Protein AF-A0A812XRV2-F1 (afdb_monomer)

pLDDT: mean 82.49, std 14.64, range [33.22, 96.5]

Nearest PDB structures (foldseek):
  8iad-assembly1_B  TM=8.769E-01  e=7.878E-21  Arabidopsis thaliana
  7jm7-assembly1_A  TM=8.411E-01  e=2.235E-21  Homo sapiens
  7cq7-assembly1_C  TM=8.517E-01  e=6.618E-20  Homo sapiens
  7cq7-assembly1_D  TM=8.425E-01  e=7.219E-20  Homo sapiens
  7jm6-assembly1_B  TM=8.181E-01  e=1.577E-18  Gallus gallus

Sequence (932 aa):
MVSIGSNLSFLLCRHFVQPYVREWVDVSGPGSAQALLVDEQRLAHATRISCTVGGACAIASIFNAPFGGLLYMFEEVTSLAWPLELTFRVFVATMFCSLLSYGLCNLLGSDITEFVIYAETPQDKKWAWGDVPIFVVLAATLGVATSLHTRAMLAVSEWRRGLRAQWRHLQPWAVIVETALYASLTAFLSMLVSFLAACTEEGQSGLEYVALNCPEGQYNPIASLLVATSHSSVKLLFSGNNAGEIHCASSLLAFLTYSSLNIGLAGLPVPGGAFTATMLMGGLFGRFVGALCGDLGLSTTVSGVFAIVGSAAMLCGFKQMTLASVLIVVECVNDLSLAPILMLGVAVSMAVNWAMNERGHDEEVIHRRQLPFLEGEPPRALDSQVALDLCPALPDDAVMPPEATLLQVQRALEHHDVHYFPVRDGLGPCLGIITRSQLETLVSPSRPFASFAAQGEHLFLDTDLPTDEGALLPIHRIMDPTPFAIVEDMPVPRLYALFAKAGERAACVTSIRGDFRGILSRDHLIAAVRKRSNEHPAISIALSLALTRRHTGALLVAGLLLLPLMSELTMFTTMKANATNFAPLTSGELASMVKSHLNLCKDAGVYQDALGDLLAKTAHTTHKNWPETEDASLQLADIIAGPDDPIFKQVFQRVLEGGGWDQAVTAAASRGADSKPWAVLVTGLNGIRKTSSLYEPWFQEVLAEAMGIKSDDPKVVDLPCGANSFFRQLDFMVATLANEDFRKLYTISEVDDYAAAKEAIFARYRKISEMLGLLLVREARKRKVNVMAETSGRDLAMYEYIDFAFPEGYNKLVMHFEINDVEFAEQSVARRMQGEMAAGTGALAQLKSGETPETSAALVAANAGGPYGPEVLRGVQTASDKVFQEVWGPDGKGEGRPGWQMARIQVTASKDGDWTVKAHGSATEHAFSRRP

Structure (mmCIF, N/CA/C/O backbone):
data_AF-A0A812XRV2-F1
#
_entry.id   AF-A0A812XRV2-F1
#
loop_
_atom_site.group_PDB
_atom_site.id
_atom_site.type_symbol
_atom_site.label_atom_id
_atom_site.label_alt_id
_atom_site.label_comp_id
_atom_site.label_asym_id
_atom_site.label_entity_id
_atom_site.label_seq_id
_atom_site.pdbx_PDB_ins_code
_atom_site.Cartn_x
_atom_site.Cartn_y
_atom_site.Cartn_z
_atom_site.occupancy
_atom_site.B_iso_or_equiv
_atom_site.auth_seq_id
_atom_site.auth_comp_id
_atom_site.auth_asym_id
_atom_site.auth_atom_id
_atom_site.pdbx_PDB_model_num
ATOM 1 N N . MET A 1 1 ? 0.939 6.515 24.914 1.00 76.81 1 MET A N 1
ATOM 2 C CA . MET A 1 1 ? 0.636 7.893 24.476 1.00 76.81 1 MET A CA 1
ATOM 3 C C . MET A 1 1 ? -0.854 8.157 24.309 1.00 76.81 1 MET A C 1
ATOM 5 O O . MET A 1 1 ? -1.321 9.045 24.997 1.00 76.81 1 MET A O 1
ATOM 9 N N . VAL A 1 2 ? -1.621 7.393 23.513 1.00 85.81 2 VAL A N 1
ATOM 10 C CA . VAL A 1 2 ? -3.093 7.584 23.404 1.00 85.81 2 VAL A CA 1
ATOM 11 C C . VAL A 1 2 ? -3.767 7.658 24.776 1.00 85.81 2 VAL A C 1
ATOM 13 O O . VAL A 1 2 ? -4.403 8.653 25.098 1.00 85.81 2 VAL A O 1
ATOM 16 N N . SER A 1 3 ? -3.511 6.676 25.648 1.00 85.12 3 SER A N 1
ATOM 17 C CA . SER A 1 3 ? -4.031 6.687 27.022 1.00 85.12 3 SER A CA 1
ATOM 18 C C . SER A 1 3 ? -3.560 7.894 27.841 1.00 85.12 3 SER A C 1
ATOM 20 O O . SER A 1 3 ? -4.300 8.374 28.687 1.00 85.12 3 SER A O 1
ATOM 22 N N . ILE A 1 4 ? -2.346 8.398 27.594 1.00 87.44 4 ILE A N 1
ATOM 23 C CA . ILE A 1 4 ? -1.815 9.592 28.271 1.00 87.44 4 ILE A CA 1
ATOM 24 C C . ILE A 1 4 ? -2.598 10.827 27.810 1.00 87.44 4 ILE A C 1
ATOM 26 O O . ILE A 1 4 ? -3.078 11.575 28.654 1.00 87.44 4 ILE A O 1
ATOM 30 N N . GLY A 1 5 ? -2.791 10.998 26.498 1.00 88.25 5 GLY A N 1
ATOM 31 C CA . GLY A 1 5 ? -3.570 12.098 25.925 1.00 88.25 5 GLY A CA 1
ATOM 32 C C . GLY A 1 5 ? -5.028 12.088 26.385 1.00 88.25 5 GLY A C 1
ATOM 33 O O . GLY A 1 5 ? -5.538 13.110 26.845 1.00 88.25 5 GLY A O 1
ATOM 34 N N . SER A 1 6 ? -5.686 10.926 26.358 1.00 90.19 6 SER A N 1
ATOM 35 C CA . SER A 1 6 ? -7.057 10.778 26.860 1.00 90.19 6 SER A CA 1
ATOM 36 C C . SER A 1 6 ? -7.162 11.054 28.363 1.00 90.19 6 SER A C 1
ATOM 38 O O . SER A 1 6 ? -8.051 11.796 28.774 1.00 90.19 6 SER A O 1
ATOM 40 N N . ASN A 1 7 ? -6.246 10.529 29.188 1.00 90.25 7 ASN A N 1
ATOM 41 C CA . ASN A 1 7 ? -6.256 10.765 30.637 1.00 90.25 7 ASN A CA 1
ATOM 42 C C . ASN A 1 7 ? -5.955 12.223 30.996 1.00 90.25 7 ASN A C 1
ATOM 44 O O . ASN A 1 7 ? -6.573 12.769 31.907 1.00 90.25 7 ASN A O 1
ATOM 48 N N . LEU A 1 8 ? -5.032 12.875 30.288 1.00 89.69 8 LEU A N 1
ATOM 49 C CA . LEU A 1 8 ? -4.745 14.290 30.499 1.00 89.69 8 LEU A CA 1
ATOM 50 C C . LEU A 1 8 ? -5.974 15.138 30.164 1.00 89.69 8 LEU A C 1
ATOM 52 O O . LEU A 1 8 ? -6.386 15.970 30.967 1.00 89.69 8 LEU A O 1
ATOM 56 N N . SER A 1 9 ? -6.610 14.873 29.023 1.00 88.88 9 SER A N 1
ATOM 57 C CA . SER A 1 9 ? -7.841 15.555 28.624 1.00 88.88 9 SER A CA 1
ATOM 58 C C . SER A 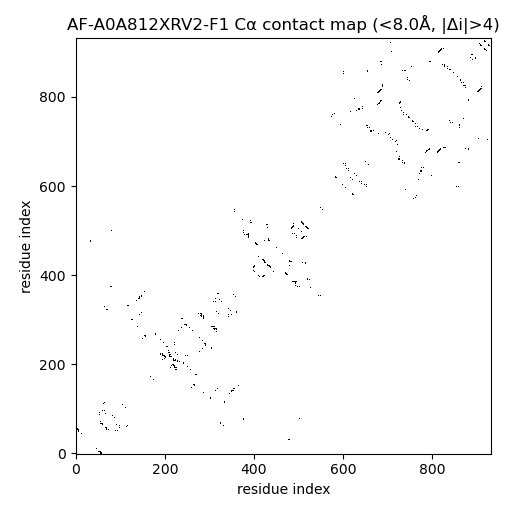1 9 ? -8.996 15.302 29.602 1.00 88.88 9 SER A C 1
ATOM 60 O O . SER A 1 9 ? -9.728 16.229 29.945 1.00 88.88 9 SER A O 1
ATOM 62 N N . PHE A 1 10 ? -9.117 14.081 30.137 1.00 89.00 10 PHE A N 1
ATOM 63 C CA . PHE A 1 10 ? -10.050 13.756 31.219 1.00 89.00 10 PHE A CA 1
ATOM 64 C C . PHE A 1 10 ? -9.804 14.620 32.460 1.00 89.00 10 PHE A C 1
ATOM 66 O O . PHE A 1 10 ? -10.740 15.210 32.999 1.00 89.00 10 PHE A O 1
ATOM 73 N N . LEU A 1 11 ? -8.549 14.711 32.913 1.00 88.69 11 LEU A N 1
ATOM 74 C CA . LEU A 1 11 ? -8.179 15.509 34.082 1.00 88.69 11 LEU A CA 1
ATOM 75 C C . LEU A 1 11 ? -8.460 16.995 33.853 1.00 88.69 11 LEU A C 1
ATOM 77 O O . LEU A 1 11 ? -9.009 17.642 34.739 1.00 88.69 11 LEU A O 1
ATOM 81 N N . LEU A 1 12 ? -8.153 17.518 32.665 1.00 86.50 12 LEU A N 1
ATOM 82 C CA . LEU A 1 12 ? -8.448 18.900 32.291 1.00 86.50 12 LEU A CA 1
ATOM 83 C C . LEU A 1 12 ? -9.956 19.166 32.271 1.00 86.50 12 LEU A C 1
ATOM 85 O O . LEU A 1 12 ? -10.411 20.121 32.893 1.00 86.50 12 LEU A O 1
ATOM 89 N N . CYS A 1 13 ? -10.746 18.299 31.633 1.00 84.50 13 CYS A N 1
ATOM 90 C CA . CYS A 1 13 ? -12.203 18.413 31.626 1.00 84.50 13 CYS A CA 1
ATOM 91 C C . CYS A 1 13 ? -12.749 18.406 33.060 1.00 84.50 13 CYS A C 1
ATOM 93 O O . CYS A 1 13 ? -13.513 19.282 33.457 1.00 84.50 13 CYS A O 1
ATOM 95 N N . ARG A 1 14 ? -12.272 17.483 33.895 1.00 81.62 14 ARG A N 1
ATOM 96 C CA . ARG A 1 14 ? -12.688 17.396 35.292 1.00 81.62 14 ARG A CA 1
ATOM 97 C C . ARG A 1 14 ? -12.272 18.616 36.116 1.00 81.62 14 ARG A C 1
ATOM 99 O O . ARG A 1 14 ? -13.027 19.032 36.981 1.00 81.62 14 ARG A O 1
ATOM 106 N N . HIS A 1 15 ? -11.098 19.190 35.886 1.00 82.44 15 HIS A N 1
ATOM 107 C CA . HIS A 1 15 ? -10.624 20.313 36.694 1.00 82.44 15 HIS A CA 1
ATOM 108 C C . HIS A 1 15 ? -11.231 21.649 36.259 1.00 82.44 15 HIS A C 1
ATOM 110 O O . HIS A 1 15 ? -11.570 22.464 37.110 1.00 82.44 15 HIS A O 1
ATOM 116 N N . PHE A 1 16 ? -11.408 21.848 34.951 1.00 79.94 16 PHE A N 1
ATOM 117 C CA . PHE A 1 16 ? -11.880 23.109 34.390 1.00 79.94 16 PHE A CA 1
ATOM 118 C C . PHE A 1 16 ? -13.383 23.141 34.129 1.00 79.94 16 PHE A C 1
ATOM 120 O O . PHE A 1 16 ? -13.973 24.185 34.335 1.00 79.94 16 PHE A O 1
ATOM 127 N N . VAL A 1 17 ? -14.028 22.045 33.714 1.00 72.06 17 VAL A N 1
ATOM 128 C CA . VAL A 1 17 ? -15.463 22.038 33.347 1.00 72.06 17 VAL A CA 1
ATOM 129 C C . VAL A 1 17 ? -16.357 21.727 34.547 1.00 72.06 17 VAL A C 1
ATOM 131 O O . VAL A 1 17 ? -17.414 22.334 34.705 1.00 72.06 17 VAL A O 1
ATOM 134 N N . GLN A 1 18 ? -15.929 20.816 35.429 1.00 69.50 18 GLN A N 1
ATOM 135 C CA . GLN A 1 18 ? -16.710 20.416 36.607 1.00 69.50 18 GLN A CA 1
ATOM 136 C C . GLN A 1 18 ? -17.110 21.583 37.537 1.00 69.50 18 GLN A C 1
ATOM 138 O O . GLN A 1 18 ? -18.222 21.526 38.065 1.00 69.50 18 GLN A O 1
ATOM 143 N N . PRO A 1 19 ? -16.275 22.620 37.770 1.00 66.94 19 PRO A N 1
ATOM 144 C CA . PRO A 1 19 ? -16.670 23.780 38.569 1.00 66.94 19 PRO A CA 1
ATOM 145 C C . PRO A 1 19 ? -17.825 24.567 37.940 1.00 66.94 19 PRO A C 1
ATOM 147 O O . PRO A 1 19 ? -18.800 24.843 38.628 1.00 66.94 19 PRO A O 1
ATOM 150 N N . TYR A 1 20 ? -17.770 24.841 36.631 1.00 61.19 20 TYR A N 1
ATOM 151 C CA . TYR A 1 20 ? -18.805 25.623 35.945 1.00 61.19 20 TYR A CA 1
ATOM 152 C C . TYR A 1 20 ? -20.143 24.888 35.872 1.00 61.19 20 TYR A C 1
ATOM 154 O O . TYR A 1 20 ? -21.178 25.49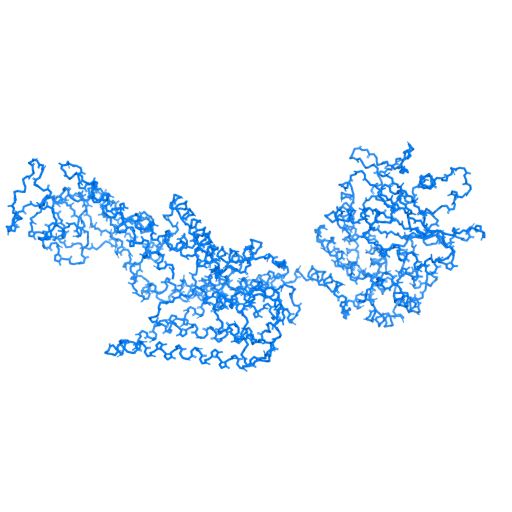7 36.098 1.00 61.19 20 TYR A O 1
ATOM 162 N N . VAL A 1 21 ? -20.145 23.569 35.646 1.00 56.91 21 VAL A N 1
ATOM 163 C CA . VAL A 1 21 ? -21.388 22.769 35.633 1.00 56.91 21 VAL A CA 1
ATOM 164 C C . VAL A 1 21 ? -22.097 22.792 36.997 1.00 56.91 21 VAL A C 1
ATOM 166 O O . VAL A 1 21 ? -23.312 22.662 37.067 1.00 56.91 21 VAL A O 1
ATOM 169 N N . ARG A 1 22 ? -21.359 23.000 38.095 1.00 51.59 22 ARG A N 1
ATOM 170 C CA . ARG A 1 22 ? -21.928 23.079 39.450 1.00 51.59 22 ARG A CA 1
ATOM 171 C C . ARG A 1 22 ? -22.504 24.449 39.810 1.00 51.59 22 ARG A C 1
ATOM 173 O O . ARG A 1 22 ? -23.291 24.517 40.745 1.00 51.59 22 ARG A O 1
ATOM 180 N N . GLU A 1 23 ? -22.131 25.513 39.102 1.00 47.38 23 GLU A N 1
ATOM 181 C CA . GLU A 1 23 ? -22.637 26.874 39.349 1.00 47.38 23 GLU A CA 1
ATOM 182 C C . GLU A 1 23 ? -23.985 27.152 38.661 1.00 47.38 23 GLU A C 1
ATOM 184 O O . GLU A 1 23 ? -24.653 28.124 38.995 1.00 47.38 23 GLU A O 1
ATOM 189 N N . TRP A 1 24 ? -24.402 26.314 37.707 1.00 43.50 24 TRP A N 1
ATOM 190 C CA . TRP A 1 24 ? -25.544 26.587 36.820 1.00 43.50 24 TRP A CA 1
ATOM 191 C C . TRP A 1 24 ? -26.907 26.162 37.379 1.00 43.50 24 TRP A C 1
ATOM 193 O O . TRP A 1 24 ? -27.933 26.389 36.737 1.00 43.50 24 TRP A O 1
ATOM 203 N N . VAL A 1 25 ? -26.943 25.567 38.571 1.00 44.78 25 VAL A N 1
ATOM 204 C CA . VAL A 1 25 ? -28.172 25.021 39.150 1.00 44.78 25 VAL A CA 1
ATOM 205 C C . VAL A 1 25 ? -28.687 25.944 40.254 1.00 44.78 25 VAL A C 1
ATOM 207 O O . VAL A 1 25 ? -28.228 25.885 41.393 1.00 44.78 25 VAL A O 1
ATOM 210 N N . ASP A 1 26 ? -29.677 26.775 39.927 1.00 42.06 26 ASP A N 1
ATOM 211 C CA . ASP A 1 26 ? -30.539 27.414 40.925 1.00 42.06 26 ASP A CA 1
ATOM 212 C C . ASP A 1 26 ? -31.594 26.389 41.378 1.00 42.06 26 ASP A C 1
ATOM 214 O O . ASP A 1 26 ? -32.546 26.067 40.661 1.00 42.06 26 ASP A O 1
ATOM 218 N N . VAL A 1 27 ? -31.366 25.784 42.547 1.00 46.78 27 VAL A N 1
ATOM 219 C CA . VAL A 1 27 ? -32.129 24.620 43.039 1.00 46.78 27 VAL A CA 1
ATOM 220 C C . VAL A 1 27 ? -33.510 25.011 43.600 1.00 46.78 27 VAL A C 1
ATOM 222 O O . VAL A 1 27 ? -34.309 24.143 43.949 1.00 46.78 27 VAL A O 1
ATOM 225 N N . SER A 1 28 ? -33.835 26.305 43.655 1.00 42.50 28 SER A N 1
ATOM 226 C CA . SER A 1 28 ? -35.028 26.834 44.333 1.00 42.50 28 SER A CA 1
ATOM 227 C C . SER A 1 28 ? -36.364 26.621 43.591 1.00 42.50 28 SER A C 1
ATOM 229 O O . SER A 1 28 ? -37.427 26.776 44.191 1.00 42.50 28 SER A O 1
ATOM 231 N N . GLY A 1 29 ? -36.348 26.229 42.308 1.00 43.16 29 GLY A N 1
ATOM 232 C CA . GLY A 1 29 ? -37.555 26.052 41.484 1.00 43.16 29 GLY A CA 1
ATOM 233 C C . GLY A 1 29 ? -38.015 24.592 41.279 1.00 43.16 29 GLY A C 1
ATOM 234 O O . GLY A 1 29 ? -37.200 23.671 41.326 1.00 43.16 29 GLY A O 1
ATOM 235 N N . PRO A 1 30 ? -39.302 24.347 40.944 1.00 41.09 30 PRO A N 1
ATOM 236 C CA . PRO A 1 30 ? -39.888 23.009 40.735 1.00 41.09 30 PRO A CA 1
ATOM 237 C C . PRO A 1 30 ? -39.323 22.193 39.546 1.00 41.09 30 PRO A C 1
ATOM 239 O O . PRO A 1 30 ? -39.798 21.090 39.294 1.00 41.09 30 PRO A O 1
ATOM 242 N N . GLY A 1 31 ? -38.312 22.698 38.828 1.00 46.72 31 GLY A N 1
ATOM 243 C CA . GLY A 1 31 ? -37.590 22.001 37.750 1.00 46.72 31 GLY A CA 1
ATOM 244 C C . GLY A 1 31 ? -36.131 21.631 38.078 1.00 46.72 31 GLY A C 1
ATOM 245 O O . GLY A 1 31 ? -35.399 21.197 37.189 1.00 46.72 31 GLY A O 1
ATOM 246 N N . SER A 1 32 ? -35.678 21.815 39.323 1.00 54.56 32 SER A N 1
ATOM 247 C CA . SER A 1 32 ? -34.252 21.769 39.690 1.00 54.56 32 SER A CA 1
ATOM 248 C C . SER A 1 32 ? -33.589 20.387 39.625 1.00 54.56 32 SER A C 1
ATOM 250 O O . SER A 1 32 ? -32.409 20.285 39.290 1.00 54.56 32 SER A O 1
ATOM 252 N N . ALA A 1 33 ? -34.322 19.305 39.883 1.00 53.16 33 ALA A N 1
ATOM 253 C CA . ALA A 1 33 ? -33.752 17.956 39.844 1.00 53.16 33 ALA A CA 1
ATOM 254 C C . ALA A 1 33 ? -33.541 17.418 38.422 1.00 53.16 33 ALA A C 1
ATOM 256 O O . ALA A 1 33 ? -32.549 16.739 38.156 1.00 53.16 33 ALA A O 1
ATOM 257 N N . GLN A 1 34 ? -34.432 17.771 37.489 1.00 56.88 34 GLN A N 1
ATOM 258 C CA . GLN A 1 34 ? -34.240 17.469 36.069 1.00 56.88 34 GLN A CA 1
ATOM 259 C C . GLN A 1 34 ? -33.010 18.201 35.520 1.00 56.88 34 GLN A C 1
ATOM 261 O O . GLN A 1 34 ? -32.246 17.614 34.759 1.00 56.88 34 GLN A O 1
ATOM 266 N N . ALA A 1 35 ? -32.770 19.445 35.951 1.00 60.84 35 ALA A N 1
ATOM 267 C CA . ALA A 1 35 ? -31.563 20.185 35.584 1.00 60.84 35 ALA A CA 1
ATOM 268 C C . ALA A 1 35 ? -30.283 19.476 36.067 1.00 60.84 35 ALA A C 1
ATOM 270 O O . ALA A 1 35 ? -29.355 19.293 35.282 1.00 60.84 35 ALA A O 1
ATOM 271 N N . LEU A 1 36 ? -30.269 18.977 37.310 1.00 61.69 36 LEU A N 1
ATOM 272 C CA . LEU A 1 36 ? -29.136 18.231 37.870 1.00 61.69 36 LEU A CA 1
ATOM 273 C C . LEU A 1 36 ? -28.828 16.940 37.083 1.00 61.69 36 LEU A C 1
ATOM 275 O O . LEU A 1 36 ? -27.668 16.666 36.772 1.00 61.69 36 LEU A O 1
ATOM 279 N N . LEU A 1 37 ? -29.863 16.165 36.741 1.00 64.12 37 LEU A N 1
ATOM 280 C CA . LEU A 1 37 ? -29.750 14.942 35.933 1.00 64.12 37 LEU A CA 1
ATOM 281 C C . LEU A 1 37 ? -29.177 15.231 34.540 1.00 64.12 37 LEU A C 1
ATOM 283 O O . LEU A 1 37 ? -28.245 14.562 34.086 1.00 64.12 37 LEU A O 1
ATOM 287 N N . VAL A 1 38 ? -29.714 16.255 33.873 1.00 65.94 38 VAL A N 1
ATOM 288 C CA . VAL A 1 38 ? -29.264 16.685 32.544 1.00 65.94 38 VAL A CA 1
ATOM 289 C C . VAL A 1 38 ? -27.805 17.146 32.586 1.00 65.94 38 VAL A C 1
ATOM 291 O O . VAL A 1 38 ? -27.034 16.827 31.680 1.00 65.94 38 VAL A O 1
ATOM 294 N N . ASP A 1 39 ? -27.387 17.844 33.638 1.00 66.50 39 ASP A N 1
ATOM 295 C CA . ASP A 1 39 ? -26.019 18.341 33.770 1.00 66.50 39 ASP A CA 1
ATOM 296 C C . ASP A 1 39 ? -24.999 17.239 34.097 1.00 66.50 39 ASP A C 1
ATOM 298 O O . ASP A 1 39 ? -23.889 17.255 33.556 1.00 66.50 39 ASP A O 1
ATOM 302 N N . GLU A 1 40 ? -25.363 16.218 34.881 1.00 69.44 40 GLU A N 1
ATOM 303 C CA . GLU A 1 40 ? -24.514 15.032 35.073 1.00 69.44 40 GLU A CA 1
ATOM 304 C C . GLU A 1 40 ? -24.306 14.276 33.750 1.00 69.44 40 GLU A C 1
ATOM 306 O O . GLU A 1 40 ? -23.179 13.896 33.404 1.00 69.44 40 GLU A O 1
ATOM 311 N N . GLN A 1 41 ? -25.375 14.111 32.964 1.00 71.75 41 GLN A N 1
ATOM 312 C CA . GLN A 1 41 ? -25.298 13.514 31.632 1.00 71.75 41 GLN A CA 1
ATOM 313 C C . GLN A 1 41 ? -24.444 14.359 30.677 1.00 71.75 41 GLN A C 1
ATOM 315 O O . GLN A 1 41 ? -23.593 13.808 29.970 1.00 71.75 41 GLN A O 1
ATOM 320 N N . ARG A 1 42 ? -24.595 15.691 30.689 1.00 74.62 42 ARG A N 1
ATOM 321 C CA . ARG A 1 42 ? -23.765 16.620 29.902 1.00 74.62 42 ARG A CA 1
ATOM 322 C C . ARG A 1 42 ? -22.297 16.547 30.290 1.00 74.62 42 ARG A C 1
ATOM 324 O O . ARG A 1 42 ? -21.452 16.504 29.400 1.00 74.62 42 ARG A O 1
ATOM 331 N N . LEU A 1 43 ? -21.974 16.485 31.582 1.00 77.50 43 LEU A N 1
ATOM 332 C CA . LEU A 1 43 ? -20.594 16.355 32.048 1.00 77.50 43 LEU A CA 1
ATOM 333 C C . LEU A 1 43 ? -19.992 15.012 31.624 1.00 77.50 43 LEU A C 1
ATOM 335 O O . LEU A 1 43 ? -18.863 14.973 31.133 1.00 77.50 43 LEU A O 1
ATOM 339 N N . ALA A 1 44 ? -20.739 13.912 31.757 1.00 77.19 44 ALA A N 1
ATOM 340 C CA . ALA A 1 44 ? -20.300 12.600 31.286 1.00 77.19 44 ALA A CA 1
ATOM 341 C C . ALA A 1 44 ? -20.078 12.589 29.763 1.00 77.19 44 ALA A C 1
ATOM 343 O O . ALA A 1 44 ? -19.086 12.033 29.286 1.00 77.19 44 ALA A O 1
ATOM 344 N N . HIS A 1 45 ? -20.961 13.236 29.002 1.00 78.38 45 HIS A N 1
ATOM 345 C CA . HIS A 1 45 ? -20.833 13.397 27.556 1.00 78.38 45 HIS A CA 1
ATOM 346 C C . HIS A 1 45 ? -19.610 14.248 27.175 1.00 78.38 45 HIS A C 1
ATOM 348 O O . HIS A 1 45 ? -18.791 13.814 26.365 1.00 78.38 45 HIS A O 1
ATOM 354 N N . ALA A 1 46 ? -19.424 15.408 27.811 1.00 81.62 46 ALA A N 1
ATOM 355 C CA . ALA A 1 46 ? -18.267 16.279 27.610 1.00 81.62 46 ALA A CA 1
ATOM 356 C C . ALA A 1 46 ? -16.954 15.554 27.931 1.00 81.62 46 ALA A C 1
ATOM 358 O O . ALA A 1 46 ? -16.009 15.609 27.150 1.00 81.62 46 ALA A O 1
ATOM 359 N N . THR A 1 47 ? -16.930 14.792 29.025 1.00 84.31 47 THR A N 1
ATOM 360 C CA . THR A 1 47 ? -15.775 13.987 29.431 1.00 84.31 47 THR A CA 1
ATOM 361 C C . THR A 1 47 ? -15.411 12.947 28.369 1.00 84.31 47 THR A C 1
ATOM 363 O O . THR A 1 47 ? -14.237 12.809 28.028 1.00 84.31 47 THR A O 1
ATOM 366 N N . ARG A 1 48 ? -16.401 12.242 27.799 1.00 83.06 48 ARG A N 1
ATOM 367 C CA . ARG A 1 48 ? -16.175 11.285 26.699 1.00 83.06 48 ARG A CA 1
ATOM 368 C C . ARG A 1 48 ? -15.575 11.979 25.479 1.00 83.06 48 ARG A C 1
ATOM 370 O O . ARG A 1 48 ? -14.551 11.526 24.981 1.00 83.06 48 ARG A O 1
ATOM 377 N N . ILE A 1 49 ? -16.159 13.101 25.054 1.00 85.94 49 ILE A N 1
ATOM 378 C CA . ILE A 1 49 ? -15.649 13.904 23.932 1.00 85.94 49 ILE A CA 1
ATOM 379 C C . ILE A 1 49 ? -14.205 14.344 24.183 1.00 85.94 49 ILE A C 1
ATOM 381 O O . ILE A 1 49 ? -13.353 14.172 23.314 1.00 85.94 49 ILE A O 1
ATOM 385 N N . SER A 1 50 ? -13.907 14.867 25.373 1.00 87.06 50 SER A N 1
ATOM 386 C CA . SER A 1 50 ? -12.559 15.288 25.753 1.00 87.06 50 SER A CA 1
ATOM 387 C C . SER A 1 50 ? -11.565 14.126 25.691 1.00 87.06 50 SER A C 1
ATOM 389 O O . SER A 1 50 ? -10.492 14.290 25.106 1.00 87.06 50 SER A O 1
ATOM 391 N N . CYS A 1 51 ? -11.904 12.946 26.219 1.00 89.25 51 CYS A N 1
ATOM 392 C CA . CYS A 1 51 ? -11.054 11.754 26.118 1.00 89.25 51 CYS A CA 1
ATOM 393 C C . CYS A 1 51 ? -10.780 11.357 24.662 1.00 89.25 51 CYS A C 1
ATOM 395 O O . CYS A 1 51 ? -9.638 11.020 24.331 1.00 89.25 51 CYS A O 1
ATOM 397 N N . THR A 1 52 ? -11.802 11.421 23.803 1.00 89.94 52 THR A N 1
ATOM 398 C CA . THR A 1 52 ? -11.692 11.123 22.371 1.00 89.94 52 THR A CA 1
ATOM 399 C C . THR A 1 52 ? -10.751 12.102 21.672 1.00 89.94 52 THR A C 1
ATOM 401 O O . THR A 1 52 ? -9.804 11.685 21.010 1.00 89.94 52 THR A O 1
ATOM 404 N N . VAL A 1 53 ? -10.952 13.406 21.885 1.00 91.44 53 VAL A N 1
ATOM 405 C CA . VAL A 1 53 ? -10.100 14.468 21.329 1.00 91.44 53 VAL A CA 1
ATOM 406 C C . VAL A 1 53 ? -8.653 14.322 21.807 1.00 91.44 53 VAL A C 1
ATOM 408 O O . VAL A 1 53 ? -7.732 14.364 20.998 1.00 91.44 53 VAL A O 1
ATOM 411 N N . GLY A 1 54 ? -8.439 14.081 23.103 1.00 92.50 54 GLY A N 1
ATOM 412 C CA . GLY A 1 54 ? -7.100 13.891 23.668 1.00 92.50 54 GLY A CA 1
ATOM 413 C C . GLY A 1 54 ? -6.372 12.670 23.099 1.00 92.50 54 GLY A C 1
ATOM 414 O O . GLY A 1 54 ? -5.166 12.728 22.864 1.00 92.50 54 GLY A O 1
ATOM 415 N N . GLY A 1 55 ? -7.101 11.580 22.838 1.00 92.00 55 GLY A N 1
ATOM 416 C CA . GLY A 1 55 ? -6.554 10.387 22.189 1.00 92.00 55 GLY A CA 1
ATOM 417 C C . GLY A 1 55 ? -6.154 10.641 20.732 1.00 92.00 55 GLY A C 1
ATOM 418 O O . GLY A 1 55 ? -5.051 10.266 20.334 1.00 92.00 55 GLY A O 1
ATOM 419 N N . ALA A 1 56 ? -6.996 11.346 19.968 1.00 93.25 56 ALA A N 1
ATOM 420 C CA . ALA A 1 56 ? -6.708 11.720 18.582 1.00 93.25 56 ALA A CA 1
ATOM 421 C C . ALA A 1 56 ? -5.494 12.655 18.482 1.00 93.25 56 ALA A C 1
ATOM 423 O O . ALA A 1 56 ? -4.598 12.408 17.676 1.00 93.25 56 ALA A O 1
ATOM 424 N N . CYS A 1 57 ? -5.417 13.679 19.341 1.00 92.62 57 CYS A N 1
ATOM 425 C CA . CYS A 1 57 ? -4.261 14.575 19.413 1.00 92.62 57 CYS A CA 1
ATOM 426 C C . CYS A 1 57 ? -2.970 13.811 19.717 1.00 92.62 57 CYS A C 1
ATOM 428 O O . CYS A 1 57 ? -1.945 14.110 19.122 1.00 92.62 57 CYS A O 1
ATOM 430 N N . ALA A 1 58 ? -3.010 12.785 20.574 1.00 89.81 58 ALA A N 1
ATOM 431 C CA . ALA A 1 58 ? -1.829 11.972 20.851 1.00 89.81 58 ALA A CA 1
ATOM 432 C C . ALA A 1 58 ? -1.332 11.206 19.611 1.00 89.81 58 ALA A C 1
ATOM 434 O O . ALA A 1 58 ? -0.127 11.160 19.383 1.00 89.81 58 ALA A O 1
ATOM 435 N N . ILE A 1 59 ? -2.228 10.623 18.803 1.00 89.00 59 ILE A N 1
ATOM 436 C CA . ILE A 1 59 ? -1.840 9.995 17.525 1.00 89.00 59 ILE A CA 1
ATOM 437 C C . ILE A 1 59 ? -1.285 11.046 16.559 1.00 89.00 59 ILE A C 1
ATOM 439 O O . ILE A 1 59 ? -0.224 10.826 15.976 1.00 89.00 59 ILE A O 1
ATOM 443 N N . ALA A 1 60 ? -1.953 12.198 16.455 1.00 89.62 60 ALA A N 1
ATOM 444 C CA . ALA A 1 60 ? -1.522 13.304 15.608 1.00 89.62 60 ALA A CA 1
ATOM 445 C C . ALA A 1 60 ? -0.128 13.824 15.991 1.00 89.62 60 ALA A C 1
ATOM 447 O O . ALA A 1 60 ? 0.668 14.093 15.102 1.00 89.62 60 ALA A O 1
ATOM 448 N N . SER A 1 61 ? 0.204 13.924 17.283 1.00 84.69 61 SER A N 1
ATOM 449 C CA . SER A 1 61 ? 1.536 14.349 17.733 1.00 84.69 61 SER A CA 1
ATOM 450 C C . SER A 1 61 ? 2.619 13.308 17.464 1.00 84.69 61 SER A C 1
ATOM 452 O O . SER A 1 61 ? 3.712 13.678 17.059 1.00 84.69 61 SER A O 1
ATOM 454 N N . ILE A 1 62 ? 2.344 12.019 17.705 1.00 81.38 62 ILE A N 1
ATOM 455 C CA . ILE A 1 62 ? 3.357 10.961 17.542 1.00 81.38 62 ILE A CA 1
ATOM 456 C C . ILE A 1 62 ? 3.661 10.746 16.068 1.00 81.38 62 ILE A C 1
ATOM 458 O O . ILE A 1 62 ? 4.814 10.793 15.676 1.00 81.38 62 ILE A O 1
ATOM 462 N N . PHE A 1 63 ? 2.630 10.485 15.265 1.00 82.44 63 PHE A N 1
ATOM 463 C CA . PHE A 1 63 ? 2.783 10.074 13.870 1.00 82.44 63 PHE A CA 1
ATOM 464 C C . PHE A 1 63 ? 2.777 11.250 12.898 1.00 82.44 63 PHE A C 1
ATOM 466 O O . PHE A 1 63 ? 2.926 11.040 11.701 1.00 82.44 63 PHE A O 1
ATOM 473 N N . ASN A 1 64 ? 2.568 12.476 13.395 1.00 82.12 64 ASN A N 1
ATOM 474 C CA . ASN A 1 64 ? 2.277 13.633 12.552 1.00 82.12 64 ASN A CA 1
ATOM 475 C C . ASN A 1 64 ? 1.113 13.348 11.575 1.00 82.12 64 ASN A C 1
ATOM 477 O O . ASN A 1 64 ? 1.109 13.768 10.423 1.00 82.12 64 ASN A O 1
ATOM 481 N N . ALA A 1 65 ? 0.129 12.592 12.065 1.00 88.06 65 ALA A N 1
ATOM 482 C CA . ALA A 1 65 ? -0.968 12.032 11.287 1.00 88.06 65 ALA A CA 1
ATOM 483 C C . ALA A 1 65 ? -2.314 12.525 11.853 1.00 88.06 65 ALA A C 1
ATOM 485 O O . ALA A 1 65 ? -2.966 11.804 12.621 1.00 88.06 65 ALA A O 1
ATOM 486 N N . PRO A 1 66 ? -2.712 13.790 11.601 1.00 90.88 66 PRO A N 1
ATOM 487 C CA . PRO A 1 66 ? -3.938 14.355 12.159 1.00 90.88 66 PRO A CA 1
ATOM 488 C C . PRO A 1 66 ? -5.197 13.642 11.649 1.00 90.88 66 PRO A C 1
ATOM 490 O O . PRO A 1 66 ? -6.099 13.370 12.448 1.00 90.88 66 PRO A O 1
ATOM 493 N N . PHE A 1 67 ? -5.265 13.283 10.360 1.00 91.69 67 PHE A N 1
ATOM 494 C CA . PHE A 1 67 ? -6.408 12.538 9.823 1.00 91.69 67 PHE A CA 1
ATOM 495 C C . PHE A 1 67 ? -6.389 11.077 10.286 1.00 91.69 67 PHE A C 1
ATOM 497 O O . PHE A 1 67 ? -7.436 10.531 10.645 1.00 91.69 67 PHE A O 1
ATOM 504 N N . GLY A 1 68 ? -5.205 10.468 10.371 1.00 90.56 68 GLY A N 1
ATOM 505 C CA . GLY A 1 68 ? -5.000 9.147 10.954 1.00 90.56 68 GLY A CA 1
ATOM 506 C C . GLY A 1 68 ? -5.455 9.076 12.412 1.00 90.56 68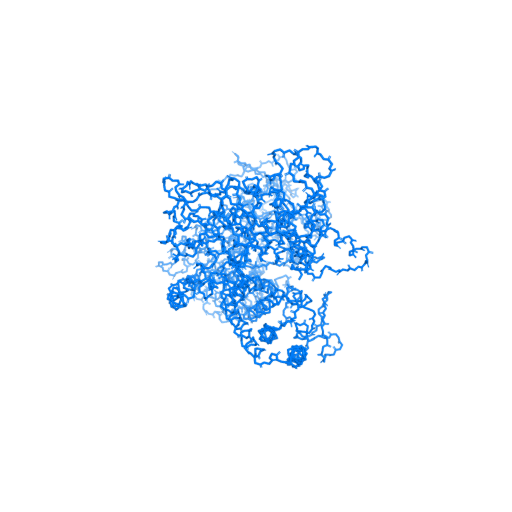 GLY A C 1
ATOM 507 O O . GLY A 1 68 ? -6.130 8.124 12.794 1.00 90.56 68 GLY A O 1
ATOM 508 N N . GLY A 1 69 ? -5.176 10.106 13.218 1.00 91.00 69 GLY A N 1
ATOM 509 C CA . GLY A 1 69 ? -5.625 10.204 14.612 1.00 91.00 69 GLY A CA 1
ATOM 510 C C . GLY A 1 69 ? -7.136 10.339 14.770 1.00 91.00 69 GLY A C 1
ATOM 511 O O . GLY A 1 69 ? -7.719 9.719 15.663 1.00 91.00 69 GLY A O 1
ATOM 512 N N . LEU A 1 70 ? -7.785 11.093 13.880 1.00 92.81 70 LEU A N 1
ATOM 513 C CA . LEU A 1 70 ? -9.243 11.182 13.830 1.00 92.81 70 LEU A CA 1
ATOM 514 C C . LEU A 1 70 ? -9.866 9.820 13.512 1.00 92.81 70 LEU A C 1
ATOM 516 O O . LEU A 1 70 ? -10.739 9.366 14.252 1.00 92.81 70 LEU A O 1
ATOM 520 N N . LEU A 1 71 ? -9.405 9.158 12.446 1.00 91.94 71 LEU A N 1
ATOM 521 C CA . LEU A 1 71 ? -9.931 7.853 12.040 1.00 91.94 71 LEU A CA 1
ATOM 522 C C . LEU A 1 71 ? -9.624 6.760 13.063 1.00 91.94 71 LEU A C 1
ATOM 524 O O . LEU A 1 71 ? -10.464 5.897 13.289 1.00 91.94 71 LEU A O 1
ATOM 528 N N . TYR A 1 72 ? -8.468 6.825 13.727 1.00 90.75 72 TYR A N 1
ATOM 529 C CA . TYR A 1 72 ? -8.122 5.920 14.819 1.00 90.75 72 TYR A CA 1
ATOM 530 C C . TYR A 1 72 ? -9.167 5.986 15.932 1.00 90.75 72 TYR A C 1
ATOM 532 O O . TYR A 1 72 ? -9.701 4.960 16.341 1.00 90.75 72 TYR A O 1
ATOM 540 N N . MET A 1 73 ? -9.519 7.191 16.389 1.00 89.88 73 MET A N 1
ATOM 541 C CA . MET A 1 73 ? -10.532 7.344 17.435 1.00 89.88 73 MET A CA 1
ATOM 542 C C . MET A 1 73 ? -11.945 7.022 16.944 1.00 89.88 73 MET A C 1
ATOM 544 O O . MET A 1 73 ? -12.758 6.552 17.737 1.00 89.88 73 MET A O 1
ATOM 548 N N . PHE A 1 74 ? -12.234 7.247 15.661 1.00 87.50 74 PHE A N 1
ATOM 549 C CA . PHE A 1 74 ? -13.495 6.848 15.040 1.00 87.50 74 PHE A CA 1
ATOM 550 C C . PHE A 1 74 ? -13.673 5.321 15.011 1.00 87.50 74 PHE A C 1
ATOM 552 O O . PHE A 1 74 ? -14.752 4.829 15.338 1.00 87.50 74 PHE A O 1
ATOM 559 N N . GLU A 1 75 ? -12.626 4.572 14.651 1.00 86.19 75 GLU A N 1
ATOM 560 C CA . GLU A 1 75 ? -12.653 3.105 14.641 1.00 86.19 75 GLU A CA 1
ATOM 561 C C . GLU A 1 75 ? -12.657 2.527 16.071 1.00 86.19 75 GLU A C 1
ATOM 563 O O . GLU A 1 75 ? -13.453 1.637 16.360 1.00 86.19 75 GLU A O 1
ATOM 568 N N . GLU A 1 76 ? -11.850 3.070 16.991 1.00 80.44 76 GLU A N 1
ATOM 569 C CA . GLU A 1 76 ? -11.654 2.505 18.341 1.00 80.44 76 GLU A CA 1
ATOM 570 C C . GLU A 1 76 ? -12.733 2.892 19.366 1.00 80.44 76 GLU A C 1
ATOM 572 O O . GLU A 1 76 ? -13.096 2.088 20.224 1.00 80.44 76 GLU A O 1
ATOM 577 N N . VAL A 1 77 ? -13.276 4.116 19.326 1.00 73.81 77 VAL A N 1
ATOM 578 C CA . VAL A 1 77 ? -14.222 4.621 20.350 1.00 73.81 77 VAL A CA 1
ATOM 579 C C . VAL A 1 77 ? -15.683 4.381 19.945 1.00 73.81 77 VAL A C 1
ATOM 581 O O . VAL A 1 77 ? -16.582 5.133 20.305 1.00 73.81 77 VAL A O 1
ATOM 584 N N . THR A 1 78 ? -15.952 3.270 19.252 1.00 63.38 78 THR A N 1
ATOM 585 C CA . THR A 1 78 ? -17.268 2.844 18.732 1.00 63.38 78 THR A CA 1
ATOM 586 C C . THR A 1 78 ? -17.876 3.802 17.698 1.00 63.38 78 THR A C 1
ATOM 588 O O . THR A 1 78 ? -18.617 4.732 18.015 1.00 63.38 78 THR A O 1
ATOM 591 N N . SER A 1 79 ? -17.636 3.480 16.424 1.00 60.56 79 SER A N 1
ATOM 592 C CA . SER A 1 79 ? -18.140 4.146 15.207 1.00 60.56 79 SER A CA 1
ATOM 593 C C . SER A 1 79 ? -19.663 4.362 15.147 1.00 60.56 79 SER A C 1
ATOM 595 O O . SER A 1 79 ? -20.150 5.211 14.401 1.00 60.56 79 SER A O 1
ATOM 597 N N . LEU A 1 80 ? -20.437 3.615 15.939 1.00 58.38 80 LEU A N 1
ATOM 598 C CA . LEU A 1 80 ? -21.897 3.532 15.836 1.00 58.38 80 LEU A CA 1
ATOM 599 C C . LEU A 1 80 ? -22.657 4.740 16.411 1.00 58.38 80 LEU A C 1
ATOM 601 O O . LEU A 1 80 ? -23.847 4.881 16.131 1.00 58.38 80 LEU A O 1
ATOM 605 N N . ALA A 1 81 ? -21.996 5.591 17.200 1.00 65.25 81 ALA A N 1
ATOM 606 C CA . ALA A 1 81 ? -22.589 6.769 17.838 1.00 65.25 81 ALA A CA 1
ATOM 607 C C . ALA A 1 81 ? -21.720 8.025 17.656 1.00 65.25 81 ALA A C 1
ATOM 609 O O . ALA A 1 81 ? -21.605 8.842 18.567 1.00 65.25 81 ALA A O 1
ATOM 610 N N . TRP A 1 82 ? -21.069 8.164 16.498 1.00 80.25 82 TRP A N 1
ATOM 611 C CA . TRP A 1 82 ? -20.155 9.270 16.220 1.00 80.25 82 TRP A CA 1
ATOM 612 C C . TRP A 1 82 ? -20.887 10.482 15.608 1.00 80.25 82 TRP A C 1
ATOM 614 O O . TRP A 1 82 ? -21.264 10.436 14.433 1.00 80.25 82 TRP A O 1
ATOM 624 N N . PRO A 1 83 ? -21.110 11.584 16.352 1.00 81.81 83 PRO A N 1
ATOM 625 C CA . PRO A 1 83 ? -21.785 12.754 15.804 1.00 81.81 83 PRO A CA 1
ATOM 626 C C . PRO A 1 83 ? -20.849 13.551 14.885 1.00 81.81 83 PRO A C 1
ATOM 628 O O . PRO A 1 83 ? -19.659 13.695 15.162 1.00 81.81 83 PRO A O 1
ATOM 631 N N . LEU A 1 84 ? -21.397 14.147 13.820 1.00 84.44 84 LEU A N 1
ATOM 632 C CA . LEU A 1 84 ? -20.621 14.947 12.858 1.00 84.44 84 LEU A CA 1
ATOM 633 C C . LEU A 1 84 ? -19.878 16.120 13.524 1.00 84.44 84 LEU A C 1
ATOM 635 O O . LEU A 1 84 ? -18.756 16.450 13.146 1.00 84.44 84 LEU A O 1
ATOM 639 N N . GLU A 1 85 ? -20.476 16.721 14.555 1.00 85.81 85 GLU A N 1
ATOM 640 C CA . GLU A 1 85 ? -19.845 17.796 15.324 1.00 85.81 85 GLU A CA 1
ATOM 641 C C . GLU A 1 85 ? -18.563 17.328 16.035 1.00 85.81 85 GLU A C 1
ATOM 643 O O . GLU A 1 85 ? -17.589 18.078 16.120 1.00 85.81 85 GLU A O 1
ATOM 648 N N . LEU A 1 86 ? -18.516 16.071 16.493 1.00 87.94 86 LEU A N 1
ATOM 649 C CA . LEU A 1 86 ? -17.313 15.503 17.101 1.00 87.94 86 LEU A CA 1
ATOM 650 C C . LEU A 1 86 ? -16.191 15.351 16.073 1.00 87.94 86 LEU A C 1
ATOM 652 O O . LEU A 1 86 ? -15.052 15.663 16.405 1.00 87.94 86 LEU A O 1
ATOM 656 N N . THR A 1 87 ? -16.499 14.967 14.828 1.00 90.44 87 THR A N 1
ATOM 657 C CA . THR A 1 87 ? -15.515 14.941 13.731 1.00 90.44 87 THR A CA 1
ATOM 658 C C . THR A 1 87 ? -14.831 16.294 13.583 1.00 90.44 87 THR A C 1
ATOM 660 O O . THR A 1 87 ? -13.605 16.361 13.562 1.00 90.44 87 THR A O 1
ATOM 663 N N . PHE A 1 88 ? -15.611 17.379 13.536 1.00 90.31 88 PHE A N 1
ATOM 664 C CA . PHE A 1 88 ? -15.063 18.727 13.400 1.00 90.31 88 PHE A CA 1
ATOM 665 C C . PHE A 1 88 ? -14.239 19.142 14.625 1.00 90.31 88 PHE A C 1
ATOM 667 O O . PHE A 1 88 ? -13.136 19.662 14.473 1.00 90.31 88 PHE A O 1
ATOM 674 N N . ARG A 1 89 ? -14.719 18.858 15.844 1.00 90.31 89 ARG A N 1
ATOM 675 C CA . ARG A 1 89 ? -13.978 19.145 17.086 1.00 90.31 89 ARG A CA 1
ATOM 676 C C . ARG A 1 89 ? -12.639 18.407 17.139 1.00 90.31 89 ARG A C 1
ATOM 678 O O . ARG A 1 89 ? -11.634 19.013 17.498 1.00 90.31 89 ARG A O 1
ATOM 685 N N . VAL A 1 90 ? -12.621 17.126 16.765 1.00 92.69 90 VAL A N 1
ATOM 686 C CA . VAL A 1 90 ? -11.395 16.322 16.690 1.00 92.69 90 VAL A CA 1
ATOM 687 C C . VAL A 1 90 ? -10.461 16.885 15.625 1.00 92.69 90 VAL A C 1
ATOM 689 O O . VAL A 1 90 ? -9.313 17.158 15.948 1.00 92.69 90 VAL A O 1
ATOM 692 N N . PHE A 1 91 ? -10.960 17.142 14.412 1.00 92.00 91 PHE A N 1
ATOM 693 C CA . PHE A 1 91 ? -10.183 17.717 13.310 1.00 92.00 91 PHE A CA 1
ATOM 694 C C . PHE A 1 91 ? -9.499 19.035 13.699 1.00 92.00 91 PHE A C 1
ATOM 696 O O . PHE A 1 91 ? -8.291 19.192 13.518 1.00 92.00 91 PHE A O 1
ATOM 703 N N . VAL A 1 92 ? -10.256 19.970 14.283 1.00 93.00 92 VAL A N 1
ATOM 704 C CA . VAL A 1 92 ? -9.729 21.264 14.735 1.00 93.00 92 VAL A CA 1
ATOM 705 C C . VAL A 1 92 ? -8.667 21.062 15.815 1.00 93.00 92 VAL A C 1
ATOM 707 O O . VAL A 1 92 ? -7.591 21.651 15.735 1.00 93.00 92 VAL A O 1
ATOM 710 N N . ALA A 1 93 ? -8.929 20.206 16.803 1.00 93.00 93 ALA A N 1
ATOM 711 C CA . ALA A 1 93 ? -7.989 19.952 17.887 1.00 93.00 93 ALA A CA 1
ATOM 712 C C . ALA A 1 93 ? -6.689 19.292 17.402 1.00 93.00 93 ALA A C 1
ATOM 714 O O . ALA A 1 93 ? -5.609 19.729 17.800 1.00 93.00 93 ALA A O 1
ATOM 715 N N . THR A 1 94 ? -6.765 18.294 16.517 1.00 92.88 94 THR A N 1
ATOM 716 C CA . THR A 1 94 ? -5.582 17.647 15.931 1.00 92.88 94 THR A CA 1
ATOM 717 C C . THR A 1 94 ? -4.797 18.616 15.057 1.00 92.88 94 THR A C 1
ATOM 719 O O . THR A 1 94 ? -3.576 18.639 15.146 1.00 92.88 94 THR A O 1
ATOM 722 N N . MET A 1 95 ? -5.473 19.476 14.284 1.00 90.81 95 MET A N 1
ATOM 723 C CA . MET A 1 95 ? -4.824 20.521 13.486 1.00 90.81 95 MET A CA 1
ATOM 724 C C . MET A 1 95 ? -4.053 21.504 14.377 1.00 90.81 95 MET A C 1
ATOM 726 O O . MET A 1 95 ? -2.872 21.751 14.139 1.00 90.81 95 MET A O 1
ATOM 730 N N . PHE A 1 96 ? -4.687 22.037 15.429 1.00 91.44 96 PHE A N 1
ATOM 731 C CA . PHE A 1 96 ? -4.014 22.918 16.389 1.00 91.44 96 PHE A CA 1
ATOM 732 C C . PHE A 1 96 ? -2.852 22.218 17.092 1.00 91.44 96 PHE A C 1
ATOM 734 O O . PHE A 1 96 ? -1.798 22.821 17.274 1.00 91.44 96 PHE A O 1
ATOM 741 N N . CYS A 1 97 ? -3.028 20.951 17.464 1.00 89.81 97 CYS A N 1
ATOM 742 C CA . CYS A 1 97 ? -1.991 20.154 18.101 1.00 89.81 97 CYS A CA 1
ATOM 743 C C . CYS A 1 97 ? -0.770 19.981 17.187 1.00 89.81 97 CYS A C 1
ATOM 745 O O . CYS A 1 97 ? 0.347 20.259 17.621 1.00 89.81 97 CYS A O 1
ATOM 747 N N . SER A 1 98 ? -0.974 19.613 15.920 1.00 87.19 98 SER A N 1
ATOM 748 C CA . SER A 1 98 ? 0.103 19.503 14.934 1.00 87.19 98 SER A CA 1
ATOM 749 C C . SER A 1 98 ? 0.788 20.852 14.703 1.00 87.19 98 SER A C 1
ATOM 751 O O . SER A 1 98 ? 2.006 20.928 14.823 1.00 87.19 98 SER A O 1
ATOM 753 N N . LEU A 1 99 ? 0.039 21.937 14.460 1.00 86.69 99 LEU A N 1
ATOM 754 C CA . LEU A 1 99 ? 0.606 23.280 14.251 1.00 86.69 99 LEU A CA 1
ATOM 755 C C . LEU A 1 99 ? 1.415 23.778 15.453 1.00 86.69 99 LEU A C 1
ATOM 757 O O . LEU A 1 99 ? 2.483 24.360 15.276 1.00 86.69 99 LEU A O 1
ATOM 761 N N . LEU A 1 100 ? 0.925 23.540 16.672 1.00 88.44 100 LEU A N 1
ATOM 762 C CA . LEU A 1 100 ? 1.642 23.894 17.893 1.00 88.44 100 LEU A CA 1
ATOM 763 C C . LEU A 1 100 ? 2.919 23.065 18.034 1.00 88.44 100 LEU A C 1
ATOM 765 O O . LEU A 1 100 ? 3.964 23.618 18.366 1.00 88.44 100 LEU A O 1
ATOM 769 N N . SER A 1 101 ? 2.843 21.764 17.743 1.00 83.88 101 SER A N 1
ATOM 770 C CA . SER A 1 101 ? 4.004 20.874 17.739 1.00 83.88 101 SER A CA 1
ATOM 771 C C . SER A 1 101 ? 5.069 21.375 16.761 1.00 83.88 101 SER A C 1
ATOM 773 O O . SER A 1 101 ? 6.213 21.567 17.164 1.00 83.88 101 SER A O 1
ATOM 775 N N . TYR A 1 102 ? 4.689 21.693 15.517 1.00 78.88 102 TYR A N 1
ATOM 776 C CA . TYR A 1 102 ? 5.588 22.284 14.520 1.00 78.88 102 TYR A CA 1
ATOM 777 C C . TYR A 1 102 ? 6.177 23.621 14.969 1.00 78.88 102 TYR A C 1
ATOM 779 O O . TYR A 1 102 ? 7.382 23.829 14.857 1.00 78.88 102 TYR A O 1
ATOM 787 N N . GLY A 1 103 ? 5.345 24.526 15.491 1.00 83.62 103 GLY A N 1
ATOM 788 C CA . GLY A 1 103 ? 5.787 25.843 15.941 1.00 83.62 103 GLY A CA 1
ATOM 789 C C . GLY A 1 103 ? 6.795 25.764 17.088 1.00 83.62 103 GLY A C 1
ATOM 790 O O . GLY A 1 103 ? 7.808 26.457 17.059 1.00 83.62 103 GLY A O 1
ATOM 791 N N . LEU A 1 104 ? 6.550 24.890 18.069 1.00 84.69 104 LEU A N 1
ATOM 792 C CA . LEU A 1 104 ? 7.464 24.660 19.191 1.00 84.69 104 LEU A CA 1
ATOM 793 C C . LEU A 1 104 ? 8.768 23.999 18.740 1.00 84.69 104 LEU A C 1
ATOM 795 O O . LEU A 1 104 ? 9.833 24.435 19.164 1.00 84.69 104 LEU A O 1
ATOM 799 N N . CYS A 1 105 ? 8.690 22.996 17.862 1.00 79.88 105 CYS A N 1
ATOM 800 C CA . CYS A 1 105 ? 9.863 22.325 17.302 1.00 79.88 105 CYS A CA 1
ATOM 801 C C . CYS A 1 105 ? 10.767 23.311 16.548 1.00 79.88 105 CYS A C 1
ATOM 803 O O . CYS A 1 105 ? 11.964 23.386 16.821 1.00 79.88 105 CYS A O 1
ATOM 805 N N . ASN A 1 106 ? 10.179 24.147 15.686 1.00 81.25 106 ASN A N 1
ATOM 806 C CA . ASN A 1 106 ? 10.911 25.166 14.934 1.00 81.25 106 ASN A CA 1
ATOM 807 C C . ASN A 1 106 ? 11.520 26.239 15.860 1.00 81.25 106 ASN A C 1
ATOM 809 O O . ASN A 1 106 ? 12.669 26.634 15.690 1.00 81.25 106 ASN A O 1
ATOM 813 N N . LEU A 1 107 ? 10.788 26.673 16.895 1.00 85.44 107 LEU A N 1
ATOM 814 C CA . LEU A 1 107 ? 11.287 27.654 17.867 1.00 85.44 107 LEU A CA 1
ATOM 815 C C . LEU A 1 107 ? 12.474 27.124 18.688 1.00 85.44 107 LEU A C 1
ATOM 817 O O . LEU A 1 107 ? 13.398 27.875 18.993 1.00 85.44 107 LEU A O 1
ATOM 821 N N . LEU A 1 108 ? 12.434 25.846 19.066 1.00 84.81 108 LEU A N 1
ATOM 822 C CA . LEU A 1 108 ? 13.481 25.186 19.846 1.00 84.81 108 LEU A CA 1
ATOM 823 C C . LEU A 1 108 ? 14.666 24.719 18.985 1.00 84.81 108 LEU A C 1
ATOM 825 O O . LEU A 1 108 ? 15.645 24.223 19.539 1.00 84.81 108 LEU A O 1
ATOM 829 N N . GLY A 1 109 ? 14.591 24.875 17.656 1.00 71.88 109 GLY A N 1
ATOM 830 C CA . GLY A 1 109 ? 15.587 24.346 16.722 1.00 71.88 109 GLY A CA 1
ATOM 831 C C . GLY A 1 109 ? 15.704 22.821 16.792 1.00 71.88 109 GLY A C 1
ATOM 832 O O . GLY A 1 109 ? 16.789 22.278 16.602 1.00 71.88 109 GLY A O 1
ATOM 833 N N . SER A 1 110 ? 14.612 22.140 17.142 1.00 66.38 110 SER A N 1
ATOM 834 C CA . SER A 1 110 ? 14.566 20.695 17.340 1.00 66.38 110 SER A CA 1
ATOM 835 C C . SER A 1 110 ? 13.605 20.048 16.348 1.00 66.38 110 SER A C 1
ATOM 837 O O . SER A 1 110 ? 12.401 20.291 16.416 1.00 66.38 110 SER A O 1
ATOM 839 N N . ASP A 1 111 ? 14.102 19.151 15.505 1.00 58.25 111 ASP A N 1
ATOM 840 C CA . ASP A 1 111 ? 13.277 18.350 14.599 1.00 58.25 111 ASP A CA 1
ATOM 841 C C . ASP A 1 111 ? 12.733 17.102 15.316 1.00 58.25 111 ASP A C 1
ATOM 843 O O . ASP A 1 111 ? 13.123 15.970 15.043 1.00 58.25 111 ASP A O 1
ATOM 847 N N . ILE A 1 112 ? 11.808 17.300 16.263 1.00 53.53 112 ILE A N 1
ATOM 848 C CA . ILE A 1 112 ? 11.111 16.207 16.984 1.00 53.53 112 ILE A CA 1
ATOM 849 C C . ILE A 1 112 ? 9.949 15.649 16.140 1.00 53.53 112 ILE A C 1
ATOM 851 O O . ILE A 1 112 ? 9.008 15.050 16.656 1.00 53.53 112 ILE A O 1
ATOM 855 N N . THR A 1 113 ? 9.967 15.829 14.817 1.00 53.06 113 THR A N 1
ATOM 856 C CA . THR A 1 113 ? 9.041 15.156 13.892 1.00 53.06 113 THR A CA 1
ATOM 857 C C . THR A 1 113 ? 9.457 13.686 13.742 1.00 53.06 113 THR A C 1
ATOM 859 O O . THR A 1 113 ? 9.789 13.173 12.672 1.00 53.06 113 THR A O 1
ATOM 862 N N . GLU A 1 114 ? 9.425 12.993 14.882 1.00 52.44 114 GLU A N 1
ATOM 863 C CA . GLU A 1 114 ? 9.929 11.654 15.169 1.00 52.44 114 GLU A CA 1
ATOM 864 C C . GLU A 1 114 ? 9.153 10.527 14.474 1.00 52.44 114 GLU A C 1
ATOM 866 O O . GLU A 1 114 ? 9.359 9.378 14.806 1.00 52.44 114 GLU A O 1
ATOM 871 N N . PHE A 1 115 ? 8.249 10.789 13.534 1.00 52.59 115 PHE A N 1
ATOM 872 C CA . PHE A 1 115 ? 7.695 9.751 12.648 1.00 52.59 115 PHE A CA 1
ATOM 873 C C . PHE A 1 115 ? 7.374 10.289 11.248 1.00 52.59 115 PHE A C 1
ATOM 875 O O . PHE A 1 115 ? 6.780 9.578 10.443 1.00 52.59 115 PHE A O 1
ATOM 882 N N . VAL A 1 116 ? 7.802 11.514 10.917 1.00 53.28 116 VAL A N 1
ATOM 883 C CA . VAL A 1 116 ? 7.714 12.036 9.547 1.00 53.28 116 VAL A CA 1
ATOM 884 C C . VAL A 1 116 ? 8.859 11.434 8.755 1.00 53.28 116 VAL A C 1
ATOM 886 O O . VAL A 1 116 ? 10.025 11.761 8.983 1.00 53.28 116 VAL A O 1
ATOM 889 N N . ILE A 1 117 ? 8.536 10.490 7.876 1.00 54.59 117 ILE A N 1
ATOM 890 C CA . ILE A 1 117 ? 9.529 9.633 7.222 1.00 54.59 117 ILE A CA 1
ATOM 891 C C . ILE A 1 117 ? 10.172 10.353 6.027 1.00 54.59 117 ILE A C 1
ATOM 893 O O . ILE A 1 117 ? 11.359 10.157 5.785 1.00 54.59 117 ILE A O 1
ATOM 897 N N . TYR A 1 118 ? 9.445 11.250 5.350 1.00 53.62 118 TYR A N 1
ATOM 898 C CA . TYR A 1 118 ? 9.951 12.067 4.235 1.00 53.62 118 TYR A CA 1
ATOM 899 C C . TYR A 1 118 ? 9.672 13.546 4.506 1.00 53.62 118 TYR A C 1
ATOM 901 O O . TYR A 1 118 ? 8.646 14.079 4.092 1.00 53.62 118 TYR A O 1
ATOM 909 N N . ALA A 1 119 ? 10.571 14.202 5.242 1.00 42.88 119 ALA A N 1
ATOM 910 C CA . ALA A 1 119 ? 10.439 15.625 5.547 1.00 42.88 119 ALA A CA 1
ATOM 911 C C . ALA A 1 119 ? 10.836 16.535 4.367 1.00 42.88 119 ALA A C 1
ATOM 913 O O . ALA A 1 119 ? 10.296 17.631 4.262 1.00 42.88 119 ALA A O 1
ATOM 914 N N . GLU A 1 120 ? 11.730 16.099 3.463 1.00 39.59 120 GLU A N 1
ATOM 915 C CA . GLU A 1 120 ? 12.372 17.046 2.529 1.00 39.59 120 GLU A CA 1
ATOM 916 C C . GLU A 1 120 ? 12.346 16.690 1.035 1.00 39.59 120 GLU A C 1
ATOM 918 O O . GLU A 1 120 ? 12.501 17.592 0.220 1.00 39.59 120 GLU A O 1
ATOM 923 N N . THR A 1 121 ? 12.076 15.450 0.613 1.00 39.53 121 THR A N 1
ATOM 924 C CA . THR A 1 121 ? 11.849 15.144 -0.816 1.00 39.53 121 THR A CA 1
ATOM 925 C C . THR A 1 121 ? 10.951 13.913 -0.985 1.00 39.53 121 THR A C 1
ATOM 927 O O . THR A 1 121 ? 11.263 12.857 -0.425 1.00 39.53 121 THR A O 1
ATOM 930 N N . PRO A 1 122 ? 9.845 13.992 -1.755 1.00 48.25 122 PRO A N 1
ATOM 931 C CA . PRO A 1 122 ? 9.153 12.800 -2.226 1.00 48.25 122 PRO A CA 1
ATOM 932 C C . PRO A 1 122 ? 10.149 11.999 -3.062 1.00 48.25 122 PRO A C 1
ATOM 934 O O . PRO A 1 122 ? 10.611 12.462 -4.104 1.00 48.25 122 PRO A O 1
ATOM 937 N N . GLN A 1 123 ? 10.538 10.819 -2.589 1.00 53.28 123 GLN A N 1
ATOM 938 C CA . GLN A 1 123 ? 11.228 9.879 -3.463 1.00 53.28 123 GLN A CA 1
ATOM 939 C C . GLN A 1 123 ? 10.213 9.410 -4.506 1.00 53.28 123 GLN A C 1
ATOM 941 O O . GLN A 1 123 ? 9.086 9.078 -4.141 1.00 53.28 123 GLN A O 1
ATOM 946 N N . ASP A 1 124 ? 10.601 9.373 -5.782 1.00 49.84 124 ASP A N 1
ATOM 947 C CA . ASP A 1 124 ? 9.787 8.823 -6.873 1.00 49.84 124 ASP A CA 1
ATOM 948 C C . ASP A 1 124 ? 9.608 7.305 -6.662 1.00 49.84 124 ASP A C 1
ATOM 950 O O . ASP A 1 124 ? 10.301 6.465 -7.238 1.00 49.84 124 ASP A O 1
ATOM 954 N N . LYS A 1 125 ? 8.694 6.929 -5.767 1.00 59.03 125 LYS A N 1
ATOM 955 C CA . LYS A 1 125 ? 8.447 5.545 -5.360 1.00 59.03 125 LYS A CA 1
ATOM 956 C C . LYS A 1 125 ? 7.353 4.938 -6.208 1.00 59.03 125 LYS A C 1
ATOM 958 O O . LYS A 1 125 ? 6.220 4.743 -5.779 1.00 59.03 125 LYS A O 1
ATOM 963 N N . LYS A 1 126 ? 7.711 4.620 -7.443 1.00 63.69 126 LYS A N 1
ATOM 964 C CA . LYS A 1 126 ? 6.800 3.922 -8.345 1.00 63.69 126 LYS A CA 1
ATOM 965 C C . LYS A 1 126 ? 6.743 2.452 -7.937 1.00 63.69 126 LYS A C 1
ATOM 967 O O . LYS A 1 126 ? 7.758 1.760 -7.957 1.00 63.69 126 LYS A O 1
ATOM 972 N N . TRP A 1 127 ? 5.559 1.999 -7.542 1.00 78.94 127 TRP A N 1
ATOM 973 C CA . TRP A 1 127 ? 5.222 0.581 -7.519 1.00 78.94 127 TRP A CA 1
ATOM 974 C C . TRP A 1 127 ? 4.667 0.196 -8.890 1.00 78.94 127 TRP A C 1
ATOM 976 O O . TRP A 1 127 ? 3.992 1.000 -9.537 1.00 78.94 127 TRP A O 1
ATOM 986 N N . ALA A 1 128 ? 4.970 -1.009 -9.364 1.00 80.94 128 ALA A N 1
ATOM 987 C CA . ALA A 1 128 ? 4.450 -1.492 -10.636 1.00 80.94 128 ALA A CA 1
ATOM 988 C C . ALA A 1 128 ? 3.151 -2.282 -10.429 1.00 80.94 128 ALA A C 1
ATOM 990 O O . ALA A 1 128 ? 3.025 -3.059 -9.483 1.00 80.94 128 ALA A O 1
ATOM 991 N N . TRP A 1 129 ? 2.201 -2.158 -11.360 1.00 82.50 129 TRP A N 1
ATOM 992 C CA . TRP A 1 129 ? 0.978 -2.975 -11.361 1.00 82.50 129 TRP A CA 1
ATOM 993 C C . TRP A 1 129 ? 1.270 -4.484 -11.376 1.00 82.50 129 TRP A C 1
ATOM 995 O O . TRP A 1 129 ? 0.517 -5.261 -10.792 1.00 82.50 129 TRP A O 1
ATOM 1005 N N . GLY A 1 130 ? 2.399 -4.890 -11.969 1.00 81.75 130 GLY A N 1
ATOM 1006 C CA . GLY A 1 130 ? 2.875 -6.275 -11.952 1.00 81.75 130 GLY A CA 1
ATOM 1007 C C . GLY A 1 130 ? 3.187 -6.826 -10.554 1.00 81.75 130 GLY A C 1
ATOM 1008 O O . GLY A 1 130 ? 3.145 -8.038 -10.366 1.00 81.75 130 GLY A O 1
ATOM 1009 N N . ASP A 1 131 ? 3.423 -5.966 -9.558 1.00 87.25 131 ASP A N 1
ATOM 1010 C CA . ASP A 1 131 ? 3.746 -6.376 -8.185 1.00 87.25 131 ASP A CA 1
ATOM 1011 C C . ASP A 1 131 ? 2.509 -6.560 -7.298 1.00 87.25 131 ASP A C 1
ATOM 1013 O O . ASP A 1 131 ? 2.613 -7.074 -6.183 1.00 87.25 131 ASP A O 1
ATOM 1017 N N . VAL A 1 132 ? 1.314 -6.196 -7.780 1.00 89.88 132 VAL A N 1
ATOM 1018 C CA . VAL A 1 132 ? 0.054 -6.343 -7.031 1.00 89.88 132 VAL A CA 1
ATOM 1019 C C . VAL A 1 132 ? -0.174 -7.777 -6.530 1.00 89.88 132 VAL A C 1
ATOM 1021 O O . VAL A 1 132 ? -0.490 -7.933 -5.347 1.00 89.88 132 VAL A O 1
ATOM 1024 N N . PRO A 1 133 ? 0.041 -8.843 -7.328 1.00 89.94 133 PRO A N 1
ATOM 1025 C CA . PRO A 1 133 ? -0.059 -10.214 -6.828 1.00 89.94 133 PRO A CA 1
ATOM 1026 C C . PRO A 1 133 ? 0.927 -10.508 -5.690 1.00 89.94 133 PRO A C 1
ATOM 1028 O O . PRO A 1 133 ? 0.576 -11.197 -4.731 1.00 89.94 133 PRO A O 1
ATOM 1031 N N . ILE A 1 134 ? 2.139 -9.949 -5.754 1.00 92.06 134 ILE A N 1
ATOM 1032 C CA . ILE A 1 134 ? 3.156 -10.106 -4.708 1.00 92.06 134 ILE A CA 1
ATOM 1033 C C . ILE A 1 134 ? 2.691 -9.404 -3.429 1.00 92.06 134 ILE A C 1
ATOM 1035 O O . ILE A 1 134 ? 2.778 -9.991 -2.352 1.00 92.06 134 ILE A O 1
ATOM 1039 N N . PHE A 1 135 ? 2.117 -8.200 -3.531 1.00 93.69 135 PHE A N 1
ATOM 1040 C CA . PHE A 1 135 ? 1.530 -7.502 -2.384 1.00 93.69 135 PHE A CA 1
ATOM 1041 C C . PHE A 1 135 ? 0.370 -8.279 -1.753 1.00 93.69 135 PHE A C 1
ATOM 1043 O O . PHE A 1 135 ? 0.274 -8.330 -0.527 1.00 93.69 135 PHE A O 1
ATOM 1050 N N . VAL A 1 136 ? -0.475 -8.937 -2.553 1.00 93.69 136 VAL A N 1
ATOM 1051 C CA . VAL A 1 136 ? -1.561 -9.794 -2.047 1.00 93.69 136 VAL A CA 1
ATOM 1052 C C . VAL A 1 136 ? -1.002 -10.994 -1.279 1.00 93.69 136 VAL A C 1
ATOM 1054 O O . VAL A 1 136 ? -1.464 -11.285 -0.175 1.00 93.69 136 VAL A O 1
ATOM 1057 N N . VAL A 1 137 ? 0.019 -11.674 -1.808 1.00 93.62 137 VAL A N 1
ATOM 1058 C CA . VAL A 1 137 ? 0.667 -12.810 -1.125 1.00 93.62 137 VAL A CA 1
ATOM 1059 C C . VAL A 1 137 ? 1.389 -12.357 0.148 1.00 93.62 137 VAL A C 1
ATOM 1061 O O . VAL A 1 137 ? 1.254 -12.993 1.198 1.00 93.62 137 VAL A O 1
ATOM 1064 N N . LEU A 1 138 ? 2.110 -11.235 0.093 1.00 95.31 138 LEU A N 1
ATOM 1065 C CA . LEU A 1 138 ? 2.746 -10.608 1.253 1.00 95.31 138 LEU A CA 1
ATOM 1066 C C . LEU A 1 138 ? 1.713 -10.310 2.348 1.00 95.31 138 LEU A C 1
ATOM 1068 O O . LEU A 1 138 ? 1.896 -10.699 3.499 1.00 95.31 138 LEU A O 1
ATOM 1072 N N . ALA A 1 139 ? 0.602 -9.669 1.994 1.00 96.50 139 ALA A N 1
ATOM 1073 C CA . ALA A 1 139 ? -0.457 -9.342 2.938 1.00 96.50 139 ALA A CA 1
ATOM 1074 C C . ALA A 1 139 ? -1.129 -10.590 3.525 1.00 96.50 139 ALA A C 1
ATOM 1076 O O . ALA A 1 139 ? -1.382 -10.644 4.726 1.00 96.50 139 ALA A O 1
ATOM 1077 N N . ALA A 1 140 ? -1.380 -11.618 2.710 1.00 94.25 140 ALA A N 1
ATOM 1078 C CA . ALA A 1 140 ? -1.984 -12.863 3.173 1.00 94.25 140 ALA A CA 1
ATOM 1079 C C . ALA A 1 140 ? -1.073 -13.610 4.161 1.00 94.25 140 ALA A C 1
ATOM 1081 O O . ALA A 1 140 ? -1.531 -14.067 5.210 1.00 94.25 140 ALA A O 1
ATOM 1082 N N . THR A 1 141 ? 0.226 -13.702 3.858 1.00 94.06 141 THR A N 1
ATOM 1083 C CA . THR A 1 141 ? 1.214 -14.333 4.751 1.00 94.06 141 THR A CA 1
ATOM 1084 C C . THR A 1 141 ? 1.371 -13.556 6.056 1.00 94.06 141 THR A C 1
ATOM 1086 O O . THR A 1 141 ? 1.393 -14.166 7.128 1.00 94.06 141 THR A O 1
ATOM 1089 N N . LEU A 1 142 ? 1.376 -12.222 5.997 1.00 95.75 142 LEU A N 1
ATOM 1090 C CA . LEU A 1 142 ? 1.364 -11.374 7.186 1.00 95.75 142 LEU A CA 1
ATOM 1091 C C . LEU A 1 142 ? 0.070 -11.490 7.990 1.00 95.75 142 LEU A C 1
ATOM 1093 O O . LEU A 1 142 ? 0.144 -11.482 9.216 1.00 95.75 142 LEU A O 1
ATOM 1097 N N . GLY A 1 143 ? -1.090 -11.670 7.358 1.00 93.62 143 GLY A N 1
ATOM 1098 C CA . GLY A 1 143 ? -2.351 -11.936 8.055 1.00 93.62 143 GLY A CA 1
ATOM 1099 C C . GLY A 1 143 ? -2.267 -13.192 8.931 1.00 93.62 143 GLY A C 1
ATOM 1100 O O . GLY A 1 143 ? -2.611 -13.154 10.116 1.00 93.62 143 GLY A O 1
ATOM 1101 N N . VAL A 1 144 ? -1.701 -14.282 8.391 1.00 91.88 144 VAL A N 1
ATOM 1102 C CA . VAL A 1 144 ? -1.432 -15.518 9.152 1.00 91.88 144 VAL A CA 1
ATOM 1103 C C . VAL A 1 144 ? -0.399 -15.280 10.254 1.00 91.88 144 VAL A C 1
ATOM 1105 O O . VAL A 1 144 ? -0.636 -15.640 11.410 1.00 91.88 144 VAL A O 1
ATOM 1108 N N . ALA A 1 145 ? 0.740 -14.663 9.922 1.00 92.12 145 ALA A N 1
ATOM 1109 C CA . ALA A 1 145 ? 1.817 -14.404 10.877 1.00 92.12 145 ALA A CA 1
ATOM 1110 C C . ALA A 1 145 ? 1.328 -13.556 12.058 1.00 92.12 145 ALA A C 1
ATOM 1112 O O . ALA A 1 145 ? 1.634 -13.855 13.211 1.00 92.12 145 ALA A O 1
ATOM 1113 N N . THR A 1 146 ? 0.499 -12.553 11.780 1.00 94.62 146 THR A N 1
ATOM 1114 C CA . THR A 1 146 ? -0.099 -11.683 12.790 1.00 94.62 146 THR A CA 1
ATOM 1115 C C . THR A 1 146 ? -1.079 -12.441 13.671 1.00 94.62 146 THR A C 1
ATOM 1117 O O . THR A 1 146 ? -1.038 -12.295 14.890 1.00 94.62 146 THR A O 1
ATOM 1120 N N . SER A 1 147 ? -1.914 -13.309 13.092 1.00 91.12 147 SER A N 1
ATOM 1121 C CA . SER A 1 147 ? -2.831 -14.137 13.877 1.00 91.12 147 SER A CA 1
ATOM 1122 C C . SER A 1 147 ? -2.086 -15.029 14.877 1.00 91.12 147 SER A C 1
ATOM 1124 O O . SER A 1 147 ? -2.445 -15.077 16.061 1.00 91.12 147 SER A O 1
ATOM 1126 N N . LEU A 1 148 ? -1.015 -15.688 14.421 1.00 91.94 148 LEU A N 1
ATOM 1127 C CA . LEU A 1 148 ? -0.146 -16.514 15.261 1.00 91.94 148 LEU A CA 1
ATOM 1128 C C . LEU A 1 148 ? 0.572 -15.678 16.325 1.00 91.94 148 LEU A C 1
ATOM 1130 O O . LEU A 1 148 ? 0.623 -16.082 17.488 1.00 91.94 148 LEU A O 1
ATOM 1134 N N . HIS A 1 149 ? 1.076 -14.503 15.948 1.00 93.56 149 HIS A N 1
ATOM 1135 C CA . HIS A 1 149 ? 1.750 -13.579 16.854 1.00 93.56 149 HIS A CA 1
ATOM 1136 C C . HIS A 1 149 ? 0.825 -13.117 17.986 1.00 93.56 149 HIS A C 1
ATOM 1138 O O . HIS A 1 149 ? 1.196 -13.211 19.156 1.00 93.56 149 HIS A O 1
ATOM 1144 N N . THR A 1 150 ? -0.407 -12.708 17.669 1.00 92.62 150 THR A N 1
ATOM 1145 C CA . THR A 1 150 ? -1.415 -12.317 18.664 1.00 92.62 150 THR A CA 1
ATOM 1146 C C . THR A 1 150 ? -1.691 -13.454 19.646 1.00 92.62 150 THR A C 1
ATOM 1148 O O . THR A 1 150 ? -1.642 -13.249 20.858 1.00 92.62 150 THR A O 1
ATOM 1151 N N . ARG A 1 151 ? -1.901 -14.684 19.155 1.00 91.50 151 ARG A N 1
ATOM 1152 C CA . ARG A 1 151 ? -2.115 -15.859 20.020 1.00 91.50 151 ARG A CA 1
ATOM 1153 C C . ARG A 1 151 ? -0.917 -16.135 20.928 1.00 91.50 151 ARG A C 1
ATOM 1155 O O . ARG A 1 151 ? -1.108 -16.418 22.109 1.00 91.50 151 ARG A O 1
ATOM 1162 N N . ALA A 1 152 ? 0.301 -16.024 20.400 1.00 92.94 152 ALA A N 1
ATOM 1163 C CA . ALA A 1 152 ? 1.525 -16.216 21.170 1.00 92.94 152 ALA A CA 1
ATOM 1164 C C . ALA A 1 152 ? 1.682 -15.155 22.273 1.00 92.94 152 ALA A C 1
ATOM 1166 O O . ALA A 1 152 ? 1.930 -15.511 23.425 1.00 92.94 152 ALA A O 1
ATOM 1167 N N . MET A 1 153 ? 1.461 -13.872 21.961 1.00 93.12 153 MET A N 1
ATOM 1168 C CA . MET A 1 153 ? 1.486 -12.790 22.956 1.00 93.12 153 MET A CA 1
ATOM 1169 C C . MET A 1 153 ? 0.476 -13.029 24.081 1.00 93.12 153 MET A C 1
ATOM 1171 O O . MET A 1 153 ? 0.800 -12.886 25.263 1.00 93.12 153 MET A O 1
ATOM 1175 N N . LEU A 1 154 ? -0.747 -13.430 23.735 1.00 90.94 154 LEU A N 1
ATOM 1176 C CA . LEU A 1 154 ? -1.800 -13.699 24.711 1.00 90.94 154 LEU A CA 1
ATOM 1177 C C . LEU A 1 154 ? -1.468 -14.905 25.600 1.00 90.94 154 LEU A C 1
ATOM 1179 O O . LEU A 1 154 ? -1.629 -14.824 26.819 1.00 90.94 154 LEU A O 1
ATOM 1183 N N . ALA A 1 155 ? -0.940 -15.984 25.015 1.00 90.88 155 ALA A N 1
ATOM 1184 C CA . ALA A 1 155 ? -0.509 -17.171 25.750 1.00 90.88 155 ALA A CA 1
ATOM 1185 C C . ALA A 1 155 ? 0.632 -16.859 26.733 1.00 90.88 155 ALA A C 1
ATOM 1187 O O . ALA A 1 155 ? 0.571 -17.250 27.900 1.00 90.88 155 ALA A O 1
ATOM 1188 N N . VAL A 1 156 ? 1.643 -16.093 26.304 1.00 92.69 156 VAL A N 1
ATOM 1189 C CA . VAL A 1 156 ? 2.742 -15.650 27.180 1.00 92.69 156 VAL A CA 1
ATOM 1190 C C . VAL A 1 156 ? 2.226 -14.736 28.293 1.00 92.69 156 VAL A C 1
ATOM 1192 O O . VAL A 1 156 ? 2.615 -14.893 29.452 1.00 92.69 156 VAL A O 1
ATOM 1195 N N . SER A 1 157 ? 1.311 -13.818 27.977 1.00 90.56 157 SER A N 1
ATOM 1196 C CA . SER A 1 157 ? 0.676 -12.933 28.960 1.00 90.56 157 SER A CA 1
ATOM 1197 C C . SER A 1 157 ? -0.098 -13.712 30.032 1.00 90.56 157 SER A C 1
ATOM 1199 O O . SER A 1 157 ? -0.040 -13.366 31.216 1.00 90.56 157 SER A O 1
ATOM 1201 N N . GLU A 1 158 ? -0.795 -14.785 29.655 1.00 89.19 158 GLU A N 1
ATOM 1202 C CA . GLU A 1 158 ? -1.497 -15.677 30.585 1.00 89.19 158 GLU A CA 1
ATOM 1203 C C . GLU A 1 158 ? -0.561 -16.518 31.433 1.00 89.19 158 GLU A C 1
ATOM 1205 O O . GLU A 1 158 ? -0.716 -16.557 32.655 1.00 89.19 158 GLU A O 1
ATOM 1210 N N . TRP A 1 159 ? 0.437 -17.135 30.809 1.00 90.06 159 TRP A N 1
ATOM 1211 C CA . TRP A 1 159 ? 1.460 -17.897 31.512 1.00 90.06 159 TRP A CA 1
ATOM 1212 C C . TRP A 1 159 ? 2.149 -17.040 32.581 1.00 90.06 159 TRP A C 1
ATOM 1214 O O . TRP A 1 159 ? 2.210 -17.420 33.753 1.00 90.06 159 TRP A O 1
ATOM 1224 N N . ARG A 1 160 ? 2.557 -15.819 32.219 1.00 88.94 160 ARG A N 1
ATOM 1225 C CA . ARG A 1 160 ? 3.181 -14.865 33.143 1.00 88.94 160 ARG A CA 1
ATOM 1226 C C . ARG A 1 160 ? 2.229 -14.419 34.253 1.00 88.94 160 ARG A C 1
ATOM 1228 O O . ARG A 1 160 ? 2.645 -14.225 35.395 1.00 88.94 160 ARG A O 1
ATOM 1235 N N . ARG A 1 161 ? 0.933 -14.276 33.956 1.00 85.88 161 ARG A N 1
ATOM 1236 C CA . ARG A 1 161 ? -0.101 -13.988 34.966 1.00 85.88 161 ARG A CA 1
ATOM 1237 C C . ARG A 1 161 ? -0.221 -15.128 35.980 1.00 85.88 161 ARG A C 1
ATOM 1239 O O . ARG A 1 161 ? -0.296 -14.847 37.174 1.00 85.88 161 ARG A O 1
ATOM 1246 N N . GLY A 1 162 ? -0.183 -16.380 35.521 1.00 85.94 162 GLY A N 1
ATOM 1247 C CA . GLY A 1 162 ? -0.173 -17.569 36.377 1.00 85.94 162 GLY A CA 1
ATOM 1248 C C . GLY A 1 162 ? 1.060 -17.629 37.281 1.00 85.94 162 GLY A C 1
ATOM 1249 O O . GLY A 1 162 ? 0.925 -17.810 38.491 1.00 85.94 162 GLY A O 1
ATOM 1250 N N . LEU A 1 163 ? 2.248 -17.367 36.728 1.00 84.94 163 LEU A N 1
ATOM 1251 C CA . LEU A 1 163 ? 3.483 -17.264 37.513 1.00 84.94 163 LEU A CA 1
ATOM 1252 C C . LEU A 1 163 ? 3.389 -16.166 38.578 1.00 84.94 163 LEU A C 1
ATOM 1254 O O . LEU A 1 163 ? 3.650 -16.404 39.753 1.00 84.94 163 LEU A O 1
ATOM 1258 N N . ARG A 1 164 ? 2.931 -14.968 38.216 1.00 84.31 164 ARG A N 1
ATOM 1259 C CA . ARG A 1 164 ? 2.769 -13.870 39.181 1.00 84.31 164 ARG A CA 1
ATOM 1260 C C . ARG A 1 164 ? 1.773 -14.170 40.297 1.00 84.31 164 ARG A C 1
ATOM 1262 O O . ARG A 1 164 ? 1.950 -13.659 41.405 1.00 84.31 164 ARG A O 1
ATOM 1269 N N . ALA A 1 165 ? 0.750 -14.979 40.028 1.00 84.25 165 ALA A N 1
ATOM 1270 C CA . ALA A 1 165 ? -0.190 -15.424 41.052 1.00 84.25 165 ALA A CA 1
ATOM 1271 C C . ALA A 1 165 ? 0.487 -16.335 42.092 1.00 84.25 165 ALA A C 1
ATOM 1273 O O . ALA A 1 165 ? 0.196 -16.213 43.281 1.00 84.25 165 ALA A O 1
ATOM 1274 N N . GLN A 1 166 ? 1.438 -17.180 41.677 1.00 84.62 166 GLN A N 1
ATOM 1275 C CA . GLN A 1 166 ? 2.221 -18.029 42.584 1.00 84.62 166 GLN A CA 1
ATOM 1276 C C . GLN A 1 166 ? 3.185 -17.210 43.467 1.00 84.62 166 GLN A C 1
ATOM 1278 O O . GLN A 1 166 ? 3.359 -17.510 44.646 1.00 84.62 166 GLN A O 1
ATOM 1283 N N . TRP A 1 167 ? 3.761 -16.126 42.938 1.00 81.62 167 TRP A N 1
ATOM 1284 C CA . TRP A 1 167 ? 4.772 -15.301 43.621 1.00 81.62 167 TRP A CA 1
ATOM 1285 C C . TRP A 1 167 ? 4.180 -14.039 44.272 1.00 81.62 167 TRP A C 1
ATOM 1287 O O . TRP A 1 167 ? 4.855 -13.019 44.422 1.00 81.62 167 TRP A O 1
ATOM 1297 N N . ARG A 1 168 ? 2.902 -14.088 44.683 1.00 77.62 168 ARG A N 1
ATOM 1298 C CA . ARG A 1 168 ? 2.144 -12.909 45.147 1.00 77.62 168 ARG A CA 1
ATOM 1299 C C . ARG A 1 168 ? 2.793 -12.169 46.329 1.00 77.62 168 ARG A C 1
ATOM 1301 O O . ARG A 1 168 ? 2.660 -10.956 46.433 1.00 77.62 168 ARG A O 1
ATOM 1308 N N . HIS A 1 169 ? 3.524 -12.878 47.188 1.00 80.44 169 HIS A N 1
ATOM 1309 C CA . HIS A 1 169 ? 4.191 -12.320 48.372 1.00 80.44 169 HIS A CA 1
ATOM 1310 C C . HIS A 1 169 ? 5.460 -11.499 48.055 1.00 80.44 169 HIS A C 1
ATOM 1312 O O . HIS A 1 169 ? 5.853 -10.662 48.860 1.00 80.44 169 HIS A O 1
ATOM 1318 N N . LEU A 1 170 ? 6.075 -11.689 46.881 1.00 82.06 170 LEU A N 1
ATOM 1319 C CA . LEU A 1 170 ? 7.292 -10.985 46.435 1.00 82.06 170 LEU A CA 1
ATOM 1320 C C . LEU A 1 170 ? 7.011 -9.961 45.320 1.00 82.06 170 LEU A C 1
ATOM 1322 O O . LEU A 1 170 ? 7.943 -9.445 44.708 1.00 82.06 170 LEU A O 1
ATOM 1326 N N . GLN A 1 171 ? 5.737 -9.667 45.041 1.00 77.62 171 GLN A N 1
ATOM 1327 C CA . GLN A 1 171 ? 5.270 -8.969 43.834 1.00 77.62 171 GLN A CA 1
ATOM 1328 C C . GLN A 1 171 ? 6.017 -7.680 43.450 1.00 77.62 171 GLN A C 1
ATOM 1330 O O . GLN A 1 171 ? 6.342 -7.567 42.268 1.00 77.62 171 GLN A O 1
ATOM 1335 N N . PRO A 1 172 ? 6.336 -6.734 44.361 1.00 82.12 172 PRO A N 1
ATOM 1336 C CA . PRO A 1 172 ? 7.011 -5.503 43.952 1.00 82.12 172 PRO A CA 1
ATOM 1337 C C . PRO A 1 172 ? 8.405 -5.787 43.379 1.00 82.12 172 PRO A C 1
ATOM 1339 O O . PRO A 1 172 ? 8.754 -5.305 42.306 1.00 82.12 172 PRO A O 1
ATOM 1342 N N . TRP A 1 173 ? 9.177 -6.636 44.058 1.00 86.00 173 TRP A N 1
ATOM 1343 C CA . TRP A 1 173 ? 10.539 -6.983 43.657 1.00 86.00 173 TRP A CA 1
ATOM 1344 C C . TRP A 1 173 ? 10.569 -7.969 42.494 1.00 86.00 173 TRP A C 1
ATOM 1346 O O . TRP A 1 173 ? 11.366 -7.796 41.579 1.00 86.00 173 TRP A O 1
ATOM 1356 N N . ALA A 1 174 ? 9.675 -8.961 42.487 1.00 85.25 174 ALA A N 1
ATOM 1357 C CA . ALA A 1 174 ? 9.580 -9.944 41.412 1.00 85.25 174 ALA A CA 1
ATOM 1358 C C . ALA A 1 174 ? 9.302 -9.272 40.060 1.00 85.25 174 ALA A C 1
ATOM 1360 O O . ALA A 1 174 ? 9.941 -9.612 39.071 1.00 85.25 174 ALA A O 1
ATOM 1361 N N . VAL A 1 175 ? 8.413 -8.274 40.031 1.00 87.50 175 VAL A N 1
ATOM 1362 C CA . VAL A 1 175 ? 8.106 -7.491 38.827 1.00 87.50 175 VAL A CA 1
ATOM 1363 C C . VAL A 1 175 ? 9.311 -6.685 38.341 1.00 87.50 175 VAL A C 1
ATOM 1365 O O . VAL A 1 175 ? 9.613 -6.697 37.146 1.00 87.50 175 VAL A O 1
ATOM 1368 N N . ILE A 1 176 ? 9.999 -5.985 39.249 1.00 89.69 176 ILE A N 1
ATOM 1369 C CA . ILE A 1 176 ? 11.165 -5.163 38.897 1.00 89.69 176 ILE A CA 1
ATOM 1370 C C . ILE A 1 176 ? 12.291 -6.052 38.363 1.00 89.69 176 ILE A C 1
ATOM 1372 O O . ILE A 1 176 ? 12.850 -5.758 37.309 1.00 89.69 176 ILE A O 1
ATOM 1376 N N . VAL A 1 177 ? 12.588 -7.161 39.047 1.00 90.19 177 VAL A N 1
ATOM 1377 C CA . VAL A 1 177 ? 13.637 -8.111 38.653 1.00 90.19 177 VAL A CA 1
ATOM 1378 C C . VAL A 1 177 ? 13.296 -8.794 37.333 1.00 90.19 177 VAL A C 1
ATOM 1380 O O . VAL A 1 177 ? 14.148 -8.852 36.455 1.00 90.19 177 VAL A O 1
ATOM 1383 N N . GLU A 1 178 ? 12.059 -9.260 37.148 1.00 90.06 178 GLU A N 1
ATOM 1384 C CA . GLU A 1 178 ? 11.599 -9.846 35.883 1.00 90.06 178 GLU A CA 1
ATOM 1385 C C . GLU A 1 178 ? 11.776 -8.861 34.721 1.00 90.06 178 GLU A C 1
ATOM 1387 O O . GLU A 1 178 ? 12.316 -9.219 33.674 1.00 90.06 178 GLU A O 1
ATOM 1392 N N . THR A 1 179 ? 11.361 -7.608 34.921 1.00 91.38 179 THR A N 1
ATOM 1393 C CA . THR A 1 179 ? 11.471 -6.556 33.904 1.00 91.38 179 THR A CA 1
ATOM 1394 C C . THR A 1 179 ? 12.931 -6.233 33.597 1.00 91.38 179 THR A C 1
ATOM 1396 O O . THR A 1 179 ? 13.296 -6.142 32.428 1.00 91.38 179 THR A O 1
ATOM 1399 N N . ALA A 1 180 ? 13.779 -6.104 34.621 1.00 93.00 180 ALA A N 1
ATOM 1400 C CA . ALA A 1 180 ? 15.202 -5.826 34.457 1.00 93.00 180 ALA A CA 1
ATOM 1401 C C . ALA A 1 180 ? 15.927 -6.971 33.736 1.00 93.00 180 ALA A C 1
ATOM 1403 O O . ALA A 1 180 ? 16.652 -6.722 32.778 1.00 93.00 180 ALA A O 1
ATOM 1404 N N . LEU A 1 181 ? 15.677 -8.224 34.133 1.00 93.38 181 LEU A N 1
ATOM 1405 C CA . LEU A 1 181 ? 16.241 -9.404 33.474 1.00 93.38 181 LEU A CA 1
ATOM 1406 C C . LEU A 1 181 ? 15.795 -9.498 32.017 1.00 93.38 181 LEU A C 1
ATOM 1408 O O . LEU A 1 181 ? 16.612 -9.796 31.148 1.00 93.38 181 LEU A O 1
ATOM 1412 N N . TYR A 1 182 ? 14.521 -9.219 31.736 1.00 93.75 182 TYR A N 1
ATOM 1413 C CA . TYR A 1 182 ? 14.018 -9.236 30.369 1.00 93.75 182 TYR A CA 1
ATOM 1414 C C . TYR A 1 182 ? 14.608 -8.098 29.527 1.00 93.75 182 TYR A C 1
ATOM 1416 O O . TYR A 1 182 ? 15.009 -8.330 28.391 1.00 93.75 182 TYR A O 1
ATOM 1424 N N . ALA A 1 183 ? 14.752 -6.895 30.089 1.00 93.19 183 ALA A N 1
ATOM 1425 C CA . ALA A 1 183 ? 15.437 -5.788 29.427 1.00 93.19 183 ALA A CA 1
ATOM 1426 C C . ALA A 1 183 ? 16.903 -6.143 29.111 1.00 93.19 183 ALA A C 1
ATOM 1428 O O . ALA A 1 183 ? 17.347 -5.982 27.973 1.00 93.19 183 ALA A O 1
ATOM 1429 N N . SER A 1 184 ? 17.637 -6.723 30.067 1.00 94.88 184 SER A N 1
ATOM 1430 C CA . SER A 1 184 ? 19.000 -7.220 29.835 1.00 94.88 184 SER A CA 1
ATOM 1431 C C . SER A 1 184 ? 19.046 -8.313 28.764 1.00 94.88 184 SER A C 1
ATOM 1433 O O . SER A 1 184 ? 19.936 -8.288 27.918 1.00 94.88 184 SER A O 1
ATOM 1435 N N . LEU A 1 185 ? 18.076 -9.233 28.749 1.00 94.50 185 LEU A N 1
ATOM 1436 C CA . LEU A 1 185 ? 17.961 -10.275 27.728 1.00 94.50 185 LEU A CA 1
ATOM 1437 C C . LEU A 1 185 ? 17.710 -9.681 26.336 1.00 94.50 185 LEU A C 1
ATOM 1439 O O . LEU A 1 185 ? 18.348 -10.110 25.379 1.00 94.50 185 LEU A O 1
ATOM 1443 N N . THR A 1 186 ? 16.820 -8.690 26.215 1.00 93.19 186 THR A N 1
ATOM 1444 C CA . THR A 1 186 ? 16.548 -8.017 24.934 1.00 93.19 186 THR A CA 1
ATOM 1445 C C . THR A 1 186 ? 17.792 -7.315 24.397 1.00 93.19 186 THR A C 1
ATOM 1447 O O . THR A 1 186 ? 18.148 -7.528 23.243 1.00 93.19 186 THR A O 1
ATOM 1450 N N . ALA A 1 187 ? 18.511 -6.564 25.239 1.00 92.56 187 ALA A N 1
ATOM 1451 C CA . ALA A 1 187 ? 19.756 -5.904 24.849 1.00 92.56 187 ALA A CA 1
ATOM 1452 C C . ALA A 1 187 ? 20.832 -6.923 24.441 1.00 92.56 187 ALA A C 1
ATOM 1454 O O . ALA A 1 187 ? 21.461 -6.779 23.393 1.00 92.56 187 ALA A O 1
ATOM 1455 N N . PHE A 1 188 ? 20.999 -7.988 25.233 1.00 93.69 188 PHE A N 1
ATOM 1456 C CA . PHE A 1 188 ? 21.959 -9.051 24.955 1.00 93.69 188 PHE A CA 1
ATOM 1457 C C . PHE A 1 188 ? 21.669 -9.759 23.628 1.00 93.69 188 PHE A C 1
ATOM 1459 O O . PHE A 1 188 ? 22.577 -9.912 22.817 1.00 93.69 188 PHE A O 1
ATOM 1466 N N . LEU A 1 189 ? 20.419 -10.163 23.377 1.00 93.94 189 LEU A N 1
ATOM 1467 C CA . LEU A 1 189 ? 20.043 -10.858 22.144 1.00 93.94 189 LEU A CA 1
ATOM 1468 C C . LEU A 1 189 ? 20.137 -9.947 20.917 1.00 93.94 189 LEU A C 1
ATOM 1470 O O . LEU A 1 189 ? 20.681 -10.379 19.903 1.00 93.94 189 LEU A O 1
ATOM 1474 N N . SER A 1 190 ? 19.686 -8.691 21.002 1.00 91.44 190 SER A N 1
ATOM 1475 C CA . SER A 1 190 ? 19.828 -7.732 19.898 1.00 91.44 190 SER A CA 1
ATOM 1476 C C . SER A 1 190 ? 21.297 -7.495 19.537 1.00 91.44 190 SER A C 1
ATOM 1478 O O . SER A 1 190 ? 21.641 -7.491 18.355 1.00 91.44 190 SER A O 1
ATOM 1480 N N . MET A 1 191 ? 22.189 -7.376 20.529 1.00 90.00 191 MET A N 1
ATOM 1481 C CA . MET A 1 191 ? 23.633 -7.282 20.282 1.00 90.00 191 MET A CA 1
ATOM 1482 C C . MET A 1 191 ? 24.213 -8.582 19.717 1.00 90.00 191 MET A C 1
ATOM 1484 O O . MET A 1 191 ? 24.933 -8.538 18.725 1.00 90.00 191 MET A O 1
ATOM 1488 N N . LEU A 1 192 ? 23.884 -9.737 20.308 1.00 91.69 192 LEU A N 1
ATOM 1489 C CA . LEU A 1 192 ? 24.393 -11.046 19.885 1.00 91.69 192 LEU A CA 1
ATOM 1490 C C . LEU A 1 192 ? 24.068 -11.328 18.414 1.00 91.69 192 LEU A C 1
ATOM 1492 O O . LEU A 1 192 ? 24.939 -11.740 17.654 1.00 91.69 192 LEU A O 1
ATOM 1496 N N . VAL A 1 193 ? 22.822 -11.080 18.012 1.00 91.19 193 VAL A N 1
ATOM 1497 C CA . VAL A 1 193 ? 22.362 -11.288 16.634 1.00 91.19 193 VAL A CA 1
ATOM 1498 C C . VAL A 1 193 ? 23.010 -10.289 15.677 1.00 91.19 193 VAL A C 1
ATOM 1500 O O . VAL A 1 193 ? 23.324 -10.651 14.546 1.00 91.19 193 VAL A O 1
ATOM 1503 N N . SER A 1 194 ? 23.281 -9.062 16.129 1.00 89.56 194 SER A N 1
ATOM 1504 C CA . SER A 1 194 ? 23.976 -8.063 15.310 1.00 89.56 194 SER A CA 1
ATOM 1505 C C . SER A 1 194 ? 25.385 -8.514 14.899 1.00 89.56 194 SER A C 1
ATOM 1507 O O . SER A 1 194 ? 25.824 -8.175 13.805 1.00 89.56 194 SER A O 1
ATOM 1509 N N . PHE A 1 195 ? 26.071 -9.346 15.694 1.00 89.12 195 PHE A N 1
ATOM 1510 C CA . PHE A 1 195 ? 27.379 -9.911 15.317 1.00 89.12 195 PHE A CA 1
ATOM 1511 C C . PHE A 1 195 ? 27.328 -10.919 14.159 1.00 89.12 195 PHE A C 1
ATOM 1513 O O . PHE A 1 195 ? 28.373 -11.257 13.610 1.00 89.12 195 PHE A O 1
ATOM 1520 N N . LEU A 1 196 ? 26.144 -11.416 13.787 1.00 86.81 196 LEU A N 1
ATOM 1521 C CA . LEU A 1 196 ? 25.985 -12.356 12.674 1.00 86.81 196 LEU A CA 1
ATOM 1522 C C . LEU A 1 196 ? 25.916 -11.658 11.307 1.00 86.81 196 LEU A C 1
ATOM 1524 O O . LEU A 1 196 ? 26.006 -12.334 10.283 1.00 86.81 196 LEU A O 1
ATOM 1528 N N . ALA A 1 197 ? 25.745 -10.333 11.273 1.00 84.06 197 ALA A N 1
ATOM 1529 C CA . ALA A 1 197 ? 25.682 -9.560 10.036 1.00 84.06 197 ALA A CA 1
ATOM 1530 C C . ALA A 1 197 ? 27.055 -9.042 9.599 1.00 84.06 197 ALA A C 1
ATOM 1532 O O . ALA A 1 197 ? 27.865 -8.614 10.420 1.00 84.06 197 ALA A O 1
ATOM 1533 N N . ALA A 1 198 ? 27.276 -9.029 8.284 1.00 85.12 198 ALA A N 1
ATOM 1534 C CA . ALA A 1 198 ? 28.391 -8.317 7.673 1.00 85.12 198 ALA A CA 1
ATOM 1535 C C . ALA A 1 198 ? 28.125 -6.802 7.648 1.00 85.12 198 ALA A C 1
ATOM 1537 O O . ALA A 1 198 ? 26.970 -6.369 7.612 1.00 85.12 198 ALA A O 1
ATOM 1538 N N . CYS A 1 199 ? 29.201 -6.016 7.669 1.00 86.69 199 CYS A N 1
ATOM 1539 C CA . CYS A 1 199 ? 29.144 -4.563 7.549 1.00 86.69 199 CYS A CA 1
ATOM 1540 C C . CYS A 1 199 ? 28.861 -4.140 6.101 1.00 86.69 199 CYS A C 1
ATOM 1542 O O . CYS A 1 199 ? 29.368 -4.761 5.165 1.00 86.69 199 CYS A O 1
ATOM 1544 N N . THR A 1 200 ? 28.085 -3.071 5.943 1.00 84.12 200 THR A N 1
ATOM 1545 C CA . THR A 1 200 ? 27.694 -2.484 4.653 1.00 84.12 200 THR A CA 1
ATOM 1546 C C . THR A 1 200 ? 28.155 -1.026 4.598 1.00 84.12 200 THR A C 1
ATOM 1548 O O . THR A 1 200 ? 28.258 -0.378 5.638 1.00 84.12 200 THR A O 1
ATOM 1551 N N . GLU A 1 201 ? 28.468 -0.504 3.412 1.00 81.88 201 GLU A N 1
ATOM 1552 C CA . GLU A 1 201 ? 28.866 0.902 3.238 1.00 81.88 201 GLU A CA 1
ATOM 1553 C C . GLU A 1 201 ? 27.707 1.863 3.516 1.00 81.88 201 GLU A C 1
ATOM 1555 O O . GLU A 1 201 ? 26.563 1.586 3.163 1.00 81.88 201 GLU A O 1
ATOM 1560 N N . GLU A 1 202 ? 28.006 2.989 4.163 1.00 73.44 202 GLU A N 1
ATOM 1561 C CA . GLU A 1 202 ? 27.019 4.008 4.519 1.00 73.44 202 GLU A CA 1
ATOM 1562 C C . GLU A 1 202 ? 26.570 4.819 3.289 1.00 73.44 202 GLU A C 1
ATOM 1564 O O . GLU A 1 202 ? 27.376 5.470 2.620 1.00 73.44 202 GLU A O 1
ATOM 1569 N N . GLY A 1 203 ? 25.269 4.793 2.980 1.00 64.88 203 GLY A N 1
ATOM 1570 C CA . GLY A 1 203 ? 24.685 5.594 1.903 1.00 64.88 203 GLY A CA 1
ATOM 1571 C C . GLY A 1 203 ? 24.562 7.083 2.267 1.00 64.88 203 GLY A C 1
ATOM 1572 O O . GLY A 1 203 ? 24.372 7.434 3.430 1.00 64.88 203 GLY A O 1
ATOM 1573 N N . GLN A 1 204 ? 24.592 7.979 1.269 1.00 53.75 204 GLN A N 1
ATOM 1574 C CA . GLN A 1 204 ? 24.475 9.447 1.426 1.00 53.75 204 GLN A CA 1
ATOM 1575 C C . GLN A 1 204 ? 23.066 9.907 1.858 1.00 53.75 204 GLN A C 1
ATOM 1577 O O . GLN A 1 204 ? 22.357 10.602 1.132 1.00 53.75 204 GLN A O 1
ATOM 1582 N N . SER A 1 205 ? 22.617 9.498 3.035 1.00 56.59 205 SER A N 1
ATOM 1583 C CA . SER A 1 205 ? 21.276 9.789 3.540 1.00 56.59 205 SER A CA 1
ATOM 1584 C C . SER A 1 205 ? 21.359 10.191 5.004 1.00 56.59 205 SER A C 1
ATOM 1586 O O . SER A 1 205 ? 22.079 9.561 5.766 1.00 56.59 205 SER A O 1
ATOM 1588 N N . GLY A 1 206 ? 20.622 11.233 5.403 1.00 61.75 206 GLY A N 1
ATOM 1589 C CA . GLY A 1 206 ? 20.527 11.706 6.794 1.00 61.75 206 GLY A CA 1
ATOM 1590 C C . GLY A 1 206 ? 19.765 10.748 7.722 1.00 61.75 206 GLY A C 1
ATOM 1591 O O . GLY A 1 206 ? 18.907 11.181 8.486 1.00 61.75 206 GLY A O 1
ATOM 1592 N N . LEU A 1 207 ? 20.010 9.443 7.595 1.00 73.06 207 LEU A N 1
ATOM 1593 C CA . LEU A 1 207 ? 19.459 8.376 8.421 1.00 73.06 207 LEU A CA 1
ATOM 1594 C C . LEU A 1 207 ? 20.444 8.042 9.549 1.00 73.06 207 LEU A C 1
ATOM 1596 O O . LEU A 1 207 ? 21.651 8.208 9.411 1.00 73.06 207 LEU A O 1
ATOM 1600 N N . GLU A 1 208 ? 19.921 7.573 10.678 1.00 74.19 208 GLU A N 1
ATOM 1601 C CA . GLU A 1 208 ? 20.741 7.182 11.826 1.00 74.19 208 GLU A CA 1
ATOM 1602 C C . GLU A 1 208 ? 21.254 5.744 11.641 1.00 74.19 208 GLU A C 1
ATOM 1604 O O . GLU A 1 208 ? 20.505 4.776 11.808 1.00 74.19 208 GLU A O 1
ATOM 1609 N N . TYR A 1 209 ? 22.531 5.606 11.280 1.00 82.56 209 TYR A N 1
ATOM 1610 C CA . TYR A 1 209 ? 23.210 4.322 11.105 1.00 82.56 209 TYR A CA 1
ATOM 1611 C C . TYR A 1 209 ? 23.994 3.920 12.359 1.00 82.56 209 TYR A C 1
ATOM 1613 O O . TYR A 1 209 ? 24.677 4.734 12.979 1.00 82.56 209 TYR A O 1
ATOM 1621 N N . VAL A 1 210 ? 23.930 2.637 12.733 1.00 85.94 210 VAL A N 1
ATOM 1622 C CA . VAL A 1 210 ? 24.660 2.096 13.890 1.00 85.94 210 VAL A CA 1
ATOM 1623 C C . VAL A 1 210 ? 25.879 1.305 13.415 1.00 85.94 210 VAL A C 1
ATOM 1625 O O . VAL A 1 210 ? 25.764 0.192 12.891 1.00 85.94 210 VAL A O 1
ATOM 1628 N N . ALA A 1 211 ? 27.069 1.856 13.651 1.00 85.69 211 ALA A N 1
ATOM 1629 C CA . ALA A 1 211 ? 28.346 1.193 13.398 1.00 85.69 211 ALA A CA 1
ATOM 1630 C C . ALA A 1 211 ? 28.746 0.302 14.591 1.00 85.69 211 ALA A C 1
ATOM 1632 O O . ALA A 1 211 ? 29.458 0.722 15.503 1.00 85.69 211 ALA A O 1
ATOM 1633 N N . LEU A 1 212 ? 28.272 -0.949 14.604 1.00 87.19 212 LEU A N 1
ATOM 1634 C CA . LEU A 1 212 ? 28.675 -1.953 15.596 1.00 87.19 212 LEU A CA 1
ATOM 1635 C C . LEU A 1 212 ? 29.715 -2.904 14.993 1.00 87.19 212 LEU A C 1
ATOM 1637 O O . LEU A 1 212 ? 29.369 -3.736 14.156 1.00 87.19 212 LEU A O 1
ATOM 1641 N N . ASN A 1 213 ? 30.960 -2.818 15.475 1.00 86.56 213 ASN A N 1
ATOM 1642 C CA . ASN A 1 213 ? 32.086 -3.653 15.029 1.00 86.56 213 ASN A CA 1
ATOM 1643 C C . ASN A 1 213 ? 32.381 -3.537 13.517 1.00 86.56 213 ASN A C 1
ATOM 1645 O O . ASN A 1 213 ? 32.725 -4.525 12.871 1.00 86.56 213 ASN A O 1
ATOM 1649 N N . CYS A 1 214 ? 32.239 -2.329 12.967 1.00 86.75 214 CYS A N 1
ATOM 1650 C CA . CYS A 1 214 ? 32.506 -2.030 11.563 1.00 86.75 214 CYS A CA 1
ATOM 1651 C C . CYS A 1 214 ? 33.650 -1.011 11.411 1.00 86.75 214 CYS A C 1
ATOM 1653 O O . CYS A 1 214 ? 33.857 -0.201 12.320 1.00 86.75 214 CYS A O 1
ATOM 1655 N N . PRO A 1 215 ? 34.406 -1.054 10.297 1.00 87.06 215 PRO A N 1
ATOM 1656 C CA . PRO A 1 215 ? 35.372 -0.016 9.935 1.00 87.06 215 PRO A CA 1
ATOM 1657 C C . PRO A 1 215 ? 34.716 1.363 9.750 1.00 87.06 215 PRO A C 1
ATOM 1659 O O . PRO A 1 215 ? 33.507 1.457 9.543 1.00 87.06 215 PRO A O 1
ATOM 1662 N N . GLU A 1 216 ? 35.520 2.431 9.778 1.00 83.44 216 GLU A N 1
ATOM 1663 C CA . GLU A 1 216 ? 35.041 3.792 9.494 1.00 83.44 216 GLU A CA 1
ATOM 1664 C C . GLU A 1 216 ? 34.385 3.868 8.101 1.00 83.44 216 GLU A C 1
ATOM 1666 O O . GLU A 1 216 ? 34.951 3.390 7.118 1.00 83.44 216 GLU A O 1
ATOM 1671 N N . GLY A 1 217 ? 33.183 4.454 8.025 1.00 80.94 217 GLY A N 1
ATOM 1672 C CA . GLY A 1 217 ? 32.384 4.557 6.793 1.00 80.94 217 GLY A CA 1
ATOM 1673 C C . GLY A 1 217 ? 31.486 3.349 6.484 1.00 80.94 217 GLY A C 1
ATOM 1674 O O . GLY A 1 217 ? 30.847 3.318 5.432 1.00 80.94 217 GLY A O 1
ATOM 1675 N N . GLN A 1 218 ? 31.424 2.353 7.376 1.00 86.94 218 GLN A N 1
ATOM 1676 C CA . GLN A 1 218 ? 30.511 1.212 7.269 1.00 86.94 218 GLN A CA 1
ATOM 1677 C C . GLN A 1 218 ? 29.601 1.092 8.494 1.00 86.94 218 GLN A C 1
ATOM 1679 O O . GLN A 1 218 ? 29.983 1.419 9.619 1.00 86.94 218 GLN A O 1
ATOM 1684 N N . TYR A 1 219 ? 28.408 0.537 8.291 1.00 87.88 219 TYR A N 1
ATOM 1685 C CA . TYR A 1 219 ? 27.423 0.293 9.338 1.00 87.88 219 TYR A CA 1
ATOM 1686 C C . TYR A 1 219 ? 26.996 -1.172 9.404 1.00 87.88 219 TYR A C 1
ATOM 1688 O O . TYR A 1 219 ? 27.149 -1.944 8.456 1.00 87.88 219 TYR A O 1
ATOM 1696 N N . ASN A 1 220 ? 26.437 -1.566 10.549 1.00 89.69 220 ASN A N 1
ATOM 1697 C CA . ASN A 1 220 ? 25.864 -2.892 10.726 1.00 89.69 220 ASN A CA 1
ATOM 1698 C C . ASN A 1 220 ? 24.342 -2.824 10.480 1.00 89.69 220 ASN A C 1
ATOM 1700 O O . ASN A 1 220 ? 23.630 -2.149 11.240 1.00 89.69 220 ASN A O 1
ATOM 1704 N N . PRO A 1 221 ? 23.810 -3.515 9.453 1.00 88.44 221 PRO A N 1
ATOM 1705 C CA . PRO A 1 221 ? 22.405 -3.396 9.078 1.00 88.44 221 PRO A CA 1
ATOM 1706 C C . PRO A 1 221 ? 21.464 -3.957 10.148 1.00 88.44 221 PRO A C 1
ATOM 1708 O O . PRO A 1 221 ? 20.416 -3.373 10.405 1.00 88.44 221 PRO A O 1
ATOM 1711 N N . ILE A 1 222 ? 21.830 -5.048 10.829 1.00 90.56 222 ILE A N 1
ATOM 1712 C CA . ILE A 1 222 ? 20.996 -5.615 11.899 1.00 90.56 222 ILE A CA 1
ATOM 1713 C C . ILE A 1 222 ? 21.034 -4.725 13.143 1.00 90.56 222 ILE A C 1
ATOM 1715 O O . ILE A 1 222 ? 19.985 -4.484 13.740 1.00 90.56 222 ILE A O 1
ATOM 1719 N N . ALA A 1 223 ? 22.200 -4.184 13.508 1.00 90.31 223 ALA A N 1
ATOM 1720 C CA . ALA A 1 223 ? 22.302 -3.262 14.640 1.00 90.31 223 ALA A CA 1
ATOM 1721 C C . ALA A 1 223 ? 21.453 -2.002 14.407 1.00 90.31 223 ALA A C 1
ATOM 1723 O O . ALA A 1 223 ? 20.729 -1.564 15.300 1.00 90.31 223 ALA A O 1
ATOM 1724 N N . SER A 1 224 ? 21.458 -1.475 13.182 1.00 89.56 224 SER A N 1
ATOM 1725 C CA . SER A 1 224 ? 20.644 -0.312 12.801 1.00 89.56 224 SER A CA 1
ATOM 1726 C C . SER A 1 224 ? 19.133 -0.609 12.820 1.00 89.56 224 SER A C 1
ATOM 1728 O O . SER A 1 224 ? 18.316 0.285 13.033 1.00 89.56 224 SER A O 1
ATOM 1730 N N . LEU A 1 225 ? 18.734 -1.876 12.656 1.00 89.19 225 LEU A N 1
ATOM 1731 C CA . LEU A 1 225 ? 17.333 -2.310 12.721 1.00 89.19 225 LEU A CA 1
ATOM 1732 C C . LEU A 1 225 ? 16.858 -2.714 14.130 1.00 89.19 225 LEU A C 1
ATOM 1734 O O . LEU A 1 225 ? 15.661 -2.631 14.398 1.00 89.19 225 LEU A O 1
ATOM 1738 N N . LEU A 1 226 ? 17.750 -3.190 15.008 1.00 90.69 226 LEU A N 1
ATOM 1739 C CA . LEU A 1 226 ? 17.390 -3.753 16.322 1.00 90.69 226 LEU A CA 1
ATOM 1740 C C . LEU A 1 226 ? 17.839 -2.918 17.530 1.00 90.69 226 LEU A C 1
ATOM 1742 O O . LEU A 1 226 ? 17.236 -3.047 18.596 1.00 90.69 226 LEU A O 1
ATOM 1746 N N . VAL A 1 227 ? 18.916 -2.139 17.402 1.00 88.81 227 VAL A N 1
ATOM 1747 C CA . VAL A 1 227 ? 19.538 -1.381 18.506 1.00 88.81 227 VAL A CA 1
ATOM 1748 C C . VAL A 1 227 ? 19.215 0.109 18.418 1.00 88.81 227 VAL A C 1
ATOM 1750 O O . VAL A 1 227 ? 19.098 0.763 19.453 1.00 88.81 227 VAL A O 1
ATOM 1753 N N . ALA A 1 228 ? 19.044 0.640 17.203 1.00 86.19 228 ALA A N 1
ATOM 1754 C CA . ALA A 1 228 ? 18.581 2.009 17.006 1.00 86.19 228 ALA A CA 1
ATOM 1755 C C . ALA A 1 228 ? 17.165 2.217 17.573 1.00 86.19 228 ALA A C 1
ATOM 1757 O O . ALA A 1 228 ? 16.448 1.275 17.929 1.00 86.19 228 ALA A O 1
ATOM 1758 N N . THR A 1 229 ? 16.735 3.477 17.645 1.00 84.12 229 THR A N 1
ATOM 1759 C CA . THR A 1 229 ? 15.361 3.775 18.051 1.00 84.12 229 THR A CA 1
ATOM 1760 C C . THR A 1 229 ? 14.373 3.173 17.046 1.00 84.12 229 THR A C 1
ATOM 1762 O O . THR A 1 229 ? 14.614 3.164 15.839 1.00 84.12 229 THR A O 1
ATOM 1765 N N . SER A 1 230 ? 13.220 2.689 17.528 1.00 79.88 230 SER A N 1
ATOM 1766 C CA . SER A 1 230 ? 12.213 2.067 16.648 1.00 79.88 230 SER A CA 1
ATOM 1767 C C . SER A 1 230 ? 11.761 2.978 15.499 1.00 79.88 230 SER A C 1
ATOM 1769 O O . SER A 1 230 ? 11.438 2.493 14.418 1.00 79.88 230 SER A O 1
ATOM 1771 N N . HIS A 1 231 ? 11.781 4.293 15.714 1.00 76.06 231 HIS A N 1
ATOM 1772 C CA . HIS A 1 231 ? 11.518 5.285 14.684 1.00 76.06 231 HIS A CA 1
ATOM 1773 C C . HIS A 1 231 ? 12.604 5.294 13.599 1.00 76.06 231 HIS A C 1
ATOM 1775 O O . HIS A 1 231 ? 12.273 5.163 12.417 1.00 76.06 231 HIS A O 1
ATOM 1781 N N . SER A 1 232 ? 13.880 5.397 13.984 1.00 79.19 232 SER A N 1
ATOM 1782 C CA . SER A 1 232 ? 15.010 5.373 13.049 1.00 79.19 232 SER A CA 1
ATOM 1783 C C . SER A 1 232 ? 15.026 4.079 12.236 1.00 79.19 232 SER A C 1
ATOM 1785 O O . SER A 1 232 ? 15.202 4.112 11.018 1.00 79.19 232 SER A O 1
ATOM 1787 N N . SER A 1 233 ? 14.716 2.941 12.866 1.00 86.25 233 SER A N 1
ATOM 1788 C CA . SER A 1 233 ? 14.603 1.652 12.177 1.00 86.25 233 SER A CA 1
ATOM 1789 C C . SER A 1 233 ? 13.454 1.616 11.164 1.00 86.25 233 SER A C 1
ATOM 1791 O O . SER A 1 233 ? 13.634 1.104 10.061 1.00 86.25 233 SER A O 1
ATOM 1793 N N . VAL A 1 234 ? 12.283 2.190 11.475 1.00 85.19 234 VAL A N 1
ATOM 1794 C CA . VAL A 1 234 ? 11.183 2.308 10.497 1.00 85.19 234 VAL A CA 1
ATOM 1795 C C . VAL A 1 234 ? 11.569 3.230 9.336 1.00 85.19 234 VAL A C 1
ATOM 1797 O O . VAL A 1 234 ? 11.319 2.877 8.182 1.00 85.19 234 VAL A O 1
ATOM 1800 N N . LYS A 1 235 ? 12.222 4.370 9.606 1.00 81.25 235 LYS A N 1
ATOM 1801 C CA . LYS A 1 235 ? 12.728 5.270 8.555 1.00 81.25 235 LYS A CA 1
ATOM 1802 C C . LYS A 1 235 ? 13.692 4.555 7.616 1.00 81.25 235 LYS A C 1
ATOM 1804 O O . LYS A 1 235 ? 13.528 4.620 6.397 1.00 81.25 235 LYS A O 1
ATOM 1809 N N . LEU A 1 236 ? 14.637 3.812 8.184 1.00 83.62 236 LEU A N 1
ATOM 1810 C CA . LEU A 1 236 ? 15.585 3.001 7.432 1.00 83.62 236 LEU A CA 1
ATOM 1811 C C . LEU A 1 236 ? 14.872 1.940 6.577 1.00 83.62 236 LEU A C 1
ATOM 1813 O O . LEU A 1 236 ? 15.205 1.769 5.406 1.00 83.62 236 LEU A O 1
ATOM 1817 N N . LEU A 1 237 ? 13.854 1.259 7.112 1.00 86.81 237 LEU A N 1
ATOM 1818 C CA . LEU A 1 237 ? 13.106 0.236 6.370 1.00 86.81 237 LEU A CA 1
ATOM 1819 C C . LEU A 1 237 ? 12.291 0.797 5.211 1.00 86.81 237 LEU A C 1
ATOM 1821 O O . LEU A 1 237 ? 12.184 0.142 4.172 1.00 86.81 237 LEU A O 1
ATOM 1825 N N . PHE A 1 238 ? 11.695 1.974 5.382 1.00 85.62 238 PHE A N 1
ATOM 1826 C CA . PHE A 1 238 ? 10.833 2.568 4.363 1.00 85.62 238 PHE A CA 1
ATOM 1827 C C . PHE A 1 238 ? 11.627 3.308 3.292 1.00 85.62 238 PHE A C 1
ATOM 1829 O O . PHE A 1 238 ? 11.108 3.477 2.184 1.00 85.62 238 PHE A O 1
ATOM 1836 N N . SER A 1 239 ? 12.857 3.732 3.600 1.00 79.25 239 SER A N 1
ATOM 1837 C CA . SER A 1 239 ? 13.750 4.400 2.654 1.00 79.25 239 SER A CA 1
ATOM 1838 C C . SER A 1 239 ? 13.870 3.606 1.353 1.00 79.25 239 SER A C 1
ATOM 1840 O O . SER A 1 239 ? 13.935 2.372 1.357 1.00 79.25 239 SER A O 1
ATOM 1842 N N . GLY A 1 240 ? 13.840 4.316 0.225 1.00 69.56 240 GLY A N 1
ATOM 1843 C CA . GLY A 1 240 ? 14.094 3.733 -1.085 1.00 69.56 240 GLY A CA 1
ATOM 1844 C C . GLY A 1 240 ? 15.550 3.824 -1.535 1.00 69.56 240 GLY A C 1
ATOM 1845 O O . GLY A 1 240 ? 15.964 3.054 -2.395 1.00 69.56 240 GLY A O 1
ATOM 1846 N N . ASN A 1 241 ? 16.335 4.710 -0.916 1.00 65.56 241 ASN A N 1
ATOM 1847 C CA . ASN A 1 241 ? 17.717 4.992 -1.317 1.00 65.56 241 ASN A CA 1
ATOM 1848 C C . ASN A 1 241 ? 18.723 3.931 -0.853 1.00 65.56 241 ASN A C 1
ATOM 1850 O O . ASN A 1 241 ? 19.847 3.932 -1.325 1.00 65.56 241 ASN A O 1
ATOM 1854 N N . ASN A 1 242 ? 18.313 3.019 0.028 1.00 65.31 242 ASN A N 1
ATOM 1855 C CA . ASN A 1 242 ? 19.101 1.875 0.495 1.00 65.31 242 ASN A CA 1
ATOM 1856 C C . ASN A 1 242 ? 18.685 0.564 -0.209 1.00 65.31 242 ASN A C 1
ATOM 1858 O O . ASN A 1 242 ? 18.732 -0.527 0.376 1.00 65.31 242 ASN A O 1
ATOM 1862 N N . ALA A 1 243 ? 18.164 0.664 -1.438 1.00 55.41 243 ALA A N 1
ATOM 1863 C CA . ALA A 1 243 ? 17.800 -0.490 -2.252 1.00 55.41 243 ALA A CA 1
ATOM 1864 C C . ALA A 1 243 ? 19.059 -1.316 -2.569 1.00 55.41 243 ALA A C 1
ATOM 1866 O O . ALA A 1 243 ? 19.974 -0.831 -3.223 1.00 55.41 243 ALA A O 1
ATOM 1867 N N . GLY A 1 244 ? 19.103 -2.559 -2.082 1.00 59.16 244 GLY A N 1
ATOM 1868 C CA . GLY A 1 244 ? 20.247 -3.466 -2.245 1.00 59.16 244 GLY A CA 1
ATOM 1869 C C . GLY A 1 244 ? 21.259 -3.471 -1.091 1.00 59.16 244 GLY A C 1
ATOM 1870 O O . GLY A 1 244 ? 22.055 -4.400 -1.010 1.00 59.16 244 GLY A O 1
ATOM 1871 N N . GLU A 1 245 ? 21.202 -2.512 -0.159 1.00 67.81 245 GLU A N 1
ATOM 1872 C CA . GLU A 1 245 ? 22.127 -2.458 0.990 1.00 67.81 245 GLU A CA 1
ATOM 1873 C C . GLU A 1 245 ? 21.720 -3.405 2.131 1.00 67.81 245 GLU A C 1
ATOM 1875 O O . GLU A 1 245 ? 22.558 -4.026 2.787 1.00 67.81 245 GLU A O 1
ATOM 1880 N N . ILE A 1 246 ? 20.409 -3.536 2.372 1.00 78.50 246 ILE A N 1
ATOM 1881 C CA . ILE A 1 246 ? 19.870 -4.461 3.374 1.00 78.50 246 ILE A CA 1
ATOM 1882 C C . ILE A 1 246 ? 19.534 -5.781 2.687 1.00 78.50 246 ILE A C 1
ATOM 1884 O O . ILE A 1 246 ? 18.483 -5.920 2.059 1.00 78.50 246 ILE A O 1
ATOM 1888 N N . HIS A 1 247 ? 20.420 -6.761 2.845 1.00 81.81 247 HIS A N 1
ATOM 1889 C CA . HIS A 1 247 ? 20.226 -8.101 2.302 1.00 81.81 247 HIS A CA 1
ATOM 1890 C C . HIS A 1 247 ? 19.041 -8.844 2.937 1.00 81.81 247 HIS A C 1
ATOM 1892 O O . HIS A 1 247 ? 18.727 -8.687 4.123 1.00 81.81 247 HIS A O 1
ATOM 1898 N N . CYS A 1 248 ? 18.455 -9.751 2.150 1.00 86.62 248 CYS A N 1
ATOM 1899 C CA . CYS A 1 248 ? 17.348 -10.629 2.527 1.00 86.62 248 CYS A CA 1
ATOM 1900 C C . CYS A 1 248 ? 17.593 -11.376 3.859 1.00 86.62 248 CYS A C 1
ATOM 1902 O O . CYS A 1 248 ? 16.731 -11.386 4.744 1.00 86.62 248 CYS A O 1
ATOM 1904 N N . ALA A 1 249 ? 18.802 -11.917 4.059 1.00 87.88 249 ALA A N 1
ATOM 1905 C CA . ALA A 1 249 ? 19.175 -12.630 5.285 1.00 87.88 249 ALA A CA 1
ATOM 1906 C C . ALA A 1 249 ? 19.126 -11.738 6.540 1.00 87.88 249 ALA A C 1
ATOM 1908 O O . ALA A 1 249 ? 18.610 -12.159 7.577 1.00 87.88 249 ALA A O 1
ATOM 1909 N N . SER A 1 250 ? 19.608 -10.495 6.437 1.00 89.19 250 SER A N 1
ATOM 1910 C CA . SER A 1 250 ? 19.622 -9.536 7.547 1.00 89.19 250 SER A CA 1
ATOM 1911 C C . SER A 1 250 ? 18.206 -9.133 7.956 1.00 89.19 250 SER A C 1
ATOM 1913 O O . SER A 1 250 ? 17.894 -9.116 9.147 1.00 89.19 250 SER A O 1
ATOM 1915 N N . SER A 1 251 ? 17.319 -8.874 6.985 1.00 90.25 251 SER A N 1
ATOM 1916 C CA . SER A 1 251 ? 15.907 -8.569 7.260 1.00 90.25 251 SER A CA 1
ATOM 1917 C C . SER A 1 251 ? 15.170 -9.744 7.903 1.00 90.25 251 SER A C 1
ATOM 1919 O O . SER A 1 251 ? 14.437 -9.540 8.871 1.00 90.25 251 SER A O 1
ATOM 1921 N N . LEU A 1 252 ? 15.388 -10.975 7.424 1.00 92.19 252 LEU A N 1
ATOM 1922 C CA . LEU A 1 252 ? 14.758 -12.167 7.996 1.00 92.19 252 LEU A CA 1
ATOM 1923 C C . LEU A 1 252 ? 15.219 -12.417 9.437 1.00 92.19 252 LEU A C 1
ATOM 1925 O O . LEU A 1 252 ? 14.401 -12.677 10.320 1.00 92.19 252 LEU A O 1
ATOM 1929 N N . LEU A 1 253 ? 16.523 -12.313 9.693 1.00 91.88 253 LEU A N 1
ATOM 1930 C CA . LEU A 1 253 ? 17.086 -12.531 11.022 1.00 91.88 253 LEU A CA 1
ATOM 1931 C C . LEU A 1 253 ? 16.618 -11.457 12.017 1.00 91.88 253 LEU A C 1
ATOM 1933 O O . LEU A 1 253 ? 16.239 -11.783 13.147 1.00 91.88 253 LEU A O 1
ATOM 1937 N N . ALA A 1 254 ? 16.566 -10.194 11.585 1.00 93.00 254 ALA A N 1
ATOM 1938 C CA . ALA A 1 254 ? 15.998 -9.105 12.372 1.00 93.00 254 ALA A CA 1
ATOM 1939 C C . ALA A 1 254 ? 14.497 -9.320 12.644 1.00 93.00 254 ALA A C 1
ATOM 1941 O O . ALA A 1 254 ? 14.067 -9.175 13.788 1.00 93.00 254 ALA A O 1
ATOM 1942 N N . PHE A 1 255 ? 13.714 -9.750 11.645 1.00 94.25 255 PHE A N 1
ATOM 1943 C CA . PHE A 1 255 ? 12.295 -10.085 11.809 1.00 94.25 255 PHE A CA 1
ATOM 1944 C C . PHE A 1 255 ? 12.076 -11.175 12.864 1.00 94.25 255 PHE A C 1
ATOM 1946 O O . PHE A 1 255 ? 11.264 -10.991 13.774 1.00 94.25 255 PHE A O 1
ATOM 1953 N N . LEU A 1 256 ? 12.804 -12.292 12.779 1.00 94.06 256 LEU A N 1
ATOM 1954 C CA . LEU A 1 256 ? 12.669 -13.409 13.719 1.00 94.06 256 LEU A CA 1
ATOM 1955 C C . LEU A 1 256 ? 13.061 -13.002 15.143 1.00 94.06 256 LEU A C 1
ATOM 1957 O O . LEU A 1 256 ? 12.354 -13.328 16.101 1.00 94.06 256 LEU A O 1
ATOM 1961 N N . THR A 1 257 ? 14.156 -12.254 15.278 1.00 94.06 257 THR A N 1
ATOM 1962 C CA . THR A 1 257 ? 14.659 -11.787 16.576 1.00 94.06 257 THR A CA 1
ATOM 1963 C C . THR A 1 257 ? 13.678 -10.811 17.210 1.00 94.06 257 THR A C 1
ATOM 1965 O O . THR A 1 257 ? 13.199 -11.051 18.317 1.00 94.06 257 THR A O 1
ATOM 1968 N N . TYR A 1 258 ? 13.303 -9.753 16.488 1.00 94.31 258 TYR A N 1
ATOM 1969 C CA . TYR A 1 258 ? 12.387 -8.735 16.993 1.00 94.31 258 TYR A CA 1
ATOM 1970 C C . TYR A 1 258 ? 11.008 -9.322 17.317 1.00 94.31 258 TYR A C 1
ATOM 1972 O O . TYR A 1 258 ? 10.453 -9.034 18.375 1.00 94.31 258 TYR A O 1
ATOM 1980 N N . SER A 1 259 ? 10.476 -10.207 16.466 1.00 93.38 259 SER A N 1
ATOM 1981 C CA . SER A 1 259 ? 9.188 -10.870 16.713 1.00 93.38 259 SER A CA 1
ATOM 1982 C C . SER A 1 259 ? 9.207 -11.713 17.986 1.00 93.38 259 SER A C 1
ATOM 1984 O O . SER A 1 259 ? 8.265 -11.655 18.776 1.00 93.38 259 SER A O 1
ATOM 1986 N N . SER A 1 260 ? 10.292 -12.454 18.224 1.00 93.56 260 SER A N 1
ATOM 1987 C CA . SER A 1 260 ? 10.456 -13.276 19.428 1.00 93.56 260 SER A CA 1
ATOM 1988 C C . SER A 1 260 ? 10.559 -12.417 20.691 1.00 93.56 260 SER A C 1
ATOM 1990 O O . SER A 1 260 ? 9.876 -12.683 21.684 1.00 93.56 260 SER A O 1
ATOM 1992 N N . LEU A 1 261 ? 11.360 -11.347 20.641 1.00 93.56 261 LEU A N 1
ATOM 1993 C CA . LEU A 1 261 ? 11.501 -10.398 21.747 1.00 93.56 261 LEU A CA 1
ATOM 1994 C C . LEU A 1 261 ? 10.190 -9.655 22.035 1.00 93.56 261 LEU A C 1
ATOM 1996 O O . LEU A 1 261 ? 9.870 -9.409 23.197 1.00 93.56 261 LEU A O 1
ATOM 2000 N N . ASN A 1 262 ? 9.402 -9.334 21.009 1.00 93.12 262 ASN A N 1
ATOM 2001 C CA . ASN A 1 262 ? 8.112 -8.680 21.191 1.00 93.12 262 ASN A CA 1
ATOM 2002 C C . ASN A 1 262 ? 7.073 -9.617 21.827 1.00 93.12 262 ASN A C 1
ATOM 2004 O O . ASN A 1 262 ? 6.384 -9.228 22.769 1.00 93.12 262 ASN A O 1
ATOM 2008 N N . ILE A 1 263 ? 7.027 -10.891 21.418 1.00 93.25 263 ILE A N 1
ATOM 2009 C CA . ILE A 1 263 ? 6.177 -11.895 22.082 1.00 93.25 263 ILE A CA 1
ATOM 2010 C C . ILE A 1 263 ? 6.506 -11.977 23.576 1.00 93.25 263 ILE A C 1
ATOM 2012 O O . ILE A 1 263 ? 5.606 -11.979 24.417 1.00 93.25 263 ILE A O 1
ATOM 2016 N N . GLY A 1 264 ? 7.792 -11.991 23.927 1.00 90.81 264 GLY A N 1
ATOM 2017 C CA . GLY A 1 264 ? 8.217 -12.025 25.321 1.00 90.81 264 GLY A CA 1
ATOM 2018 C C . GLY A 1 264 ? 8.073 -10.692 26.070 1.00 90.81 264 GLY A C 1
ATOM 2019 O O . GLY A 1 264 ? 8.197 -10.697 27.288 1.00 90.81 264 GLY A O 1
ATOM 2020 N N . LEU A 1 265 ? 7.759 -9.560 25.428 1.00 89.94 265 LEU A N 1
ATOM 2021 C CA . LEU A 1 265 ? 7.346 -8.340 26.146 1.00 89.94 265 LEU A CA 1
ATOM 2022 C C . LEU A 1 265 ? 5.914 -8.466 26.693 1.00 89.94 265 LEU A C 1
ATOM 2024 O O . LEU A 1 265 ? 5.532 -7.757 27.631 1.00 89.94 265 LEU A O 1
ATOM 2028 N N . ALA A 1 266 ? 5.116 -9.387 26.142 1.00 88.00 266 ALA A N 1
ATOM 2029 C CA . ALA A 1 266 ? 3.715 -9.533 26.492 1.00 88.00 266 ALA A CA 1
ATOM 2030 C C . ALA A 1 266 ? 3.518 -9.819 27.989 1.00 88.00 266 ALA A C 1
ATOM 2032 O O . ALA A 1 266 ? 4.081 -10.749 28.581 1.00 88.00 266 ALA A O 1
ATOM 2033 N N . GLY A 1 267 ? 2.666 -9.000 28.606 1.00 83.94 267 GLY A N 1
ATOM 2034 C CA . GLY A 1 267 ? 2.293 -9.127 30.007 1.00 83.94 267 GLY A CA 1
ATOM 2035 C C . GLY A 1 267 ? 3.293 -8.543 31.006 1.00 83.94 267 GLY A C 1
ATOM 2036 O O . GLY A 1 267 ? 3.034 -8.685 32.203 1.00 83.94 267 GLY A O 1
ATOM 2037 N N . LEU A 1 268 ? 4.386 -7.894 30.586 1.00 88.00 268 LEU A N 1
ATOM 2038 C CA . LEU A 1 268 ? 5.217 -7.090 31.493 1.00 88.00 268 LEU A CA 1
ATOM 2039 C C . LEU A 1 268 ? 4.457 -5.833 31.956 1.00 88.00 268 LEU A C 1
ATOM 2041 O O . LEU A 1 268 ? 3.778 -5.198 31.148 1.00 88.00 268 LEU A O 1
ATOM 2045 N N . PRO A 1 269 ? 4.547 -5.446 33.239 1.00 83.88 269 PRO A N 1
ATOM 2046 C CA . PRO A 1 269 ? 3.850 -4.281 33.783 1.00 83.88 269 PRO A CA 1
ATOM 2047 C C . PRO A 1 269 ? 4.642 -2.986 33.533 1.00 83.88 269 PRO A C 1
ATOM 2049 O O . PRO A 1 269 ? 4.911 -2.217 34.452 1.00 83.88 269 PRO A O 1
ATOM 2052 N N . VAL A 1 270 ? 5.027 -2.755 32.279 1.00 84.50 270 VAL A N 1
ATOM 2053 C CA . VAL A 1 270 ? 5.717 -1.541 31.828 1.00 84.50 270 VAL A CA 1
ATOM 2054 C C . VAL A 1 270 ? 4.745 -0.725 30.976 1.00 84.50 270 VAL A C 1
ATOM 2056 O O . VAL A 1 270 ? 4.027 -1.311 30.160 1.00 84.50 270 VAL A O 1
ATOM 2059 N N . PRO A 1 271 ? 4.683 0.610 31.133 1.00 82.69 271 PRO A N 1
ATOM 2060 C CA . PRO A 1 271 ? 3.916 1.448 30.222 1.00 82.69 271 PRO A CA 1
ATOM 2061 C C . PRO A 1 271 ? 4.550 1.387 28.825 1.00 82.69 271 PRO A C 1
ATOM 2063 O O . PRO A 1 271 ? 5.581 2.002 28.574 1.00 82.69 271 PRO A O 1
ATOM 2066 N N . GLY A 1 272 ? 3.937 0.628 27.916 1.00 80.50 272 GLY A N 1
ATOM 2067 C CA . GLY A 1 272 ? 4.429 0.415 26.556 1.00 80.50 272 GLY A CA 1
ATOM 2068 C C . GLY A 1 272 ? 3.299 0.369 25.530 1.00 80.50 272 GLY A C 1
ATOM 2069 O O . GLY A 1 272 ? 2.133 0.173 25.876 1.00 80.50 272 GLY A O 1
ATOM 2070 N N . GLY A 1 273 ? 3.644 0.576 24.259 1.00 80.81 273 GLY A N 1
ATOM 2071 C CA . GLY A 1 273 ? 2.717 0.491 23.132 1.00 80.81 273 GLY A CA 1
ATOM 2072 C C . GLY A 1 273 ? 3.129 -0.604 22.152 1.00 80.81 273 GLY A C 1
ATOM 2073 O O . GLY A 1 273 ? 4.301 -0.720 21.818 1.00 80.81 273 GLY A O 1
ATOM 2074 N N . ALA A 1 274 ? 2.160 -1.377 21.657 1.00 86.12 274 ALA A N 1
ATOM 2075 C CA . ALA A 1 274 ? 2.393 -2.423 20.653 1.00 86.12 274 ALA A CA 1
ATOM 2076 C C . ALA A 1 274 ? 2.293 -1.915 19.197 1.00 86.12 274 ALA A C 1
ATOM 2078 O O . ALA A 1 274 ? 2.556 -2.663 18.258 1.00 86.12 274 ALA A O 1
ATOM 2079 N N . PHE A 1 275 ? 1.907 -0.649 18.997 1.00 86.06 275 PHE A N 1
ATOM 2080 C CA . PHE A 1 275 ? 1.645 -0.078 17.672 1.00 86.06 275 PHE A CA 1
ATOM 2081 C C . PHE A 1 275 ? 2.919 -0.012 16.816 1.00 86.06 275 PHE A C 1
ATOM 2083 O O . PHE A 1 275 ? 3.028 -0.711 15.816 1.00 86.06 275 PHE A O 1
ATOM 2090 N N . THR A 1 276 ? 3.932 0.750 17.242 1.00 86.19 276 THR A N 1
ATOM 2091 C CA . THR A 1 276 ? 5.195 0.874 16.494 1.00 86.19 276 THR A CA 1
ATOM 2092 C C . THR A 1 276 ? 5.923 -0.463 16.373 1.00 86.19 276 THR A C 1
ATOM 2094 O O . THR A 1 276 ? 6.517 -0.743 15.339 1.00 86.19 276 THR A O 1
ATOM 2097 N N . ALA A 1 277 ? 5.825 -1.327 17.388 1.00 89.62 277 ALA A N 1
ATOM 2098 C CA . ALA A 1 277 ? 6.444 -2.649 17.358 1.00 89.62 277 ALA A CA 1
ATOM 2099 C C . ALA A 1 277 ? 5.850 -3.551 16.261 1.00 89.62 277 ALA A C 1
ATOM 2101 O O . ALA A 1 277 ? 6.586 -4.216 15.537 1.00 89.62 277 ALA A O 1
ATOM 2102 N N . THR A 1 278 ? 4.525 -3.554 16.098 1.00 92.06 278 THR A N 1
ATOM 2103 C CA . THR A 1 278 ? 3.847 -4.324 15.035 1.00 92.06 278 THR A CA 1
ATOM 2104 C C . THR A 1 278 ? 4.064 -3.729 13.655 1.00 92.06 278 THR A C 1
ATOM 2106 O O . THR A 1 278 ? 4.299 -4.475 12.705 1.00 92.06 278 THR A O 1
ATOM 2109 N N . MET A 1 279 ? 4.114 -2.401 13.563 1.00 91.62 279 MET A N 1
ATOM 2110 C CA . MET A 1 279 ? 4.511 -1.699 12.348 1.00 91.62 279 MET A CA 1
ATOM 2111 C C . MET A 1 279 ? 5.941 -2.076 11.925 1.00 91.62 279 MET A C 1
ATOM 2113 O O . MET A 1 279 ? 6.159 -2.431 10.769 1.00 91.62 279 MET A O 1
ATOM 2117 N N . LEU A 1 280 ? 6.901 -2.081 12.857 1.00 92.31 280 LEU A N 1
ATOM 2118 C CA . LEU A 1 280 ? 8.295 -2.457 12.605 1.00 92.31 280 LEU A CA 1
ATOM 2119 C C . LEU A 1 280 ? 8.429 -3.929 12.189 1.00 92.31 280 LEU A C 1
ATOM 2121 O O . LEU A 1 280 ? 9.102 -4.219 11.204 1.00 92.31 280 LEU A O 1
ATOM 2125 N N . MET A 1 281 ? 7.745 -4.858 12.865 1.00 94.94 281 MET A N 1
ATOM 2126 C CA . MET A 1 281 ? 7.727 -6.274 12.464 1.00 94.94 281 MET A CA 1
ATOM 2127 C C . MET A 1 281 ? 7.202 -6.470 11.040 1.00 94.94 281 MET A C 1
ATOM 2129 O O . MET A 1 281 ? 7.824 -7.184 10.252 1.00 94.94 281 MET A O 1
ATOM 2133 N N . GLY A 1 282 ? 6.090 -5.815 10.695 1.00 95.50 282 GLY A N 1
ATOM 2134 C CA . GLY A 1 282 ? 5.524 -5.877 9.350 1.00 95.50 282 GLY A CA 1
ATOM 2135 C C . GLY A 1 282 ? 6.470 -5.286 8.307 1.00 95.50 282 GLY A C 1
ATOM 2136 O O . GLY A 1 282 ? 6.620 -5.848 7.224 1.00 95.50 282 GLY A O 1
ATOM 2137 N N . GLY A 1 283 ? 7.168 -4.207 8.664 1.00 93.75 283 GLY A N 1
ATOM 2138 C CA . GLY A 1 283 ? 8.175 -3.568 7.822 1.00 93.75 283 GLY A CA 1
ATOM 2139 C C . GLY A 1 283 ? 9.387 -4.460 7.575 1.00 93.75 283 GLY A C 1
ATOM 2140 O O . GLY A 1 283 ? 9.828 -4.575 6.437 1.00 93.75 283 GLY A O 1
ATOM 2141 N N . LEU A 1 284 ? 9.885 -5.150 8.606 1.00 94.69 284 LEU A N 1
ATOM 2142 C CA . LEU A 1 284 ? 10.991 -6.108 8.494 1.00 94.69 284 LEU A CA 1
ATOM 2143 C C . LEU A 1 284 ? 10.635 -7.274 7.564 1.00 94.69 284 LEU A C 1
ATOM 2145 O O . LEU A 1 284 ? 11.425 -7.628 6.689 1.00 94.69 284 LEU A O 1
ATOM 2149 N N . PHE A 1 285 ? 9.438 -7.846 7.715 1.00 95.75 285 PHE A N 1
ATOM 2150 C CA . PHE A 1 285 ? 8.980 -8.935 6.851 1.00 95.75 285 PHE A CA 1
ATOM 2151 C C . PHE A 1 285 ? 8.701 -8.463 5.418 1.00 95.75 285 PHE A C 1
ATOM 2153 O O . PHE A 1 285 ? 9.091 -9.124 4.459 1.00 95.75 285 PHE A O 1
ATOM 2160 N N . GLY A 1 286 ? 8.080 -7.291 5.259 1.00 94.69 286 GLY A N 1
ATOM 2161 C CA . GLY A 1 286 ? 7.877 -6.665 3.956 1.00 94.69 286 GLY A CA 1
ATOM 2162 C C . GLY A 1 286 ? 9.200 -6.380 3.249 1.00 94.69 286 GLY A C 1
ATOM 2163 O O . GLY A 1 286 ? 9.356 -6.721 2.081 1.00 94.69 286 GLY A O 1
ATOM 2164 N N . ARG A 1 287 ? 10.199 -5.854 3.967 1.00 91.25 287 ARG A N 1
ATOM 2165 C CA . ARG A 1 287 ? 11.552 -5.635 3.439 1.00 91.25 287 ARG A CA 1
ATOM 2166 C C . ARG A 1 287 ? 12.223 -6.947 3.037 1.00 91.25 287 ARG A C 1
ATOM 2168 O O . ARG A 1 287 ? 12.831 -6.988 1.975 1.00 91.25 287 ARG A O 1
ATOM 2175 N N . PHE A 1 288 ? 12.071 -8.010 3.831 1.00 93.06 288 PHE A N 1
ATOM 2176 C CA . PHE A 1 288 ? 12.542 -9.354 3.481 1.00 93.06 288 PHE A CA 1
ATOM 2177 C C . PHE A 1 288 ? 11.938 -9.841 2.157 1.00 93.06 288 PHE A C 1
ATOM 2179 O O . PHE A 1 288 ? 12.684 -10.249 1.271 1.00 93.06 288 PHE A O 1
ATOM 2186 N N . VAL A 1 289 ? 10.615 -9.746 1.984 1.00 92.81 289 VAL A N 1
ATOM 2187 C CA . VAL A 1 289 ? 9.950 -10.143 0.730 1.00 92.81 289 VAL A CA 1
ATOM 2188 C C . VAL A 1 289 ? 10.391 -9.257 -0.435 1.00 92.81 289 VAL A C 1
ATOM 2190 O O . VAL A 1 289 ? 10.703 -9.775 -1.501 1.00 92.81 289 VAL A O 1
ATOM 2193 N N . GLY A 1 290 ? 10.489 -7.942 -0.234 1.00 90.12 290 GLY A N 1
ATOM 2194 C CA . GLY A 1 290 ? 10.956 -7.014 -1.264 1.00 90.12 290 GLY A CA 1
ATOM 2195 C C . GLY A 1 290 ? 12.410 -7.256 -1.685 1.00 90.12 290 GLY A C 1
ATOM 2196 O O . GLY A 1 290 ? 12.721 -7.155 -2.867 1.00 90.12 290 GLY A O 1
ATOM 2197 N N . ALA A 1 291 ? 13.293 -7.601 -0.744 1.00 88.69 291 ALA A N 1
ATOM 2198 C CA . ALA A 1 291 ? 14.676 -7.976 -1.036 1.00 88.69 291 ALA A CA 1
ATOM 2199 C C . ALA A 1 291 ? 14.739 -9.322 -1.770 1.00 88.69 291 ALA A C 1
ATOM 2201 O O . ALA A 1 291 ? 15.410 -9.427 -2.788 1.00 88.69 291 ALA A O 1
ATOM 2202 N N . LEU A 1 292 ? 13.967 -10.318 -1.323 1.00 89.50 292 LEU A N 1
ATOM 2203 C CA . LEU A 1 292 ? 13.869 -11.621 -1.984 1.00 89.50 292 LEU A CA 1
ATOM 2204 C C . LEU A 1 292 ? 13.363 -11.496 -3.429 1.00 89.50 292 LEU A C 1
ATOM 2206 O O . LEU A 1 292 ? 13.902 -12.133 -4.328 1.00 89.50 292 LEU A O 1
ATOM 2210 N N . CYS A 1 293 ? 12.342 -10.673 -3.670 1.00 87.75 293 CYS A N 1
ATOM 2211 C CA . CYS A 1 293 ? 11.828 -10.419 -5.014 1.00 87.75 293 CYS A CA 1
ATOM 2212 C C . CYS A 1 293 ? 12.838 -9.673 -5.895 1.00 87.75 293 CYS A C 1
ATOM 2214 O O . CYS A 1 293 ? 12.905 -9.969 -7.087 1.00 87.75 293 CYS A O 1
ATOM 2216 N N . GLY A 1 294 ? 13.630 -8.761 -5.322 1.00 84.25 294 GLY A N 1
ATOM 2217 C CA . GLY A 1 294 ? 14.739 -8.105 -6.016 1.00 84.25 294 GLY A CA 1
ATOM 2218 C C . GLY A 1 294 ? 15.854 -9.087 -6.390 1.00 84.25 294 GLY A C 1
ATOM 2219 O O . GLY A 1 294 ? 16.241 -9.149 -7.555 1.00 84.25 294 GLY A O 1
ATOM 2220 N N . ASP A 1 295 ? 16.296 -9.919 -5.441 1.00 83.81 295 ASP A N 1
ATOM 2221 C CA . ASP A 1 295 ? 17.335 -10.943 -5.641 1.00 83.81 295 ASP A CA 1
ATOM 2222 C C . ASP A 1 295 ? 16.921 -11.989 -6.697 1.00 83.81 295 ASP A C 1
ATOM 2224 O O . ASP A 1 295 ? 17.753 -12.481 -7.458 1.00 83.81 295 ASP A O 1
ATOM 2228 N N . LEU A 1 296 ? 15.626 -12.321 -6.768 1.00 83.69 296 LEU A N 1
ATOM 2229 C CA . LEU A 1 296 ? 15.057 -13.248 -7.756 1.00 83.69 296 LEU A CA 1
ATOM 2230 C C . LEU A 1 296 ? 14.693 -12.583 -9.097 1.00 83.69 296 LEU A C 1
ATOM 2232 O O . LEU A 1 296 ? 14.245 -13.278 -10.008 1.00 83.69 296 LEU A O 1
ATOM 2236 N N . GLY A 1 297 ? 14.837 -11.260 -9.225 1.00 79.50 297 GLY A N 1
ATOM 2237 C CA . GLY A 1 297 ? 14.446 -10.508 -10.423 1.00 79.50 297 GLY A CA 1
ATOM 2238 C C . GLY A 1 297 ? 12.937 -10.511 -10.710 1.00 79.50 297 GLY A C 1
ATOM 2239 O O . GLY A 1 297 ? 12.531 -10.286 -11.847 1.00 79.50 297 GLY A O 1
ATOM 2240 N N . LEU A 1 298 ? 12.104 -10.786 -9.700 1.00 78.75 298 LEU A N 1
ATOM 2241 C CA . LEU A 1 298 ? 10.641 -10.858 -9.816 1.00 78.75 298 LEU A CA 1
ATOM 2242 C C . LEU A 1 298 ? 9.963 -9.486 -9.751 1.00 78.75 298 LEU A C 1
ATOM 2244 O O . LEU A 1 298 ? 8.817 -9.364 -10.170 1.00 78.75 298 LEU A O 1
ATOM 2248 N N . SER A 1 299 ? 10.639 -8.476 -9.201 1.00 76.81 299 SER A N 1
ATOM 2249 C CA . SER A 1 299 ? 10.100 -7.128 -9.031 1.00 76.81 299 SER A CA 1
ATOM 2250 C C . SER A 1 299 ? 11.190 -6.078 -9.201 1.00 76.81 299 SER A C 1
ATOM 2252 O O . SER A 1 299 ? 12.302 -6.242 -8.702 1.00 76.81 299 SER A O 1
ATOM 2254 N N . THR A 1 300 ? 10.855 -4.975 -9.870 1.00 73.69 300 THR A N 1
ATOM 2255 C CA . THR A 1 300 ? 11.688 -3.764 -9.923 1.00 73.69 300 THR A CA 1
ATOM 2256 C C . THR A 1 300 ? 11.250 -2.717 -8.899 1.00 73.69 300 THR A C 1
ATOM 2258 O O . THR A 1 300 ? 11.831 -1.634 -8.843 1.00 73.69 300 THR A O 1
ATOM 2261 N N . THR A 1 301 ? 10.208 -3.000 -8.110 1.00 79.75 301 THR A N 1
ATOM 2262 C CA . THR A 1 301 ? 9.739 -2.081 -7.076 1.00 79.75 301 THR A CA 1
ATOM 2263 C C . THR A 1 301 ? 10.726 -2.042 -5.923 1.00 79.75 301 THR A C 1
ATOM 2265 O O . THR A 1 301 ? 11.233 -3.054 -5.442 1.00 79.75 301 THR A O 1
ATOM 2268 N N . VAL A 1 302 ? 10.970 -0.831 -5.441 1.00 82.94 302 VAL A N 1
ATOM 2269 C CA . VAL A 1 302 ? 11.875 -0.573 -4.330 1.00 82.94 302 VAL A CA 1
ATOM 2270 C C . VAL A 1 302 ? 11.413 -1.322 -3.075 1.00 82.94 302 VAL A C 1
ATOM 2272 O O . VAL A 1 302 ? 10.260 -1.204 -2.656 1.00 82.94 302 VAL A O 1
ATOM 2275 N N . SER A 1 303 ? 12.324 -2.047 -2.417 1.00 86.62 303 SER A N 1
ATOM 2276 C CA . SER A 1 303 ? 12.015 -2.890 -1.248 1.00 86.62 303 SER A CA 1
ATOM 2277 C C . SER A 1 303 ? 11.367 -2.122 -0.083 1.00 86.62 303 SER A C 1
ATOM 2279 O O . SER A 1 303 ? 10.650 -2.710 0.726 1.00 86.62 303 SER A O 1
ATOM 2281 N N . GLY A 1 304 ? 11.564 -0.801 -0.013 1.00 87.31 304 GLY A N 1
ATOM 2282 C CA . GLY A 1 304 ? 10.893 0.076 0.948 1.00 87.31 304 GLY A CA 1
ATOM 2283 C C . GLY A 1 304 ? 9.371 0.127 0.784 1.00 87.31 304 GLY A C 1
ATOM 2284 O O . GLY A 1 304 ? 8.666 0.219 1.784 1.00 87.31 304 GLY A O 1
ATOM 2285 N N . VAL A 1 305 ? 8.835 -0.014 -0.434 1.00 90.06 305 VAL A N 1
ATOM 2286 C CA . VAL A 1 305 ? 7.377 -0.072 -0.659 1.00 90.06 305 VAL A CA 1
ATOM 2287 C C . VAL A 1 305 ? 6.790 -1.352 -0.067 1.00 90.06 305 VAL A C 1
ATOM 2289 O O . VAL A 1 305 ? 5.766 -1.302 0.612 1.00 90.06 305 VAL A O 1
ATOM 2292 N N . PHE A 1 306 ? 7.471 -2.489 -0.235 1.00 92.56 306 PHE A N 1
ATOM 2293 C CA . PHE A 1 306 ? 7.064 -3.745 0.400 1.00 92.56 306 PHE A CA 1
ATOM 2294 C C . PHE A 1 306 ? 7.086 -3.642 1.928 1.00 92.56 306 PHE A C 1
ATOM 2296 O O . PHE A 1 306 ? 6.181 -4.156 2.583 1.00 92.56 306 PHE A O 1
ATOM 2303 N N . ALA A 1 307 ? 8.069 -2.941 2.502 1.00 92.88 307 ALA A N 1
ATOM 2304 C CA . ALA A 1 307 ? 8.103 -2.660 3.935 1.00 92.88 307 ALA A CA 1
ATOM 2305 C C . ALA A 1 307 ? 6.888 -1.826 4.384 1.00 92.88 307 ALA A C 1
ATOM 2307 O O . ALA A 1 307 ? 6.238 -2.189 5.359 1.00 92.88 307 ALA A O 1
ATOM 2308 N N . ILE A 1 308 ? 6.524 -0.770 3.647 1.00 93.00 308 ILE A N 1
ATOM 2309 C CA . ILE A 1 308 ? 5.352 0.074 3.950 1.00 93.00 308 ILE A CA 1
ATOM 2310 C C . ILE A 1 308 ? 4.054 -0.754 3.914 1.00 93.00 308 ILE A C 1
ATOM 2312 O O . ILE A 1 308 ? 3.258 -0.702 4.856 1.00 93.00 308 ILE A O 1
ATOM 2316 N N . VAL A 1 309 ? 3.862 -1.573 2.871 1.00 95.00 309 VAL A N 1
ATOM 2317 C CA . VAL A 1 309 ? 2.700 -2.474 2.750 1.00 95.00 309 VAL A CA 1
ATOM 2318 C C . VAL A 1 309 ? 2.672 -3.494 3.885 1.00 95.00 309 VAL A C 1
ATOM 2320 O O . VAL A 1 309 ? 1.627 -3.702 4.505 1.00 95.00 309 VAL A O 1
ATOM 2323 N N . GLY A 1 310 ? 3.819 -4.097 4.205 1.00 96.12 310 GLY A N 1
ATOM 2324 C CA . GLY A 1 310 ? 3.928 -5.073 5.282 1.00 96.12 310 GLY A CA 1
ATOM 2325 C C . GLY A 1 310 ? 3.632 -4.479 6.660 1.00 96.12 310 GLY A C 1
ATOM 2326 O O . GLY A 1 310 ? 2.908 -5.080 7.456 1.00 96.12 310 GLY A O 1
ATOM 2327 N N . SER A 1 311 ? 4.121 -3.269 6.931 1.00 94.81 311 SER A N 1
ATOM 2328 C CA . SER A 1 311 ? 3.830 -2.518 8.153 1.00 94.81 311 SER A CA 1
ATOM 2329 C C . SER A 1 311 ? 2.336 -2.274 8.344 1.00 94.81 311 SER A C 1
ATOM 2331 O O . SER A 1 311 ? 1.812 -2.571 9.419 1.00 94.81 311 SER A O 1
ATOM 2333 N N . ALA A 1 312 ? 1.640 -1.790 7.310 1.00 95.44 312 ALA A N 1
ATOM 2334 C CA . ALA A 1 312 ? 0.196 -1.565 7.368 1.00 95.44 312 ALA A CA 1
ATOM 2335 C C . ALA A 1 312 ? -0.581 -2.882 7.540 1.00 95.44 312 ALA A C 1
ATOM 2337 O O . ALA A 1 312 ? -1.459 -2.973 8.398 1.00 95.44 312 ALA A O 1
ATOM 2338 N N . ALA A 1 313 ? -0.218 -3.927 6.788 1.00 96.50 313 ALA A N 1
ATOM 2339 C CA . ALA A 1 313 ? -0.872 -5.234 6.845 1.00 96.50 313 ALA A CA 1
ATOM 2340 C C . ALA A 1 313 ? -0.749 -5.903 8.226 1.00 96.50 313 ALA A C 1
ATOM 2342 O O . ALA A 1 313 ? -1.736 -6.446 8.734 1.00 96.50 313 ALA A O 1
ATOM 2343 N N . MET A 1 314 ? 0.433 -5.855 8.850 1.00 95.19 314 MET A N 1
ATOM 2344 C CA . MET A 1 314 ? 0.657 -6.442 10.176 1.00 95.19 314 MET A CA 1
ATOM 2345 C C . MET A 1 314 ? -0.004 -5.628 11.291 1.00 95.19 314 MET A C 1
ATOM 2347 O O . MET A 1 314 ? -0.615 -6.198 12.195 1.00 95.19 314 MET A O 1
ATOM 2351 N N . LEU A 1 315 ? 0.070 -4.297 11.220 1.00 93.75 315 LEU A N 1
ATOM 2352 C CA . LEU A 1 315 ? -0.604 -3.416 12.171 1.00 93.75 315 LEU A CA 1
ATOM 2353 C C . LEU A 1 315 ? -2.126 -3.627 12.143 1.00 93.75 315 LEU A C 1
ATOM 2355 O O . LEU A 1 315 ? -2.740 -3.824 13.195 1.00 93.75 315 LEU A O 1
ATOM 2359 N N . CYS A 1 316 ? -2.711 -3.642 10.940 1.00 94.25 316 CYS A N 1
ATOM 2360 C CA . CYS A 1 316 ? -4.122 -3.942 10.719 1.00 94.25 316 CYS A CA 1
ATOM 2361 C C . CYS A 1 316 ? -4.493 -5.302 11.308 1.00 94.25 316 CYS A C 1
ATOM 2363 O O . CYS A 1 316 ? -5.420 -5.376 12.101 1.00 94.25 316 CYS A O 1
ATOM 2365 N N . GLY A 1 317 ? -3.753 -6.371 11.000 1.00 92.06 317 GLY A N 1
ATOM 2366 C CA . GLY A 1 317 ? -4.071 -7.696 11.530 1.00 92.06 317 GLY A CA 1
ATOM 2367 C C . GLY A 1 317 ? -3.997 -7.770 13.063 1.00 92.06 317 GLY A C 1
ATOM 2368 O O . GLY A 1 317 ? -4.735 -8.528 13.689 1.00 92.06 317 GLY A O 1
ATOM 2369 N N . PHE A 1 318 ? -3.107 -7.003 13.694 1.00 93.25 318 PHE A N 1
ATOM 2370 C CA . PHE A 1 318 ? -2.906 -7.079 15.140 1.00 93.25 318 PHE A CA 1
ATOM 2371 C C . PHE A 1 318 ? -4.016 -6.348 15.896 1.00 93.25 318 PHE A C 1
ATOM 2373 O O . PHE A 1 318 ? -4.526 -6.854 16.899 1.00 93.25 318 PHE A O 1
ATOM 2380 N N . LYS A 1 319 ? -4.388 -5.161 15.407 1.00 90.12 319 LYS A N 1
ATOM 2381 C CA . LYS A 1 319 ? -5.422 -4.311 16.009 1.00 90.12 319 LYS A CA 1
ATOM 2382 C C . LYS A 1 319 ? -6.831 -4.579 15.482 1.00 90.12 319 LYS A C 1
ATOM 2384 O O . LYS A 1 319 ? -7.782 -4.258 16.168 1.00 90.12 319 LYS A O 1
ATOM 2389 N N . GLN A 1 320 ? -6.952 -5.188 14.309 1.00 89.94 320 GLN A N 1
ATOM 2390 C CA . GLN A 1 320 ? -8.175 -5.265 13.507 1.00 89.94 320 GLN A CA 1
ATOM 2391 C C . GLN A 1 320 ? -8.754 -3.885 13.119 1.00 89.94 320 GLN A C 1
ATOM 2393 O O . GLN A 1 320 ? -9.955 -3.722 12.944 1.00 89.94 320 GLN A O 1
ATOM 2398 N N . MET A 1 321 ? -7.869 -2.904 12.896 1.00 87.62 321 MET A N 1
ATOM 2399 C CA . MET A 1 321 ? -8.203 -1.559 12.397 1.00 87.62 321 MET A CA 1
ATOM 2400 C C . MET A 1 321 ? -8.000 -1.463 10.882 1.00 87.62 321 MET A C 1
ATOM 2402 O O . MET A 1 321 ? -7.052 -2.050 10.355 1.00 87.62 321 MET A O 1
ATOM 2406 N N . THR A 1 322 ? -8.846 -0.709 10.174 1.00 89.31 322 THR A N 1
ATOM 2407 C CA . THR A 1 322 ? -8.851 -0.661 8.700 1.00 89.31 322 THR A CA 1
ATOM 2408 C C . THR A 1 322 ? -8.342 0.671 8.157 1.00 89.31 322 THR A C 1
ATOM 2410 O O . THR A 1 322 ? -7.144 0.814 7.903 1.00 89.31 322 THR A O 1
ATOM 2413 N N . LEU A 1 323 ? -9.223 1.657 7.997 1.00 89.81 323 LEU A N 1
ATOM 2414 C CA . LEU A 1 323 ? -8.948 2.959 7.398 1.00 89.81 323 LEU A CA 1
ATOM 2415 C C . LEU A 1 323 ? -7.929 3.748 8.219 1.00 89.81 323 LEU A C 1
ATOM 2417 O O . LEU A 1 323 ? -7.065 4.406 7.643 1.00 89.81 323 LEU A O 1
ATOM 2421 N N . ALA A 1 324 ? -7.978 3.642 9.550 1.00 91.19 324 ALA A N 1
ATOM 2422 C CA . ALA A 1 324 ? -7.025 4.322 10.420 1.00 91.19 324 ALA A CA 1
ATOM 2423 C C . ALA A 1 324 ? -5.584 3.857 10.168 1.00 91.19 324 ALA A C 1
ATOM 2425 O O . ALA A 1 324 ? -4.679 4.682 10.080 1.00 91.19 324 ALA A O 1
ATOM 2426 N N . SER A 1 325 ? -5.369 2.546 9.997 1.00 92.12 325 SER A N 1
ATOM 2427 C CA . SER A 1 325 ? -4.030 1.994 9.747 1.00 92.12 325 SER A CA 1
ATOM 2428 C C . SER A 1 325 ? -3.434 2.499 8.428 1.00 92.12 325 SER A C 1
ATOM 2430 O O . SER A 1 325 ? -2.266 2.886 8.391 1.00 92.12 325 SER A O 1
ATOM 2432 N N . VAL A 1 326 ? -4.254 2.569 7.372 1.00 93.69 326 VAL A N 1
ATOM 2433 C CA . VAL A 1 326 ? -3.855 3.082 6.055 1.00 93.69 326 VAL A CA 1
ATOM 2434 C C . VAL A 1 326 ? -3.496 4.559 6.147 1.00 93.69 326 VAL A C 1
ATOM 2436 O O . VAL A 1 326 ? -2.413 4.937 5.712 1.00 93.69 326 VAL A O 1
ATOM 2439 N N . LEU A 1 327 ? -4.369 5.389 6.727 1.00 92.06 327 LEU A N 1
ATOM 2440 C CA . LEU A 1 327 ? -4.141 6.835 6.786 1.00 92.06 327 LEU A CA 1
ATOM 2441 C C . LEU A 1 327 ? -2.940 7.194 7.658 1.00 92.06 327 LEU A C 1
ATOM 2443 O O . LEU A 1 327 ? -2.158 8.045 7.254 1.00 92.06 327 LEU A O 1
ATOM 2447 N N . ILE A 1 328 ? -2.735 6.508 8.789 1.00 90.25 328 ILE A N 1
ATOM 2448 C CA . ILE A 1 328 ? -1.540 6.718 9.618 1.00 90.25 328 ILE A CA 1
ATOM 2449 C C . ILE A 1 328 ? -0.272 6.428 8.807 1.00 90.25 328 ILE A C 1
ATOM 2451 O O . ILE A 1 328 ? 0.649 7.237 8.804 1.00 90.25 328 ILE A O 1
ATOM 2455 N N . VAL A 1 329 ? -0.212 5.299 8.093 1.00 90.19 329 VAL A N 1
ATOM 2456 C CA . VAL A 1 329 ? 0.979 4.936 7.307 1.00 90.19 329 VAL A CA 1
ATOM 2457 C C . VAL A 1 329 ? 1.176 5.887 6.119 1.00 90.19 329 VAL A C 1
ATOM 2459 O O . VAL A 1 329 ? 2.303 6.310 5.873 1.00 90.19 329 VAL A O 1
ATOM 2462 N N . VAL A 1 330 ? 0.105 6.266 5.416 1.00 89.00 330 VAL A N 1
ATOM 2463 C CA . VAL A 1 330 ? 0.150 7.211 4.285 1.00 89.00 330 VAL A CA 1
ATOM 2464 C C . VAL A 1 330 ? 0.607 8.601 4.722 1.00 89.00 330 VAL A C 1
ATOM 2466 O O . VAL A 1 330 ? 1.451 9.180 4.048 1.00 89.00 330 VAL A O 1
ATOM 2469 N N . GLU A 1 331 ? 0.102 9.132 5.839 1.00 87.31 331 GLU A N 1
ATOM 2470 C CA . GLU A 1 331 ? 0.525 10.439 6.365 1.00 87.31 331 GLU A CA 1
ATOM 2471 C C . GLU A 1 331 ? 1.979 10.407 6.861 1.00 87.31 331 GLU A C 1
ATOM 2473 O O . GLU A 1 331 ? 2.738 11.326 6.562 1.00 87.31 331 GLU A O 1
ATOM 2478 N N . CYS A 1 332 ? 2.411 9.325 7.522 1.00 82.69 332 CYS A N 1
ATOM 2479 C CA . CYS A 1 332 ? 3.816 9.136 7.909 1.00 82.69 332 CYS A CA 1
ATOM 2480 C C . CYS A 1 332 ? 4.760 9.116 6.694 1.00 82.69 332 CYS A C 1
ATOM 2482 O O . CYS A 1 332 ? 5.867 9.659 6.747 1.00 82.69 332 CYS A O 1
ATOM 2484 N N . VAL A 1 333 ? 4.340 8.457 5.607 1.00 82.00 333 VAL A N 1
ATOM 2485 C CA . VAL A 1 333 ? 5.094 8.355 4.346 1.00 82.00 333 VAL A CA 1
ATOM 2486 C C . VAL A 1 333 ? 4.931 9.608 3.476 1.00 82.00 333 VAL A C 1
ATOM 2488 O O . VAL A 1 333 ? 5.762 9.854 2.610 1.00 82.00 333 VAL A O 1
ATOM 2491 N N . ASN A 1 334 ? 3.911 10.427 3.716 1.00 81.12 334 ASN A N 1
ATOM 2492 C CA . ASN A 1 334 ? 3.598 11.615 2.927 1.00 81.12 334 ASN A CA 1
ATOM 2493 C C . ASN A 1 334 ? 3.413 11.320 1.419 1.00 81.12 334 ASN A C 1
ATOM 2495 O O . ASN A 1 334 ? 3.836 12.095 0.563 1.00 81.12 334 ASN A O 1
ATOM 2499 N N . ASP A 1 335 ? 2.790 10.183 1.088 1.00 82.38 335 ASP A N 1
ATOM 2500 C CA . ASP A 1 335 ? 2.500 9.789 -0.296 1.00 82.38 335 ASP A CA 1
ATOM 2501 C C . ASP A 1 335 ? 1.136 9.096 -0.408 1.00 82.38 335 ASP A C 1
ATOM 2503 O O . ASP A 1 335 ? 0.965 7.913 -0.094 1.00 82.38 335 ASP A O 1
ATOM 2507 N N . LEU A 1 336 ? 0.146 9.851 -0.888 1.00 84.88 336 LEU A N 1
ATOM 2508 C CA . LEU A 1 336 ? -1.219 9.366 -1.077 1.00 84.88 336 LEU A CA 1
ATOM 2509 C C . LEU A 1 336 ? -1.333 8.343 -2.222 1.00 84.88 336 LEU A C 1
ATOM 2511 O O . LEU A 1 336 ? -2.293 7.572 -2.249 1.00 84.88 336 LEU A O 1
ATOM 2515 N N . SER A 1 337 ? -0.363 8.280 -3.142 1.00 84.94 337 SER A N 1
ATOM 2516 C CA . SER A 1 337 ? -0.385 7.337 -4.270 1.00 84.94 337 SER A CA 1
ATOM 2517 C C . SER A 1 337 ? -0.263 5.871 -3.832 1.00 84.94 337 SER A C 1
ATOM 2519 O O . SER A 1 337 ? -0.685 4.968 -4.557 1.00 84.94 337 SER A O 1
ATOM 2521 N N . LEU A 1 338 ? 0.243 5.624 -2.618 1.00 88.00 338 LEU A N 1
ATOM 2522 C CA . LEU A 1 338 ? 0.338 4.296 -2.008 1.00 88.00 338 LEU A CA 1
ATOM 2523 C C . LEU A 1 338 ? -0.972 3.847 -1.341 1.00 88.00 338 LEU A C 1
ATOM 2525 O O . LEU A 1 338 ? -1.111 2.674 -0.992 1.00 88.00 338 LEU A O 1
ATOM 2529 N N . ALA A 1 339 ? -1.954 4.737 -1.162 1.00 90.31 339 ALA A N 1
ATOM 2530 C CA . ALA A 1 339 ? -3.193 4.403 -0.462 1.00 90.31 339 ALA A CA 1
ATOM 2531 C C . ALA A 1 339 ? -3.939 3.193 -1.070 1.00 90.31 339 ALA A C 1
ATOM 2533 O O . ALA A 1 339 ? -4.318 2.314 -0.294 1.00 90.31 339 ALA A O 1
ATOM 2534 N N . PRO A 1 340 ? -4.103 3.054 -2.405 1.00 90.25 340 PRO A N 1
ATOM 2535 C CA . PRO A 1 340 ? -4.814 1.911 -2.983 1.00 90.25 340 PRO A CA 1
ATOM 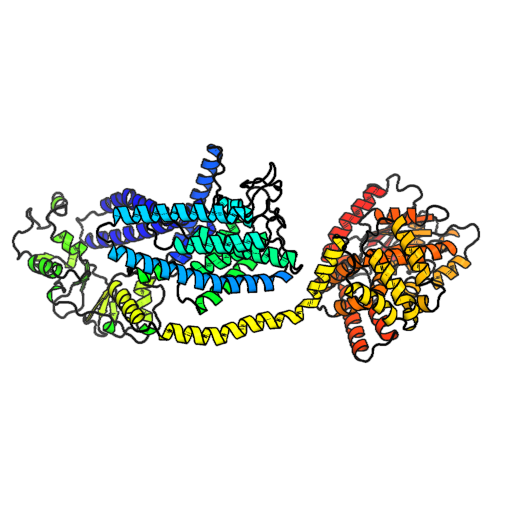2536 C C . PRO A 1 340 ? -4.159 0.557 -2.674 1.00 90.25 340 PRO A C 1
ATOM 2538 O O . PRO A 1 340 ? -4.853 -0.388 -2.293 1.00 90.25 340 PRO A O 1
ATOM 2541 N N . ILE A 1 341 ? -2.827 0.454 -2.776 1.00 91.56 341 ILE A N 1
ATOM 2542 C CA . ILE A 1 341 ? -2.113 -0.799 -2.473 1.00 91.56 341 ILE A CA 1
ATOM 2543 C C . ILE A 1 341 ? -2.126 -1.116 -0.976 1.00 91.56 341 ILE A C 1
ATOM 2545 O O . ILE A 1 341 ? -2.230 -2.282 -0.596 1.00 91.56 341 ILE A O 1
ATOM 2549 N N . LEU A 1 342 ? -2.078 -0.091 -0.117 1.00 93.88 342 LEU A N 1
ATOM 2550 C CA . LEU A 1 342 ? -2.174 -0.265 1.329 1.00 93.88 342 LEU A CA 1
ATOM 2551 C C . LEU A 1 342 ? -3.571 -0.732 1.728 1.00 93.88 342 LEU A C 1
ATOM 2553 O O . LEU A 1 342 ? -3.683 -1.676 2.502 1.00 93.88 342 LEU A O 1
ATOM 2557 N N . MET A 1 343 ? -4.625 -0.142 1.156 1.00 94.38 343 MET A N 1
ATOM 2558 C CA . MET A 1 343 ? -6.007 -0.589 1.354 1.00 94.38 343 MET A CA 1
ATOM 2559 C C . MET A 1 343 ? -6.194 -2.042 0.919 1.00 94.38 343 MET A C 1
ATOM 2561 O O . MET A 1 343 ? -6.791 -2.822 1.659 1.00 94.38 343 MET A O 1
ATOM 2565 N N . LEU A 1 344 ? -5.647 -2.428 -0.238 1.00 92.81 344 LEU A N 1
ATOM 2566 C CA . LEU A 1 344 ? -5.688 -3.811 -0.708 1.00 92.81 344 LEU A CA 1
ATOM 2567 C C . LEU A 1 344 ? -4.966 -4.760 0.262 1.00 92.81 344 LEU A C 1
ATOM 2569 O O . LEU A 1 344 ? -5.532 -5.778 0.657 1.00 92.81 344 LEU A O 1
ATOM 2573 N N . GLY A 1 345 ? -3.745 -4.423 0.686 1.00 94.50 345 GLY A N 1
ATOM 2574 C CA . GLY A 1 345 ? -2.974 -5.243 1.625 1.00 94.50 345 GLY A CA 1
ATOM 2575 C C . GLY A 1 345 ? -3.651 -5.377 2.994 1.00 94.50 345 GLY A C 1
ATOM 2576 O O . GLY A 1 345 ? -3.748 -6.474 3.541 1.00 94.50 345 GLY A O 1
ATOM 2577 N N . VAL A 1 346 ? -4.191 -4.281 3.525 1.00 95.19 346 VAL A N 1
ATOM 2578 C CA . VAL A 1 346 ? -4.980 -4.247 4.767 1.00 95.19 346 VAL A CA 1
ATOM 2579 C C . VAL A 1 346 ? -6.230 -5.119 4.641 1.00 95.19 346 VAL A C 1
ATOM 2581 O O . VAL A 1 346 ? -6.468 -5.957 5.508 1.00 95.19 346 VAL A O 1
ATOM 2584 N N . ALA A 1 347 ? -6.986 -5.011 3.544 1.00 92.88 347 ALA A N 1
ATOM 2585 C CA . ALA A 1 347 ? -8.183 -5.820 3.314 1.00 92.88 347 ALA A CA 1
ATOM 2586 C C . ALA A 1 347 ? -7.871 -7.325 3.248 1.00 92.88 347 ALA A C 1
ATOM 2588 O O . ALA A 1 347 ? -8.571 -8.131 3.863 1.00 92.88 347 ALA A O 1
ATOM 2589 N N . VAL A 1 348 ? -6.800 -7.709 2.545 1.00 93.25 348 VAL A N 1
ATOM 2590 C CA . VAL A 1 348 ? -6.364 -9.110 2.439 1.00 93.25 348 VAL A CA 1
ATOM 2591 C C . VAL A 1 348 ? -5.887 -9.644 3.792 1.00 93.25 348 VAL A C 1
ATOM 2593 O O . VAL A 1 348 ? -6.320 -10.719 4.210 1.00 93.25 348 VAL A O 1
ATOM 2596 N N . SER A 1 349 ? -5.036 -8.893 4.498 1.00 95.06 349 SER A N 1
ATOM 2597 C CA . SER A 1 349 ? -4.546 -9.266 5.831 1.00 95.06 349 SER A CA 1
ATOM 2598 C C . SER A 1 349 ? -5.702 -9.436 6.819 1.00 95.06 349 SER A C 1
ATOM 2600 O O . SER A 1 349 ? -5.769 -10.450 7.516 1.00 95.06 349 SER A O 1
ATOM 2602 N N . MET A 1 350 ? -6.661 -8.502 6.818 1.00 89.94 350 MET A N 1
ATOM 2603 C CA . MET A 1 350 ? -7.854 -8.556 7.664 1.00 89.94 350 MET A CA 1
ATOM 2604 C C . MET A 1 350 ? -8.717 -9.781 7.361 1.00 89.94 350 MET A C 1
ATOM 2606 O O . MET A 1 350 ? -9.090 -10.509 8.278 1.00 89.94 350 MET A O 1
ATOM 2610 N N . ALA A 1 351 ? -8.998 -10.052 6.084 1.00 88.62 351 ALA A N 1
ATOM 2611 C CA . ALA A 1 351 ? -9.814 -11.194 5.681 1.00 88.62 351 ALA A CA 1
ATOM 2612 C C . ALA A 1 351 ? -9.205 -12.529 6.140 1.00 88.62 351 ALA A C 1
ATOM 2614 O O . ALA A 1 351 ? -9.919 -13.411 6.621 1.00 88.62 351 ALA A O 1
ATOM 2615 N N . VAL A 1 352 ? -7.880 -12.671 6.032 1.00 89.06 352 VAL A N 1
ATOM 2616 C CA . VAL A 1 352 ? -7.158 -13.842 6.547 1.00 89.06 352 VAL A CA 1
ATOM 2617 C C . VAL A 1 352 ? -7.214 -13.891 8.074 1.00 89.06 352 VAL A C 1
ATOM 2619 O O . VAL A 1 352 ? -7.428 -14.961 8.646 1.00 89.06 352 VAL A O 1
ATOM 2622 N N . ASN A 1 353 ? -7.057 -12.745 8.737 1.00 88.12 353 ASN A N 1
ATOM 2623 C CA . ASN A 1 353 ? -7.066 -12.664 10.191 1.00 88.12 353 ASN A CA 1
ATOM 2624 C C . ASN A 1 353 ? -8.430 -13.036 10.778 1.00 88.12 353 ASN A C 1
ATOM 2626 O O . ASN A 1 353 ? -8.458 -13.905 11.638 1.00 88.12 353 ASN A O 1
ATOM 2630 N N . TRP A 1 354 ? -9.546 -12.509 10.261 1.00 83.75 354 TRP A N 1
ATOM 2631 C CA . TRP A 1 354 ? -10.906 -12.877 10.697 1.00 83.75 354 TRP A CA 1
ATOM 2632 C C . TRP A 1 354 ? -11.193 -14.371 10.589 1.00 83.75 354 TRP A C 1
ATOM 2634 O O . TRP A 1 354 ? -11.955 -14.932 11.374 1.00 83.75 354 TRP A O 1
ATOM 2644 N N . ALA A 1 355 ? -10.565 -15.039 9.624 1.00 82.50 355 ALA A N 1
ATOM 2645 C CA . ALA A 1 355 ? -10.714 -16.472 9.453 1.00 82.50 355 ALA A CA 1
ATOM 2646 C C . ALA A 1 355 ? -10.011 -17.272 10.574 1.00 82.50 355 ALA A C 1
ATOM 2648 O O . ALA A 1 355 ? -10.385 -18.413 10.847 1.00 82.50 355 ALA A O 1
ATOM 2649 N N . MET A 1 356 ? -9.003 -16.689 11.233 1.00 86.56 356 MET A N 1
ATOM 2650 C CA . MET A 1 356 ? -8.221 -17.327 12.295 1.00 86.56 356 MET A CA 1
ATOM 2651 C C . MET A 1 356 ? -8.539 -16.785 13.695 1.00 86.56 356 MET A C 1
ATOM 2653 O O . MET A 1 356 ? -8.660 -17.569 14.634 1.00 86.56 356 MET A O 1
ATOM 2657 N N . ASN A 1 357 ? -8.652 -15.472 13.867 1.00 83.69 357 ASN A N 1
ATOM 2658 C CA . ASN A 1 357 ? -8.967 -14.803 15.121 1.00 83.69 357 ASN A CA 1
ATOM 2659 C C . ASN A 1 357 ? -10.233 -13.963 14.942 1.00 83.69 357 ASN A C 1
ATOM 2661 O O . ASN A 1 357 ? -10.274 -13.044 14.130 1.00 83.69 357 ASN A O 1
ATOM 2665 N N . GLU A 1 358 ? -11.243 -14.259 15.754 1.00 79.19 358 GLU A N 1
ATOM 2666 C CA . GLU A 1 358 ? -12.508 -13.519 15.767 1.00 79.19 358 GLU A CA 1
ATOM 2667 C C . GLU A 1 358 ? -12.328 -12.068 16.239 1.00 79.19 358 GLU A C 1
ATOM 2669 O O . GLU A 1 358 ? -13.061 -11.195 15.796 1.00 79.19 358 GLU A O 1
ATOM 2674 N N . ARG A 1 359 ? -11.328 -11.818 17.097 1.00 84.81 359 ARG A N 1
ATOM 2675 C CA . ARG A 1 359 ? -11.072 -10.528 17.748 1.00 84.81 359 ARG A CA 1
ATOM 2676 C C . ARG A 1 359 ? -9.615 -10.096 17.627 1.00 84.81 359 ARG A C 1
ATOM 2678 O O . ARG A 1 359 ? -8.705 -10.936 17.590 1.00 84.81 359 ARG A O 1
ATOM 2685 N N . GLY A 1 360 ? -9.398 -8.783 17.622 1.00 88.31 360 GLY A N 1
ATOM 2686 C CA . GLY A 1 360 ? -8.071 -8.171 17.682 1.00 88.31 360 GLY A CA 1
ATOM 2687 C C . GLY A 1 360 ? -7.396 -8.368 19.043 1.00 88.31 360 GLY A C 1
ATOM 2688 O O . GLY A 1 360 ? -8.014 -8.795 20.020 1.00 88.31 360 GLY A O 1
ATOM 2689 N N . HIS A 1 361 ? -6.105 -8.036 19.138 1.00 90.50 361 HIS A N 1
ATOM 2690 C CA . HIS A 1 361 ? -5.354 -8.191 20.388 1.00 90.50 361 HIS A CA 1
ATOM 2691 C C . HIS A 1 361 ? -5.977 -7.407 21.555 1.00 90.50 361 HIS A C 1
ATOM 2693 O O . HIS A 1 361 ? -6.079 -7.930 22.664 1.00 90.50 361 HIS A O 1
ATOM 2699 N N . ASP A 1 362 ? -6.376 -6.155 21.327 1.00 88.62 362 ASP A N 1
ATOM 2700 C CA . ASP A 1 362 ? -6.857 -5.280 22.400 1.00 88.62 362 ASP A CA 1
ATOM 2701 C C . ASP A 1 362 ? -8.221 -5.733 22.934 1.00 88.62 362 ASP A C 1
ATOM 2703 O O . ASP A 1 362 ? -8.395 -5.835 24.150 1.00 88.62 362 ASP A O 1
ATOM 2707 N N . GLU A 1 363 ? -9.146 -6.102 22.045 1.00 86.25 363 GLU A N 1
ATOM 2708 C CA . GLU A 1 363 ? -10.438 -6.699 22.406 1.00 86.25 363 GLU A CA 1
ATOM 2709 C C . GLU A 1 363 ? -10.260 -7.993 23.206 1.00 86.25 363 GLU A C 1
ATOM 2711 O O . GLU A 1 363 ? -10.890 -8.198 24.246 1.00 86.25 363 GLU A O 1
ATOM 2716 N N . GLU A 1 364 ? -9.344 -8.857 22.778 1.00 87.69 364 GLU A N 1
ATOM 2717 C CA . GLU A 1 364 ? -9.064 -10.117 23.458 1.00 87.69 364 GLU A CA 1
ATOM 2718 C C . GLU A 1 364 ? -8.442 -9.888 24.849 1.00 87.69 364 GLU A C 1
ATOM 2720 O O . GLU A 1 364 ? -8.764 -10.586 25.814 1.00 87.69 364 GLU A O 1
ATOM 2725 N N . VAL A 1 365 ? -7.605 -8.855 25.006 1.00 88.31 365 VAL A N 1
ATOM 2726 C CA . VAL A 1 365 ? -7.102 -8.426 26.320 1.00 88.31 365 VAL A CA 1
ATOM 2727 C C . VAL A 1 365 ? -8.229 -7.878 27.202 1.00 88.31 365 VAL A C 1
ATOM 2729 O O . VAL A 1 365 ? -8.242 -8.186 28.397 1.00 88.31 365 VAL A O 1
ATOM 2732 N N . ILE A 1 366 ? -9.171 -7.100 26.657 1.00 86.94 366 ILE A N 1
ATOM 2733 C CA . ILE A 1 366 ? -10.351 -6.586 27.380 1.00 86.94 366 ILE A CA 1
ATOM 2734 C C . ILE A 1 366 ? -11.183 -7.750 27.928 1.00 86.94 366 ILE A C 1
ATOM 2736 O O . ILE A 1 366 ? -11.488 -7.780 29.128 1.00 86.94 366 ILE A O 1
ATOM 2740 N N . HIS A 1 367 ? -11.471 -8.744 27.083 1.00 82.94 367 HIS A N 1
ATOM 2741 C CA . HIS A 1 367 ? -12.223 -9.944 27.455 1.00 82.94 367 HIS A CA 1
ATOM 2742 C C . HIS A 1 367 ? -11.489 -10.781 28.508 1.00 82.94 367 HIS A C 1
ATOM 2744 O O . HIS A 1 367 ? -12.061 -11.097 29.554 1.00 82.94 367 HIS A O 1
ATOM 2750 N N . ARG A 1 368 ? -10.193 -11.061 28.318 1.00 84.06 368 ARG A N 1
ATOM 2751 C CA . ARG A 1 368 ? -9.380 -11.835 29.281 1.00 84.06 368 ARG A CA 1
ATOM 2752 C C . ARG A 1 368 ? -9.184 -11.130 30.621 1.00 84.06 368 ARG A C 1
ATOM 2754 O O . ARG A 1 368 ? -9.001 -11.798 31.637 1.00 84.06 368 ARG A O 1
ATOM 2761 N N . ARG A 1 369 ? -9.200 -9.793 30.644 1.00 84.12 369 ARG A N 1
ATOM 2762 C CA . ARG A 1 369 ? -9.177 -8.992 31.881 1.00 84.12 369 ARG A CA 1
ATOM 2763 C C . ARG A 1 369 ? -10.551 -8.840 32.529 1.00 84.12 369 ARG A C 1
ATOM 2765 O O . ARG A 1 369 ? -10.621 -8.278 33.616 1.00 84.12 369 ARG A O 1
ATOM 2772 N N . GLN A 1 370 ? -11.614 -9.328 31.891 1.00 82.94 370 GLN A N 1
ATOM 2773 C CA . GLN A 1 370 ? -12.992 -9.216 32.370 1.00 82.94 370 GLN A CA 1
ATOM 2774 C C . GLN A 1 370 ? -13.422 -7.759 32.615 1.00 82.94 370 GLN A C 1
ATOM 2776 O O . GLN A 1 370 ? -14.212 -7.470 33.518 1.00 82.94 370 GLN A O 1
ATOM 2781 N N . LEU A 1 371 ? -12.944 -6.827 31.784 1.00 86.62 371 LEU A N 1
ATOM 2782 C CA . LEU A 1 371 ? -13.359 -5.424 31.854 1.00 86.62 371 LEU A CA 1
ATOM 2783 C C . LEU A 1 371 ? -14.788 -5.261 31.312 1.00 86.62 371 LEU A C 1
ATOM 2785 O O . LEU A 1 371 ? -15.126 -5.904 30.313 1.00 86.62 371 LEU A O 1
ATOM 2789 N N . PRO A 1 372 ? -15.665 -4.484 31.979 1.00 84.19 372 PRO A N 1
ATOM 2790 C CA . PRO A 1 372 ? -17.049 -4.301 31.549 1.00 84.19 372 PRO A CA 1
ATOM 2791 C C . PRO A 1 372 ? -17.086 -3.546 30.216 1.00 84.19 372 PRO A C 1
ATOM 2793 O O . PRO A 1 372 ? -16.914 -2.330 30.164 1.00 84.19 372 PRO A O 1
ATOM 2796 N N . PHE A 1 373 ? -17.285 -4.293 29.132 1.00 83.81 373 PHE A N 1
ATOM 2797 C CA . PHE A 1 373 ? -17.308 -3.798 27.762 1.00 83.81 373 PHE A CA 1
ATOM 2798 C C . PHE A 1 373 ? -18.517 -4.394 27.046 1.00 83.81 373 PHE A C 1
ATOM 2800 O O . PHE A 1 373 ? -18.740 -5.603 27.107 1.00 83.81 373 PHE A O 1
ATOM 2807 N N . LEU A 1 374 ? -19.309 -3.529 26.413 1.00 85.44 374 LEU A N 1
ATOM 2808 C CA . LEU A 1 374 ? -20.416 -3.929 25.552 1.00 85.44 374 LEU A CA 1
ATOM 2809 C C . LEU A 1 374 ? -19.969 -3.658 24.120 1.00 85.44 374 LEU A C 1
ATOM 2811 O O . LEU A 1 374 ? -19.615 -2.520 23.808 1.00 85.44 374 LEU A O 1
ATOM 2815 N N . GLU A 1 375 ? -19.969 -4.704 23.303 1.00 80.12 375 GLU A N 1
ATOM 2816 C CA . GLU A 1 375 ? -19.625 -4.637 21.884 1.00 80.12 375 GLU A CA 1
ATOM 2817 C C . GLU A 1 375 ? -20.637 -3.759 21.115 1.00 80.12 375 GLU A C 1
ATOM 2819 O O . GLU A 1 375 ? -21.692 -3.375 21.626 1.00 80.12 375 GLU A O 1
ATOM 2824 N N . GLY A 1 376 ? -20.293 -3.364 19.888 1.00 76.44 376 GLY A N 1
ATOM 2825 C CA . GLY A 1 376 ? -21.171 -2.524 19.066 1.00 76.44 376 GLY A CA 1
ATOM 2826 C C . GLY A 1 376 ? -22.397 -3.270 18.529 1.00 76.44 376 GLY A C 1
ATOM 2827 O O . GLY A 1 376 ? -23.468 -2.682 18.357 1.00 76.44 376 GLY A O 1
ATOM 2828 N N . GLU A 1 377 ? -22.246 -4.574 18.307 1.00 79.50 377 GLU A N 1
ATOM 2829 C CA . GLU A 1 377 ? -23.281 -5.461 17.786 1.00 79.50 377 GLU A CA 1
ATOM 2830 C C . GLU A 1 377 ? -23.545 -6.621 18.755 1.00 79.50 377 GLU A C 1
ATOM 2832 O O . GLU A 1 377 ? -22.624 -7.095 19.424 1.00 79.50 377 GLU A O 1
ATOM 2837 N N . PRO A 1 378 ? -24.801 -7.087 18.859 1.00 82.62 378 PRO A N 1
ATOM 2838 C CA . PRO A 1 378 ? -25.131 -8.234 19.688 1.00 82.62 378 PRO A CA 1
ATOM 2839 C C . PRO A 1 378 ? -24.514 -9.514 19.097 1.00 82.62 378 PRO A C 1
ATOM 2841 O O . PRO A 1 378 ? -24.611 -9.749 17.890 1.00 82.62 378 PRO A O 1
ATOM 2844 N N . PRO A 1 379 ? -23.948 -10.404 19.929 1.00 82.62 379 PRO A N 1
ATOM 2845 C CA . PRO A 1 379 ? -23.589 -11.743 19.488 1.00 82.62 379 PRO A CA 1
ATOM 2846 C C . PRO A 1 379 ? -24.816 -12.485 18.955 1.00 82.62 379 PRO A C 1
ATOM 2848 O O . PRO A 1 379 ? -25.863 -12.486 19.604 1.00 82.62 379 PRO A O 1
ATOM 2851 N N . ARG A 1 380 ? -24.652 -13.236 17.856 1.00 81.88 380 ARG A N 1
ATOM 2852 C CA . ARG A 1 380 ? -25.732 -14.045 17.246 1.00 81.88 380 ARG A CA 1
ATOM 2853 C C . ARG A 1 380 ? -26.410 -15.013 18.222 1.00 81.88 380 ARG A C 1
ATOM 2855 O O . ARG A 1 380 ? -27.563 -15.386 18.051 1.00 81.88 380 ARG A O 1
ATOM 2862 N N . ALA A 1 381 ? -25.701 -15.423 19.274 1.00 79.69 381 ALA A N 1
ATOM 2863 C CA . ALA A 1 381 ? -26.239 -16.283 20.327 1.00 79.69 381 ALA A CA 1
ATOM 2864 C C . ALA A 1 381 ? -27.366 -15.628 21.154 1.00 79.69 381 ALA A C 1
ATOM 2866 O O . ALA A 1 381 ? -28.087 -16.336 21.858 1.00 79.69 381 ALA A O 1
ATOM 2867 N N . LEU A 1 382 ? -27.507 -14.299 21.103 1.00 85.62 382 LEU A N 1
ATOM 2868 C CA . LEU A 1 382 ? -28.563 -13.551 21.787 1.00 85.62 382 LEU A CA 1
ATOM 2869 C C . LEU A 1 382 ? -29.766 -13.243 20.880 1.00 85.62 382 LEU A C 1
ATOM 2871 O O . LEU A 1 382 ? -30.774 -12.762 21.386 1.00 85.62 382 LEU A O 1
ATOM 2875 N N . ASP A 1 383 ? -29.711 -13.557 19.580 1.00 86.62 383 ASP A N 1
ATOM 2876 C CA . ASP A 1 383 ? -30.771 -13.213 18.616 1.00 86.62 383 ASP A CA 1
ATOM 2877 C C . ASP A 1 383 ? -32.139 -13.809 18.982 1.00 86.62 383 ASP A C 1
ATOM 2879 O O . ASP A 1 383 ? -33.177 -13.233 18.660 1.00 86.62 383 ASP A O 1
ATOM 2883 N N . SER A 1 384 ? -32.147 -14.955 19.671 1.00 87.06 384 SER A N 1
ATOM 2884 C CA . SER A 1 384 ? -33.365 -15.655 20.089 1.00 87.06 384 SER A CA 1
ATOM 2885 C C . SER A 1 384 ? -33.893 -15.247 21.468 1.00 87.06 384 SER A C 1
ATOM 2887 O O . SER A 1 384 ? -34.875 -15.834 21.915 1.00 87.06 384 SER A O 1
ATOM 2889 N N . GLN A 1 385 ? -33.225 -14.337 22.181 1.00 91.12 385 GLN A N 1
ATOM 2890 C CA . GLN A 1 385 ? -33.630 -13.904 23.521 1.00 91.12 385 GLN A CA 1
ATOM 2891 C C . GLN A 1 385 ? -34.472 -12.629 23.467 1.00 91.12 385 GLN A C 1
ATOM 2893 O O . GLN A 1 385 ? -34.354 -11.818 22.540 1.00 91.12 385 GLN A O 1
ATOM 2898 N N . VAL A 1 386 ? -35.300 -12.440 24.492 1.00 93.88 386 VAL A N 1
ATOM 2899 C CA . VAL A 1 386 ? -36.114 -11.232 24.681 1.00 93.88 386 VAL A CA 1
ATOM 2900 C C . VAL A 1 386 ? -35.680 -10.439 25.916 1.00 93.88 386 VAL A C 1
ATOM 2902 O O . VAL A 1 386 ? -34.909 -10.921 26.745 1.00 93.88 386 VAL A O 1
ATOM 2905 N N . ALA A 1 387 ? -36.173 -9.207 26.048 1.00 92.56 387 ALA A N 1
ATOM 2906 C CA . ALA A 1 387 ? -35.858 -8.313 27.163 1.00 92.56 387 ALA A CA 1
ATOM 2907 C C . ALA A 1 387 ? -36.092 -8.959 28.539 1.00 92.56 387 ALA A C 1
ATOM 2909 O O . ALA A 1 387 ? -35.265 -8.800 29.439 1.00 92.56 387 ALA A O 1
ATOM 2910 N N . LEU A 1 388 ? -37.191 -9.706 28.697 1.00 92.38 388 LEU A N 1
ATOM 2911 C CA . LEU A 1 388 ? -37.537 -10.361 29.959 1.00 92.38 388 LEU A CA 1
ATOM 2912 C C . LEU A 1 388 ? -36.540 -11.458 30.358 1.00 92.38 388 LEU A C 1
ATOM 2914 O O . LEU A 1 388 ? -36.247 -11.590 31.542 1.00 92.38 388 LEU A O 1
ATOM 2918 N N . ASP A 1 389 ? -35.968 -12.187 29.393 1.00 90.81 389 ASP A N 1
ATOM 2919 C CA . ASP A 1 389 ? -34.986 -13.254 29.657 1.00 90.81 389 ASP A CA 1
ATOM 2920 C C . ASP A 1 389 ? -33.694 -12.715 30.287 1.00 90.81 389 ASP A C 1
ATOM 2922 O O . ASP A 1 389 ? -32.966 -13.440 30.968 1.00 90.81 389 ASP A O 1
ATOM 2926 N N . LEU A 1 390 ? -33.390 -11.443 30.020 1.00 90.06 390 LEU A N 1
ATOM 2927 C CA . LEU A 1 390 ? -32.197 -10.751 30.499 1.00 90.06 390 LEU A CA 1
ATOM 2928 C C . LEU A 1 390 ? -32.445 -9.923 31.762 1.00 90.06 390 LEU A C 1
ATOM 2930 O O . LEU A 1 390 ? -31.493 -9.411 32.353 1.00 90.06 390 LEU A O 1
ATOM 2934 N N . CYS A 1 391 ? -33.705 -9.756 32.160 1.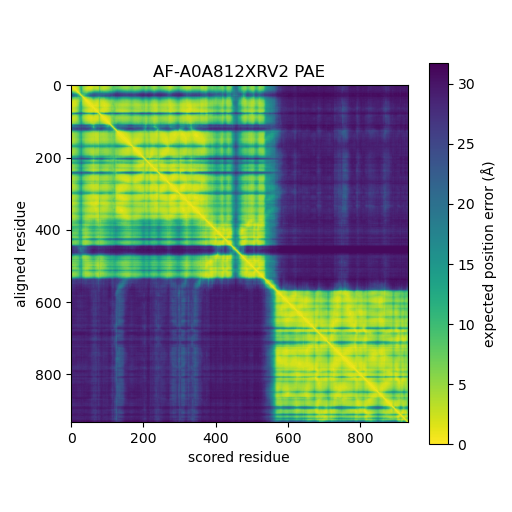00 88.31 391 CYS A N 1
ATOM 2935 C CA . CYS A 1 391 ? -34.076 -8.927 33.291 1.00 88.31 391 CYS A CA 1
ATOM 2936 C C . CYS A 1 391 ? -33.924 -9.724 34.598 1.00 88.31 391 CYS A C 1
ATOM 2938 O O . CYS A 1 391 ? -34.624 -10.722 34.785 1.00 88.31 391 CYS A O 1
ATOM 2940 N N . PRO A 1 392 ? -33.040 -9.320 35.528 1.00 84.50 392 PRO A N 1
ATOM 2941 C CA . PRO A 1 392 ? -32.941 -9.994 36.814 1.00 84.50 392 PRO A CA 1
ATOM 2942 C C . PRO A 1 392 ? -34.150 -9.680 37.697 1.00 84.50 392 PRO A C 1
ATOM 2944 O O . PRO A 1 392 ? -34.777 -8.623 37.582 1.00 84.50 392 PRO A O 1
ATOM 2947 N N . ALA A 1 393 ? -34.444 -10.596 38.619 1.00 83.25 393 ALA A N 1
ATOM 2948 C CA . ALA A 1 393 ? -35.411 -10.351 39.678 1.00 83.25 393 ALA A CA 1
ATOM 2949 C C . ALA A 1 393 ? -34.852 -9.301 40.650 1.00 83.25 393 ALA A C 1
ATOM 2951 O O . ALA A 1 393 ? -33.763 -9.475 41.199 1.00 83.25 393 ALA A O 1
ATOM 2952 N N . LEU A 1 394 ? -35.595 -8.213 40.847 1.00 85.81 394 LEU A N 1
ATOM 2953 C CA . LEU A 1 394 ? -35.269 -7.179 41.826 1.00 85.81 394 LEU A CA 1
ATOM 2954 C C . LEU A 1 394 ? -35.796 -7.592 43.210 1.00 85.81 394 LEU A C 1
ATOM 2956 O O . LEU A 1 394 ? -36.936 -8.054 43.289 1.00 85.81 394 LEU A O 1
ATOM 2960 N N . PRO A 1 395 ? -35.010 -7.420 44.290 1.00 86.75 395 PRO A N 1
ATOM 2961 C CA . PRO A 1 395 ? -35.524 -7.525 45.653 1.00 86.75 395 PRO A CA 1
ATOM 2962 C C . PRO A 1 395 ? -36.673 -6.537 45.878 1.00 86.75 395 PRO A C 1
ATOM 2964 O O . PRO A 1 395 ? -36.632 -5.423 45.353 1.00 86.75 395 PRO A O 1
ATOM 2967 N N . ASP A 1 396 ? -37.664 -6.907 46.691 1.00 83.62 396 ASP A N 1
ATOM 2968 C CA . ASP A 1 396 ? -38.797 -6.019 46.992 1.00 83.62 396 ASP A CA 1
ATOM 2969 C C . ASP A 1 396 ? -38.338 -4.712 47.662 1.00 83.62 396 ASP A C 1
ATOM 2971 O O . ASP A 1 396 ? -38.855 -3.644 47.339 1.00 83.62 396 ASP A O 1
ATOM 2975 N N . ASP A 1 397 ? -37.302 -4.780 48.507 1.00 85.81 397 ASP A N 1
ATOM 2976 C CA . ASP A 1 397 ? -36.687 -3.619 49.167 1.00 85.81 397 ASP A CA 1
ATOM 2977 C C . ASP A 1 397 ? -35.941 -2.686 48.191 1.00 85.81 397 ASP A C 1
ATOM 2979 O O . ASP A 1 397 ? -35.680 -1.531 48.515 1.00 85.81 397 ASP A O 1
ATOM 2983 N N . ALA A 1 398 ? -35.604 -3.158 46.983 1.00 86.69 398 ALA A N 1
ATOM 2984 C CA . ALA A 1 398 ? -34.958 -2.351 45.947 1.00 86.69 398 ALA A CA 1
ATOM 2985 C C . ALA A 1 398 ? -35.962 -1.557 45.092 1.00 86.69 398 ALA A C 1
ATOM 2987 O O . ALA A 1 398 ? -35.559 -0.801 44.206 1.00 86.69 398 ALA A O 1
ATOM 2988 N N . VAL A 1 399 ? -37.265 -1.726 45.319 1.00 90.12 399 VAL A N 1
ATOM 2989 C CA . VAL A 1 399 ? -38.304 -0.971 44.622 1.00 90.12 399 VAL A CA 1
ATOM 2990 C C . VAL A 1 399 ? -38.806 0.151 45.522 1.00 90.12 399 VAL A C 1
ATOM 2992 O O . VAL A 1 399 ? -39.373 -0.090 46.584 1.00 90.12 399 VAL A O 1
ATOM 2995 N N . MET A 1 400 ? -38.616 1.391 45.081 1.00 90.25 400 MET A N 1
ATOM 2996 C CA . MET A 1 400 ? -38.842 2.562 45.920 1.00 90.25 400 MET A CA 1
ATOM 2997 C C . MET A 1 400 ? -40.258 3.127 45.737 1.00 90.25 400 MET A C 1
ATOM 2999 O O . MET A 1 400 ? -40.724 3.265 44.602 1.00 90.25 400 MET A O 1
ATOM 3003 N N . PRO A 1 401 ? -40.953 3.505 46.823 1.00 90.19 401 PRO A N 1
ATOM 3004 C CA . PRO A 1 401 ? -42.155 4.322 46.719 1.00 90.19 401 PRO A CA 1
ATOM 3005 C C . PRO A 1 401 ? -41.811 5.781 46.341 1.00 90.19 401 PRO A C 1
ATOM 3007 O O . PRO A 1 401 ? -40.671 6.219 46.529 1.00 90.19 401 PRO A O 1
ATOM 3010 N N . PRO A 1 402 ? -42.782 6.570 45.836 1.00 86.38 402 PRO A N 1
ATOM 3011 C CA . PRO A 1 402 ? -42.591 7.992 45.509 1.00 86.38 402 PRO A CA 1
ATOM 3012 C C . PRO A 1 402 ? -42.145 8.837 46.710 1.00 86.38 402 PRO A C 1
ATOM 3014 O O . PRO A 1 402 ? -41.446 9.843 46.550 1.00 86.38 402 PRO A O 1
ATOM 3017 N N . GLU A 1 403 ? -42.561 8.425 47.905 1.00 85.44 403 GLU A N 1
ATOM 3018 C CA . GLU A 1 403 ? -42.147 8.956 49.197 1.00 85.44 403 GLU A CA 1
ATOM 3019 C C . GLU A 1 403 ? -41.657 7.782 50.041 1.00 85.44 403 GLU A C 1
ATOM 3021 O O . GLU A 1 403 ? -42.431 6.875 50.348 1.00 85.44 403 GLU A O 1
ATOM 3026 N N . ALA A 1 404 ? -40.364 7.766 50.363 1.00 84.19 404 ALA A N 1
ATOM 3027 C CA . ALA A 1 404 ? -39.719 6.645 51.039 1.00 84.19 404 ALA A CA 1
ATOM 3028 C C . ALA A 1 404 ? -39.156 7.073 52.388 1.00 84.19 404 ALA A C 1
ATOM 3030 O O . ALA A 1 404 ? -38.645 8.183 52.519 1.00 84.19 404 ALA A O 1
ATOM 3031 N N . THR A 1 405 ? -39.209 6.199 53.390 1.00 84.81 405 THR A N 1
ATOM 3032 C CA . THR A 1 405 ? -38.561 6.480 54.675 1.00 84.81 405 THR A CA 1
ATOM 3033 C C . THR A 1 405 ? -37.044 6.332 54.571 1.00 84.81 405 THR A C 1
ATOM 3035 O O . THR A 1 405 ? -36.530 5.580 53.737 1.00 84.81 405 THR A O 1
ATOM 3038 N N . LEU A 1 406 ? -36.306 7.013 55.448 1.00 79.94 406 LEU A N 1
ATOM 3039 C CA . LEU A 1 406 ? -34.846 6.894 55.512 1.00 79.94 406 LEU A CA 1
ATOM 3040 C C . LEU A 1 406 ? -34.397 5.435 55.729 1.00 79.94 406 LEU A C 1
ATOM 3042 O O . LEU A 1 406 ? -33.444 4.987 55.092 1.00 79.94 406 LEU A O 1
ATOM 3046 N N . LEU A 1 407 ? -35.145 4.662 56.526 1.00 82.62 407 LEU A N 1
ATOM 3047 C CA . LEU A 1 407 ? -34.920 3.225 56.711 1.00 82.62 407 LEU A CA 1
ATOM 3048 C C . LEU A 1 407 ? -35.095 2.415 55.415 1.00 82.62 407 LEU A C 1
ATOM 3050 O O . LEU A 1 407 ? -34.309 1.510 55.149 1.00 82.62 407 LEU A O 1
ATOM 3054 N N . GLN A 1 408 ? -36.106 2.727 54.596 1.00 86.75 408 GLN A N 1
ATOM 3055 C CA . GLN A 1 408 ? -36.305 2.064 53.300 1.00 86.75 408 GLN A CA 1
ATOM 3056 C C . GLN A 1 408 ? -35.148 2.357 52.344 1.00 86.75 408 GLN A C 1
ATOM 3058 O O . GLN A 1 408 ? -34.658 1.445 51.686 1.00 86.75 408 GLN A O 1
ATOM 3063 N N . VAL A 1 409 ? -34.665 3.604 52.309 1.00 85.75 409 VAL A N 1
ATOM 3064 C CA . VAL A 1 409 ? -33.495 3.973 51.498 1.00 85.75 409 VAL A CA 1
ATOM 3065 C C . VAL A 1 409 ? -32.243 3.236 51.979 1.00 85.75 409 VAL A C 1
ATOM 3067 O O . VAL A 1 409 ? -31.493 2.713 51.159 1.00 85.75 409 VAL A O 1
ATOM 3070 N N . GLN A 1 410 ? -32.019 3.148 53.292 1.00 85.44 410 GLN A N 1
ATOM 3071 C CA . GLN A 1 410 ? -30.886 2.405 53.846 1.00 85.44 410 GLN A CA 1
ATOM 3072 C C . GLN A 1 410 ? -30.952 0.913 53.500 1.00 85.44 410 GLN A C 1
ATOM 3074 O O . GLN A 1 410 ? -29.961 0.381 53.008 1.00 85.44 410 GLN A O 1
ATOM 3079 N N . ARG A 1 411 ? -32.118 0.268 53.648 1.00 88.31 411 ARG A N 1
ATOM 3080 C CA . ARG A 1 411 ? -32.330 -1.134 53.240 1.00 88.31 411 ARG A CA 1
ATOM 3081 C C . ARG A 1 411 ? -32.107 -1.348 51.745 1.00 88.31 411 ARG A C 1
ATOM 3083 O O . ARG A 1 411 ? -31.425 -2.289 51.354 1.00 88.31 411 ARG A O 1
ATOM 3090 N N . ALA A 1 412 ? -32.597 -0.443 50.900 1.00 88.25 412 ALA A N 1
ATOM 3091 C CA . ALA A 1 412 ? -32.327 -0.491 49.466 1.00 88.25 412 ALA A CA 1
ATOM 3092 C C . ALA A 1 412 ? -30.815 -0.400 49.173 1.00 88.25 412 ALA A C 1
ATOM 3094 O O . ALA A 1 412 ? -30.295 -1.114 48.313 1.00 88.25 412 ALA A O 1
ATOM 3095 N N . LEU A 1 413 ? -30.083 0.435 49.921 1.00 88.69 413 LEU A N 1
ATOM 3096 C CA . LEU A 1 413 ? -28.630 0.577 49.809 1.00 88.69 413 LEU A CA 1
ATOM 3097 C C . LEU A 1 413 ? -27.843 -0.616 50.384 1.00 88.69 413 LEU A C 1
ATOM 3099 O O . LEU A 1 413 ? -26.698 -0.806 49.974 1.00 88.69 413 LEU A O 1
ATOM 3103 N N . GLU A 1 414 ? -28.413 -1.460 51.247 1.00 89.50 414 GLU A N 1
ATOM 3104 C CA . GLU A 1 414 ? -27.768 -2.715 51.686 1.00 89.50 414 GLU A CA 1
ATOM 3105 C C . GLU A 1 414 ? -27.569 -3.694 50.516 1.00 89.50 414 GLU A C 1
ATOM 3107 O O . GLU A 1 414 ? -26.601 -4.459 50.487 1.00 89.50 414 GLU A O 1
ATOM 3112 N N . HIS A 1 415 ? -28.424 -3.627 49.491 1.00 87.94 415 HIS A N 1
ATOM 3113 C CA . HIS A 1 415 ? -28.254 -4.386 48.255 1.00 87.94 415 HIS A CA 1
ATOM 3114 C C . HIS A 1 415 ? -27.160 -3.770 47.372 1.00 87.94 415 HIS A C 1
ATOM 3116 O O . HIS A 1 415 ? -27.427 -2.974 46.472 1.00 87.94 415 HIS A O 1
ATOM 3122 N N . HIS A 1 416 ? -25.902 -4.142 47.619 1.00 84.38 416 HIS A N 1
ATOM 3123 C CA . HIS A 1 416 ? -24.733 -3.606 46.906 1.00 84.38 416 HIS A CA 1
ATOM 3124 C C . HIS A 1 416 ? -24.726 -3.860 45.389 1.00 84.38 416 HIS A C 1
ATOM 3126 O O . HIS A 1 416 ? -24.162 -3.053 44.650 1.00 84.38 416 HIS A O 1
ATOM 3132 N N . ASP A 1 417 ? -25.378 -4.929 44.927 1.00 83.38 417 ASP A N 1
ATOM 3133 C CA . ASP A 1 417 ? -25.417 -5.316 43.510 1.00 83.38 417 ASP A CA 1
ATOM 3134 C C . ASP A 1 417 ? -26.451 -4.520 42.687 1.00 83.38 417 ASP A C 1
ATOM 3136 O O . ASP A 1 417 ? -26.482 -4.617 41.459 1.00 83.38 417 ASP A O 1
ATOM 3140 N N . VAL A 1 418 ? -27.307 -3.721 43.341 1.00 87.38 418 VAL A N 1
ATOM 3141 C CA . VAL A 1 418 ? -28.331 -2.905 42.675 1.00 87.38 418 VAL A CA 1
ATOM 3142 C C . VAL A 1 418 ? -27.847 -1.460 42.534 1.00 87.38 418 VAL A C 1
ATOM 3144 O O . VAL A 1 418 ? -27.546 -0.770 43.513 1.00 87.38 418 VAL A O 1
ATOM 3147 N N . HIS A 1 419 ? -27.789 -0.992 41.284 1.00 87.69 419 HIS A N 1
ATOM 3148 C CA . HIS A 1 419 ? -27.365 0.370 40.933 1.00 87.69 419 HIS A CA 1
ATOM 3149 C C . HIS A 1 419 ? -28.513 1.297 40.514 1.00 87.69 419 HIS A C 1
ATOM 3151 O O . HIS A 1 419 ? -28.365 2.519 40.583 1.00 87.69 419 HIS A O 1
ATOM 3157 N N . TYR A 1 420 ? -29.640 0.729 40.084 1.00 90.38 420 TYR A N 1
ATOM 3158 C CA . TYR A 1 420 ? -30.806 1.452 39.580 1.00 90.38 420 TYR A CA 1
ATOM 3159 C C . TYR A 1 420 ? -32.046 0.960 40.314 1.00 90.38 420 TYR A C 1
ATOM 3161 O O . TYR A 1 420 ? -32.331 -0.237 40.304 1.00 90.38 420 TYR A O 1
ATOM 3169 N N . PHE A 1 421 ? -32.774 1.887 40.924 1.00 91.81 421 PHE A N 1
ATOM 3170 C CA . PHE A 1 421 ? -33.938 1.605 41.750 1.00 91.81 421 PHE A CA 1
ATOM 3171 C C . PHE A 1 421 ? -35.185 2.148 41.040 1.00 91.81 421 PHE A C 1
ATOM 3173 O O . PHE A 1 421 ? -35.268 3.358 40.799 1.00 91.81 421 PHE A O 1
ATOM 3180 N N . PRO A 1 422 ? -36.141 1.290 40.645 1.00 92.00 422 PRO A N 1
ATOM 3181 C CA . PRO A 1 422 ? -37.394 1.742 40.054 1.00 92.00 422 PRO A CA 1
ATOM 3182 C C . PRO A 1 422 ? -38.246 2.415 41.126 1.00 92.00 422 PRO A C 1
ATOM 3184 O O . PRO A 1 422 ? -38.346 1.920 42.250 1.00 92.00 422 PRO A O 1
ATOM 3187 N N . VAL A 1 423 ? -38.901 3.511 40.760 1.00 91.12 423 VAL A N 1
ATOM 3188 C CA . VAL A 1 423 ? -39.867 4.196 41.616 1.00 91.12 423 VAL A CA 1
ATOM 3189 C C . VAL A 1 423 ? -41.269 3.870 41.122 1.00 91.12 423 VAL A C 1
ATOM 3191 O O . VAL A 1 423 ? -41.597 4.147 39.966 1.00 91.12 423 VAL A O 1
ATOM 3194 N N . ARG A 1 424 ? -42.107 3.274 41.973 1.00 89.44 424 ARG A N 1
ATOM 3195 C CA . ARG A 1 424 ? -43.499 2.925 41.641 1.00 89.44 424 ARG A CA 1
ATOM 3196 C C . ARG A 1 424 ? -44.430 3.191 42.813 1.00 89.44 424 ARG A C 1
ATOM 3198 O O . ARG A 1 424 ? -44.043 3.022 43.965 1.00 89.44 424 ARG A O 1
ATOM 3205 N N . ASP A 1 425 ? -45.675 3.525 42.502 1.00 84.69 425 ASP A N 1
ATOM 3206 C CA . ASP A 1 425 ? -46.745 3.596 43.495 1.00 84.69 425 ASP A CA 1
ATOM 3207 C C . ASP A 1 425 ? -47.546 2.280 43.495 1.00 84.69 425 ASP A C 1
ATOM 3209 O O . ASP A 1 425 ? -48.289 1.970 42.558 1.00 84.69 425 ASP A O 1
ATOM 3213 N N . GLY A 1 426 ? -47.325 1.441 44.510 1.00 81.19 426 GLY A N 1
ATOM 3214 C CA . GLY A 1 426 ? -47.985 0.139 44.652 1.00 81.19 426 GLY A CA 1
ATOM 3215 C C . GLY A 1 426 ? -47.736 -0.831 43.484 1.00 81.19 426 GLY A C 1
ATOM 3216 O O . GLY A 1 426 ? -46.596 -1.101 43.110 1.00 81.19 426 GLY A O 1
ATOM 3217 N N . LEU A 1 427 ? -48.817 -1.395 42.928 1.00 77.12 427 LEU A N 1
ATOM 3218 C CA . LEU A 1 427 ? -48.797 -2.305 41.765 1.00 77.12 427 LEU A CA 1
ATOM 3219 C C . LEU A 1 427 ? -48.910 -1.566 40.416 1.00 77.12 427 LEU A C 1
ATOM 3221 O O . LEU A 1 427 ? -49.151 -2.199 39.391 1.00 77.12 427 LEU A O 1
ATOM 3225 N N . GLY A 1 428 ? -48.792 -0.236 40.418 1.00 77.81 428 GLY A N 1
ATOM 3226 C CA . GLY A 1 428 ? -48.904 0.595 39.224 1.00 77.81 428 GLY A CA 1
ATOM 3227 C C . GLY A 1 428 ? -47.684 0.539 38.288 1.00 77.81 428 GLY A C 1
ATOM 3228 O O . GLY A 1 428 ? -46.730 -0.212 38.522 1.00 77.81 428 GLY A O 1
ATOM 3229 N N . PRO A 1 429 ? -47.699 1.350 37.212 1.00 83.56 429 PRO A N 1
ATOM 3230 C CA . PRO A 1 429 ? -46.567 1.484 36.302 1.00 83.56 429 PRO A CA 1
ATOM 3231 C C . PRO A 1 429 ? -45.345 2.095 37.006 1.00 83.56 429 PRO A C 1
ATOM 3233 O O . PRO A 1 429 ? -45.456 2.758 38.039 1.00 83.56 429 PRO A O 1
ATOM 3236 N N . CYS A 1 430 ? -44.166 1.896 36.417 1.00 87.06 430 CYS A N 1
ATOM 3237 C CA . CYS A 1 430 ? -42.943 2.547 36.883 1.00 87.06 430 CYS A CA 1
ATOM 3238 C C . CYS A 1 430 ? -43.025 4.051 36.597 1.00 87.06 430 CYS A C 1
ATOM 3240 O O . CYS A 1 430 ? -43.161 4.450 35.441 1.00 87.06 430 CYS A O 1
ATOM 3242 N N . LEU A 1 431 ? -42.947 4.869 37.645 1.00 88.00 431 LEU A N 1
ATOM 3243 C CA . LEU A 1 431 ? -43.004 6.330 37.567 1.00 88.00 431 LEU A CA 1
ATOM 3244 C C . LEU A 1 431 ? -41.647 6.941 37.210 1.00 88.00 431 LEU A C 1
ATOM 3246 O O . LEU A 1 431 ? -41.599 8.030 36.649 1.00 88.00 431 LEU A O 1
ATOM 3250 N N . GLY A 1 432 ? -40.553 6.258 37.550 1.00 88.62 432 GLY A N 1
ATOM 3251 C CA . GLY A 1 432 ? -39.204 6.733 37.273 1.00 88.62 432 GLY A CA 1
ATOM 3252 C C . GLY A 1 432 ? -38.113 5.768 37.720 1.00 88.62 432 GLY A C 1
ATOM 3253 O O . GLY A 1 432 ? -38.404 4.697 38.254 1.00 88.62 432 GLY A O 1
ATOM 3254 N N . ILE A 1 433 ? -36.854 6.147 37.513 1.00 89.81 433 ILE A N 1
ATOM 3255 C CA . ILE A 1 433 ? -35.677 5.428 38.027 1.00 89.81 433 ILE A CA 1
ATOM 3256 C C . ILE A 1 433 ? -34.822 6.403 38.838 1.00 89.81 433 ILE A C 1
ATOM 3258 O O . ILE A 1 433 ? -34.568 7.523 38.404 1.00 89.81 433 ILE A O 1
ATOM 3262 N N . ILE A 1 434 ? -34.328 5.972 39.997 1.00 87.94 434 ILE A N 1
ATOM 3263 C CA . ILE A 1 434 ? -33.308 6.691 40.766 1.00 87.94 434 ILE A CA 1
ATOM 3264 C C . ILE A 1 434 ? -32.025 5.858 40.847 1.00 87.94 434 ILE A C 1
ATOM 3266 O O . ILE A 1 434 ? -32.060 4.631 40.951 1.00 87.94 434 ILE A O 1
ATOM 3270 N N . THR A 1 435 ? -30.870 6.508 40.746 1.00 86.69 435 THR A N 1
ATOM 3271 C CA . THR A 1 435 ? -29.568 5.828 40.785 1.00 86.69 435 THR A CA 1
ATOM 3272 C C . THR A 1 435 ? -29.056 5.688 42.217 1.00 86.69 435 THR A C 1
ATOM 3274 O O . THR A 1 435 ? -29.398 6.465 43.110 1.00 86.69 435 THR A O 1
ATOM 3277 N N . ARG A 1 436 ? -28.181 4.708 42.445 1.00 86.44 436 ARG A N 1
ATOM 3278 C CA . ARG A 1 436 ? -27.561 4.483 43.755 1.00 86.44 436 ARG A CA 1
ATOM 3279 C C . ARG A 1 436 ? -26.808 5.700 44.282 1.00 86.44 436 ARG A C 1
ATOM 3281 O O . ARG A 1 436 ? -26.973 6.042 45.445 1.00 86.44 436 ARG A O 1
ATOM 3288 N N . SER A 1 437 ? -26.018 6.365 43.440 1.00 78.69 437 SER A N 1
ATOM 3289 C CA . SER A 1 437 ? -25.254 7.554 43.837 1.00 78.69 437 SER A CA 1
ATOM 3290 C C . SER A 1 437 ? -26.166 8.674 44.333 1.00 78.69 437 SER A C 1
ATOM 3292 O O . SER A 1 437 ? -25.812 9.352 45.292 1.00 78.69 437 SER A O 1
ATOM 3294 N N . GLN A 1 438 ? -27.352 8.826 43.732 1.00 77.50 438 GLN A N 1
ATOM 3295 C CA . GLN A 1 438 ? -28.365 9.788 44.169 1.00 77.50 438 GLN A CA 1
ATOM 3296 C C . GLN A 1 438 ? -28.948 9.419 45.540 1.00 77.50 438 GLN A C 1
ATOM 3298 O O . GLN A 1 438 ? -29.074 10.288 46.403 1.00 77.50 438 GLN A O 1
ATOM 3303 N N . LEU A 1 439 ? -29.245 8.139 45.781 1.00 80.62 439 LEU A N 1
ATOM 3304 C CA . LEU A 1 439 ? -29.690 7.667 47.098 1.00 80.62 439 LEU A CA 1
ATOM 3305 C C . LEU A 1 439 ? -28.595 7.813 48.167 1.00 80.62 439 LEU A C 1
ATOM 3307 O O . LEU A 1 439 ? -28.869 8.281 49.267 1.00 80.62 439 LEU A O 1
ATOM 3311 N N . GLU A 1 440 ? -27.342 7.491 47.847 1.00 79.69 440 GLU A N 1
ATOM 3312 C CA . GLU A 1 440 ? -26.205 7.655 48.764 1.00 79.69 440 GLU A CA 1
ATOM 3313 C C . GLU A 1 440 ? -25.973 9.129 49.127 1.00 79.69 440 GLU A C 1
ATOM 3315 O O . GLU A 1 440 ? -25.692 9.438 50.287 1.00 79.69 440 GLU A O 1
ATOM 3320 N N . THR A 1 441 ? -26.157 10.062 48.184 1.00 69.62 441 THR A N 1
ATOM 3321 C CA . THR A 1 441 ? -26.116 11.502 48.490 1.00 69.62 441 THR A CA 1
ATOM 3322 C C . THR A 1 441 ? -27.240 11.968 49.409 1.00 69.62 441 THR A C 1
ATOM 3324 O O . THR A 1 441 ? -27.046 12.957 50.110 1.00 69.62 441 THR A O 1
ATOM 3327 N N . LEU A 1 442 ? -28.379 11.270 49.448 1.00 69.44 442 LEU A N 1
ATOM 3328 C CA . LEU A 1 442 ? -29.478 11.587 50.367 1.00 69.44 442 LEU A CA 1
ATOM 3329 C C . LEU A 1 442 ? -29.218 11.092 51.795 1.00 69.44 442 LEU A C 1
ATOM 3331 O O . LEU A 1 442 ? -29.764 11.655 52.738 1.00 69.44 442 LEU A O 1
ATOM 3335 N N . VAL A 1 443 ? -28.376 10.066 51.958 1.00 70.62 443 VAL A N 1
ATOM 3336 C CA . VAL A 1 443 ? -28.073 9.438 53.258 1.00 70.62 443 VAL A CA 1
ATOM 3337 C C . VAL A 1 443 ? -26.747 9.932 53.859 1.00 70.62 443 VAL A C 1
ATOM 3339 O O . VAL A 1 443 ? -26.550 9.852 55.070 1.00 70.62 443 VAL A O 1
ATOM 3342 N N . SER A 1 444 ? -25.815 10.449 53.049 1.00 59.84 444 SER A N 1
ATOM 3343 C CA . SER A 1 444 ? -24.479 10.838 53.523 1.00 59.84 444 SER A CA 1
ATOM 3344 C C . SER A 1 444 ? -24.497 12.082 54.437 1.00 59.84 444 SER A C 1
ATOM 3346 O O . SER A 1 444 ? -24.946 13.147 54.014 1.00 59.84 444 SER A O 1
ATOM 3348 N N . PRO A 1 445 ? -23.910 12.019 55.652 1.00 46.94 445 PRO A N 1
ATOM 3349 C CA . PRO A 1 445 ? -23.864 13.145 56.594 1.00 46.94 445 PRO A CA 1
ATOM 3350 C C . PRO A 1 445 ? -22.851 14.247 56.214 1.00 46.94 445 PRO A C 1
ATOM 3352 O O . PRO A 1 445 ? -22.727 15.248 56.916 1.00 46.94 445 PRO A O 1
ATOM 3355 N N . SER A 1 446 ? -22.081 14.078 55.130 1.00 43.62 446 SER A N 1
ATOM 3356 C CA . SER A 1 446 ? -20.917 14.916 54.797 1.00 43.62 446 SER A CA 1
ATOM 3357 C C . SER A 1 446 ? -21.045 15.602 53.423 1.00 43.62 446 SER A C 1
ATOM 3359 O O . SER A 1 446 ? -20.557 15.071 52.427 1.00 43.62 446 SER A O 1
ATOM 3361 N N . ARG A 1 447 ? -21.573 16.845 53.427 1.00 44.78 447 ARG A N 1
ATOM 3362 C CA . ARG A 1 447 ? -21.707 17.856 52.331 1.00 44.78 447 ARG A CA 1
ATOM 3363 C C . ARG A 1 447 ? -22.931 17.723 51.397 1.00 44.78 447 ARG A C 1
ATOM 3365 O O . ARG A 1 447 ? -23.328 16.617 51.072 1.00 44.78 447 ARG A O 1
ATOM 3372 N N . PRO A 1 448 ? -23.385 18.818 50.747 1.00 40.94 448 PRO A N 1
ATOM 3373 C CA . PRO A 1 448 ? -23.800 20.114 51.266 1.00 40.94 448 PRO A CA 1
ATOM 3374 C C . PRO A 1 448 ? -25.251 20.415 50.831 1.00 40.94 448 PRO A C 1
ATOM 3376 O O . PRO A 1 448 ? -25.558 21.551 50.507 1.00 40.94 448 PRO A O 1
ATOM 3379 N N . PHE A 1 449 ? -26.167 19.442 50.785 1.00 39.62 449 PHE A N 1
ATOM 3380 C CA . PHE A 1 449 ? -27.581 19.791 50.548 1.00 39.62 449 PHE A CA 1
ATOM 3381 C C . PHE A 1 449 ? -28.153 20.645 51.698 1.00 39.62 449 PHE A C 1
ATOM 3383 O O . PHE A 1 449 ? -29.021 21.483 51.482 1.00 39.62 449 PHE A O 1
ATOM 3390 N N . ALA A 1 450 ? -27.562 20.529 52.894 1.00 34.78 450 ALA A N 1
ATOM 3391 C CA . ALA A 1 450 ? -27.891 21.339 54.064 1.00 34.78 450 ALA A CA 1
ATOM 3392 C C . ALA A 1 450 ? -27.456 22.821 53.972 1.00 34.78 450 ALA A C 1
ATOM 3394 O O . ALA A 1 450 ? -28.011 23.644 54.690 1.00 34.78 450 ALA A O 1
ATOM 3395 N N . SER A 1 451 ? -26.503 23.205 53.104 1.00 33.91 451 SER A N 1
ATOM 3396 C CA . SER A 1 451 ? -26.103 24.623 52.964 1.00 33.91 451 SER A CA 1
ATOM 3397 C C . SER A 1 451 ? -26.848 25.375 51.858 1.00 33.91 451 SER A C 1
ATOM 3399 O O . SER A 1 451 ? -26.760 26.597 51.806 1.00 33.91 451 SER A O 1
ATOM 3401 N N . PHE A 1 452 ? -27.588 24.677 50.990 1.00 37.72 452 PHE A N 1
ATOM 3402 C CA . PHE A 1 452 ? -28.439 25.300 49.965 1.00 37.72 452 PHE A CA 1
ATOM 3403 C C . PHE A 1 452 ? -29.843 25.657 50.484 1.00 37.72 452 PHE A C 1
ATOM 3405 O O . PHE A 1 452 ? -30.528 26.471 49.874 1.00 37.72 452 PHE A O 1
ATOM 3412 N N . ALA A 1 453 ? -30.246 25.123 51.642 1.00 39.69 453 ALA A N 1
ATOM 3413 C CA . ALA A 1 453 ? -31.521 25.432 52.297 1.00 39.69 453 ALA A CA 1
ATOM 3414 C C . ALA A 1 453 ? -31.527 26.773 53.068 1.00 39.69 453 ALA A C 1
ATOM 3416 O O . ALA A 1 453 ? -32.565 27.195 53.564 1.00 39.69 453 ALA A O 1
ATOM 3417 N N . ALA A 1 454 ? -30.384 27.461 53.177 1.00 36.47 454 ALA A N 1
ATOM 3418 C CA . ALA A 1 454 ? -30.243 28.626 54.054 1.00 36.47 454 ALA A CA 1
ATOM 3419 C C . ALA A 1 454 ? -30.583 29.990 53.409 1.00 36.47 454 ALA A C 1
ATOM 3421 O O . ALA A 1 454 ? -30.547 30.997 54.115 1.00 36.47 454 ALA A O 1
ATOM 3422 N N . GLN A 1 455 ? -30.875 30.075 52.100 1.00 34.09 455 GLN A N 1
ATOM 3423 C CA . GLN A 1 455 ? -31.033 31.375 51.408 1.00 34.09 455 GLN A CA 1
ATOM 3424 C C . GLN A 1 455 ? -32.218 31.505 50.429 1.00 34.09 455 GLN A C 1
ATOM 3426 O O . GLN A 1 455 ? -32.252 32.449 49.645 1.00 34.09 455 GLN A O 1
ATOM 3431 N N . GLY A 1 456 ? -33.235 30.644 50.503 1.00 33.22 456 GLY A N 1
ATOM 3432 C CA . GLY A 1 456 ? -34.474 30.817 49.733 1.00 33.22 456 GLY A CA 1
ATOM 3433 C C . GLY A 1 456 ? -35.680 30.294 50.503 1.00 33.22 456 GLY A C 1
ATOM 3434 O O . GLY A 1 456 ? -35.691 29.140 50.915 1.00 33.22 456 GLY A O 1
ATOM 3435 N N . GLU A 1 457 ? -36.658 31.164 50.746 1.00 39.34 457 GLU A N 1
ATOM 3436 C CA . GLU A 1 457 ? -37.811 30.937 51.619 1.00 39.34 457 GLU A CA 1
ATOM 3437 C C . GLU A 1 457 ? -38.646 29.687 51.259 1.00 39.34 457 GLU A C 1
ATOM 3439 O O . GLU A 1 457 ? -39.034 29.472 50.113 1.00 39.34 457 GLU A O 1
ATOM 3444 N N . HIS A 1 458 ? -38.981 28.925 52.309 1.00 36.09 458 HIS A N 1
ATOM 3445 C CA . HIS A 1 458 ? -40.000 27.870 52.396 1.00 36.09 458 HIS A CA 1
ATOM 3446 C C . HIS A 1 458 ? -39.823 26.606 51.530 1.00 36.09 458 HIS A C 1
ATOM 3448 O O . HIS A 1 458 ? -40.689 26.250 50.731 1.00 36.09 458 HIS A O 1
ATOM 3454 N N . LEU A 1 459 ? -38.798 25.803 51.833 1.00 38.06 459 LEU A N 1
ATOM 3455 C CA . LEU A 1 459 ? -38.903 24.345 51.714 1.00 38.06 459 LEU A CA 1
ATOM 3456 C C . LEU A 1 459 ? -38.645 23.727 53.094 1.00 38.06 459 LEU A C 1
ATOM 3458 O O . LEU A 1 459 ? -37.560 23.879 53.642 1.00 38.06 459 LEU A O 1
ATOM 3462 N N . PHE A 1 460 ? -39.668 23.084 53.664 1.00 35.62 460 PHE A N 1
ATOM 3463 C CA . PHE A 1 460 ? -39.661 22.411 54.969 1.00 35.62 460 PHE A CA 1
ATOM 3464 C C . PHE A 1 460 ? -38.663 21.238 55.018 1.00 35.62 460 PHE A C 1
ATOM 3466 O O . PHE A 1 460 ? -39.050 20.074 54.994 1.00 35.62 460 PHE A O 1
ATOM 3473 N N . LEU A 1 461 ? -37.377 21.547 55.095 1.00 39.09 461 LEU A N 1
ATOM 3474 C CA . LEU A 1 461 ? -36.362 20.719 55.730 1.00 39.09 461 LEU A CA 1
ATOM 3475 C C . LEU A 1 461 ? -35.635 21.665 56.679 1.00 39.09 461 LEU A C 1
ATOM 3477 O O . LEU A 1 461 ? -34.585 22.216 56.351 1.00 39.09 461 LEU A O 1
ATOM 3481 N N . ASP A 1 462 ? -36.290 21.926 57.816 1.00 33.28 462 ASP A N 1
ATOM 3482 C CA . ASP A 1 462 ? -35.651 22.568 58.958 1.00 33.28 462 ASP A CA 1
ATOM 3483 C C . ASP A 1 462 ? -34.321 21.864 59.231 1.00 33.28 462 ASP A C 1
ATOM 3485 O O . ASP A 1 462 ? -34.169 20.655 59.047 1.00 33.28 462 ASP A O 1
ATOM 3489 N N . THR A 1 463 ? -33.350 22.671 59.624 1.00 41.59 463 THR A N 1
ATOM 3490 C CA . THR A 1 463 ? -31.996 22.309 60.016 1.00 41.59 463 THR A CA 1
ATOM 3491 C C . THR A 1 463 ? -31.989 21.212 61.074 1.00 41.59 463 THR A C 1
ATOM 3493 O O . THR A 1 463 ? -32.009 21.512 62.256 1.00 41.59 463 THR A O 1
ATOM 3496 N N . ASP A 1 464 ? -32.002 19.967 60.620 1.00 41.78 464 ASP A N 1
ATOM 3497 C CA . ASP A 1 464 ? -31.494 18.742 61.229 1.00 41.78 464 ASP A CA 1
ATOM 3498 C C . ASP A 1 464 ? -31.853 17.637 60.222 1.00 41.78 464 ASP A C 1
ATOM 3500 O O . ASP A 1 464 ? -33.026 17.431 59.913 1.00 41.78 464 ASP A O 1
ATOM 3504 N N . LEU A 1 465 ? -30.863 16.936 59.647 1.00 45.75 465 LEU A N 1
ATOM 3505 C CA . LEU A 1 465 ? -31.156 15.657 58.986 1.00 45.75 465 LEU A CA 1
ATOM 3506 C C . LEU A 1 465 ? -31.926 14.833 60.022 1.00 45.75 465 LEU A C 1
ATOM 3508 O O . LEU A 1 465 ? -31.379 14.642 61.112 1.00 45.75 465 LEU A O 1
ATOM 3512 N N . PRO A 1 466 ? -33.164 14.388 59.752 1.00 46.09 466 PRO A N 1
ATOM 3513 C CA . PRO A 1 466 ? -33.897 13.625 60.737 1.00 46.09 466 PRO A CA 1
ATOM 3514 C C . PRO A 1 466 ? -33.069 12.385 61.064 1.00 46.09 466 PRO A C 1
ATOM 3516 O O . PRO A 1 466 ? -32.853 11.514 60.226 1.00 46.09 466 PRO A O 1
ATOM 3519 N N . THR A 1 467 ? -32.579 12.327 62.300 1.00 50.88 467 THR A N 1
ATOM 3520 C CA . THR A 1 467 ? -32.032 11.116 62.919 1.00 50.88 467 THR A CA 1
ATOM 3521 C C . THR A 1 467 ? -33.118 10.055 63.112 1.00 50.88 467 THR A C 1
ATOM 3523 O O . THR A 1 467 ? -32.807 8.922 63.466 1.00 50.88 467 THR A O 1
ATOM 3526 N N . ASP A 1 468 ? -34.377 10.421 62.857 1.00 56.00 468 ASP A N 1
ATOM 3527 C CA . ASP A 1 468 ? -35.544 9.556 62.891 1.00 56.00 468 ASP A CA 1
ATOM 3528 C C . ASP A 1 468 ? -35.661 8.725 61.602 1.00 56.00 468 ASP A C 1
ATOM 3530 O O . ASP A 1 468 ? -35.909 9.242 60.509 1.00 56.00 468 ASP A O 1
ATOM 3534 N N . GLU A 1 469 ? -35.559 7.404 61.748 1.00 57.66 469 GLU A N 1
ATOM 3535 C CA . GLU A 1 469 ? -35.713 6.405 60.678 1.00 57.66 469 GLU A CA 1
ATOM 3536 C C . GLU A 1 469 ? -37.054 6.505 59.915 1.00 57.66 469 GLU A C 1
ATOM 3538 O O . GLU A 1 469 ? -37.186 5.975 58.807 1.00 57.66 469 GLU A O 1
ATOM 3543 N N . GLY A 1 470 ? -38.049 7.190 60.494 1.00 59.59 470 GLY A N 1
ATOM 3544 C CA . GLY A 1 470 ? -39.393 7.383 59.947 1.00 59.59 470 GLY A CA 1
ATOM 3545 C C . GLY A 1 470 ? -39.592 8.622 59.066 1.00 59.59 470 GLY A C 1
ATOM 3546 O O . GLY A 1 470 ? -40.694 8.807 58.551 1.00 59.59 470 GLY A O 1
ATOM 3547 N N . ALA A 1 471 ? -38.582 9.475 58.877 1.00 67.56 471 ALA A N 1
ATOM 3548 C CA . ALA A 1 471 ? -38.730 10.663 58.039 1.00 67.56 471 ALA A CA 1
ATOM 3549 C C . ALA A 1 471 ? -38.914 10.311 56.554 1.00 67.56 471 ALA A C 1
ATOM 3551 O O . ALA A 1 471 ? -38.151 9.520 55.994 1.00 67.56 471 ALA A O 1
ATOM 3552 N N . LEU A 1 472 ? -39.929 10.914 55.926 1.00 71.62 472 LEU A N 1
ATOM 3553 C CA . LEU A 1 472 ? -40.285 10.695 54.524 1.00 71.62 472 LEU A CA 1
ATOM 3554 C C . LEU A 1 472 ? -39.449 11.584 53.599 1.00 71.62 472 LEU A C 1
ATOM 3556 O O . LEU A 1 472 ? -39.471 12.811 53.691 1.00 71.62 472 LEU A O 1
ATOM 3560 N N . LEU A 1 473 ? -38.739 10.948 52.674 1.00 76.12 473 LEU A N 1
ATOM 3561 C CA . LEU A 1 473 ? -37.941 11.575 51.631 1.00 76.12 473 LEU A CA 1
ATOM 3562 C C . LEU A 1 473 ? -38.735 11.580 50.312 1.00 76.12 473 LEU A C 1
ATOM 3564 O O . LEU A 1 473 ? -39.176 10.517 49.861 1.00 76.12 473 LEU A O 1
ATOM 3568 N N . PRO A 1 474 ? -38.905 12.739 49.649 1.00 75.44 474 PRO A N 1
ATOM 3569 C CA . PRO A 1 474 ? -39.656 12.842 48.399 1.00 75.44 474 PRO A CA 1
ATOM 3570 C C . PRO A 1 474 ? -38.814 12.376 47.196 1.00 75.44 474 PRO A C 1
ATOM 3572 O O . PRO A 1 474 ? -38.323 13.185 46.405 1.00 75.44 474 PRO A O 1
ATOM 3575 N N . ILE A 1 475 ? -38.659 11.058 47.039 1.00 81.00 475 ILE A N 1
ATOM 3576 C CA . ILE A 1 475 ? -37.878 10.416 45.963 1.00 81.00 475 ILE A CA 1
ATOM 3577 C C . ILE A 1 475 ? -38.378 10.823 44.570 1.00 81.00 475 ILE A C 1
ATOM 3579 O O . ILE A 1 475 ? -37.574 11.057 43.665 1.00 81.00 475 ILE A O 1
ATOM 3583 N N . HIS A 1 476 ? -39.692 10.992 44.407 1.00 78.75 476 HIS A N 1
ATOM 3584 C CA . HIS A 1 476 ? -40.323 11.392 43.144 1.00 78.75 476 HIS A CA 1
ATOM 3585 C C . HIS A 1 476 ? -39.825 12.727 42.576 1.00 78.75 476 HIS A C 1
ATOM 3587 O O . HIS A 1 476 ? -39.993 12.982 41.386 1.00 78.75 476 HIS A O 1
ATOM 3593 N N . ARG A 1 477 ? -39.225 13.589 43.406 1.00 75.38 477 ARG A N 1
ATOM 3594 C CA . ARG A 1 477 ? -38.667 14.868 42.955 1.00 75.38 477 ARG A CA 1
ATOM 3595 C C . ARG A 1 477 ? -37.262 14.743 42.398 1.00 75.38 477 ARG A C 1
ATOM 3597 O O . ARG A 1 477 ? -36.831 15.678 41.751 1.00 75.38 477 ARG A O 1
ATOM 3604 N N . ILE A 1 478 ? -36.552 13.652 42.679 1.00 74.19 478 ILE A N 1
ATOM 3605 C CA . ILE A 1 478 ? -35.117 13.487 42.387 1.00 74.19 478 ILE A CA 1
ATOM 3606 C C . ILE A 1 478 ? -34.883 12.377 41.357 1.00 74.19 478 ILE A C 1
ATOM 3608 O O . ILE A 1 478 ? -33.883 12.397 40.639 1.00 74.19 478 ILE A O 1
ATOM 3612 N N . MET A 1 479 ? -35.806 11.416 41.275 1.00 82.50 479 MET A N 1
ATOM 3613 C CA . MET A 1 479 ? -35.789 10.368 40.258 1.00 82.50 4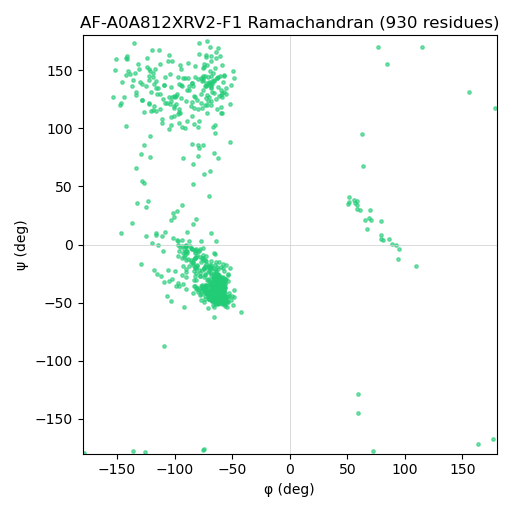79 MET A CA 1
ATOM 3614 C C . MET A 1 479 ? -35.840 10.948 38.838 1.00 82.50 479 MET A C 1
ATOM 3616 O O . MET A 1 479 ? -36.405 12.018 38.616 1.00 82.50 479 MET A O 1
ATOM 3620 N N . ASP A 1 480 ? -35.323 10.198 37.869 1.00 82.69 480 ASP A N 1
ATOM 3621 C CA . ASP A 1 480 ? -35.602 10.427 36.454 1.00 82.69 480 ASP A CA 1
ATOM 3622 C C . ASP A 1 480 ? -37.051 9.998 36.160 1.00 82.69 480 ASP A C 1
ATOM 3624 O O . ASP A 1 480 ? -37.352 8.803 36.263 1.00 82.69 480 ASP A O 1
ATOM 3628 N N . PRO A 1 481 ? -37.962 10.933 35.826 1.00 82.81 481 PRO A N 1
ATOM 3629 C CA . PRO A 1 481 ? -39.371 10.626 35.596 1.00 82.81 481 PRO A CA 1
ATOM 3630 C C . PRO A 1 481 ? -39.642 10.045 34.200 1.00 82.81 481 PRO A C 1
ATOM 3632 O O . PRO A 1 481 ? -40.777 9.685 33.895 1.00 82.81 481 PRO A O 1
ATOM 3635 N N . THR A 1 482 ? -38.636 9.987 33.323 1.00 83.50 482 THR A N 1
ATOM 3636 C CA . THR A 1 482 ? -38.789 9.569 31.922 1.00 83.50 482 THR A CA 1
ATOM 3637 C C . THR A 1 482 ? -37.797 8.472 31.525 1.00 83.50 482 THR A C 1
ATOM 3639 O O . THR A 1 482 ? -37.079 8.625 30.535 1.00 83.50 482 THR A O 1
ATOM 3642 N N . PRO A 1 483 ? -37.748 7.338 32.249 1.00 84.62 483 PRO A N 1
ATOM 3643 C CA . PRO A 1 483 ? -36.879 6.237 31.869 1.00 84.62 483 PRO A CA 1
ATOM 3644 C C . PRO A 1 483 ? -37.336 5.614 30.545 1.00 84.62 483 PRO A C 1
ATOM 3646 O O . PRO A 1 483 ? -38.533 5.525 30.253 1.00 84.62 483 PRO A O 1
ATOM 3649 N N . PHE A 1 484 ? -36.388 5.110 29.755 1.00 89.06 484 PHE A N 1
ATOM 3650 C CA . PHE A 1 484 ? -36.722 4.335 28.563 1.00 89.06 484 PHE A CA 1
ATOM 3651 C C . PHE A 1 484 ? -37.508 3.081 28.948 1.00 89.06 484 PHE A C 1
ATOM 3653 O O . PHE A 1 484 ? -37.062 2.299 29.786 1.00 89.06 484 PHE A O 1
ATOM 3660 N N . ALA A 1 485 ? -38.661 2.873 28.313 1.00 89.69 485 ALA A N 1
ATOM 3661 C CA . ALA A 1 485 ? -39.478 1.680 28.494 1.00 89.69 485 ALA A CA 1
ATOM 3662 C C . ALA A 1 485 ? -39.268 0.699 27.329 1.00 89.69 485 ALA A C 1
ATOM 3664 O O . ALA A 1 485 ? -39.396 1.061 26.158 1.00 89.69 485 ALA A O 1
ATOM 3665 N N . ILE A 1 486 ? -38.957 -0.551 27.657 1.00 94.12 486 ILE A N 1
ATOM 3666 C CA . ILE A 1 486 ? -38.768 -1.666 26.729 1.00 94.12 486 ILE A CA 1
ATOM 3667 C C . ILE A 1 486 ? -39.852 -2.702 27.015 1.00 94.12 486 ILE A C 1
ATOM 3669 O O . ILE A 1 486 ? -40.093 -3.048 28.167 1.00 94.12 486 ILE A O 1
ATOM 3673 N N . VAL A 1 487 ? -40.491 -3.228 25.972 1.00 93.94 487 VAL A N 1
ATOM 3674 C CA . VAL A 1 487 ? -41.513 -4.270 26.138 1.00 93.94 487 VAL A CA 1
ATOM 3675 C C . VAL A 1 487 ? -40.851 -5.615 26.455 1.00 93.94 487 VAL A C 1
ATOM 3677 O O . VAL A 1 487 ? -39.799 -5.935 25.903 1.00 93.94 487 VAL A O 1
ATOM 3680 N N . GLU A 1 488 ? -41.459 -6.402 27.342 1.00 93.88 488 GLU A N 1
ATOM 3681 C CA . GLU A 1 488 ? -40.948 -7.693 27.832 1.00 93.88 488 GLU A CA 1
ATOM 3682 C C . GLU A 1 488 ? -40.580 -8.702 26.722 1.00 93.88 488 GLU A C 1
ATOM 3684 O O . GLU A 1 488 ? -39.624 -9.463 26.875 1.00 93.88 488 GLU A O 1
ATOM 3689 N N . ASP A 1 489 ? -41.276 -8.660 25.584 1.00 94.12 489 ASP A N 1
ATOM 3690 C CA . ASP A 1 489 ? -41.083 -9.509 24.403 1.00 94.12 489 ASP A CA 1
ATOM 3691 C C . ASP A 1 489 ? -40.149 -8.897 23.339 1.00 94.12 489 ASP A C 1
ATOM 3693 O O . ASP A 1 489 ? -39.947 -9.485 22.274 1.00 94.12 489 ASP A O 1
ATOM 3697 N N . MET A 1 490 ? -39.550 -7.726 23.602 1.00 94.19 490 MET A N 1
ATOM 3698 C CA . MET A 1 490 ? -38.657 -7.074 22.647 1.00 94.19 490 MET A CA 1
ATOM 3699 C C . MET A 1 490 ? -37.401 -7.933 22.407 1.00 94.19 490 MET A C 1
ATOM 3701 O O . MET A 1 490 ? -36.684 -8.229 23.366 1.00 94.19 490 MET A O 1
ATOM 3705 N N . PRO A 1 491 ? -37.070 -8.279 21.146 1.00 93.50 491 PRO A N 1
ATOM 3706 C CA . PRO A 1 491 ? -35.872 -9.054 20.832 1.00 93.50 491 PRO A CA 1
ATOM 3707 C C . PRO A 1 491 ? -34.585 -8.314 21.203 1.00 93.50 491 PRO A C 1
ATOM 3709 O O . PRO A 1 491 ? -34.475 -7.101 20.973 1.00 93.50 491 PRO A O 1
ATOM 3712 N N . VAL A 1 492 ? -33.579 -9.052 21.686 1.00 92.19 492 VAL A N 1
ATOM 3713 C CA . VAL A 1 492 ? -32.281 -8.478 22.077 1.00 92.19 492 VAL A CA 1
ATOM 3714 C C . VAL A 1 492 ? -31.645 -7.634 20.968 1.00 92.19 492 VAL A C 1
ATOM 3716 O O . VAL A 1 492 ? -31.242 -6.515 21.276 1.00 92.19 492 VAL A O 1
ATOM 3719 N N . PRO A 1 493 ? -31.613 -8.040 19.682 1.00 89.88 493 PRO A N 1
ATOM 3720 C CA . PRO A 1 493 ? -30.984 -7.219 18.645 1.00 89.88 493 PRO A CA 1
ATOM 3721 C C . PRO A 1 493 ? -31.583 -5.819 18.492 1.00 89.88 493 PRO A C 1
ATOM 3723 O O . PRO A 1 493 ? -30.879 -4.871 18.142 1.00 89.88 493 PRO A O 1
ATOM 3726 N N . ARG A 1 494 ? -32.876 -5.665 18.802 1.00 90.38 494 ARG A N 1
ATOM 3727 C CA . ARG A 1 494 ? -33.567 -4.376 18.746 1.00 90.38 494 ARG A CA 1
ATOM 3728 C C . ARG A 1 494 ? -33.229 -3.501 19.949 1.00 90.38 494 ARG A C 1
ATOM 3730 O O . ARG A 1 494 ? -32.902 -2.332 19.763 1.00 90.38 494 ARG A O 1
ATOM 3737 N N . LEU A 1 495 ? -33.293 -4.050 21.165 1.00 91.94 495 LEU A N 1
ATOM 3738 C CA . LEU A 1 495 ? -32.971 -3.286 22.377 1.00 91.94 495 LEU A CA 1
ATOM 3739 C C . LEU A 1 495 ? -31.466 -3.043 22.538 1.00 91.94 495 LEU A C 1
ATOM 3741 O O . LEU A 1 495 ? -31.078 -2.053 23.145 1.00 91.94 495 LEU A O 1
ATOM 3745 N N . TYR A 1 496 ? -30.602 -3.888 21.969 1.00 90.88 496 TYR A N 1
ATOM 3746 C CA . TYR A 1 496 ? -29.147 -3.773 22.111 1.00 90.88 496 TYR A CA 1
ATOM 3747 C C . TYR A 1 496 ? -28.635 -2.434 21.580 1.00 90.88 496 TYR A C 1
ATOM 3749 O O . TYR A 1 496 ? -27.805 -1.789 22.216 1.00 90.88 496 TYR A O 1
ATOM 3757 N N . ALA A 1 497 ? -29.192 -1.964 20.459 1.00 86.12 497 ALA A N 1
ATOM 3758 C CA . ALA A 1 497 ? -28.848 -0.672 19.874 1.00 86.12 497 ALA A CA 1
ATOM 3759 C C . ALA A 1 497 ? -29.144 0.514 20.812 1.00 86.12 497 ALA A C 1
ATOM 3761 O O . ALA A 1 497 ? -28.438 1.519 20.749 1.00 86.12 497 ALA A O 1
ATOM 3762 N N . LEU A 1 498 ? -30.130 0.401 21.709 1.00 88.88 498 LEU A N 1
ATOM 3763 C CA . LEU A 1 498 ? -30.419 1.432 22.709 1.00 88.88 498 LEU A CA 1
ATOM 3764 C C . LEU A 1 498 ? -29.238 1.594 23.682 1.00 88.88 498 LEU A C 1
ATOM 3766 O O . LEU A 1 498 ? -28.748 2.696 23.907 1.00 88.88 498 LEU A O 1
ATOM 3770 N N . PHE A 1 499 ? -28.702 0.486 24.189 1.00 88.81 499 PHE A N 1
ATOM 3771 C CA . PHE A 1 499 ? -27.576 0.517 25.126 1.00 88.81 499 PHE A CA 1
ATOM 3772 C C . PHE A 1 499 ? -26.232 0.752 24.427 1.00 88.81 499 PHE A C 1
ATOM 3774 O O . PHE A 1 499 ? -25.378 1.468 24.951 1.00 88.81 499 PHE A O 1
ATOM 3781 N N . ALA A 1 500 ? -26.019 0.156 23.251 1.00 83.88 500 ALA A N 1
ATOM 3782 C CA . ALA A 1 500 ? -24.758 0.238 22.519 1.00 83.88 500 ALA A CA 1
ATOM 3783 C C . ALA A 1 500 ? -24.597 1.553 21.739 1.00 83.88 500 ALA A C 1
ATOM 3785 O O . ALA A 1 500 ? -23.509 2.121 21.754 1.00 83.88 500 ALA A O 1
ATOM 3786 N N . LYS A 1 501 ? -25.662 2.057 21.092 1.00 79.31 501 LYS A N 1
ATOM 3787 C CA . LYS A 1 501 ? -25.606 3.247 20.219 1.00 79.31 501 LYS A CA 1
ATOM 3788 C C . LYS A 1 501 ? -26.160 4.505 20.878 1.00 79.31 501 LYS A C 1
ATOM 3790 O O . LYS A 1 501 ? -25.496 5.533 20.850 1.00 79.31 501 LYS A O 1
ATOM 3795 N N . ALA A 1 502 ? -27.346 4.442 21.489 1.00 79.50 502 ALA A N 1
ATOM 3796 C CA . ALA A 1 502 ? -27.890 5.616 22.186 1.00 79.50 502 ALA A CA 1
ATOM 3797 C C . ALA A 1 502 ? -27.148 5.898 23.507 1.00 79.50 502 ALA A C 1
ATOM 3799 O O . ALA A 1 502 ? -27.175 7.015 24.014 1.00 79.50 502 ALA A O 1
ATOM 3800 N N . GLY A 1 503 ? -26.401 4.912 24.019 1.00 78.31 503 GLY A N 1
ATOM 3801 C CA . GLY A 1 503 ? -25.566 5.067 25.207 1.00 78.31 503 GLY A CA 1
ATOM 3802 C C . GLY A 1 503 ? -26.354 4.991 26.511 1.00 78.31 503 GLY A C 1
ATOM 3803 O O . GLY A 1 503 ? -25.845 5.444 27.542 1.00 78.31 503 GLY A O 1
ATOM 3804 N N . GLU A 1 504 ? -27.552 4.404 26.463 1.00 84.81 504 GLU A N 1
ATOM 3805 C CA . GLU A 1 504 ? -28.393 4.220 27.636 1.00 84.81 504 GLU A CA 1
ATOM 3806 C C . GLU A 1 504 ? -27.740 3.313 28.674 1.00 84.81 504 GLU A C 1
ATOM 3808 O O . GLU A 1 504 ? -27.042 2.343 28.355 1.00 84.81 504 GLU A O 1
ATOM 3813 N N . ARG A 1 505 ? -27.958 3.648 29.949 1.00 85.25 505 ARG A N 1
ATOM 3814 C CA . ARG A 1 505 ? -27.388 2.899 31.078 1.00 85.25 505 ARG A CA 1
ATOM 3815 C C . ARG A 1 505 ? -28.374 1.908 31.686 1.00 85.25 505 ARG A C 1
ATOM 3817 O O . ARG A 1 505 ? -27.953 0.829 32.106 1.00 85.25 505 ARG A O 1
ATOM 3824 N N . ALA A 1 506 ? -29.655 2.262 31.721 1.00 90.00 506 ALA A N 1
ATOM 3825 C CA . ALA A 1 506 ? -30.731 1.441 32.255 1.00 90.00 506 ALA A CA 1
ATOM 3826 C C . ALA A 1 506 ? -32.056 1.765 31.555 1.00 90.00 506 ALA A C 1
ATOM 3828 O O . ALA A 1 506 ? -32.275 2.894 31.128 1.00 90.00 506 ALA A O 1
ATOM 3829 N N . ALA A 1 507 ? -32.935 0.772 31.461 1.00 92.25 507 ALA A N 1
ATOM 3830 C CA . ALA A 1 507 ? -34.278 0.907 30.917 1.00 92.25 507 ALA A CA 1
ATOM 3831 C C . ALA A 1 507 ? -35.267 0.045 31.718 1.00 92.25 507 ALA A C 1
ATOM 3833 O O . ALA A 1 507 ? -34.927 -1.047 32.184 1.00 92.25 507 ALA A O 1
ATOM 3834 N N . CYS A 1 508 ? -36.497 0.527 31.866 1.00 92.00 508 CYS A N 1
ATOM 3835 C CA . CYS A 1 508 ? -37.593 -0.208 32.486 1.00 92.00 508 CYS A CA 1
ATOM 3836 C C . CYS A 1 508 ? -38.145 -1.244 31.508 1.00 92.00 508 CYS A C 1
ATOM 3838 O O . CYS A 1 508 ? -38.512 -0.908 30.386 1.00 92.00 508 CYS A O 1
ATOM 3840 N N . VAL A 1 509 ? -38.268 -2.490 31.948 1.00 93.12 509 VAL A N 1
ATOM 3841 C CA . VAL A 1 509 ? -38.986 -3.531 31.215 1.00 93.12 509 VAL A CA 1
ATOM 3842 C C . VAL A 1 509 ? -40.445 -3.505 31.656 1.00 93.12 509 VAL A C 1
ATOM 3844 O O . VAL A 1 509 ? -40.744 -3.620 32.849 1.00 93.12 509 VAL A O 1
ATOM 3847 N N . THR A 1 510 ? -41.357 -3.342 30.705 1.00 92.38 510 THR A N 1
ATOM 3848 C CA . THR A 1 510 ? -42.800 -3.279 30.946 1.00 92.38 510 THR A CA 1
ATOM 3849 C C . THR A 1 510 ? -43.543 -4.335 30.135 1.00 92.38 510 THR A C 1
ATOM 3851 O O . THR A 1 510 ? -43.096 -4.781 29.078 1.00 92.38 510 THR A O 1
ATOM 3854 N N . SER A 1 511 ? -44.699 -4.764 30.634 1.00 91.00 511 SER A N 1
ATOM 3855 C CA . SER A 1 511 ? -45.630 -5.557 29.835 1.00 91.00 511 SER A CA 1
ATOM 3856 C C . SER A 1 511 ? -46.321 -4.675 28.792 1.00 91.00 511 SER A C 1
ATOM 3858 O O . SER A 1 511 ? -46.390 -3.455 28.938 1.00 91.00 511 SER A O 1
ATOM 3860 N N . ILE A 1 512 ? -46.932 -5.292 27.778 1.00 87.81 512 ILE A N 1
ATOM 3861 C CA . ILE A 1 512 ? -47.776 -4.615 26.774 1.00 87.81 512 ILE A CA 1
ATOM 3862 C C . ILE A 1 512 ? -48.893 -3.783 27.438 1.00 87.81 512 ILE A C 1
ATOM 3864 O O . ILE A 1 512 ? -49.359 -2.793 26.881 1.00 87.81 512 ILE A O 1
ATOM 3868 N N . ARG A 1 513 ? -49.316 -4.169 28.649 1.00 86.69 513 ARG A N 1
ATOM 3869 C CA . ARG A 1 513 ? -50.338 -3.470 29.444 1.00 86.69 513 ARG A CA 1
ATOM 3870 C C . ARG A 1 513 ? -49.815 -2.265 30.235 1.00 86.69 513 ARG A C 1
ATOM 3872 O O . ARG A 1 513 ? -50.621 -1.544 30.808 1.00 86.69 513 ARG A O 1
ATOM 3879 N N . GLY A 1 514 ? -48.500 -2.043 30.262 1.00 84.62 514 GLY A N 1
ATOM 3880 C CA . GLY A 1 514 ? -47.850 -0.980 31.038 1.00 84.62 514 GLY A CA 1
ATOM 3881 C C . GLY A 1 514 ? -47.387 -1.398 32.438 1.00 84.62 514 GLY A C 1
ATOM 3882 O O . GLY A 1 514 ? -46.795 -0.585 33.142 1.00 84.62 514 GLY A O 1
ATOM 3883 N N . ASP A 1 515 ? -47.605 -2.656 32.831 1.00 88.94 515 ASP A N 1
ATOM 3884 C CA . ASP A 1 515 ? -47.174 -3.174 34.133 1.00 88.94 515 ASP A CA 1
ATOM 3885 C C . ASP A 1 515 ? -45.643 -3.281 34.205 1.00 88.94 515 ASP A C 1
ATOM 3887 O O . ASP A 1 515 ? -45.000 -3.755 33.264 1.00 88.94 515 ASP A O 1
ATOM 3891 N N . PHE A 1 516 ? -45.045 -2.877 35.328 1.00 89.81 516 PHE A N 1
ATOM 3892 C CA . PHE A 1 516 ? -43.600 -2.977 35.541 1.00 89.81 516 PHE A CA 1
ATOM 3893 C C . PHE A 1 516 ? -43.159 -4.435 35.750 1.00 89.81 516 PHE A C 1
ATOM 3895 O O . PHE A 1 516 ? -43.705 -5.143 36.597 1.00 89.81 516 PHE A O 1
ATOM 3902 N N . ARG A 1 517 ? -42.146 -4.879 34.995 1.00 90.31 517 ARG A N 1
ATOM 3903 C CA . ARG A 1 517 ? -41.567 -6.233 35.083 1.00 90.31 517 ARG A CA 1
ATOM 3904 C C . ARG A 1 517 ? -40.169 -6.256 35.690 1.00 90.31 517 ARG A C 1
ATOM 3906 O O . ARG A 1 517 ? -39.826 -7.229 36.351 1.00 90.31 517 ARG A O 1
ATOM 3913 N N . GLY A 1 518 ? -39.379 -5.206 35.483 1.00 90.81 518 GLY A N 1
ATOM 3914 C CA . GLY A 1 518 ? -38.043 -5.084 36.060 1.00 90.81 518 GLY A CA 1
ATOM 3915 C C . GLY A 1 518 ? -37.194 -4.011 35.379 1.00 90.81 518 GLY A C 1
ATOM 3916 O O . GLY A 1 518 ? -37.695 -3.240 34.563 1.00 90.81 518 GLY A O 1
ATOM 3917 N N . ILE A 1 519 ? -35.905 -3.948 35.720 1.00 91.25 519 ILE A N 1
ATOM 3918 C CA . ILE A 1 519 ? -34.936 -3.034 35.099 1.00 91.25 519 ILE A CA 1
ATOM 3919 C C . ILE A 1 519 ? -33.869 -3.832 34.357 1.00 91.25 519 ILE A C 1
ATOM 3921 O O . ILE A 1 519 ? -33.198 -4.699 34.922 1.00 91.25 519 ILE A O 1
ATOM 3925 N N . LEU A 1 520 ? -33.642 -3.458 33.101 1.00 92.94 520 LEU A N 1
ATOM 3926 C CA . LEU A 1 520 ? -32.519 -3.931 32.308 1.00 92.94 520 LEU A CA 1
ATOM 3927 C C . LEU A 1 520 ? -31.423 -2.860 32.294 1.00 92.94 520 LEU A C 1
ATOM 3929 O O . LEU A 1 520 ? -31.649 -1.742 31.839 1.00 92.94 520 LEU A O 1
ATOM 3933 N N . SER A 1 521 ? -30.235 -3.193 32.795 1.00 91.50 521 SER A N 1
ATOM 3934 C CA . SER A 1 521 ? -29.068 -2.310 32.799 1.00 91.50 521 SER A CA 1
ATOM 3935 C C . SER A 1 521 ? -28.055 -2.732 31.733 1.00 91.50 521 SER A C 1
ATOM 3937 O O . SER A 1 521 ? -28.057 -3.871 31.251 1.00 91.50 521 SER A O 1
ATOM 3939 N N . ARG A 1 522 ? -27.133 -1.826 31.397 1.00 89.12 522 ARG A N 1
ATOM 3940 C CA . ARG A 1 522 ? -25.986 -2.130 30.532 1.00 89.12 522 ARG A CA 1
ATOM 3941 C C . ARG A 1 522 ? -25.143 -3.284 31.088 1.00 89.12 522 ARG A C 1
ATOM 3943 O O . ARG A 1 522 ? -24.668 -4.112 30.315 1.00 89.12 522 ARG A O 1
ATOM 3950 N N . ASP A 1 523 ? -25.001 -3.375 32.408 1.00 88.19 523 ASP A N 1
ATOM 3951 C CA . ASP A 1 523 ? -24.227 -4.435 33.060 1.00 88.19 523 ASP A CA 1
ATOM 3952 C C . ASP A 1 523 ? -24.892 -5.808 32.906 1.00 88.19 523 ASP A C 1
ATOM 3954 O O . ASP A 1 523 ? -24.194 -6.801 32.695 1.00 88.19 523 ASP A O 1
ATOM 3958 N N . HIS A 1 524 ? -26.230 -5.872 32.905 1.00 89.25 524 HIS A N 1
ATOM 3959 C CA . HIS A 1 524 ? -26.965 -7.112 32.623 1.00 89.25 524 HIS A CA 1
ATOM 3960 C C . HIS A 1 524 ? -26.700 -7.605 31.196 1.00 89.25 524 HIS A C 1
ATOM 3962 O O . HIS A 1 524 ? -26.450 -8.793 30.992 1.00 89.25 524 HIS A O 1
ATOM 3968 N N . LEU A 1 525 ? -26.672 -6.700 30.212 1.00 89.69 525 LEU A N 1
ATOM 3969 C CA . LEU A 1 525 ? -26.324 -7.047 28.830 1.00 89.69 525 LEU A CA 1
ATOM 3970 C C . LEU A 1 525 ? -24.875 -7.525 28.705 1.00 89.69 525 LEU A C 1
ATOM 3972 O O . LEU A 1 525 ? -24.621 -8.545 28.067 1.00 89.69 525 LEU A O 1
ATOM 3976 N N . ILE A 1 526 ? -23.928 -6.840 29.353 1.00 89.19 526 ILE A N 1
ATOM 3977 C CA . ILE A 1 526 ? -22.518 -7.257 29.384 1.00 89.19 526 ILE A CA 1
ATOM 3978 C C . ILE A 1 526 ? -22.391 -8.651 30.016 1.00 89.19 526 ILE A C 1
ATOM 3980 O O . ILE A 1 526 ? -21.688 -9.515 29.488 1.00 89.19 526 ILE A O 1
ATOM 3984 N N . ALA A 1 527 ? -23.089 -8.906 31.124 1.00 87.38 527 ALA A N 1
ATOM 3985 C CA . ALA A 1 527 ? -23.105 -10.208 31.782 1.00 87.38 527 ALA A CA 1
ATOM 3986 C C . ALA A 1 527 ? -23.719 -11.302 30.892 1.00 87.38 527 ALA A C 1
ATOM 3988 O O . ALA A 1 527 ? -23.169 -12.403 30.816 1.00 87.38 527 ALA A O 1
ATOM 3989 N N . ALA A 1 528 ? -24.804 -11.001 30.174 1.00 86.62 528 ALA A N 1
ATOM 3990 C CA . ALA A 1 528 ? -25.451 -11.924 29.245 1.00 86.62 528 ALA A CA 1
ATOM 3991 C C . ALA A 1 528 ? -24.531 -12.311 28.076 1.00 86.62 528 ALA A C 1
ATOM 3993 O O . ALA A 1 528 ? -24.357 -13.500 27.792 1.00 86.62 528 ALA A O 1
ATOM 3994 N N . VAL A 1 529 ? -23.876 -11.320 27.458 1.00 84.88 529 VAL A N 1
ATOM 3995 C CA . VAL A 1 529 ? -22.866 -11.523 26.405 1.00 84.88 529 VAL A CA 1
ATOM 3996 C C . VAL A 1 529 ? -21.734 -12.420 26.914 1.00 84.88 529 VAL A C 1
ATOM 3998 O O . VAL A 1 529 ? -21.382 -13.413 26.275 1.00 84.88 529 VAL A O 1
ATOM 4001 N N . ARG A 1 530 ? -21.204 -12.131 28.108 1.00 82.50 530 ARG A N 1
ATOM 4002 C CA . ARG A 1 530 ? -20.125 -12.918 28.727 1.00 82.50 530 ARG A CA 1
ATOM 4003 C C . ARG A 1 530 ? -20.525 -14.357 29.014 1.00 82.50 530 ARG A C 1
ATOM 4005 O O . ARG A 1 530 ? -19.758 -15.271 28.718 1.00 82.50 530 ARG A O 1
ATOM 4012 N N . LYS A 1 531 ? -21.712 -14.568 29.588 1.00 81.56 531 LYS A N 1
ATOM 4013 C CA . LYS A 1 531 ? -22.214 -15.906 29.922 1.00 81.56 531 LYS A CA 1
ATOM 4014 C C . LYS A 1 531 ? -22.262 -16.787 28.674 1.00 81.56 531 LYS A C 1
ATOM 4016 O O . LYS A 1 531 ? -21.743 -17.899 28.696 1.00 81.56 531 LYS A O 1
ATOM 4021 N N . ARG A 1 532 ? -22.779 -16.255 27.563 1.00 75.56 532 ARG A N 1
ATOM 4022 C CA . ARG A 1 532 ? -22.830 -16.973 26.282 1.00 75.56 532 ARG A CA 1
ATOM 4023 C C . ARG A 1 532 ? -21.458 -17.201 25.656 1.00 75.56 532 ARG A C 1
ATOM 4025 O O . ARG A 1 532 ? -21.216 -18.291 25.143 1.00 75.56 532 ARG A O 1
ATOM 4032 N N . SER A 1 533 ? -20.551 -16.228 25.744 1.00 67.75 533 SER A N 1
ATOM 4033 C CA . SER A 1 533 ? -19.176 -16.384 25.248 1.00 67.75 533 SER A CA 1
ATOM 4034 C C . SER A 1 533 ? -18.424 -17.522 25.955 1.00 67.75 533 SER A C 1
ATOM 4036 O O . SER A 1 533 ? -17.627 -18.207 25.320 1.00 67.75 533 SER A O 1
ATOM 4038 N N . ASN A 1 534 ? -18.689 -17.752 27.246 1.00 65.12 534 ASN A N 1
ATOM 4039 C CA . ASN A 1 534 ? -18.045 -18.812 28.032 1.00 65.12 534 ASN A CA 1
ATOM 4040 C C . ASN A 1 534 ? -18.669 -20.207 27.831 1.00 65.12 534 ASN A C 1
ATOM 4042 O O . ASN A 1 534 ? -17.993 -21.208 28.054 1.00 65.12 534 ASN A O 1
ATOM 4046 N N . GLU A 1 535 ? -19.938 -20.295 27.419 1.00 59.50 535 GLU A N 1
ATOM 4047 C CA . GLU A 1 535 ? -20.657 -21.566 27.211 1.00 59.50 535 GLU A CA 1
ATOM 4048 C C . GLU A 1 535 ? -20.302 -22.255 25.872 1.00 59.50 535 GLU A C 1
ATOM 4050 O O . GLU A 1 535 ? -20.432 -23.475 25.758 1.00 59.50 535 GLU A O 1
ATOM 4055 N N . HIS A 1 536 ? -19.796 -21.520 24.869 1.00 51.09 536 HIS A N 1
ATOM 4056 C CA . HIS A 1 536 ? -19.483 -22.054 23.529 1.00 51.09 536 HIS A CA 1
ATOM 4057 C C . HIS A 1 536 ? -18.042 -21.797 23.020 1.00 51.09 536 HIS A C 1
ATOM 4059 O O . HIS A 1 536 ? -17.869 -21.359 21.881 1.00 51.09 536 HIS A O 1
ATOM 4065 N N . PRO A 1 537 ? -16.971 -22.144 23.762 1.00 46.81 537 PRO A N 1
ATOM 4066 C CA . PRO A 1 537 ? -15.601 -21.961 23.268 1.00 46.81 537 PRO A CA 1
ATOM 4067 C C . PRO A 1 537 ? -15.249 -22.898 22.090 1.00 46.81 537 PRO A C 1
ATOM 4069 O O . PRO A 1 537 ? -14.393 -22.578 21.270 1.00 46.81 537 PRO A O 1
ATOM 4072 N N . ALA A 1 538 ? -15.910 -24.059 21.976 1.00 37.44 538 ALA A N 1
ATOM 4073 C CA . ALA A 1 538 ? -15.511 -25.135 21.060 1.00 37.44 538 ALA A CA 1
ATOM 4074 C C . ALA A 1 538 ? -16.131 -25.065 19.647 1.00 37.44 538 ALA A C 1
ATOM 4076 O O . ALA A 1 538 ? -15.558 -25.602 18.698 1.00 37.44 538 ALA A O 1
ATOM 4077 N N . ILE A 1 539 ? -17.284 -24.405 19.484 1.00 39.84 539 ILE A N 1
ATOM 4078 C CA . ILE A 1 539 ? -18.006 -24.365 18.198 1.00 39.84 539 ILE A CA 1
ATOM 4079 C C . ILE A 1 539 ? -17.417 -23.286 17.274 1.00 39.84 539 ILE A C 1
ATOM 4081 O O . ILE A 1 539 ? -17.281 -23.538 16.079 1.00 39.84 539 ILE A O 1
ATOM 4085 N N . SER A 1 540 ? -16.966 -22.144 17.817 1.00 41.69 540 SER A N 1
ATOM 4086 C CA . SER A 1 540 ? -16.323 -21.074 17.031 1.00 41.69 540 SER A CA 1
ATOM 4087 C C . SER A 1 540 ? -15.017 -21.553 16.382 1.00 41.69 540 SER A C 1
ATOM 4089 O O . SER A 1 540 ? -14.802 -21.329 15.194 1.00 41.69 540 SER A O 1
ATOM 4091 N N . ILE A 1 541 ? -14.190 -22.336 17.089 1.00 41.69 541 ILE A N 1
ATOM 4092 C CA . ILE A 1 541 ? -12.892 -22.819 16.577 1.00 41.69 541 ILE A CA 1
ATOM 4093 C C . ILE A 1 541 ? -13.070 -23.891 15.486 1.00 41.69 541 ILE A C 1
ATOM 4095 O O . ILE A 1 541 ? -12.384 -23.862 14.468 1.00 41.69 541 ILE A O 1
ATOM 4099 N N . ALA A 1 542 ? -14.011 -24.825 15.648 1.00 34.22 542 ALA A N 1
ATOM 4100 C CA . ALA A 1 542 ? -14.256 -25.875 14.655 1.00 34.22 542 ALA A CA 1
ATOM 4101 C C . ALA A 1 542 ? -14.970 -25.346 13.395 1.00 34.22 542 ALA A C 1
ATOM 4103 O O . ALA A 1 542 ? -14.660 -25.776 12.283 1.00 34.22 542 ALA A O 1
ATOM 4104 N N . LEU A 1 543 ? -15.893 -24.389 13.553 1.00 37.16 543 LEU A N 1
ATOM 4105 C CA . LEU A 1 543 ? -16.601 -23.756 12.439 1.00 37.16 543 LEU A CA 1
ATOM 4106 C C . LEU A 1 543 ? -15.697 -22.765 11.683 1.00 37.16 543 LEU A C 1
ATOM 4108 O O . LEU A 1 543 ? -15.725 -22.751 10.454 1.00 37.16 543 LEU A O 1
ATOM 4112 N N . SER A 1 544 ? -14.841 -22.010 12.384 1.00 37.66 544 SER A N 1
ATOM 4113 C CA . SER A 1 544 ? -13.822 -21.141 11.767 1.00 37.66 544 SER A CA 1
ATOM 4114 C C . SER A 1 544 ? -12.750 -21.948 11.033 1.00 37.66 544 SER A C 1
ATOM 4116 O O . SER A 1 544 ? -12.398 -21.575 9.917 1.00 37.66 544 SER A O 1
ATOM 4118 N N . LEU A 1 545 ? -12.325 -23.110 11.556 1.00 37.88 545 LEU A N 1
ATOM 4119 C CA . LEU A 1 545 ? -11.441 -24.068 10.864 1.00 37.88 545 LEU A CA 1
ATOM 4120 C C . LEU A 1 545 ? -12.096 -24.729 9.632 1.00 37.88 545 LEU A C 1
ATOM 4122 O O . LEU A 1 545 ? -11.427 -25.014 8.637 1.00 37.88 545 LEU A O 1
ATOM 4126 N N . ALA A 1 546 ? -13.410 -24.969 9.662 1.00 35.53 546 ALA A N 1
ATOM 4127 C CA . ALA A 1 546 ? -14.148 -25.523 8.523 1.00 35.53 546 ALA A CA 1
ATOM 4128 C C . ALA A 1 546 ? -14.420 -24.473 7.426 1.00 35.53 546 ALA A C 1
ATOM 4130 O O . ALA A 1 546 ? -14.360 -24.792 6.236 1.00 35.53 546 ALA A O 1
ATOM 4131 N N . LEU A 1 547 ? -14.676 -23.218 7.812 1.00 38.66 547 LEU A N 1
ATOM 4132 C CA . LEU A 1 547 ? -14.884 -22.090 6.898 1.00 38.66 547 LEU A CA 1
ATOM 4133 C C . LEU A 1 547 ? -13.566 -21.585 6.291 1.00 38.66 547 LEU A C 1
ATOM 4135 O O . LEU A 1 547 ? -13.530 -21.320 5.087 1.00 38.66 547 LEU A O 1
ATOM 4139 N N . THR A 1 548 ? -12.462 -21.559 7.054 1.00 41.44 548 THR A N 1
ATOM 4140 C CA . THR A 1 548 ? -11.108 -21.290 6.519 1.00 41.44 548 THR A CA 1
ATOM 4141 C C . THR A 1 548 ? -10.772 -22.268 5.411 1.00 41.44 548 THR A C 1
ATOM 4143 O O . THR A 1 548 ? -10.360 -21.832 4.341 1.00 41.44 548 THR A O 1
ATOM 4146 N N . ARG A 1 549 ? -11.018 -23.570 5.590 1.00 40.97 549 ARG A N 1
ATOM 4147 C CA . ARG A 1 549 ? -10.709 -24.588 4.570 1.00 40.97 549 ARG A CA 1
ATOM 4148 C C . ARG A 1 549 ? -11.490 -24.405 3.261 1.00 40.97 549 ARG A C 1
ATOM 4150 O O . ARG A 1 549 ? -11.017 -24.837 2.214 1.00 40.97 549 ARG A O 1
ATOM 4157 N N . ARG A 1 550 ? -12.664 -23.763 3.308 1.00 38.53 550 ARG A N 1
ATOM 4158 C CA . ARG A 1 550 ? -13.545 -23.554 2.146 1.00 38.53 550 ARG A CA 1
ATOM 4159 C C . ARG A 1 550 ? -13.299 -22.219 1.431 1.00 38.53 550 ARG A C 1
ATOM 4161 O O . ARG A 1 550 ? -13.393 -22.180 0.209 1.00 38.53 550 ARG A O 1
ATOM 4168 N N . HIS A 1 551 ? -12.942 -21.159 2.162 1.00 42.78 551 HIS A N 1
ATOM 4169 C CA . HIS A 1 551 ? -12.733 -19.817 1.597 1.00 42.78 551 HIS A CA 1
ATOM 4170 C C . HIS A 1 551 ? -11.264 -19.478 1.294 1.00 42.78 551 HIS A C 1
ATOM 4172 O O . HIS A 1 551 ? -11.005 -18.820 0.288 1.00 42.78 551 HIS A O 1
ATOM 4178 N N . THR A 1 552 ? -10.290 -19.981 2.069 1.00 40.59 552 THR A N 1
ATOM 4179 C CA . THR A 1 552 ? -8.858 -19.782 1.746 1.00 40.59 552 THR A CA 1
ATOM 4180 C C . THR A 1 552 ? -8.462 -20.526 0.476 1.00 40.59 552 THR A C 1
ATOM 4182 O O . THR A 1 552 ? -7.740 -19.974 -0.342 1.00 40.59 552 THR A O 1
ATOM 4185 N N . GLY A 1 553 ? -9.018 -21.719 0.238 1.00 40.94 553 GLY A N 1
ATOM 4186 C CA . GLY A 1 553 ? -8.832 -22.442 -1.019 1.00 40.94 553 GLY A CA 1
ATOM 4187 C C . GLY A 1 553 ? -9.321 -21.646 -2.231 1.00 40.94 553 GLY A C 1
ATOM 4188 O O . GLY A 1 553 ? -8.620 -21.588 -3.226 1.00 40.94 553 GLY A O 1
ATOM 4189 N N . ALA A 1 554 ? -10.467 -20.968 -2.141 1.00 39.50 554 ALA A N 1
ATOM 4190 C CA . ALA A 1 554 ? -11.024 -20.203 -3.258 1.00 39.50 554 ALA A CA 1
ATOM 4191 C C . ALA A 1 554 ? -10.258 -18.897 -3.546 1.00 39.50 554 ALA A C 1
ATOM 4193 O O . ALA A 1 554 ? -10.059 -18.564 -4.708 1.00 39.50 554 ALA A O 1
ATOM 4194 N N . LEU A 1 555 ? -9.787 -18.184 -2.516 1.00 41.00 555 LEU A N 1
ATOM 4195 C CA . LEU A 1 555 ? -9.008 -16.944 -2.672 1.00 41.00 555 LEU A CA 1
ATOM 4196 C C . LEU A 1 555 ? -7.563 -17.203 -3.121 1.00 41.00 555 LEU A C 1
ATOM 4198 O O . LEU A 1 555 ? -7.047 -16.485 -3.973 1.00 41.00 555 LEU A O 1
ATOM 4202 N N . LEU A 1 556 ? -6.931 -18.261 -2.606 1.00 39.56 556 LEU A N 1
ATOM 4203 C CA . LEU A 1 556 ? -5.574 -18.654 -2.995 1.00 39.56 556 LEU A CA 1
ATOM 4204 C C . LEU A 1 556 ? -5.567 -19.271 -4.404 1.00 39.56 556 LEU A C 1
ATOM 4206 O O . LEU A 1 556 ? -4.663 -18.994 -5.182 1.00 39.56 556 LEU A O 1
ATOM 4210 N N . VAL A 1 557 ? -6.617 -20.018 -4.776 1.00 42.19 557 VAL A N 1
ATOM 4211 C CA . VAL A 1 557 ? -6.816 -20.530 -6.144 1.00 42.19 557 VAL A CA 1
ATOM 4212 C C . VAL A 1 557 ? -7.218 -19.417 -7.117 1.00 42.19 557 VAL A C 1
ATOM 4214 O O . VAL A 1 557 ? -6.741 -19.437 -8.241 1.00 42.19 557 VAL A O 1
ATOM 4217 N N . ALA A 1 558 ? -7.993 -18.403 -6.714 1.00 40.06 558 ALA A N 1
ATOM 4218 C CA . ALA A 1 558 ? -8.269 -17.235 -7.561 1.00 40.06 558 ALA A CA 1
ATOM 4219 C C . ALA A 1 558 ? -7.011 -16.380 -7.813 1.00 40.06 558 ALA A C 1
ATOM 4221 O O . ALA A 1 558 ? -6.792 -15.938 -8.938 1.00 40.06 558 ALA A O 1
ATOM 4222 N N . GLY A 1 559 ? -6.145 -16.214 -6.804 1.00 38.81 559 GLY A N 1
ATOM 4223 C CA . GLY A 1 559 ? -4.836 -15.569 -6.960 1.00 38.81 559 GLY A CA 1
ATOM 4224 C C . GLY A 1 559 ? -3.854 -16.381 -7.817 1.00 38.81 559 GLY A C 1
ATOM 4225 O O . GLY A 1 559 ? -3.119 -15.805 -8.614 1.00 38.81 559 GLY A O 1
ATOM 4226 N N . LEU A 1 560 ? -3.881 -17.717 -7.721 1.00 39.38 560 LEU A N 1
ATOM 4227 C CA . LEU A 1 560 ? -3.056 -18.606 -8.553 1.00 39.38 560 LEU A CA 1
ATOM 4228 C C . LEU A 1 560 ? -3.588 -18.797 -9.985 1.00 39.38 560 LEU A C 1
ATOM 4230 O O . LEU A 1 560 ? -2.798 -19.046 -10.891 1.00 39.38 560 LEU A O 1
ATOM 4234 N N . LEU A 1 561 ? -4.897 -18.661 -10.215 1.00 37.97 561 LEU A N 1
ATOM 4235 C CA . LEU A 1 561 ? -5.523 -18.783 -11.540 1.00 37.97 561 LEU A CA 1
ATOM 4236 C C . LEU A 1 561 ? -5.420 -17.506 -12.390 1.00 37.97 561 LEU A C 1
ATOM 4238 O O . LEU A 1 561 ? -5.699 -17.570 -13.584 1.00 37.97 561 LEU A O 1
ATOM 4242 N N . LEU A 1 562 ? -4.998 -16.374 -11.815 1.00 36.84 562 LEU A N 1
ATOM 4243 C CA . LEU A 1 562 ? -4.727 -15.127 -12.548 1.00 36.84 562 LEU A CA 1
ATOM 4244 C C . LEU A 1 562 ? -3.272 -15.002 -13.041 1.00 36.84 562 LEU A C 1
ATOM 4246 O O . LEU A 1 562 ? -2.992 -14.182 -13.912 1.00 36.84 562 LEU A O 1
ATOM 4250 N N . LEU A 1 563 ? -2.357 -15.850 -12.559 1.00 37.66 563 LEU A N 1
ATOM 4251 C CA . LEU A 1 563 ? -0.959 -15.897 -13.013 1.00 37.66 563 LEU A CA 1
ATOM 4252 C C . LEU A 1 563 ? -0.764 -16.207 -14.515 1.00 37.66 563 LEU A C 1
ATOM 4254 O O . LEU A 1 563 ? 0.183 -15.666 -15.085 1.00 37.66 563 LEU A O 1
ATOM 4258 N N . PRO A 1 564 ? -1.607 -17.005 -15.208 1.00 40.69 564 PRO A N 1
ATOM 4259 C CA . PRO A 1 564 ? -1.349 -17.329 -16.611 1.00 40.69 564 PRO A CA 1
ATOM 4260 C C . PRO A 1 564 ? -1.805 -16.255 -17.607 1.00 40.69 564 PRO A C 1
ATOM 4262 O O . PRO A 1 564 ? -1.443 -16.354 -18.773 1.00 40.69 564 PRO A O 1
ATOM 4265 N N . LEU A 1 565 ? -2.595 -15.251 -17.195 1.00 38.28 565 LEU A N 1
ATOM 4266 C CA . LEU A 1 565 ? -3.086 -14.213 -18.118 1.00 38.28 565 LEU A CA 1
ATOM 4267 C C . LEU A 1 565 ? -2.183 -12.966 -18.179 1.00 38.28 565 LEU A C 1
ATOM 4269 O O . LEU A 1 565 ? -2.415 -12.096 -19.009 1.00 38.28 565 LEU A O 1
ATOM 4273 N N . MET A 1 566 ? -1.164 -12.865 -17.313 1.00 43.38 566 MET A N 1
ATOM 4274 C CA . MET A 1 566 ? -0.336 -11.653 -17.159 1.00 43.38 566 MET A CA 1
ATOM 4275 C C . MET A 1 566 ? 1.148 -11.834 -17.531 1.00 43.38 566 MET A C 1
ATOM 4277 O O . MET A 1 566 ? 1.948 -10.918 -17.328 1.00 43.38 566 MET A O 1
ATOM 4281 N N . SER A 1 567 ? 1.542 -12.978 -18.105 1.00 55.03 567 SER A N 1
ATOM 4282 C CA . SER A 1 567 ? 2.937 -13.231 -18.506 1.00 55.03 567 SER A CA 1
ATOM 4283 C C . SER A 1 567 ? 3.417 -12.369 -19.682 1.00 55.03 567 SER A C 1
ATOM 4285 O O . SER A 1 567 ? 4.617 -12.161 -19.829 1.00 55.03 567 SER A O 1
ATOM 4287 N N . GLU A 1 568 ? 2.514 -11.874 -20.537 1.00 52.28 568 GLU A N 1
ATOM 4288 C CA . GLU A 1 568 ? 2.912 -11.144 -21.752 1.00 52.28 568 GLU A CA 1
ATOM 4289 C C . GLU A 1 568 ? 3.189 -9.653 -21.487 1.00 52.28 568 GLU A C 1
ATOM 4291 O O . GLU A 1 568 ? 4.214 -9.146 -21.937 1.00 52.28 568 GLU A O 1
ATOM 4296 N N . LEU A 1 569 ? 2.372 -8.955 -20.683 1.00 56.47 569 LEU A N 1
ATOM 4297 C CA . LEU A 1 569 ? 2.638 -7.546 -20.336 1.00 56.47 569 LEU A CA 1
ATOM 4298 C C . LEU A 1 569 ? 3.880 -7.391 -19.443 1.00 56.47 569 LEU A C 1
ATOM 4300 O O . LEU A 1 569 ? 4.682 -6.477 -19.635 1.00 56.47 569 LEU A O 1
ATOM 4304 N N . THR A 1 570 ? 4.067 -8.320 -18.498 1.00 64.75 570 THR A N 1
ATOM 4305 C CA . THR A 1 570 ? 5.259 -8.370 -17.635 1.00 64.75 570 THR A CA 1
ATOM 4306 C C . THR A 1 570 ? 6.532 -8.555 -18.459 1.00 64.75 570 THR A C 1
ATOM 4308 O O . THR A 1 570 ? 7.494 -7.810 -18.263 1.00 64.75 570 THR A O 1
ATOM 4311 N N . MET A 1 571 ? 6.510 -9.435 -19.467 1.00 76.00 571 MET A N 1
ATOM 4312 C CA . MET A 1 571 ? 7.616 -9.610 -20.413 1.00 76.00 571 MET A CA 1
ATOM 4313 C C . MET A 1 571 ? 8.014 -8.286 -21.083 1.00 76.00 571 MET A C 1
ATOM 4315 O O . MET A 1 571 ? 9.194 -7.933 -21.079 1.00 76.00 571 MET A O 1
ATOM 4319 N N . PHE A 1 572 ? 7.056 -7.514 -21.608 1.00 80.81 572 PHE A N 1
ATOM 4320 C CA . PHE A 1 572 ? 7.362 -6.238 -22.265 1.00 80.81 572 PHE A CA 1
ATOM 4321 C C . PHE A 1 572 ? 7.906 -5.185 -21.289 1.00 80.81 572 PHE A C 1
ATOM 4323 O O . PHE A 1 572 ? 8.832 -4.447 -21.631 1.00 80.81 572 PHE A O 1
ATOM 4330 N N . THR A 1 573 ? 7.417 -5.144 -20.046 1.00 75.94 573 THR A N 1
ATOM 4331 C CA . THR A 1 573 ? 7.989 -4.246 -19.028 1.00 75.94 573 THR A CA 1
ATOM 4332 C C . THR A 1 573 ? 9.440 -4.600 -18.687 1.00 75.94 573 THR A C 1
ATOM 4334 O O . THR A 1 573 ? 10.290 -3.708 -18.629 1.00 75.94 573 THR A O 1
ATOM 4337 N N . THR A 1 574 ? 9.765 -5.893 -18.574 1.00 81.38 574 THR A N 1
ATOM 4338 C CA . THR A 1 574 ? 11.140 -6.374 -18.379 1.00 81.38 574 THR A CA 1
ATOM 4339 C C . THR A 1 574 ? 12.026 -6.053 -19.585 1.00 81.38 574 THR A C 1
ATOM 4341 O O . THR A 1 574 ? 13.156 -5.603 -19.407 1.00 81.38 574 THR A O 1
ATOM 4344 N N . MET A 1 575 ? 11.519 -6.200 -20.816 1.00 84.00 575 MET A N 1
ATOM 4345 C CA . MET A 1 575 ? 12.256 -5.835 -22.034 1.00 84.00 575 MET A CA 1
ATOM 4346 C C . MET A 1 575 ? 12.645 -4.353 -22.047 1.00 84.00 575 MET A C 1
ATOM 4348 O O . MET A 1 575 ? 13.789 -4.028 -22.370 1.00 84.00 575 MET A O 1
ATOM 4352 N N . LYS A 1 576 ? 11.732 -3.452 -21.653 1.00 83.56 576 LYS A N 1
ATOM 4353 C CA . LYS A 1 576 ? 12.015 -2.010 -21.581 1.00 83.56 576 LYS A CA 1
ATOM 4354 C C . LYS A 1 576 ? 13.091 -1.698 -20.537 1.00 83.56 576 LYS A C 1
ATOM 4356 O O . LYS A 1 576 ? 14.035 -0.976 -20.847 1.00 83.56 576 LYS A O 1
ATOM 4361 N N . ALA A 1 577 ? 12.997 -2.289 -19.345 1.00 80.38 577 ALA A N 1
ATOM 4362 C CA . ALA A 1 577 ? 13.999 -2.123 -18.290 1.00 80.38 577 ALA A CA 1
ATOM 4363 C C . ALA A 1 577 ? 15.384 -2.645 -18.718 1.00 80.38 577 ALA A C 1
ATOM 4365 O O . ALA A 1 577 ? 16.393 -1.952 -18.576 1.00 80.38 577 ALA A O 1
ATOM 4366 N N . ASN A 1 578 ? 15.431 -3.832 -19.326 1.00 86.62 578 ASN A N 1
ATOM 4367 C CA . ASN A 1 578 ? 16.669 -4.427 -19.825 1.00 86.62 578 ASN A CA 1
ATOM 4368 C C . ASN A 1 578 ? 17.300 -3.600 -20.955 1.00 86.62 578 ASN A C 1
ATOM 4370 O O . ASN A 1 578 ? 18.525 -3.530 -21.048 1.00 86.62 578 ASN A O 1
ATOM 4374 N N . ALA A 1 579 ? 16.487 -2.960 -21.802 1.00 84.75 579 ALA A N 1
ATOM 4375 C CA . ALA A 1 579 ? 16.968 -2.043 -22.833 1.00 84.75 579 ALA A CA 1
ATOM 4376 C C . ALA A 1 579 ? 17.633 -0.795 -22.230 1.00 84.75 579 ALA A C 1
ATOM 4378 O O . ALA A 1 579 ? 18.701 -0.395 -22.686 1.00 84.75 579 ALA A O 1
ATOM 4379 N N . THR A 1 580 ? 17.037 -0.200 -21.191 1.00 83.94 580 THR A N 1
ATOM 4380 C CA . THR A 1 580 ? 17.609 0.968 -20.497 1.00 83.94 580 THR A CA 1
ATOM 4381 C C . THR A 1 580 ? 18.924 0.636 -19.793 1.00 83.94 580 THR A C 1
ATOM 4383 O O . THR A 1 580 ? 19.843 1.450 -19.804 1.00 83.94 580 THR A O 1
ATOM 4386 N N . ASN A 1 581 ? 19.038 -0.572 -19.239 1.00 85.88 581 ASN A N 1
ATOM 4387 C CA . ASN A 1 581 ? 20.225 -1.023 -18.510 1.00 85.88 581 ASN A CA 1
ATOM 4388 C C . ASN A 1 581 ? 21.308 -1.651 -19.403 1.00 85.88 581 ASN A C 1
ATOM 4390 O O . ASN A 1 581 ? 22.301 -2.145 -18.876 1.00 85.88 581 ASN A O 1
ATOM 4394 N N . PHE A 1 582 ? 21.120 -1.677 -20.730 1.00 86.94 582 PHE A N 1
ATOM 4395 C CA . PHE A 1 582 ? 22.017 -2.366 -21.671 1.00 86.94 582 PHE A CA 1
ATOM 4396 C C . PHE A 1 582 ? 22.306 -3.826 -21.262 1.00 86.94 582 PHE A C 1
ATOM 4398 O O . PHE A 1 582 ? 23.411 -4.336 -21.441 1.00 86.94 582 PHE A O 1
ATOM 4405 N N . ALA A 1 583 ? 21.315 -4.510 -20.681 1.00 88.12 583 ALA A N 1
ATOM 4406 C CA . ALA A 1 583 ? 21.480 -5.875 -20.192 1.00 88.12 583 ALA A CA 1
ATOM 4407 C C . ALA A 1 583 ? 21.635 -6.857 -21.371 1.00 88.12 583 ALA A C 1
ATOM 4409 O O . ALA A 1 583 ? 20.880 -6.726 -22.344 1.00 88.12 583 ALA A O 1
ATOM 4410 N N . PRO A 1 584 ? 22.532 -7.861 -21.301 1.00 90.56 584 PRO A N 1
ATOM 4411 C CA . PRO A 1 584 ? 22.664 -8.892 -22.331 1.00 90.56 584 PRO A CA 1
ATOM 4412 C C . PRO A 1 584 ? 21.323 -9.530 -22.720 1.00 90.56 584 PRO A C 1
ATOM 4414 O O . PRO A 1 584 ? 20.398 -9.609 -21.905 1.00 90.56 584 PRO A O 1
ATOM 4417 N N . LEU A 1 585 ? 21.191 -9.962 -23.978 1.00 89.25 585 LEU A N 1
ATOM 4418 C CA . LEU A 1 585 ? 19.987 -10.667 -24.422 1.00 89.25 585 LEU A CA 1
ATOM 4419 C C . LEU A 1 585 ? 19.918 -12.039 -23.751 1.00 89.25 585 LEU A C 1
ATOM 4421 O O . LEU A 1 585 ? 20.906 -12.771 -23.684 1.00 89.25 585 LEU A O 1
ATOM 4425 N N . THR A 1 586 ? 18.734 -12.389 -23.263 1.00 89.00 586 THR A N 1
ATOM 4426 C CA . THR A 1 586 ? 18.467 -13.716 -22.705 1.00 89.00 586 THR A CA 1
ATOM 4427 C C . THR A 1 586 ? 18.493 -14.775 -23.807 1.00 89.00 586 THR A C 1
ATOM 4429 O O . THR A 1 586 ? 18.259 -14.483 -24.981 1.00 89.00 586 THR A O 1
ATOM 4432 N N . SER A 1 587 ? 18.714 -16.037 -23.435 1.00 85.50 587 SER A N 1
ATOM 4433 C CA . SER A 1 587 ? 18.657 -17.159 -24.384 1.00 85.50 587 SER A CA 1
ATOM 4434 C C . SER A 1 587 ? 17.310 -17.249 -25.113 1.00 85.50 587 SER A C 1
ATOM 4436 O O . SER A 1 587 ? 17.274 -17.595 -26.291 1.00 85.50 587 SER A O 1
ATOM 4438 N N . GLY A 1 588 ? 16.213 -16.879 -24.442 1.00 85.62 588 GLY A N 1
ATOM 4439 C CA . GLY A 1 588 ? 14.881 -16.795 -25.043 1.00 85.62 588 GLY A CA 1
ATOM 4440 C C . GLY A 1 588 ? 14.749 -15.674 -26.078 1.00 85.62 588 GLY A C 1
ATOM 4441 O O . GLY A 1 588 ? 14.209 -15.910 -27.155 1.00 85.62 588 GLY A O 1
ATOM 4442 N N . GLU A 1 589 ? 15.274 -14.478 -25.793 1.00 89.38 589 GLU A N 1
ATOM 4443 C CA . GLU A 1 589 ? 15.275 -13.353 -26.743 1.00 89.38 589 GLU A CA 1
ATOM 4444 C C . GLU A 1 589 ? 16.143 -13.657 -27.973 1.00 89.38 589 GLU A C 1
ATOM 4446 O O . GLU A 1 589 ? 15.719 -13.405 -29.099 1.00 89.38 589 GLU A O 1
ATOM 4451 N N . LEU A 1 590 ? 17.323 -14.255 -27.780 1.00 90.94 590 LEU A N 1
ATOM 4452 C CA . LEU A 1 590 ? 18.194 -14.676 -28.882 1.00 90.94 590 LEU A CA 1
ATOM 4453 C C . LEU A 1 590 ? 17.506 -15.720 -29.768 1.00 90.94 590 LEU A C 1
ATOM 4455 O O . LEU A 1 590 ? 17.478 -15.571 -30.990 1.00 90.94 590 LEU A O 1
ATOM 4459 N N . ALA A 1 591 ? 16.884 -16.734 -29.160 1.00 89.75 591 ALA A N 1
ATOM 4460 C CA . ALA A 1 591 ? 16.125 -17.743 -29.892 1.00 89.75 591 ALA A CA 1
ATOM 4461 C C . ALA A 1 591 ? 14.934 -17.132 -30.651 1.00 89.75 591 ALA A C 1
ATOM 4463 O O . ALA A 1 591 ? 14.698 -17.503 -31.797 1.00 89.75 591 ALA A O 1
ATOM 4464 N N . SER A 1 592 ? 14.220 -16.170 -30.051 1.00 90.88 592 SER A N 1
ATOM 4465 C CA . SER A 1 592 ? 13.112 -15.430 -30.680 1.00 90.88 592 SER A CA 1
ATOM 4466 C C . SER A 1 592 ? 13.564 -14.692 -31.947 1.00 90.88 592 SER A C 1
ATOM 4468 O O . SER A 1 592 ? 12.925 -14.780 -32.999 1.00 90.88 592 SER A O 1
ATOM 4470 N N . MET A 1 593 ? 14.715 -14.018 -31.888 1.00 90.31 593 MET A N 1
ATOM 4471 C CA . MET A 1 593 ? 15.263 -13.257 -33.016 1.00 90.31 593 MET A CA 1
ATOM 4472 C C . MET A 1 593 ? 15.794 -14.145 -34.143 1.00 90.31 593 MET A C 1
ATOM 4474 O O . MET A 1 593 ? 15.556 -13.872 -35.323 1.00 90.31 593 MET A O 1
ATOM 4478 N N . VAL A 1 594 ? 16.488 -15.231 -33.799 1.00 92.12 594 VAL A N 1
ATOM 4479 C CA . VAL A 1 594 ? 16.944 -16.221 -34.784 1.00 92.12 594 VAL A CA 1
ATOM 4480 C C . VAL A 1 594 ? 15.737 -16.884 -35.448 1.00 92.12 594 VAL A C 1
ATOM 4482 O O . VAL A 1 594 ? 15.656 -16.957 -36.676 1.00 92.12 594 VAL A O 1
ATOM 4485 N N . LYS A 1 595 ? 14.737 -17.277 -34.652 1.00 92.75 595 LYS A N 1
ATOM 4486 C CA . LYS A 1 595 ? 13.484 -17.841 -35.156 1.00 92.75 595 LYS A CA 1
ATOM 4487 C C . LYS A 1 595 ? 12.731 -16.865 -36.061 1.00 92.75 595 LYS A C 1
ATOM 4489 O O . LYS A 1 595 ? 12.192 -17.287 -37.076 1.00 92.75 595 LYS A O 1
ATOM 4494 N N . SER A 1 596 ? 12.771 -15.566 -35.768 1.00 94.06 596 SER A N 1
ATOM 4495 C CA . SER A 1 596 ? 12.149 -14.545 -36.617 1.00 94.06 596 SER A CA 1
ATOM 4496 C C . SER A 1 596 ? 12.688 -14.565 -38.061 1.00 94.06 596 SER A C 1
ATOM 4498 O O . SER A 1 596 ? 11.915 -14.355 -38.993 1.00 94.06 596 SER A O 1
ATOM 4500 N N . HIS A 1 597 ? 13.963 -14.907 -38.287 1.00 94.00 597 HIS A N 1
ATOM 4501 C CA . HIS A 1 597 ? 14.508 -15.076 -39.644 1.00 94.00 597 HIS A CA 1
ATOM 4502 C C . HIS A 1 597 ? 14.005 -16.371 -40.302 1.00 94.00 597 HIS A C 1
ATOM 4504 O O . HIS A 1 597 ? 13.561 -16.353 -41.451 1.00 94.00 597 HIS A O 1
ATOM 4510 N N . LEU A 1 598 ? 13.999 -17.479 -39.550 1.00 92.19 598 LEU A N 1
ATOM 4511 C CA . LEU A 1 598 ? 13.505 -18.787 -40.006 1.00 92.19 598 LEU A CA 1
ATOM 4512 C C . LEU A 1 598 ? 12.021 -18.766 -40.389 1.00 92.19 598 LEU A C 1
ATOM 4514 O O . LEU A 1 598 ? 11.609 -19.450 -41.327 1.00 92.19 598 LEU A O 1
ATOM 4518 N N . ASN A 1 599 ? 11.227 -17.957 -39.686 1.00 92.31 599 ASN A N 1
ATOM 4519 C CA . ASN A 1 599 ? 9.806 -17.767 -39.955 1.00 92.31 599 ASN A CA 1
ATOM 4520 C C . ASN A 1 599 ? 9.543 -17.169 -41.344 1.00 92.31 599 ASN A C 1
ATOM 4522 O O . ASN A 1 599 ? 8.472 -17.407 -41.897 1.00 92.31 599 ASN A O 1
ATOM 4526 N N . LEU A 1 600 ? 10.491 -16.397 -41.892 1.00 92.44 600 LEU A N 1
ATOM 4527 C CA . LEU A 1 600 ? 10.372 -15.693 -43.176 1.00 92.44 600 LEU A CA 1
ATOM 4528 C C . LEU A 1 600 ? 11.128 -16.399 -44.310 1.00 92.44 600 LEU A C 1
ATOM 4530 O O . LEU A 1 600 ? 10.715 -16.330 -45.464 1.00 92.44 600 LEU A O 1
ATOM 4534 N N . CYS A 1 601 ? 12.210 -17.114 -44.003 1.00 93.19 601 CYS A N 1
ATOM 4535 C CA . CYS A 1 601 ? 12.934 -17.940 -44.964 1.00 93.19 601 CYS A CA 1
ATOM 4536 C C . CYS A 1 601 ? 13.520 -19.167 -44.260 1.00 93.19 601 CYS A C 1
ATOM 4538 O O . CYS A 1 601 ? 14.364 -19.041 -43.377 1.00 93.19 601 CYS A O 1
ATOM 4540 N N . LYS A 1 602 ? 13.128 -20.375 -44.681 1.00 88.69 602 LYS A N 1
ATOM 4541 C CA . LYS A 1 602 ? 13.651 -21.620 -44.088 1.00 88.69 602 LYS A CA 1
ATOM 4542 C C . LYS A 1 602 ? 15.154 -21.798 -44.325 1.00 88.69 602 LYS A C 1
ATOM 4544 O O . LYS A 1 602 ? 15.846 -22.333 -43.463 1.00 88.69 602 LYS A O 1
ATOM 4549 N N . ASP A 1 603 ? 15.659 -21.298 -45.452 1.00 89.44 603 ASP A N 1
ATOM 4550 C CA . ASP A 1 603 ? 17.078 -21.372 -45.815 1.00 89.44 603 ASP A CA 1
ATOM 4551 C C . ASP A 1 603 ? 17.956 -20.425 -44.973 1.00 89.44 603 ASP A C 1
ATOM 4553 O O . ASP A 1 603 ? 19.177 -20.574 -44.948 1.00 89.44 603 ASP A O 1
ATOM 4557 N N . ALA A 1 604 ? 17.355 -19.521 -44.183 1.00 88.94 604 ALA A N 1
ATOM 4558 C CA . ALA A 1 604 ? 18.065 -18.722 -43.179 1.00 88.94 604 ALA A CA 1
ATOM 4559 C C . ALA A 1 604 ? 18.732 -19.575 -42.079 1.00 88.94 604 ALA A C 1
ATOM 4561 O O . ALA A 1 604 ? 19.610 -19.090 -41.365 1.00 88.94 604 ALA A O 1
ATOM 4562 N N . GLY A 1 605 ? 18.372 -20.860 -41.960 1.00 86.50 605 GLY A N 1
ATOM 4563 C CA . GLY A 1 605 ? 19.001 -21.791 -41.019 1.00 86.50 605 GLY A CA 1
ATOM 4564 C C . GLY A 1 605 ? 20.503 -21.984 -41.234 1.00 86.50 605 GLY A C 1
ATOM 4565 O O . GLY A 1 605 ? 21.195 -22.387 -40.305 1.00 86.50 605 GLY A O 1
ATOM 4566 N N . VAL A 1 606 ? 21.031 -21.644 -42.415 1.00 90.69 606 VAL A N 1
ATOM 4567 C CA . VAL A 1 606 ? 22.466 -21.744 -42.731 1.00 90.69 606 VAL A CA 1
ATOM 4568 C C . VAL A 1 606 ? 23.327 -20.829 -41.849 1.00 90.69 606 VAL A C 1
ATOM 4570 O O . VAL A 1 606 ? 24.476 -21.167 -41.575 1.00 90.69 606 VAL A O 1
ATOM 4573 N N . TYR A 1 607 ? 22.787 -19.702 -41.372 1.00 91.25 607 TYR A N 1
ATOM 4574 C CA . TYR A 1 607 ? 23.532 -18.712 -40.585 1.00 91.25 607 TYR A CA 1
ATOM 4575 C C . TYR A 1 607 ? 23.024 -18.530 -39.145 1.00 91.25 607 TYR A C 1
ATOM 4577 O O . TYR A 1 607 ? 23.458 -17.610 -38.453 1.00 91.25 607 TYR A O 1
ATOM 4585 N N . GLN A 1 608 ? 22.121 -19.394 -38.671 1.00 90.31 608 GLN A N 1
ATOM 4586 C CA . GLN A 1 608 ? 21.432 -19.225 -37.384 1.00 90.31 608 GLN A CA 1
ATOM 4587 C C . GLN A 1 608 ? 22.381 -19.143 -36.172 1.00 90.31 608 GLN A C 1
ATOM 4589 O O . GLN A 1 608 ? 22.188 -18.291 -35.305 1.00 90.31 608 GLN A O 1
ATOM 4594 N N . ASP A 1 609 ? 23.426 -19.979 -36.141 1.00 91.00 609 ASP A N 1
ATOM 4595 C CA . ASP A 1 609 ? 24.359 -20.061 -35.011 1.00 91.00 609 ASP A CA 1
ATOM 4596 C C . ASP A 1 609 ? 25.286 -18.837 -34.988 1.00 91.00 609 ASP A C 1
ATOM 4598 O O . ASP A 1 609 ? 25.399 -18.151 -33.974 1.00 91.00 609 ASP A O 1
ATOM 4602 N N . ALA A 1 610 ? 25.859 -18.489 -36.147 1.00 92.88 610 ALA A N 1
ATOM 4603 C CA . ALA A 1 610 ? 26.712 -17.311 -36.297 1.00 92.88 610 ALA A CA 1
ATOM 4604 C C . ALA A 1 610 ? 25.954 -16.008 -35.987 1.00 92.88 610 ALA A C 1
ATOM 4606 O O . ALA A 1 610 ? 26.500 -15.101 -35.353 1.00 92.88 610 ALA A O 1
ATOM 4607 N N . LEU A 1 611 ? 24.683 -15.921 -36.398 1.00 93.00 611 LEU A N 1
ATOM 4608 C CA . LEU A 1 611 ? 23.814 -14.799 -36.062 1.00 93.00 611 LEU A CA 1
ATOM 4609 C C . LEU A 1 611 ? 23.561 -14.739 -34.550 1.00 93.00 611 LEU A C 1
ATOM 4611 O O . LEU A 1 611 ? 23.738 -13.679 -33.956 1.00 93.00 611 LEU A O 1
ATOM 4615 N N . GLY A 1 612 ? 23.200 -15.859 -33.917 1.00 92.00 612 GLY A N 1
ATOM 4616 C CA . GLY A 1 612 ? 22.986 -15.933 -32.469 1.00 92.00 612 GLY A CA 1
ATOM 4617 C C . GLY A 1 612 ? 24.195 -15.451 -31.659 1.00 92.00 612 GLY A C 1
ATOM 4618 O O . GLY A 1 612 ? 24.036 -14.630 -30.751 1.00 92.00 612 GLY A O 1
ATOM 4619 N N . ASP A 1 613 ? 25.400 -15.880 -32.040 1.00 92.62 613 ASP A N 1
ATOM 4620 C CA . ASP A 1 613 ? 26.657 -15.496 -31.387 1.00 92.62 613 ASP A CA 1
ATOM 4621 C C . ASP A 1 613 ? 26.951 -13.994 -31.513 1.00 92.62 613 ASP A C 1
ATOM 4623 O O . ASP A 1 613 ? 27.319 -13.335 -30.531 1.00 92.62 613 ASP A O 1
ATOM 4627 N N . LEU A 1 614 ? 26.749 -13.417 -32.705 1.00 93.88 614 LEU A N 1
ATOM 4628 C CA . LEU A 1 614 ? 26.924 -11.979 -32.916 1.00 93.88 614 LEU A CA 1
ATOM 4629 C C . LEU A 1 614 ? 25.936 -11.173 -32.061 1.00 93.88 614 LEU A C 1
ATOM 4631 O O . LEU A 1 614 ? 26.333 -10.197 -31.418 1.00 93.88 614 LEU A O 1
ATOM 4635 N N . LEU A 1 615 ? 24.666 -11.588 -32.018 1.00 93.12 615 LEU A N 1
ATOM 4636 C CA . LEU A 1 615 ? 23.625 -10.892 -31.259 1.00 93.12 615 LEU A CA 1
ATOM 4637 C C . LEU A 1 615 ? 23.863 -10.950 -29.753 1.00 93.12 615 LEU A C 1
ATOM 4639 O O . LEU A 1 615 ? 23.721 -9.927 -29.080 1.00 93.12 615 LEU A O 1
ATOM 4643 N N . ALA A 1 616 ? 24.287 -12.099 -29.226 1.00 92.31 616 ALA A N 1
ATOM 4644 C CA . ALA A 1 616 ? 24.640 -12.234 -27.816 1.00 92.31 616 ALA A CA 1
ATOM 4645 C C . ALA A 1 616 ? 25.734 -11.230 -27.412 1.00 92.31 616 ALA A C 1
ATOM 4647 O O . ALA A 1 616 ? 25.661 -10.611 -26.347 1.00 92.31 616 ALA A O 1
ATOM 4648 N N . LYS A 1 617 ? 26.715 -11.019 -28.298 1.00 91.38 617 LYS A N 1
ATOM 4649 C CA . LYS A 1 617 ? 27.866 -10.149 -28.056 1.00 91.38 617 LYS A CA 1
ATOM 4650 C C . LYS A 1 617 ? 27.550 -8.658 -28.179 1.00 91.38 617 LYS A C 1
ATOM 4652 O O . LYS A 1 617 ? 28.048 -7.887 -27.366 1.00 91.38 617 LYS A O 1
ATOM 4657 N N . THR A 1 618 ? 26.782 -8.236 -29.185 1.00 90.38 618 THR A N 1
ATOM 4658 C CA . THR A 1 618 ? 26.690 -6.807 -29.554 1.00 90.38 618 THR A CA 1
ATOM 4659 C C . THR A 1 618 ? 25.297 -6.198 -29.426 1.00 90.38 618 THR A C 1
ATOM 4661 O O . THR A 1 618 ? 25.193 -4.985 -29.269 1.00 90.38 618 THR A O 1
ATOM 4664 N N . ALA A 1 619 ? 24.213 -6.985 -29.441 1.00 87.69 619 ALA A N 1
ATOM 4665 C CA . ALA A 1 619 ? 22.857 -6.432 -29.549 1.00 87.69 619 ALA A CA 1
ATOM 4666 C C . ALA A 1 619 ? 22.375 -5.674 -28.296 1.00 87.69 619 ALA A C 1
ATOM 4668 O O . ALA A 1 619 ? 21.436 -4.887 -28.391 1.00 87.69 619 ALA A O 1
ATOM 4669 N N . HIS A 1 620 ? 23.014 -5.880 -27.140 1.00 89.25 620 HIS A N 1
ATOM 4670 C CA . HIS A 1 620 ? 22.690 -5.183 -25.893 1.00 89.25 620 HIS A CA 1
ATOM 4671 C C . HIS A 1 620 ? 23.438 -3.855 -25.712 1.00 89.25 620 HIS A C 1
ATOM 4673 O O . HIS A 1 620 ? 23.081 -3.088 -24.820 1.00 89.25 620 HIS A O 1
ATOM 4679 N N . THR A 1 621 ? 24.465 -3.566 -26.522 1.00 89.62 621 THR A N 1
ATOM 4680 C CA . THR A 1 621 ? 25.259 -2.337 -26.376 1.00 89.62 621 THR A CA 1
ATOM 4681 C C . THR A 1 621 ? 24.534 -1.127 -26.964 1.00 89.62 621 THR A C 1
ATOM 4683 O O . THR A 1 621 ? 23.566 -1.237 -27.722 1.00 89.62 621 THR A O 1
ATOM 4686 N N . THR A 1 622 ? 24.987 0.077 -26.608 1.00 88.88 622 THR A N 1
ATOM 4687 C CA . THR A 1 622 ? 24.379 1.308 -27.121 1.00 88.88 622 THR A CA 1
ATOM 4688 C C . THR A 1 622 ? 24.503 1.410 -28.642 1.00 88.88 622 THR A C 1
ATOM 4690 O O . THR A 1 622 ? 25.556 1.167 -29.234 1.00 88.88 622 THR A O 1
ATOM 4693 N N . HIS A 1 623 ? 23.413 1.800 -29.301 1.00 86.50 623 HIS A N 1
ATOM 4694 C CA . HIS A 1 623 ? 23.389 2.012 -30.749 1.00 86.50 623 HIS A CA 1
ATOM 4695 C C . HIS A 1 623 ? 24.053 3.324 -31.168 1.00 86.50 623 HIS A C 1
ATOM 4697 O O . HIS A 1 623 ? 24.508 3.436 -32.302 1.00 86.50 623 HIS A O 1
ATOM 4703 N N . LYS A 1 624 ? 24.152 4.284 -30.242 1.00 87.38 624 LYS A N 1
ATOM 4704 C CA . LYS A 1 624 ? 24.679 5.630 -30.499 1.00 87.38 624 LYS A CA 1
ATOM 4705 C C . LYS A 1 624 ? 26.199 5.663 -30.691 1.00 87.38 624 LYS A C 1
ATOM 4707 O O . LYS A 1 624 ? 26.723 6.651 -31.188 1.00 87.38 624 LYS A O 1
ATOM 4712 N N . ASN A 1 625 ? 26.912 4.592 -30.330 1.00 91.56 625 ASN A N 1
ATOM 4713 C CA . ASN A 1 625 ? 28.329 4.449 -30.659 1.00 91.56 625 ASN A CA 1
ATOM 4714 C C . ASN A 1 625 ? 28.475 4.004 -32.123 1.00 91.56 625 ASN A C 1
ATOM 4716 O O . ASN A 1 625 ? 28.573 2.811 -32.409 1.00 91.56 625 ASN A O 1
ATOM 4720 N N . TRP A 1 626 ? 28.424 4.959 -33.055 1.00 91.94 626 TRP A N 1
ATOM 4721 C CA . TRP A 1 626 ? 28.370 4.666 -34.490 1.00 91.94 626 TRP A CA 1
ATOM 4722 C C . TRP A 1 626 ? 29.554 3.847 -35.029 1.00 91.94 626 TRP A C 1
ATOM 4724 O O . TRP A 1 626 ? 29.274 2.897 -35.758 1.00 91.94 626 TRP A O 1
ATOM 4734 N N . PRO A 1 627 ? 30.824 4.095 -34.641 1.00 92.75 627 PRO A N 1
ATOM 4735 C CA . PRO A 1 627 ? 31.946 3.243 -35.050 1.00 92.75 627 PRO A CA 1
ATOM 4736 C C . PRO A 1 627 ? 31.794 1.776 -34.626 1.00 92.75 627 PRO A C 1
ATOM 4738 O O . PRO A 1 627 ? 32.029 0.869 -35.419 1.00 92.75 627 PRO A O 1
ATOM 4741 N N . GLU A 1 628 ? 31.355 1.526 -33.390 1.00 92.56 628 GLU A N 1
ATOM 4742 C CA . GLU A 1 628 ? 31.126 0.165 -32.886 1.00 92.56 628 GLU A CA 1
ATOM 4743 C C . GLU A 1 628 ? 29.913 -0.491 -33.564 1.00 92.56 628 GLU A C 1
ATOM 4745 O O . GLU A 1 628 ? 29.940 -1.673 -33.903 1.00 92.56 628 GLU A O 1
ATOM 4750 N N . THR A 1 629 ? 28.836 0.270 -33.786 1.00 93.88 629 THR A N 1
ATOM 4751 C CA . THR A 1 629 ? 27.659 -0.212 -34.527 1.00 93.88 629 THR A CA 1
ATOM 4752 C C . THR A 1 629 ? 28.006 -0.525 -35.986 1.00 93.88 629 THR A C 1
ATOM 4754 O O . THR A 1 629 ? 27.468 -1.484 -36.536 1.00 93.88 629 THR A O 1
ATOM 4757 N N . GLU A 1 630 ? 28.901 0.244 -36.612 1.00 93.31 630 GLU A N 1
ATOM 4758 C CA . GLU A 1 630 ? 29.386 -0.021 -37.968 1.00 93.31 630 GLU A CA 1
ATOM 4759 C C . GLU A 1 630 ? 30.225 -1.301 -38.015 1.00 93.31 630 GLU A C 1
ATOM 4761 O O . GLU A 1 630 ? 29.938 -2.155 -38.846 1.00 93.31 630 GLU A O 1
ATOM 4766 N N . ASP A 1 631 ? 31.170 -1.504 -37.092 1.00 94.44 631 ASP A N 1
ATOM 4767 C CA . ASP A 1 631 ? 31.946 -2.753 -37.016 1.00 94.44 631 ASP A CA 1
ATOM 4768 C C . ASP A 1 631 ? 31.042 -3.985 -36.834 1.00 94.44 631 ASP A C 1
ATOM 4770 O O . ASP A 1 631 ? 31.142 -4.968 -37.573 1.00 94.44 631 ASP A O 1
ATOM 4774 N N . ALA A 1 632 ? 30.062 -3.898 -35.931 1.00 94.12 632 ALA A N 1
ATOM 4775 C CA . ALA A 1 632 ? 29.057 -4.944 -35.762 1.00 94.12 632 ALA A CA 1
ATOM 4776 C C . ALA A 1 632 ? 28.202 -5.143 -37.031 1.00 94.12 632 ALA A C 1
ATOM 4778 O O . ALA A 1 632 ? 27.830 -6.269 -37.358 1.00 94.12 632 ALA A O 1
ATOM 4779 N N . SER A 1 633 ? 27.908 -4.073 -37.778 1.00 95.31 633 SER A N 1
ATOM 4780 C CA . SER A 1 633 ? 27.216 -4.145 -39.069 1.00 95.31 633 SER A CA 1
ATOM 4781 C C . SER A 1 633 ? 28.053 -4.822 -40.158 1.00 95.31 633 SER A C 1
ATOM 4783 O O . SER A 1 633 ? 27.462 -5.457 -41.034 1.00 95.31 633 SER A O 1
ATOM 4785 N N . LEU A 1 634 ? 29.383 -4.694 -40.140 1.00 95.06 634 LEU A N 1
ATOM 4786 C CA . LEU A 1 634 ? 30.276 -5.410 -41.058 1.00 95.06 634 LEU A CA 1
ATOM 4787 C C . LEU A 1 634 ? 30.219 -6.911 -40.779 1.00 95.06 634 LEU A C 1
ATOM 4789 O O . LEU A 1 634 ? 29.955 -7.682 -41.696 1.00 95.06 634 LEU A O 1
ATOM 4793 N N . GLN A 1 635 ? 30.352 -7.295 -39.506 1.00 95.19 635 GLN A N 1
ATOM 4794 C CA . GLN A 1 635 ? 30.231 -8.688 -39.071 1.00 95.19 635 GLN A CA 1
ATOM 4795 C C . GLN A 1 635 ? 28.849 -9.262 -39.407 1.00 95.19 635 GLN A C 1
ATOM 4797 O O . GLN A 1 635 ? 28.745 -10.395 -39.865 1.00 95.19 635 GLN A O 1
ATOM 4802 N N . LEU A 1 636 ? 27.782 -8.468 -39.247 1.00 95.00 636 LEU A N 1
ATOM 4803 C CA . LEU A 1 636 ? 26.437 -8.871 -39.654 1.00 95.00 636 LEU A CA 1
ATOM 4804 C C . LEU A 1 636 ? 26.375 -9.136 -41.165 1.00 95.00 636 LEU A C 1
ATOM 4806 O O . LEU A 1 636 ? 25.826 -10.152 -41.574 1.00 95.00 636 LEU A O 1
ATOM 4810 N N . ALA A 1 637 ? 26.962 -8.265 -41.989 1.00 94.00 637 ALA A N 1
ATOM 4811 C CA . ALA A 1 637 ? 26.978 -8.432 -43.442 1.00 94.00 637 ALA A CA 1
ATOM 4812 C C . ALA A 1 637 ? 27.751 -9.676 -43.906 1.00 94.00 637 ALA A C 1
ATOM 4814 O O . ALA A 1 637 ? 27.391 -10.256 -44.925 1.00 94.00 637 ALA A O 1
ATOM 4815 N N . ASP A 1 638 ? 28.772 -10.107 -43.167 1.00 94.62 638 ASP A N 1
ATOM 4816 C CA . ASP A 1 638 ? 29.490 -11.353 -43.461 1.00 94.62 638 ASP A CA 1
ATOM 4817 C C . ASP A 1 638 ? 28.631 -12.601 -43.170 1.00 94.62 638 ASP A C 1
ATOM 4819 O O . ASP A 1 638 ? 28.861 -13.659 -43.753 1.00 94.62 638 ASP A O 1
ATOM 4823 N N . ILE A 1 639 ? 27.622 -12.475 -42.299 1.00 94.12 639 ILE A N 1
ATOM 4824 C CA . ILE A 1 639 ? 26.726 -13.562 -41.875 1.00 94.12 639 ILE A CA 1
ATOM 4825 C C . ILE A 1 639 ? 25.476 -13.636 -42.759 1.00 94.12 639 ILE A C 1
ATOM 4827 O O . ILE A 1 639 ? 25.161 -14.698 -43.291 1.00 94.12 639 ILE A O 1
ATOM 4831 N N . ILE A 1 640 ? 24.751 -12.521 -42.907 1.00 92.94 640 ILE A N 1
ATOM 4832 C CA . ILE A 1 640 ? 23.464 -12.473 -43.630 1.00 92.94 640 ILE A CA 1
ATOM 4833 C C . ILE A 1 640 ? 23.603 -11.989 -45.079 1.00 92.94 640 ILE A C 1
ATOM 4835 O O . ILE A 1 640 ? 22.595 -11.827 -45.763 1.00 92.94 640 ILE A O 1
ATOM 4839 N N . ALA A 1 641 ? 24.830 -11.744 -45.547 1.00 91.69 641 ALA A N 1
ATOM 4840 C CA . ALA A 1 641 ? 25.130 -11.145 -46.844 1.00 91.69 641 ALA A CA 1
ATOM 4841 C C . ALA A 1 641 ? 24.517 -9.734 -47.004 1.00 91.69 641 ALA A C 1
ATOM 4843 O O . ALA A 1 641 ? 24.492 -8.929 -46.071 1.00 91.69 641 ALA A O 1
ATOM 4844 N N . GLY A 1 642 ? 24.089 -9.387 -48.219 1.00 90.56 642 GLY A N 1
ATOM 4845 C CA . GLY A 1 642 ? 23.562 -8.068 -48.563 1.00 90.56 642 GLY A CA 1
ATOM 4846 C C . GLY A 1 642 ? 22.303 -8.141 -49.429 1.00 90.56 642 GLY A C 1
ATOM 4847 O O . GLY A 1 642 ? 21.848 -9.228 -49.767 1.00 90.56 642 GLY A O 1
ATOM 4848 N N . PRO A 1 643 ? 21.758 -6.990 -49.857 1.00 91.56 643 PRO A N 1
ATOM 4849 C CA . PRO A 1 643 ? 20.458 -6.890 -50.527 1.00 91.56 643 PRO A CA 1
ATOM 4850 C C . PRO A 1 643 ? 20.370 -7.578 -51.897 1.00 91.56 643 PRO A C 1
ATOM 4852 O O . PRO A 1 643 ? 19.278 -7.673 -52.447 1.00 91.56 643 PRO A O 1
ATOM 4855 N N . ASP A 1 644 ? 21.482 -8.060 -52.459 1.00 88.81 644 ASP A N 1
ATOM 4856 C CA . ASP A 1 644 ? 21.481 -8.845 -53.700 1.00 88.81 644 ASP A CA 1
ATOM 4857 C C . ASP A 1 644 ? 21.284 -10.352 -53.462 1.00 88.81 644 ASP A C 1
ATOM 4859 O O . ASP A 1 644 ? 20.904 -11.062 -54.395 1.00 88.81 644 ASP A O 1
ATOM 4863 N N . ASP A 1 645 ? 21.520 -10.834 -52.239 1.00 94.00 645 ASP A N 1
ATOM 4864 C CA . ASP A 1 645 ? 21.421 -12.248 -51.874 1.00 94.00 645 ASP A CA 1
ATOM 4865 C C . ASP A 1 645 ? 19.949 -12.716 -51.817 1.00 94.00 645 ASP A C 1
ATOM 4867 O O . ASP A 1 645 ? 19.092 -11.996 -51.293 1.00 94.00 645 ASP A O 1
ATOM 4871 N N . PRO A 1 646 ? 19.612 -13.905 -52.356 1.00 92.69 646 PRO A N 1
ATOM 4872 C CA . PRO A 1 646 ? 18.233 -14.392 -52.390 1.00 92.69 646 PRO A CA 1
ATOM 4873 C C . PRO A 1 646 ? 17.630 -14.641 -51.000 1.00 92.69 646 PRO A C 1
ATOM 4875 O O . PRO A 1 646 ? 16.447 -14.354 -50.809 1.00 92.69 646 PRO A O 1
ATOM 4878 N N . ILE A 1 647 ? 18.415 -15.119 -50.027 1.00 94.00 647 ILE A N 1
ATOM 4879 C CA . ILE A 1 647 ? 17.940 -15.352 -48.656 1.00 94.00 647 ILE A CA 1
ATOM 4880 C C . ILE A 1 647 ? 17.677 -14.003 -47.987 1.00 94.00 647 ILE A C 1
ATOM 4882 O O . ILE A 1 647 ? 16.619 -13.805 -47.387 1.00 94.00 647 ILE A O 1
ATOM 4886 N N . PHE A 1 648 ? 18.591 -13.041 -48.154 1.00 95.31 648 PHE A N 1
ATOM 4887 C CA . PHE A 1 648 ? 18.403 -11.682 -47.643 1.00 95.31 648 PHE A CA 1
ATOM 4888 C C . PHE A 1 648 ? 17.136 -11.034 -48.216 1.00 95.31 648 PHE A C 1
ATOM 4890 O O . PHE A 1 648 ? 16.340 -10.468 -47.465 1.00 95.31 648 PHE A O 1
ATOM 4897 N N . LYS A 1 649 ? 16.911 -11.140 -49.533 1.00 94.25 649 LYS A N 1
ATOM 4898 C CA . LYS A 1 649 ? 15.718 -10.583 -50.191 1.00 94.25 649 LYS A CA 1
ATOM 4899 C C . LYS A 1 649 ? 14.423 -11.168 -49.646 1.00 94.25 649 LYS A C 1
ATOM 4901 O O . LYS A 1 649 ? 13.466 -10.422 -49.467 1.00 94.25 649 LYS A O 1
ATOM 4906 N N . GLN A 1 650 ? 14.396 -12.470 -49.372 1.00 92.81 650 GLN A N 1
ATOM 4907 C CA . GLN A 1 650 ? 13.208 -13.126 -48.838 1.00 92.81 650 GLN A CA 1
ATOM 4908 C C . GLN A 1 650 ? 12.940 -12.733 -47.378 1.00 92.81 650 GLN A C 1
ATOM 4910 O O . GLN A 1 650 ? 11.810 -12.393 -47.039 1.00 92.81 650 GLN A O 1
ATOM 4915 N N . VAL A 1 651 ? 13.966 -12.715 -46.518 1.00 94.31 651 VAL A N 1
ATOM 4916 C CA . VAL A 1 651 ? 13.808 -12.330 -45.102 1.00 94.31 651 VAL A CA 1
ATOM 4917 C C . VAL A 1 651 ? 13.436 -10.853 -44.963 1.00 94.31 651 VAL A C 1
ATOM 4919 O O . VAL A 1 651 ? 12.531 -10.507 -44.210 1.00 94.31 651 VAL A O 1
ATOM 4922 N N . PHE A 1 652 ? 14.100 -9.966 -45.704 1.00 95.25 652 PHE A N 1
ATOM 4923 C CA . PHE A 1 652 ? 13.926 -8.517 -45.587 1.00 95.25 652 PHE A CA 1
ATOM 4924 C C . PHE A 1 652 ? 13.022 -7.924 -46.671 1.00 95.25 652 PHE A C 1
ATOM 4926 O O . PHE A 1 652 ? 13.090 -6.720 -46.930 1.00 95.25 652 PHE A O 1
ATOM 4933 N N . GLN A 1 653 ? 12.136 -8.730 -47.265 1.00 94.06 653 GLN A N 1
ATOM 4934 C CA . GLN A 1 653 ? 11.230 -8.304 -48.336 1.00 94.06 653 GLN A CA 1
ATOM 4935 C C . GLN A 1 653 ? 10.466 -7.027 -47.960 1.00 94.06 653 GLN A C 1
ATOM 4937 O O . GLN A 1 653 ? 10.484 -6.048 -48.703 1.00 94.06 653 GLN A O 1
ATOM 4942 N N . ARG A 1 654 ? 9.879 -6.979 -46.754 1.00 93.19 654 ARG A N 1
ATOM 4943 C CA . ARG A 1 654 ? 9.157 -5.795 -46.258 1.00 93.19 654 ARG A CA 1
ATOM 4944 C C . ARG A 1 654 ? 10.042 -4.549 -46.170 1.00 93.19 654 ARG A C 1
ATOM 4946 O O . ARG A 1 654 ? 9.563 -3.451 -46.443 1.00 93.19 654 ARG A O 1
ATOM 4953 N N . VAL A 1 655 ? 11.307 -4.702 -45.781 1.00 93.94 655 VAL A N 1
ATOM 4954 C CA . VAL A 1 655 ? 12.260 -3.588 -45.655 1.00 93.94 655 VAL A CA 1
ATOM 4955 C C . VAL A 1 655 ? 12.664 -3.068 -47.036 1.00 93.94 655 VAL A C 1
ATOM 4957 O O . VAL A 1 655 ? 12.718 -1.856 -47.233 1.00 93.94 655 VAL A O 1
ATOM 4960 N N . LEU A 1 656 ? 12.914 -3.963 -47.995 1.00 94.44 656 LEU A N 1
ATOM 4961 C CA . LEU A 1 656 ? 13.340 -3.601 -49.349 1.00 94.44 656 LEU A CA 1
ATOM 4962 C C . LEU A 1 656 ? 12.191 -3.026 -50.185 1.00 94.44 656 LEU A C 1
ATOM 4964 O O . LEU A 1 656 ? 12.340 -1.949 -50.760 1.00 94.44 656 LEU A O 1
ATOM 4968 N N . GLU A 1 657 ? 11.038 -3.696 -50.215 1.00 92.06 657 GLU A N 1
ATOM 4969 C CA . GLU A 1 657 ? 9.863 -3.242 -50.966 1.00 92.06 657 GLU A CA 1
ATOM 4970 C C . GLU A 1 657 ? 9.234 -2.005 -50.320 1.00 92.06 657 GLU A C 1
ATOM 4972 O O . GLU A 1 657 ? 8.972 -1.016 -51.001 1.00 92.06 657 GLU A O 1
ATOM 4977 N N . GLY A 1 658 ? 9.039 -2.026 -48.996 1.00 87.12 658 GLY A N 1
ATOM 4978 C CA . GLY A 1 658 ? 8.466 -0.902 -48.254 1.00 87.12 658 GLY A CA 1
ATOM 4979 C C . GLY A 1 658 ? 9.363 0.338 -48.257 1.00 87.12 658 GLY A C 1
ATOM 4980 O O . GLY A 1 658 ? 8.858 1.456 -48.306 1.00 87.12 658 GLY A O 1
ATOM 4981 N N . GLY A 1 659 ? 10.684 0.136 -48.268 1.00 89.12 659 GLY A N 1
ATOM 4982 C CA . GLY A 1 659 ? 11.670 1.203 -48.408 1.00 89.12 659 GLY A CA 1
ATOM 4983 C C . GLY A 1 659 ? 11.931 1.648 -49.852 1.00 89.12 659 GLY A C 1
ATOM 4984 O O . GLY A 1 659 ? 12.707 2.579 -50.044 1.00 89.12 659 GLY A O 1
ATOM 4985 N N . GLY A 1 660 ? 11.339 1.007 -50.867 1.00 92.06 660 GLY A N 1
ATOM 4986 C CA . GLY A 1 660 ? 11.517 1.384 -52.275 1.00 92.06 660 GLY A CA 1
ATOM 4987 C C . GLY A 1 660 ? 12.915 1.109 -52.847 1.00 92.06 660 GLY A C 1
ATOM 4988 O O . GLY A 1 660 ? 13.363 1.826 -53.742 1.00 92.06 660 GLY A O 1
ATOM 4989 N N . TRP A 1 661 ? 13.624 0.088 -52.349 1.00 94.12 661 TRP A N 1
ATOM 4990 C CA . TRP A 1 661 ? 15.026 -0.191 -52.698 1.00 94.12 661 TRP A CA 1
ATOM 4991 C C . TRP A 1 661 ? 15.264 -0.315 -54.210 1.00 94.12 661 TRP A C 1
ATOM 4993 O O . TRP A 1 661 ? 16.097 0.406 -54.760 1.00 94.12 661 TRP A O 1
ATOM 5003 N N . ASP A 1 662 ? 14.511 -1.170 -54.905 1.00 92.31 662 ASP A N 1
ATOM 5004 C CA . ASP A 1 662 ? 14.730 -1.437 -56.336 1.00 92.31 662 ASP A CA 1
ATOM 5005 C C . ASP A 1 662 ? 14.459 -0.206 -57.218 1.00 92.31 662 ASP A C 1
ATOM 5007 O O . ASP A 1 662 ? 15.188 0.060 -58.181 1.00 92.31 662 ASP A O 1
ATOM 5011 N N . GLN A 1 663 ? 13.444 0.589 -56.862 1.00 91.81 663 GLN A N 1
ATOM 5012 C CA . GLN A 1 663 ? 13.118 1.843 -57.551 1.00 91.81 663 GLN A CA 1
ATOM 5013 C C . GLN A 1 663 ? 14.243 2.866 -57.361 1.00 91.81 663 GLN A C 1
ATOM 5015 O O . GLN A 1 663 ? 14.700 3.479 -58.326 1.00 91.81 663 GLN A O 1
ATOM 5020 N N . ALA A 1 664 ? 14.758 2.983 -56.136 1.00 92.81 664 ALA A N 1
ATOM 5021 C CA . ALA A 1 664 ? 15.840 3.896 -55.800 1.00 92.81 664 ALA A CA 1
ATOM 5022 C C . ALA A 1 664 ? 17.172 3.513 -56.473 1.00 92.81 664 ALA A C 1
ATOM 5024 O O . ALA A 1 664 ? 17.894 4.389 -56.951 1.00 92.81 664 ALA A O 1
ATOM 5025 N N . VAL A 1 665 ? 17.485 2.216 -56.572 1.00 93.06 665 VAL A N 1
ATOM 5026 C CA . VAL A 1 665 ? 18.662 1.712 -57.305 1.00 93.06 665 VAL A CA 1
ATOM 5027 C C . VAL A 1 665 ? 18.539 1.994 -58.803 1.00 93.06 665 VAL A C 1
ATOM 5029 O O . VAL A 1 665 ? 19.497 2.463 -59.419 1.00 93.06 665 VAL A O 1
ATOM 5032 N N . THR A 1 666 ? 17.357 1.775 -59.383 1.00 92.38 666 THR A N 1
ATOM 5033 C CA . THR A 1 666 ? 17.090 2.070 -60.800 1.00 92.38 666 THR A CA 1
ATOM 5034 C C . THR A 1 666 ? 17.224 3.568 -61.087 1.00 92.38 666 THR A C 1
ATOM 5036 O O . THR A 1 666 ? 17.893 3.962 -62.044 1.00 92.38 666 THR A O 1
ATOM 5039 N N . ALA A 1 667 ? 16.665 4.416 -60.220 1.00 89.81 667 ALA A N 1
ATOM 5040 C CA . ALA A 1 667 ? 16.789 5.866 -60.324 1.00 89.81 667 ALA A CA 1
ATOM 5041 C C . ALA A 1 667 ? 18.251 6.327 -60.196 1.00 89.81 667 ALA A C 1
ATOM 5043 O O . ALA A 1 667 ? 18.712 7.159 -60.979 1.00 89.81 667 ALA A O 1
ATOM 5044 N N . ALA A 1 668 ? 19.017 5.744 -59.269 1.00 89.94 668 ALA A N 1
ATOM 5045 C CA . ALA A 1 668 ? 20.434 6.052 -59.095 1.00 89.94 668 ALA A CA 1
ATOM 5046 C C . ALA A 1 668 ? 21.276 5.690 -60.328 1.00 89.94 668 ALA A C 1
ATOM 5048 O O . ALA A 1 668 ? 22.154 6.463 -60.707 1.00 89.94 668 ALA A O 1
ATOM 5049 N N . ALA A 1 669 ? 20.971 4.572 -60.997 1.00 88.31 669 ALA A N 1
ATOM 5050 C CA . ALA A 1 669 ? 21.636 4.172 -62.239 1.00 88.31 669 ALA A CA 1
ATOM 5051 C C . ALA A 1 669 ? 21.361 5.137 -63.409 1.00 88.31 669 ALA A C 1
ATOM 5053 O O . ALA A 1 669 ? 22.194 5.270 -64.303 1.00 88.31 669 ALA A O 1
ATOM 5054 N N . SER A 1 670 ? 20.214 5.824 -63.396 1.00 85.25 670 SER A N 1
ATOM 5055 C CA . SER A 1 670 ? 19.825 6.808 -64.418 1.00 85.25 670 SER A CA 1
ATOM 5056 C C . SER A 1 670 ? 20.374 8.225 -64.182 1.00 85.25 670 SER A C 1
ATOM 5058 O O . SER A 1 670 ? 20.179 9.110 -65.016 1.00 85.25 670 SER A O 1
ATOM 5060 N N . ARG A 1 671 ? 21.066 8.460 -63.058 1.00 83.50 671 ARG A N 1
ATOM 5061 C CA . ARG A 1 671 ? 21.582 9.779 -62.669 1.00 83.50 671 ARG A CA 1
ATOM 5062 C C . ARG A 1 671 ? 22.836 10.162 -63.462 1.00 83.50 671 ARG A C 1
ATOM 5064 O O . ARG A 1 671 ? 23.723 9.341 -63.683 1.00 83.50 671 ARG A O 1
ATOM 5071 N N . GLY A 1 672 ? 22.943 11.438 -63.842 1.00 77.38 672 GLY A N 1
ATOM 5072 C CA . GLY A 1 672 ? 24.132 11.982 -64.508 1.00 77.38 672 GLY A CA 1
ATOM 5073 C C . GLY A 1 672 ? 25.405 11.866 -63.655 1.00 77.38 672 GLY A C 1
ATOM 5074 O O . GLY A 1 672 ? 25.355 12.013 -62.435 1.00 77.38 672 GLY A O 1
ATOM 5075 N N . ALA A 1 673 ? 26.554 11.636 -64.304 1.00 72.25 673 ALA A N 1
ATOM 5076 C CA . ALA A 1 673 ? 27.833 11.341 -63.642 1.00 72.25 673 ALA A CA 1
ATOM 5077 C C . ALA A 1 673 ? 28.318 12.433 -62.663 1.00 72.25 673 ALA A C 1
ATOM 5079 O O . ALA A 1 673 ? 28.986 12.105 -61.680 1.00 72.25 673 ALA A O 1
ATOM 5080 N N . ASP A 1 674 ? 27.937 13.691 -62.908 1.00 73.12 674 ASP A N 1
ATOM 5081 C CA . ASP A 1 674 ? 28.333 14.862 -62.115 1.00 73.12 674 ASP A CA 1
ATOM 5082 C C . ASP A 1 674 ? 27.362 15.201 -60.965 1.00 73.12 674 ASP A C 1
ATOM 5084 O O . ASP A 1 674 ? 27.658 16.087 -60.160 1.00 73.12 674 ASP A O 1
ATOM 5088 N N . SER A 1 675 ? 26.208 14.523 -60.853 1.00 80.75 675 SER A N 1
ATOM 5089 C CA . SER A 1 675 ? 25.240 14.819 -59.789 1.00 80.75 675 SER A CA 1
ATOM 5090 C C . SER A 1 675 ? 25.526 14.049 -58.497 1.00 80.75 675 SER A C 1
ATOM 5092 O O . SER A 1 675 ? 25.818 12.849 -58.509 1.00 80.75 675 SER A O 1
ATOM 5094 N N . LYS A 1 676 ? 25.419 14.746 -57.359 1.00 86.94 676 LYS A N 1
ATOM 5095 C CA . LYS A 1 676 ? 25.597 14.166 -56.022 1.00 86.94 676 LYS A CA 1
ATOM 5096 C C . LYS A 1 676 ? 24.263 13.636 -55.478 1.00 86.94 676 LYS A C 1
ATOM 5098 O O . LYS A 1 676 ? 23.279 14.376 -55.501 1.00 86.94 676 LYS A O 1
ATOM 5103 N N . PRO A 1 677 ? 24.225 12.409 -54.933 1.00 92.19 677 PRO A N 1
ATOM 5104 C CA . PRO A 1 677 ? 23.043 11.880 -54.261 1.00 92.19 677 PRO A CA 1
ATOM 5105 C C . PRO A 1 677 ? 22.734 12.602 -52.947 1.00 92.19 677 PRO A C 1
ATOM 5107 O O . PRO A 1 677 ? 23.588 13.275 -52.366 1.00 92.19 677 PRO A O 1
ATOM 5110 N N . TRP A 1 678 ? 21.502 12.443 -52.470 1.00 93.38 678 TRP A N 1
ATOM 5111 C CA . TRP A 1 678 ? 20.986 13.093 -51.267 1.00 93.38 678 TRP A CA 1
ATOM 5112 C C . TRP A 1 678 ? 20.937 12.144 -50.070 1.00 93.38 678 TRP A C 1
ATOM 5114 O O . TRP A 1 678 ? 20.488 11.005 -50.186 1.00 93.38 678 TRP A O 1
ATOM 5124 N N . ALA A 1 679 ? 21.375 12.635 -48.913 1.00 95.12 679 ALA A N 1
ATOM 5125 C CA . ALA A 1 679 ? 21.160 12.038 -47.604 1.00 95.12 679 ALA A CA 1
ATOM 5126 C C . ALA A 1 679 ? 20.195 12.949 -46.838 1.00 95.12 679 ALA A C 1
ATOM 5128 O O . ALA A 1 679 ? 20.538 14.075 -46.470 1.00 95.12 679 ALA A O 1
ATOM 5129 N N . VAL A 1 680 ? 18.965 12.480 -46.661 1.00 94.56 680 VAL A N 1
ATOM 5130 C CA . VAL A 1 680 ? 17.855 13.277 -46.147 1.00 94.56 680 VAL A CA 1
ATOM 5131 C C . VAL A 1 680 ? 17.477 12.808 -44.751 1.00 94.56 680 VAL A C 1
ATOM 5133 O O . VAL A 1 680 ? 17.145 11.641 -44.549 1.00 94.56 680 VAL A O 1
ATOM 5136 N N . LEU A 1 681 ? 17.460 13.731 -43.797 1.00 93.19 681 LEU A N 1
ATOM 5137 C CA . LEU A 1 681 ? 16.898 13.530 -42.471 1.00 93.19 681 LEU A CA 1
ATOM 5138 C C . LEU A 1 681 ? 15.473 14.091 -42.436 1.00 93.19 681 LEU A C 1
ATOM 5140 O O . LEU A 1 681 ? 15.275 15.300 -42.522 1.00 93.19 681 LEU A O 1
ATOM 5144 N N . VAL A 1 682 ? 14.475 13.221 -42.303 1.00 91.75 682 VAL A N 1
ATOM 5145 C CA . VAL A 1 682 ? 13.058 13.603 -42.245 1.00 91.75 682 VAL A CA 1
ATOM 5146 C C . VAL A 1 682 ? 12.631 13.712 -40.779 1.00 91.75 682 VAL A C 1
ATOM 5148 O O . VAL A 1 682 ? 12.602 12.715 -40.058 1.00 91.75 682 VAL A O 1
ATOM 5151 N N . THR A 1 683 ? 12.310 14.925 -40.332 1.00 89.38 683 THR A N 1
ATOM 5152 C CA . THR A 1 683 ? 11.996 15.276 -38.935 1.00 89.38 683 THR A CA 1
ATOM 5153 C C . THR A 1 683 ? 10.583 15.847 -38.790 1.00 89.38 683 THR A C 1
ATOM 5155 O O . THR A 1 683 ? 9.924 16.174 -39.778 1.00 89.38 683 THR A O 1
ATOM 5158 N N . GLY A 1 684 ? 10.115 15.956 -37.547 1.00 82.62 684 GLY A N 1
ATOM 5159 C CA . GLY A 1 684 ? 8.759 16.377 -37.200 1.00 82.62 684 GLY A CA 1
ATOM 5160 C C . GLY A 1 684 ? 7.972 15.254 -36.527 1.00 82.62 684 GLY A C 1
ATOM 5161 O O . GLY A 1 684 ? 8.404 14.094 -36.484 1.00 82.62 684 GLY A O 1
ATOM 5162 N N . LEU A 1 685 ? 6.802 15.598 -35.997 1.00 81.38 685 LEU A N 1
ATOM 5163 C CA . LEU A 1 685 ? 5.954 14.676 -35.246 1.00 81.38 685 LEU A CA 1
ATOM 5164 C C . LEU A 1 685 ? 5.559 13.424 -36.036 1.00 81.38 685 LEU A C 1
ATOM 5166 O O . LEU A 1 685 ? 5.290 13.459 -37.237 1.00 81.38 685 LEU A O 1
ATOM 5170 N N . ASN A 1 686 ? 5.458 12.297 -35.336 1.00 75.69 686 ASN A N 1
ATOM 5171 C CA . ASN A 1 686 ? 4.825 11.107 -35.894 1.00 75.69 686 ASN A CA 1
ATOM 5172 C C . ASN A 1 686 ? 3.306 11.334 -35.958 1.00 75.69 686 ASN A C 1
ATOM 5174 O O . ASN A 1 686 ? 2.730 11.900 -35.038 1.00 75.69 686 ASN A O 1
ATOM 5178 N N . GLY A 1 687 ? 2.658 10.910 -37.046 1.00 73.44 687 GLY A N 1
ATOM 5179 C CA . GLY A 1 687 ? 1.209 11.094 -37.247 1.00 73.44 687 GLY A CA 1
ATOM 5180 C C . GLY A 1 687 ? 0.829 12.104 -38.330 1.00 73.44 687 GLY A C 1
ATOM 5181 O O . GLY A 1 687 ? -0.259 11.999 -38.893 1.00 73.44 687 GLY A O 1
ATOM 5182 N N . ILE A 1 688 ? 1.747 12.990 -38.727 1.00 77.31 688 ILE A N 1
ATOM 5183 C CA . 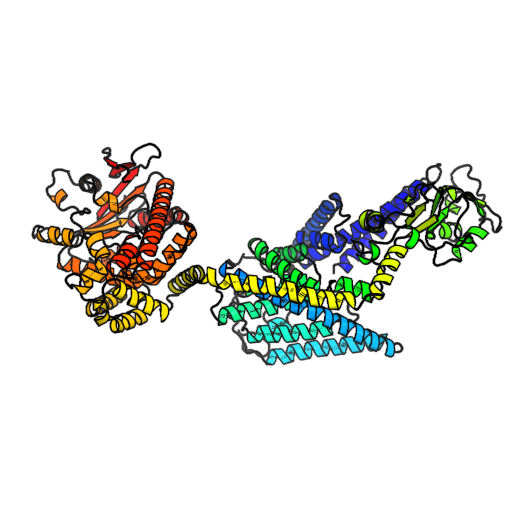ILE A 1 688 ? 1.528 14.004 -39.782 1.00 77.31 688 ILE A CA 1
ATOM 5184 C C . ILE A 1 688 ? 1.761 13.469 -41.210 1.00 77.31 688 ILE A C 1
ATOM 5186 O O . ILE A 1 688 ? 1.938 14.228 -42.155 1.00 77.31 688 ILE A O 1
ATOM 5190 N N . ARG A 1 689 ? 1.762 12.136 -41.363 1.00 73.88 689 ARG A N 1
ATOM 5191 C CA . ARG A 1 689 ? 1.855 11.403 -42.641 1.00 73.88 689 ARG A CA 1
ATOM 5192 C C . ARG A 1 689 ? 3.116 11.693 -43.474 1.00 73.88 689 ARG A C 1
ATOM 5194 O O . ARG A 1 689 ? 3.080 11.543 -44.690 1.00 73.88 689 ARG A O 1
ATOM 5201 N N . LYS A 1 690 ? 4.242 12.004 -42.813 1.00 80.81 690 LYS A N 1
ATOM 5202 C CA . LYS A 1 690 ? 5.555 12.298 -43.428 1.00 80.81 690 LYS A CA 1
ATOM 5203 C C . LYS A 1 690 ? 5.893 11.342 -44.572 1.00 80.81 690 LYS A C 1
ATOM 5205 O O . LYS A 1 690 ? 6.043 11.793 -45.696 1.00 80.81 690 LYS A O 1
ATOM 5210 N N . THR A 1 691 ? 5.934 10.034 -44.312 1.00 78.06 691 THR A N 1
ATOM 5211 C CA . THR A 1 691 ? 6.315 9.021 -45.309 1.00 78.06 691 THR A CA 1
ATOM 5212 C C . THR A 1 691 ? 5.378 9.004 -46.517 1.00 78.06 691 THR A C 1
ATOM 5214 O O . THR A 1 691 ? 5.849 8.951 -47.646 1.00 78.06 691 THR A O 1
ATOM 5217 N N . SER A 1 692 ? 4.059 9.085 -46.304 1.00 80.06 692 SER A N 1
ATOM 5218 C CA . SER A 1 692 ? 3.072 9.103 -47.393 1.00 80.06 692 SER A CA 1
ATOM 5219 C C . SER A 1 692 ? 3.201 10.355 -48.257 1.00 80.06 692 SER A C 1
ATOM 5221 O O . SER A 1 692 ? 3.117 10.257 -49.477 1.00 80.06 692 SER A O 1
ATOM 5223 N N . SER A 1 693 ? 3.453 11.508 -47.631 1.00 82.81 693 SER A N 1
ATOM 5224 C CA . SER A 1 693 ? 3.600 12.797 -48.310 1.00 82.81 693 SER A CA 1
ATOM 5225 C C . SER A 1 693 ? 4.744 12.812 -49.322 1.00 82.81 693 SER A C 1
ATOM 5227 O O . SER A 1 693 ? 4.648 13.501 -50.326 1.00 82.81 693 SER A O 1
ATOM 5229 N N . LEU A 1 694 ? 5.801 12.024 -49.113 1.00 86.00 694 LEU A N 1
ATOM 5230 C CA . LEU A 1 694 ? 6.965 11.976 -50.012 1.00 86.00 694 LEU A CA 1
ATOM 5231 C C . LEU A 1 694 ? 6.664 11.334 -51.371 1.00 86.00 694 LEU A C 1
ATOM 5233 O O . LEU A 1 694 ? 7.431 11.519 -52.316 1.00 86.00 694 LEU A O 1
ATOM 5237 N N . TYR A 1 695 ? 5.584 10.555 -51.456 1.00 86.75 695 TYR A N 1
ATOM 5238 C CA . TYR A 1 695 ? 5.122 9.906 -52.685 1.00 86.75 695 TYR A CA 1
ATOM 5239 C C . TYR A 1 695 ? 4.043 10.717 -53.408 1.00 86.75 695 TYR A C 1
ATOM 5241 O O . TYR A 1 695 ? 3.557 10.288 -54.454 1.00 86.75 695 TYR A O 1
ATOM 5249 N N . GLU A 1 696 ? 3.628 11.856 -52.852 1.00 86.94 696 GLU A N 1
ATOM 5250 C CA . GLU A 1 696 ? 2.612 12.689 -53.477 1.00 86.94 696 GLU A CA 1
ATOM 5251 C C . GLU A 1 696 ? 3.201 13.490 -54.654 1.00 86.94 696 GLU A C 1
ATOM 5253 O O . GLU A 1 696 ? 4.334 13.970 -54.561 1.00 86.94 696 GLU A O 1
ATOM 5258 N N . PRO A 1 697 ? 2.447 13.690 -55.754 1.00 85.50 697 PRO A N 1
ATOM 5259 C CA . PRO A 1 697 ? 2.957 14.366 -56.953 1.00 85.50 697 PRO A CA 1
ATOM 5260 C C . PRO A 1 697 ? 3.468 15.790 -56.702 1.00 85.50 697 PRO A C 1
ATOM 5262 O O . PRO A 1 697 ? 4.427 16.222 -57.330 1.00 85.50 697 PRO A O 1
ATOM 5265 N N . TRP A 1 698 ? 2.851 16.505 -55.758 1.00 87.12 698 TRP A N 1
ATOM 5266 C CA . TRP A 1 698 ? 3.212 17.879 -55.402 1.00 87.12 698 TRP A CA 1
ATOM 5267 C C . TRP A 1 698 ? 4.487 17.974 -54.547 1.00 87.12 698 TRP A C 1
ATOM 5269 O O . TRP A 1 698 ? 5.010 19.067 -54.337 1.00 87.12 698 TRP A O 1
ATOM 5279 N N . PHE A 1 699 ? 5.004 16.858 -54.022 1.00 90.00 699 PHE A N 1
ATOM 5280 C CA . PHE A 1 699 ? 6.059 16.889 -53.010 1.00 90.00 699 PHE A CA 1
ATOM 5281 C C . PHE A 1 699 ? 7.362 17.521 -53.513 1.00 90.00 699 PHE A C 1
ATOM 5283 O O . PHE A 1 699 ? 7.953 18.344 -52.816 1.00 90.00 699 PHE A O 1
ATOM 5290 N N . GLN A 1 700 ? 7.803 17.168 -54.724 1.00 88.88 700 GLN A N 1
ATOM 5291 C CA . GLN A 1 700 ? 9.034 17.724 -55.298 1.00 88.88 700 GLN A CA 1
ATOM 5292 C C . GLN A 1 700 ? 8.921 19.228 -55.578 1.00 88.88 700 GLN A C 1
ATOM 5294 O O . GLN A 1 700 ? 9.912 19.938 -55.426 1.00 88.88 700 GLN A O 1
ATOM 5299 N N . GLU A 1 701 ? 7.729 19.719 -55.927 1.00 88.12 701 GLU A N 1
ATOM 5300 C CA . GLU A 1 701 ? 7.470 21.147 -56.147 1.00 88.12 701 GLU A CA 1
ATOM 5301 C C . GLU A 1 701 ? 7.572 21.928 -54.831 1.00 88.12 701 GLU A C 1
ATOM 5303 O O . GLU A 1 701 ? 8.319 22.903 -54.744 1.00 88.12 701 GLU A O 1
ATOM 5308 N N . VAL A 1 702 ? 6.905 21.442 -53.777 1.00 90.31 702 VAL A N 1
ATOM 5309 C CA . VAL A 1 702 ? 6.965 22.038 -52.431 1.00 90.31 702 VAL A CA 1
ATOM 5310 C C . VAL A 1 702 ? 8.382 21.987 -51.863 1.00 90.31 702 VAL A C 1
ATOM 5312 O O . VAL A 1 702 ? 8.832 22.934 -51.218 1.00 90.31 702 VAL A O 1
ATOM 5315 N N . LEU A 1 703 ? 9.113 20.898 -52.108 1.00 91.50 703 LEU A N 1
ATOM 5316 C CA . LEU A 1 703 ? 10.499 20.773 -51.675 1.00 91.50 703 LEU A CA 1
ATOM 5317 C C . LEU A 1 703 ? 11.418 21.755 -52.412 1.00 91.50 703 LEU A C 1
ATOM 5319 O O . LEU A 1 703 ? 12.240 22.409 -51.771 1.00 91.50 703 LEU A O 1
ATOM 5323 N N . ALA A 1 704 ? 11.273 21.880 -53.733 1.00 89.81 704 ALA A N 1
ATOM 5324 C CA . ALA A 1 704 ? 12.027 22.846 -54.526 1.00 89.81 704 ALA A CA 1
ATOM 5325 C C . ALA A 1 704 ? 11.785 24.272 -54.016 1.00 89.81 704 ALA A C 1
ATOM 5327 O O . ALA A 1 704 ? 12.743 25.009 -53.778 1.00 89.81 704 ALA A O 1
ATOM 5328 N N . GLU A 1 705 ? 10.527 24.625 -53.749 1.00 89.69 705 GLU A N 1
ATOM 5329 C CA . GLU A 1 705 ? 10.148 25.924 -53.200 1.00 89.69 705 GLU A CA 1
ATOM 5330 C C . GLU A 1 705 ? 10.741 26.167 -51.804 1.00 89.69 705 GLU A C 1
ATOM 5332 O O . GLU A 1 705 ? 11.340 27.217 -51.566 1.00 89.69 705 GLU A O 1
ATOM 5337 N N . ALA A 1 706 ? 10.662 25.182 -50.902 1.00 89.31 706 ALA A N 1
ATOM 5338 C CA . ALA A 1 706 ? 11.242 25.267 -49.560 1.00 89.31 706 ALA A CA 1
ATOM 5339 C C . ALA A 1 706 ? 12.772 25.433 -49.577 1.00 89.31 706 ALA A C 1
ATOM 5341 O O . ALA A 1 706 ? 13.342 25.991 -48.640 1.00 89.31 706 ALA A O 1
ATOM 5342 N N . MET A 1 707 ? 13.433 24.965 -50.639 1.00 88.00 707 MET A N 1
ATOM 5343 C CA . MET A 1 707 ? 14.874 25.103 -50.859 1.00 88.00 707 MET A CA 1
ATOM 5344 C C . MET A 1 707 ? 15.249 26.332 -51.706 1.00 88.00 707 MET A C 1
ATOM 5346 O O . MET A 1 707 ? 16.433 26.563 -51.953 1.00 88.00 707 MET A O 1
ATOM 5350 N N . GLY A 1 708 ? 14.271 27.123 -52.166 1.00 85.12 708 GLY A N 1
ATOM 5351 C CA . GLY A 1 708 ? 14.494 28.291 -53.026 1.00 85.12 708 GLY A CA 1
ATOM 5352 C C . GLY A 1 708 ? 14.935 27.954 -54.458 1.00 85.12 708 GLY A C 1
ATOM 5353 O O . GLY A 1 708 ? 15.534 28.794 -55.133 1.00 85.12 708 GLY A O 1
ATOM 5354 N N . ILE A 1 709 ? 14.668 26.733 -54.925 1.00 85.38 709 ILE A N 1
ATOM 5355 C CA . ILE A 1 709 ? 14.938 26.265 -56.289 1.00 85.38 709 ILE A CA 1
ATOM 5356 C C . ILE A 1 709 ? 13.734 26.624 -57.168 1.00 85.38 709 ILE A C 1
ATOM 5358 O O . ILE A 1 709 ? 12.587 26.392 -56.792 1.00 85.38 709 ILE A O 1
ATOM 5362 N N . LYS A 1 710 ? 13.981 27.199 -58.350 1.00 78.81 710 LYS A N 1
ATOM 5363 C CA . LYS A 1 710 ? 12.901 27.537 -59.289 1.00 78.81 710 LYS A CA 1
ATOM 5364 C C . LYS A 1 710 ? 12.309 26.268 -59.909 1.00 78.81 710 LYS A C 1
ATOM 5366 O O . LYS A 1 710 ? 13.040 25.328 -60.205 1.00 78.81 710 LYS A O 1
ATOM 5371 N N . SER A 1 711 ? 10.997 26.262 -60.138 1.00 68.62 711 SER A N 1
ATOM 5372 C CA . SER A 1 711 ? 10.252 25.098 -60.643 1.00 68.62 711 SER A CA 1
ATOM 5373 C C . SER A 1 711 ? 10.656 24.640 -62.052 1.00 68.62 711 SER A C 1
ATOM 5375 O O . SER A 1 711 ? 10.391 23.500 -62.418 1.00 68.62 711 SER A O 1
ATOM 5377 N N . ASP A 1 712 ? 11.313 25.499 -62.834 1.00 71.00 712 ASP A N 1
ATOM 5378 C CA . ASP A 1 712 ? 11.837 25.225 -64.175 1.00 71.00 712 ASP A CA 1
ATOM 5379 C C . ASP A 1 712 ? 13.296 24.718 -64.187 1.00 71.00 712 ASP A C 1
ATOM 5381 O O . ASP A 1 712 ? 13.835 24.423 -65.256 1.00 71.00 712 ASP A O 1
ATOM 5385 N N . ASP A 1 713 ? 13.949 24.595 -63.023 1.00 76.19 713 ASP A N 1
ATOM 5386 C CA . ASP A 1 713 ? 15.326 24.102 -62.924 1.00 76.19 713 ASP A CA 1
ATOM 5387 C C . ASP A 1 713 ? 15.380 22.576 -63.181 1.00 76.19 713 ASP A C 1
ATOM 5389 O O . ASP A 1 713 ? 14.705 21.807 -62.489 1.00 76.19 713 ASP A O 1
ATOM 5393 N N . PRO A 1 714 ? 16.215 22.081 -64.119 1.00 70.38 714 PRO A N 1
ATOM 5394 C CA . PRO A 1 714 ? 16.386 20.644 -64.359 1.00 70.38 714 PRO A CA 1
ATOM 5395 C C . PRO A 1 714 ? 16.842 19.855 -63.118 1.00 70.38 714 PRO A C 1
ATOM 5397 O O . PRO A 1 714 ? 16.688 18.633 -63.081 1.00 70.38 714 PRO A O 1
ATOM 5400 N N . LYS A 1 715 ? 17.364 20.523 -62.079 1.00 71.25 715 LYS A N 1
ATOM 5401 C CA . LYS A 1 715 ? 17.708 19.914 -60.785 1.00 71.25 715 LYS A CA 1
ATOM 5402 C C . LYS A 1 715 ? 16.498 19.445 -59.976 1.00 71.25 715 LYS A C 1
ATOM 5404 O O . LYS A 1 715 ? 16.680 18.598 -59.106 1.00 71.25 715 LYS A O 1
ATOM 5409 N N . VAL A 1 716 ? 15.287 19.941 -60.253 1.00 78.19 716 VAL A N 1
ATOM 5410 C CA . VAL A 1 716 ? 14.060 19.548 -59.530 1.00 78.19 716 VAL A CA 1
ATOM 5411 C C . VAL A 1 716 ? 13.778 18.050 -59.681 1.00 78.19 716 VAL A C 1
ATOM 5413 O O . VAL A 1 716 ? 13.377 17.399 -58.721 1.00 78.19 716 VAL A O 1
ATOM 5416 N N . VAL A 1 717 ? 14.080 17.468 -60.846 1.00 76.00 717 VAL A N 1
ATOM 5417 C CA . VAL A 1 717 ? 13.884 16.030 -61.116 1.00 76.00 717 VAL A CA 1
ATOM 5418 C C . VAL A 1 717 ? 14.811 15.147 -60.266 1.00 76.00 717 VAL A C 1
ATOM 5420 O O . VAL A 1 717 ? 14.450 14.022 -59.920 1.00 76.00 717 VAL A O 1
ATOM 5423 N N . ASP A 1 718 ? 15.986 15.661 -59.891 1.00 80.69 718 ASP A N 1
ATOM 5424 C CA . ASP A 1 718 ? 16.974 14.945 -59.072 1.00 80.69 718 ASP A CA 1
ATOM 5425 C C . ASP A 1 718 ? 16.785 15.175 -57.559 1.00 80.69 718 ASP A C 1
ATOM 5427 O O . ASP A 1 718 ? 17.523 14.613 -56.740 1.00 80.69 718 ASP A O 1
ATOM 5431 N N . LEU A 1 719 ? 15.789 15.984 -57.162 1.00 89.69 719 LEU A N 1
ATOM 5432 C CA . LEU A 1 719 ? 15.426 16.152 -55.757 1.00 89.69 719 LEU A CA 1
ATOM 5433 C C . LEU A 1 719 ? 14.866 14.843 -55.182 1.00 89.69 719 LEU A C 1
ATOM 5435 O O . LEU A 1 719 ? 14.121 14.121 -55.860 1.00 89.69 719 LEU A O 1
ATOM 5439 N N . PRO A 1 720 ? 15.202 14.526 -53.922 1.00 91.75 720 PRO A N 1
ATOM 5440 C CA . PRO A 1 720 ? 14.819 13.267 -53.309 1.00 91.75 720 PRO A CA 1
ATOM 5441 C C . PRO A 1 720 ? 13.308 13.241 -53.029 1.00 91.75 720 PRO A C 1
ATOM 5443 O O . PRO A 1 720 ? 12.786 14.094 -52.316 1.00 91.75 720 PRO A O 1
ATOM 5446 N N . CYS A 1 721 ? 12.613 12.240 -53.565 1.00 91.25 721 CYS A N 1
ATOM 5447 C CA . CYS A 1 721 ? 11.202 11.930 -53.327 1.00 91.25 721 CYS A CA 1
ATOM 5448 C C . CYS A 1 721 ? 11.015 10.423 -53.095 1.00 91.25 721 CYS A C 1
ATOM 5450 O O . CYS A 1 721 ? 11.949 9.638 -53.273 1.00 91.25 721 CYS A O 1
ATOM 5452 N N . GLY A 1 722 ? 9.805 10.000 -52.724 1.00 86.62 722 GLY A N 1
ATOM 5453 C CA . GLY A 1 722 ? 9.506 8.591 -52.453 1.00 86.62 722 GLY A CA 1
ATOM 5454 C C . GLY A 1 722 ? 9.769 7.659 -53.644 1.00 86.62 722 GLY A C 1
ATOM 5455 O O . GLY A 1 722 ? 10.162 6.518 -53.449 1.00 86.62 722 GLY A O 1
ATOM 5456 N N . ALA A 1 723 ? 9.634 8.145 -54.883 1.00 87.69 723 ALA A N 1
ATOM 5457 C CA . ALA A 1 723 ? 9.825 7.327 -56.085 1.00 87.69 723 ALA A CA 1
ATOM 5458 C C . ALA A 1 723 ? 11.300 7.120 -56.492 1.00 87.69 723 ALA A C 1
ATOM 5460 O O . ALA A 1 723 ? 11.593 6.231 -57.289 1.00 87.69 723 ALA A O 1
ATOM 5461 N N . ASN A 1 724 ? 12.234 7.940 -55.991 1.00 91.62 724 ASN A N 1
ATOM 5462 C CA . ASN A 1 724 ? 13.650 7.903 -56.390 1.00 91.62 724 ASN A CA 1
ATOM 5463 C C . ASN A 1 724 ? 14.629 7.731 -55.213 1.00 91.62 724 ASN A C 1
ATOM 5465 O O . ASN A 1 724 ? 15.843 7.860 -55.399 1.00 91.62 724 ASN A O 1
ATOM 5469 N N . SER A 1 725 ? 14.119 7.484 -54.004 1.00 93.94 725 SER A N 1
ATOM 5470 C CA . SER A 1 725 ? 14.911 7.429 -52.775 1.00 93.94 725 SER A CA 1
ATOM 5471 C C . SER A 1 725 ? 14.615 6.170 -51.978 1.00 93.94 725 SER A C 1
ATOM 5473 O O . SER A 1 725 ? 13.466 5.764 -51.850 1.00 93.94 725 SER A O 1
ATOM 5475 N N . PHE A 1 726 ? 15.660 5.573 -51.410 1.00 94.81 726 PHE A N 1
ATOM 5476 C CA . PHE A 1 726 ? 15.516 4.470 -50.476 1.00 94.81 726 PHE A CA 1
ATOM 5477 C C . PHE A 1 726 ? 15.176 5.016 -49.092 1.00 94.81 726 PHE A C 1
ATOM 5479 O O . PHE A 1 726 ? 15.916 5.829 -48.527 1.00 94.81 726 PHE A O 1
ATOM 5486 N N . PHE A 1 727 ? 14.073 4.541 -48.528 1.00 92.25 727 PHE A N 1
ATOM 5487 C CA . PHE A 1 727 ? 13.629 4.932 -47.205 1.00 92.25 727 PHE A CA 1
ATOM 5488 C C . PHE A 1 727 ? 14.089 3.928 -46.151 1.00 92.25 727 PHE A C 1
ATOM 5490 O O . PHE A 1 727 ? 13.633 2.786 -46.074 1.00 92.25 727 PHE A O 1
ATOM 5497 N N . ARG A 1 728 ? 14.971 4.386 -45.268 1.00 92.06 728 ARG A N 1
ATOM 5498 C CA . ARG A 1 728 ? 15.484 3.606 -44.146 1.00 92.06 728 ARG A CA 1
ATOM 5499 C C . ARG A 1 728 ? 14.463 3.591 -43.002 1.00 92.06 728 ARG A C 1
ATOM 5501 O O . ARG A 1 728 ? 14.542 4.400 -42.078 1.00 92.06 728 ARG A O 1
ATOM 5508 N N . GLN A 1 729 ? 13.506 2.663 -43.056 1.00 88.38 729 GLN A N 1
ATOM 5509 C CA . GLN A 1 729 ? 12.466 2.505 -42.028 1.00 88.38 729 GLN A CA 1
ATOM 5510 C C . GLN A 1 729 ? 12.895 1.521 -40.946 1.00 88.38 729 GLN A C 1
ATOM 5512 O O . GLN A 1 729 ? 12.773 0.306 -41.103 1.00 88.38 729 GLN A O 1
ATOM 5517 N N . LEU A 1 730 ? 13.341 2.052 -39.809 1.00 89.44 730 LEU A N 1
ATOM 5518 C CA . LEU A 1 730 ? 13.669 1.230 -38.641 1.00 89.44 730 LEU A CA 1
ATOM 5519 C C . LEU A 1 730 ? 12.451 0.456 -38.128 1.00 89.44 730 LEU A C 1
ATOM 5521 O O . LEU A 1 730 ? 12.600 -0.669 -37.666 1.00 89.44 730 LEU A O 1
ATOM 5525 N N . ASP A 1 731 ? 11.247 1.004 -38.292 1.00 89.88 731 ASP A N 1
ATOM 5526 C CA . ASP A 1 731 ? 10.008 0.335 -37.898 1.00 89.88 731 ASP A CA 1
ATOM 5527 C C . ASP A 1 731 ? 9.780 -0.976 -38.663 1.00 89.88 731 ASP A C 1
ATOM 5529 O O . ASP A 1 731 ? 9.316 -1.961 -38.088 1.00 89.88 731 ASP A O 1
ATOM 5533 N N . PHE A 1 732 ? 10.152 -1.022 -39.946 1.00 92.06 732 PHE A N 1
ATOM 5534 C CA . PHE A 1 732 ? 10.062 -2.241 -40.753 1.00 92.06 732 PHE A CA 1
ATOM 5535 C C . PHE A 1 732 ? 11.175 -3.221 -40.402 1.00 92.06 732 PHE A C 1
ATOM 5537 O O . PHE A 1 732 ? 10.934 -4.425 -40.350 1.00 92.06 732 PHE A O 1
ATOM 5544 N N . MET A 1 733 ? 12.373 -2.714 -40.101 1.00 94.38 733 MET A N 1
ATOM 5545 C CA . MET A 1 733 ? 13.496 -3.542 -39.661 1.00 94.38 733 MET A CA 1
ATOM 5546 C C . MET A 1 733 ? 13.176 -4.240 -38.338 1.00 94.38 733 MET A C 1
ATOM 5548 O O . MET A 1 733 ? 13.302 -5.454 -38.252 1.00 94.38 733 MET A O 1
ATOM 5552 N N . VAL A 1 734 ? 12.694 -3.506 -37.331 1.00 94.62 734 VAL A N 1
ATOM 5553 C CA . VAL A 1 734 ? 12.335 -4.075 -36.023 1.00 94.62 734 VAL A CA 1
ATOM 5554 C C . VAL A 1 734 ? 11.186 -5.075 -36.153 1.00 94.62 734 VAL A C 1
ATOM 5556 O O . VAL A 1 734 ? 11.294 -6.173 -35.619 1.00 94.62 734 VAL A O 1
ATOM 5559 N N . ALA A 1 735 ? 10.126 -4.751 -36.903 1.00 93.94 735 ALA A N 1
ATOM 5560 C CA . ALA A 1 735 ? 9.015 -5.684 -37.115 1.00 93.94 735 ALA A CA 1
ATOM 5561 C C . ALA A 1 735 ? 9.457 -6.982 -37.812 1.00 93.94 735 ALA A C 1
ATOM 5563 O O . ALA A 1 735 ? 8.963 -8.055 -37.482 1.00 93.94 735 ALA A O 1
ATOM 5564 N N . THR A 1 736 ? 10.418 -6.895 -38.739 1.00 94.56 736 THR A N 1
ATOM 5565 C CA . THR A 1 736 ? 10.987 -8.068 -39.422 1.00 94.56 736 THR A CA 1
ATOM 5566 C C . THR A 1 736 ? 11.836 -8.908 -38.462 1.00 94.56 736 THR A C 1
ATOM 5568 O O . THR A 1 736 ? 11.666 -10.123 -38.387 1.00 94.56 736 THR A O 1
ATOM 5571 N N . LEU A 1 737 ? 12.718 -8.255 -37.697 1.00 93.75 737 LEU A N 1
ATOM 5572 C CA . LEU A 1 737 ? 13.692 -8.890 -36.800 1.00 93.75 737 LEU A CA 1
ATOM 5573 C C . LEU A 1 737 ? 13.072 -9.460 -35.511 1.00 93.75 737 LEU A C 1
ATOM 5575 O O . LEU A 1 737 ? 13.690 -10.315 -34.881 1.00 93.75 737 LEU A O 1
ATOM 5579 N N . ALA A 1 738 ? 11.885 -8.990 -35.118 1.00 94.31 738 ALA A N 1
ATOM 5580 C CA . ALA A 1 738 ? 11.207 -9.357 -33.873 1.00 94.31 738 ALA A CA 1
ATOM 5581 C C . ALA A 1 738 ? 9.781 -9.892 -34.105 1.00 94.31 738 ALA A C 1
ATOM 5583 O O . ALA A 1 738 ? 8.890 -9.674 -33.282 1.00 94.31 738 ALA A O 1
ATOM 5584 N N . ASN A 1 739 ? 9.531 -10.573 -35.229 1.00 93.56 739 ASN A N 1
ATOM 5585 C CA . ASN A 1 739 ? 8.178 -11.012 -35.585 1.00 93.56 739 ASN A CA 1
ATOM 5586 C C . ASN A 1 739 ? 7.554 -12.001 -34.575 1.00 93.56 739 ASN A C 1
ATOM 5588 O O . ASN A 1 739 ? 6.342 -11.969 -34.369 1.00 93.56 739 ASN A O 1
ATOM 5592 N N . GLU A 1 740 ? 8.356 -12.791 -33.854 1.00 92.19 740 GLU A N 1
ATOM 5593 C CA . GLU A 1 740 ? 7.874 -13.631 -32.742 1.00 92.19 740 GLU A CA 1
ATOM 5594 C C . GLU A 1 740 ? 7.352 -12.812 -31.549 1.00 92.19 740 GLU A C 1
ATOM 5596 O O . GLU A 1 740 ? 6.375 -13.203 -30.907 1.00 92.19 740 GLU A O 1
ATOM 5601 N N . ASP A 1 741 ? 7.959 -11.661 -31.258 1.00 92.31 741 ASP A N 1
ATOM 5602 C CA . ASP A 1 741 ? 7.519 -10.782 -30.172 1.00 92.31 741 ASP A CA 1
ATOM 5603 C C . ASP A 1 741 ? 6.362 -9.879 -30.613 1.00 92.31 741 ASP A C 1
ATOM 5605 O O . ASP A 1 741 ? 5.447 -9.632 -29.828 1.00 92.31 741 ASP A O 1
ATOM 5609 N N . PHE A 1 742 ? 6.303 -9.502 -31.895 1.00 92.38 742 PHE A N 1
ATOM 5610 C CA . PHE A 1 742 ? 5.107 -8.892 -32.489 1.00 92.38 742 PHE A CA 1
ATOM 5611 C C . PHE A 1 742 ? 3.904 -9.844 -32.480 1.00 92.38 742 PHE A C 1
ATOM 5613 O O . PHE A 1 742 ? 2.771 -9.401 -32.309 1.00 92.38 742 PHE A O 1
ATOM 5620 N N . ARG A 1 743 ? 4.123 -11.162 -32.575 1.00 90.94 743 ARG A N 1
ATOM 5621 C CA . ARG A 1 743 ? 3.047 -12.153 -32.417 1.00 90.94 743 ARG A CA 1
ATOM 5622 C C . ARG A 1 743 ? 2.349 -12.026 -31.063 1.00 90.94 743 ARG A C 1
ATOM 5624 O O . ARG A 1 743 ? 1.130 -12.145 -30.996 1.00 90.94 743 ARG A O 1
ATOM 5631 N N . LYS A 1 744 ? 3.125 -11.784 -30.005 1.00 90.00 744 LYS A N 1
ATOM 5632 C CA . LYS A 1 744 ? 2.620 -11.537 -28.646 1.00 90.00 744 LYS A CA 1
ATOM 5633 C C . LYS A 1 744 ? 2.045 -10.127 -28.530 1.00 90.00 744 LYS A C 1
ATOM 5635 O O . LYS A 1 744 ? 1.026 -9.932 -27.897 1.00 90.00 744 LYS A O 1
ATOM 5640 N N . LEU A 1 745 ? 2.646 -9.140 -29.195 1.00 91.25 745 LEU A N 1
ATOM 5641 C CA . LEU A 1 745 ? 2.148 -7.762 -29.200 1.00 91.25 745 LEU A CA 1
ATOM 5642 C C . LEU A 1 745 ? 0.687 -7.672 -29.681 1.00 91.25 745 LEU A C 1
ATOM 5644 O O . LEU A 1 745 ? -0.113 -6.947 -29.098 1.00 91.25 745 LEU A O 1
ATOM 5648 N N . TYR A 1 746 ? 0.325 -8.429 -30.720 1.00 91.19 746 TYR A N 1
ATOM 5649 C CA . TYR A 1 746 ? -1.021 -8.412 -31.303 1.00 91.19 746 TYR A CA 1
ATOM 5650 C C . TYR A 1 746 ? -2.086 -9.184 -30.498 1.00 91.19 746 TYR A C 1
ATOM 5652 O O . TYR A 1 746 ? -3.228 -9.268 -30.946 1.00 91.19 746 TYR A O 1
ATOM 5660 N N . THR A 1 747 ? -1.754 -9.746 -29.330 1.00 88.00 747 THR A N 1
ATOM 5661 C CA . THR A 1 747 ? -2.748 -10.317 -28.398 1.00 88.00 747 THR A CA 1
ATOM 5662 C C . THR A 1 747 ? -3.374 -9.252 -27.489 1.00 88.00 747 THR A C 1
ATOM 5664 O O . THR A 1 747 ? -4.422 -9.501 -26.892 1.00 88.00 747 THR A O 1
ATOM 5667 N N . ILE A 1 748 ? -2.757 -8.067 -27.400 1.00 87.12 748 ILE A N 1
ATOM 5668 C CA . ILE A 1 748 ? -3.178 -6.959 -26.537 1.00 87.12 748 ILE A CA 1
ATOM 5669 C C . ILE A 1 748 ? -4.406 -6.259 -27.135 1.00 87.12 748 ILE A C 1
ATOM 5671 O O . ILE A 1 748 ? -4.428 -5.928 -28.320 1.00 87.12 748 ILE A O 1
ATOM 5675 N N . SER A 1 749 ? -5.426 -6.014 -26.306 1.00 81.19 749 SER A N 1
ATOM 5676 C CA . SER A 1 749 ? -6.691 -5.389 -26.722 1.00 81.19 749 SER A CA 1
ATOM 5677 C C . SER A 1 749 ? -6.744 -3.871 -26.534 1.00 81.19 749 SER A C 1
ATOM 5679 O O . SER A 1 749 ? -7.481 -3.207 -27.259 1.00 81.19 749 SER A O 1
ATOM 5681 N N . GLU A 1 750 ? -5.972 -3.321 -25.594 1.00 82.69 750 GLU A N 1
ATOM 5682 C CA . GLU A 1 750 ? -5.955 -1.887 -25.277 1.00 82.69 750 GLU A CA 1
ATOM 5683 C C . GLU A 1 750 ? -4.843 -1.148 -26.035 1.00 82.69 750 GLU A C 1
ATOM 5685 O O . GLU A 1 750 ? -3.714 -1.632 -26.145 1.00 82.69 750 GLU A O 1
ATOM 5690 N N . VAL A 1 751 ? -5.154 0.041 -26.566 1.00 81.12 751 VAL A N 1
ATOM 5691 C CA . VAL A 1 751 ? -4.240 0.812 -27.435 1.00 81.12 751 VAL A CA 1
ATOM 5692 C C . VAL A 1 751 ? -3.019 1.325 -26.669 1.00 81.12 751 VAL A C 1
ATOM 5694 O O . VAL A 1 751 ? -1.912 1.305 -27.209 1.00 81.12 751 VAL A O 1
ATOM 5697 N N . ASP A 1 752 ? -3.201 1.753 -25.420 1.00 80.56 752 ASP A N 1
ATOM 5698 C CA . ASP A 1 752 ? -2.119 2.324 -24.611 1.00 80.56 752 ASP A CA 1
ATOM 5699 C C . ASP A 1 752 ? -1.129 1.244 -24.157 1.00 80.56 752 ASP A C 1
ATOM 5701 O O . ASP A 1 752 ? 0.087 1.412 -24.289 1.00 80.56 752 ASP A O 1
ATOM 5705 N N . ASP A 1 753 ? -1.640 0.080 -23.746 1.00 83.12 753 ASP A N 1
ATOM 5706 C CA . ASP A 1 753 ? -0.821 -1.094 -23.426 1.00 83.12 753 ASP A CA 1
ATOM 5707 C C . ASP A 1 753 ? -0.082 -1.617 -24.666 1.00 83.12 753 ASP A C 1
ATOM 5709 O O . ASP A 1 753 ? 1.106 -1.945 -24.596 1.00 83.12 753 ASP A O 1
ATOM 5713 N N . TYR A 1 754 ? -0.752 -1.642 -25.826 1.00 89.19 754 TYR A N 1
ATOM 5714 C CA . TYR A 1 754 ? -0.131 -1.991 -27.104 1.00 89.19 754 TYR A CA 1
ATOM 5715 C C . TYR A 1 754 ? 1.000 -1.016 -27.451 1.00 89.19 754 TYR A C 1
ATOM 5717 O O . TYR A 1 754 ? 2.092 -1.444 -27.828 1.00 89.19 754 TYR A O 1
ATOM 5725 N N . ALA A 1 755 ? 0.785 0.292 -27.283 1.00 86.94 755 ALA A N 1
ATOM 5726 C CA . ALA A 1 755 ? 1.806 1.304 -27.536 1.00 86.94 755 ALA A CA 1
ATOM 5727 C C . ALA A 1 755 ? 3.019 1.142 -26.601 1.00 86.94 755 ALA A C 1
ATOM 5729 O O . ALA A 1 755 ? 4.160 1.174 -27.069 1.00 86.94 755 ALA A O 1
ATOM 5730 N N . ALA A 1 756 ? 2.793 0.902 -25.306 1.00 85.75 756 ALA A N 1
ATOM 5731 C CA . ALA A 1 756 ? 3.857 0.684 -24.326 1.00 85.75 756 ALA A CA 1
ATOM 5732 C C . ALA A 1 756 ? 4.660 -0.600 -24.605 1.00 85.75 756 ALA A C 1
ATOM 5734 O O . ALA A 1 756 ? 5.896 -0.586 -24.568 1.00 85.75 756 ALA A O 1
ATOM 5735 N N . ALA A 1 757 ? 3.978 -1.699 -24.936 1.00 90.19 757 ALA A N 1
ATOM 5736 C CA . ALA A 1 757 ? 4.611 -2.960 -25.308 1.00 90.19 757 ALA A CA 1
ATOM 5737 C C . ALA A 1 757 ? 5.426 -2.828 -26.602 1.00 90.19 757 ALA A C 1
ATOM 5739 O O . ALA A 1 757 ? 6.571 -3.280 -26.678 1.00 90.19 757 ALA A O 1
ATOM 5740 N N . LYS A 1 758 ? 4.881 -2.129 -27.602 1.00 92.06 758 LYS A N 1
ATOM 5741 C CA . LYS A 1 758 ? 5.578 -1.833 -28.855 1.00 92.06 758 LYS A CA 1
ATOM 5742 C C . LYS A 1 758 ? 6.833 -1.001 -28.601 1.00 92.06 758 LYS A C 1
ATOM 5744 O O . LYS A 1 758 ? 7.897 -1.327 -29.119 1.00 92.06 758 LYS A O 1
ATOM 5749 N N . GLU A 1 759 ? 6.754 0.030 -27.763 1.00 90.44 759 GLU A N 1
ATOM 5750 C CA . GLU A 1 759 ? 7.920 0.824 -27.364 1.00 90.44 759 GLU A CA 1
ATOM 5751 C C . GLU A 1 759 ? 9.018 -0.032 -26.720 1.00 90.44 759 GLU A C 1
ATOM 5753 O O . GLU A 1 759 ? 10.195 0.156 -27.036 1.00 90.44 759 GLU A O 1
ATOM 5758 N N . ALA A 1 760 ? 8.656 -1.008 -25.884 1.00 91.69 760 ALA A N 1
ATOM 5759 C CA . ALA A 1 760 ? 9.615 -1.918 -25.266 1.00 91.69 760 ALA A CA 1
ATOM 5760 C C . ALA A 1 760 ? 10.385 -2.761 -26.295 1.00 91.69 760 ALA A C 1
ATOM 5762 O O . ALA A 1 760 ? 11.614 -2.827 -26.227 1.00 91.69 760 ALA A O 1
ATOM 5763 N N . ILE A 1 761 ? 9.690 -3.348 -27.277 1.00 93.25 761 ILE A N 1
ATOM 5764 C CA . ILE A 1 761 ? 10.313 -4.121 -28.368 1.00 93.25 761 ILE A CA 1
ATOM 5765 C C . ILE A 1 761 ? 11.280 -3.230 -29.161 1.00 93.25 761 ILE A C 1
ATOM 5767 O O . ILE A 1 761 ? 12.427 -3.602 -29.415 1.00 93.25 761 ILE A O 1
ATOM 5771 N N . PHE A 1 762 ? 10.838 -2.019 -29.510 1.00 92.88 762 PHE A N 1
ATOM 5772 C CA . PHE A 1 762 ? 11.641 -1.053 -30.257 1.00 92.88 762 PHE A CA 1
ATOM 5773 C C . PHE A 1 762 ? 12.886 -0.590 -29.504 1.00 92.88 762 PHE A C 1
ATOM 5775 O O . PHE A 1 762 ? 13.942 -0.432 -30.116 1.00 92.88 762 PHE A O 1
ATOM 5782 N N . ALA A 1 763 ? 12.777 -0.370 -28.194 1.00 91.00 763 ALA A N 1
ATOM 5783 C CA . ALA A 1 763 ? 13.914 -0.020 -27.356 1.00 91.00 763 ALA A CA 1
ATOM 5784 C C . ALA A 1 763 ? 14.899 -1.193 -27.251 1.00 91.00 763 ALA A C 1
ATOM 5786 O O . ALA A 1 763 ? 16.103 -1.001 -27.427 1.00 91.00 763 ALA A O 1
ATOM 5787 N N . ARG A 1 764 ? 14.387 -2.410 -27.022 1.00 92.94 764 ARG A N 1
ATOM 5788 C CA . ARG A 1 764 ? 15.193 -3.618 -26.812 1.00 92.94 764 ARG A CA 1
ATOM 5789 C C . ARG A 1 764 ? 15.990 -4.021 -28.047 1.00 92.94 764 ARG A C 1
ATOM 5791 O O . ARG A 1 764 ? 17.162 -4.359 -27.921 1.00 92.94 764 ARG A O 1
ATOM 5798 N N . TYR A 1 765 ? 15.395 -3.923 -29.233 1.00 93.25 765 TYR A N 1
ATOM 5799 C CA . TYR A 1 765 ? 16.026 -4.333 -30.494 1.00 93.25 765 TYR A CA 1
ATOM 5800 C C . TYR A 1 765 ? 16.537 -3.158 -31.333 1.00 93.25 765 TYR A C 1
ATOM 5802 O O . TYR A 1 765 ? 16.781 -3.287 -32.536 1.00 93.25 765 TYR A O 1
ATOM 5810 N N . ARG A 1 766 ? 16.758 -1.995 -30.707 1.00 92.31 766 ARG A N 1
ATOM 5811 C CA . ARG A 1 766 ? 17.229 -0.809 -31.426 1.00 92.31 766 ARG A CA 1
ATOM 5812 C C . ARG A 1 766 ? 18.594 -1.036 -32.073 1.00 92.31 766 ARG A C 1
ATOM 5814 O O . ARG A 1 766 ? 18.752 -0.750 -33.256 1.00 92.31 766 ARG A O 1
ATOM 5821 N N . LYS A 1 767 ? 19.561 -1.594 -31.338 1.00 93.12 767 LYS A N 1
ATOM 5822 C CA . LYS A 1 767 ? 20.940 -1.804 -31.818 1.00 93.12 767 LYS A CA 1
ATOM 5823 C C . LYS A 1 767 ? 21.001 -2.640 -33.094 1.00 93.12 767 LYS A C 1
ATOM 5825 O O . LYS A 1 767 ? 21.629 -2.207 -34.055 1.00 93.12 767 LYS A O 1
ATOM 5830 N N . ILE A 1 768 ? 20.301 -3.775 -33.142 1.00 93.38 768 ILE A N 1
ATOM 5831 C CA . ILE A 1 768 ? 20.303 -4.633 -34.334 1.00 93.38 768 ILE A CA 1
ATOM 5832 C C . ILE A 1 768 ? 19.655 -3.941 -35.543 1.00 93.38 768 ILE A C 1
ATOM 5834 O O . ILE A 1 768 ? 20.163 -4.044 -36.658 1.00 93.38 768 ILE A O 1
ATOM 5838 N N . SER A 1 769 ? 18.575 -3.178 -35.334 1.00 94.12 769 SER A N 1
ATOM 5839 C CA . SER A 1 769 ? 17.928 -2.442 -36.425 1.00 94.12 769 SER A CA 1
ATOM 5840 C C . SER A 1 769 ? 18.853 -1.364 -36.999 1.00 94.12 769 SER A C 1
ATOM 5842 O O . SER A 1 769 ? 18.887 -1.143 -38.208 1.00 94.12 769 SER A O 1
ATOM 5844 N N . GLU A 1 770 ? 19.678 -0.747 -36.151 1.00 93.94 770 GLU A N 1
ATOM 5845 C CA . GLU A 1 770 ? 20.677 0.235 -36.568 1.00 93.94 770 GLU A CA 1
ATOM 5846 C C . GLU A 1 770 ? 21.848 -0.432 -37.314 1.00 93.94 770 GLU A C 1
ATOM 5848 O O . GLU A 1 770 ? 22.281 0.113 -38.331 1.00 93.94 770 GLU A O 1
ATOM 5853 N N . MET A 1 771 ? 22.287 -1.630 -36.894 1.00 94.94 771 MET A N 1
ATOM 5854 C CA . MET A 1 771 ? 23.275 -2.451 -37.619 1.00 94.94 771 MET A CA 1
ATOM 5855 C C . MET A 1 771 ? 22.784 -2.798 -39.031 1.00 94.94 771 MET A C 1
ATOM 5857 O O . MET A 1 771 ? 23.471 -2.523 -40.011 1.00 94.94 771 MET A O 1
ATOM 5861 N N . LEU A 1 772 ? 21.564 -3.329 -39.160 1.00 95.38 772 LEU A N 1
ATOM 5862 C CA . LEU A 1 772 ? 20.959 -3.616 -40.466 1.00 95.38 772 LEU A CA 1
ATOM 5863 C C . LEU A 1 772 ? 20.795 -2.338 -41.304 1.00 95.38 772 LEU A C 1
ATOM 5865 O O . LEU A 1 772 ? 21.046 -2.325 -42.510 1.00 95.38 772 LEU A O 1
ATOM 5869 N N . GLY A 1 773 ? 20.410 -1.236 -40.663 1.00 94.50 773 GLY A N 1
ATOM 5870 C CA . GLY A 1 773 ? 20.291 0.053 -41.323 1.00 94.50 773 GLY A CA 1
ATOM 5871 C C . GLY A 1 773 ? 21.624 0.570 -41.875 1.00 94.50 773 GLY A C 1
ATOM 5872 O O . GLY A 1 773 ? 21.636 1.081 -42.991 1.00 94.50 773 GLY A O 1
ATOM 5873 N N . LEU A 1 774 ? 22.733 0.433 -41.140 1.00 94.50 774 LEU A N 1
ATOM 5874 C CA . LEU A 1 774 ? 24.075 0.800 -41.617 1.00 94.50 774 LEU A CA 1
ATOM 5875 C C . LEU A 1 774 ? 24.544 -0.097 -42.766 1.00 94.50 774 LEU A C 1
ATOM 5877 O O . LEU A 1 774 ? 25.112 0.415 -43.731 1.00 94.50 774 LEU A O 1
ATOM 5881 N N . LEU A 1 775 ? 24.232 -1.396 -42.721 1.00 95.44 775 LEU A N 1
ATOM 5882 C CA . LEU A 1 775 ? 24.491 -2.328 -43.820 1.00 95.44 775 LEU A CA 1
ATOM 5883 C C . LEU A 1 775 ? 23.834 -1.830 -45.113 1.00 95.44 775 LEU A C 1
ATOM 5885 O O . LEU A 1 775 ? 24.518 -1.665 -46.125 1.00 95.44 775 LEU A O 1
ATOM 5889 N N . LEU A 1 776 ? 22.533 -1.523 -45.074 1.00 95.31 776 LEU A N 1
ATOM 5890 C CA . LEU A 1 776 ? 21.795 -1.035 -46.243 1.00 95.31 776 LEU A CA 1
ATOM 5891 C C . LEU A 1 776 ? 22.258 0.352 -46.693 1.00 95.31 776 LEU A C 1
ATOM 5893 O O . LEU A 1 776 ? 22.371 0.603 -47.890 1.00 95.31 776 LEU A O 1
ATOM 5897 N N . VAL A 1 777 ? 22.586 1.246 -45.759 1.00 94.31 777 VAL A N 1
ATOM 5898 C CA . VAL A 1 777 ? 23.145 2.568 -46.079 1.00 94.31 777 VAL A CA 1
ATOM 5899 C C . VAL A 1 777 ? 24.493 2.444 -46.791 1.00 94.31 777 VAL A C 1
ATOM 5901 O O . VAL A 1 777 ? 24.731 3.130 -47.785 1.00 94.31 777 VAL A O 1
ATOM 5904 N N . ARG A 1 778 ? 25.367 1.538 -46.352 1.00 92.94 778 ARG A N 1
ATOM 5905 C CA . ARG A 1 778 ? 26.644 1.256 -47.019 1.00 92.94 778 ARG A CA 1
ATOM 5906 C C . ARG A 1 778 ? 26.431 0.725 -48.437 1.00 92.94 778 ARG A C 1
ATOM 5908 O O . ARG A 1 778 ? 27.115 1.148 -49.368 1.00 92.94 778 ARG A O 1
ATOM 5915 N N . GLU A 1 779 ? 25.457 -0.157 -48.619 1.00 93.50 779 GLU A N 1
ATOM 5916 C CA . GLU A 1 779 ? 25.080 -0.692 -49.930 1.00 93.50 779 GLU A CA 1
ATOM 5917 C C . GLU A 1 779 ? 24.437 0.360 -50.848 1.00 93.50 779 GLU A C 1
ATOM 5919 O O . GLU A 1 779 ? 24.671 0.355 -52.060 1.00 93.50 779 GLU A O 1
ATOM 5924 N N . ALA A 1 780 ? 23.697 1.310 -50.277 1.00 93.19 780 ALA A N 1
ATOM 5925 C CA . ALA A 1 780 ? 23.145 2.461 -50.981 1.00 93.19 780 ALA A CA 1
ATOM 5926 C C . ALA A 1 780 ? 24.254 3.430 -51.420 1.00 93.19 780 ALA A C 1
ATOM 5928 O O . ALA A 1 780 ? 24.241 3.905 -52.557 1.00 93.19 780 ALA A O 1
ATOM 5929 N N . ARG A 1 781 ? 25.265 3.659 -50.567 1.00 92.25 781 ARG A N 1
ATOM 5930 C CA . ARG A 1 781 ? 26.449 4.482 -50.878 1.00 92.25 781 ARG A CA 1
ATOM 5931 C C . ARG A 1 781 ? 27.235 3.932 -52.060 1.00 92.25 781 ARG A C 1
ATOM 5933 O O . ARG A 1 781 ? 27.583 4.697 -52.957 1.00 92.25 781 ARG A O 1
ATOM 5940 N N . LYS A 1 782 ? 27.467 2.613 -52.103 1.00 90.88 782 LYS A N 1
ATOM 5941 C CA . LYS A 1 782 ? 28.131 1.946 -53.242 1.00 90.88 782 LYS A CA 1
ATOM 5942 C C . LYS A 1 782 ? 27.412 2.215 -54.568 1.00 90.88 782 LYS A C 1
ATOM 5944 O O . LYS A 1 782 ? 28.062 2.349 -55.599 1.00 90.88 782 LYS A O 1
ATOM 5949 N N . ARG A 1 783 ? 26.082 2.326 -54.527 1.00 91.75 783 ARG A N 1
ATOM 5950 C CA . ARG A 1 783 ? 25.208 2.543 -55.689 1.00 91.75 783 ARG A CA 1
ATOM 5951 C C . ARG A 1 783 ? 24.816 4.012 -55.912 1.00 91.75 783 ARG A C 1
ATOM 5953 O O . ARG A 1 783 ? 24.045 4.281 -56.824 1.00 91.75 783 ARG A O 1
ATOM 5960 N N . LYS A 1 784 ? 25.326 4.959 -55.108 1.00 91.12 784 LYS A N 1
ATOM 5961 C CA . LYS A 1 784 ? 24.956 6.393 -55.138 1.00 91.12 784 LYS A CA 1
ATOM 5962 C C . LYS A 1 784 ? 23.436 6.638 -55.067 1.00 91.12 784 LYS A C 1
ATOM 5964 O O . LYS A 1 784 ? 22.894 7.493 -55.763 1.00 91.12 784 LYS A O 1
ATOM 5969 N N . VAL A 1 785 ? 22.738 5.876 -54.230 1.00 93.25 785 VAL A N 1
ATOM 5970 C CA . VAL A 1 785 ? 21.282 5.980 -54.040 1.00 93.25 785 VAL A CA 1
ATOM 5971 C C . VAL A 1 785 ? 20.942 7.158 -53.118 1.00 93.25 785 VAL A C 1
ATOM 5973 O O . VAL A 1 785 ? 21.677 7.402 -52.160 1.00 93.25 785 VAL A O 1
ATOM 5976 N N . ASN A 1 786 ? 19.842 7.878 -53.388 1.00 93.81 786 ASN A N 1
ATOM 5977 C CA . ASN A 1 786 ? 19.274 8.845 -52.437 1.00 93.81 786 ASN A CA 1
ATOM 5978 C C . ASN A 1 786 ? 18.752 8.087 -51.212 1.00 93.81 786 ASN A C 1
ATOM 5980 O O . ASN A 1 786 ? 17.995 7.132 -51.371 1.00 93.81 786 ASN A O 1
ATOM 5984 N N . VAL A 1 787 ? 19.107 8.513 -50.004 1.00 95.00 787 VAL A N 1
ATOM 5985 C CA . VAL A 1 787 ? 18.684 7.849 -48.764 1.00 95.00 787 VAL A CA 1
ATOM 5986 C C . VAL A 1 787 ? 17.893 8.814 -47.898 1.00 95.00 787 VAL A C 1
ATOM 5988 O O . VAL A 1 787 ? 18.343 9.926 -47.638 1.00 95.00 787 VAL A O 1
ATOM 5991 N N . MET A 1 788 ? 16.739 8.363 -47.412 1.00 93.81 788 MET A N 1
ATOM 5992 C CA . MET A 1 788 ? 15.909 9.082 -46.448 1.00 93.81 788 MET A CA 1
ATOM 5993 C C . MET A 1 788 ? 15.891 8.343 -45.110 1.00 93.81 788 MET A C 1
ATOM 5995 O O . MET A 1 788 ? 15.620 7.143 -45.059 1.00 93.81 788 MET A O 1
ATOM 5999 N N . ALA A 1 789 ? 16.164 9.058 -44.022 1.00 91.94 789 ALA A N 1
ATOM 6000 C CA . ALA A 1 789 ? 16.094 8.555 -42.658 1.00 91.94 789 ALA A CA 1
ATOM 6001 C C . ALA A 1 789 ? 15.053 9.355 -41.868 1.00 91.94 789 ALA A C 1
ATOM 6003 O O . ALA A 1 789 ? 15.220 10.553 -41.642 1.00 91.94 789 ALA A O 1
ATOM 6004 N N . GLU A 1 790 ? 13.980 8.693 -41.441 1.00 88.50 790 GLU A N 1
ATOM 6005 C CA . GLU A 1 790 ? 12.957 9.314 -40.601 1.00 88.50 790 GLU A CA 1
ATOM 6006 C C . GLU A 1 790 ? 13.338 9.264 -39.128 1.00 88.50 790 GLU A C 1
ATOM 6008 O O . GLU A 1 790 ? 13.802 8.248 -38.608 1.00 88.50 790 GLU A O 1
ATOM 6013 N N . THR A 1 791 ? 13.081 10.365 -38.435 1.00 87.25 791 THR A N 1
ATOM 6014 C CA . THR A 1 791 ? 13.170 10.430 -36.985 1.00 87.25 791 THR A CA 1
ATOM 6015 C C . THR A 1 791 ? 12.050 11.287 -36.409 1.00 87.25 791 THR A C 1
ATOM 6017 O O . THR A 1 791 ? 11.409 12.089 -37.091 1.00 87.25 791 THR A O 1
ATOM 6020 N N . SER A 1 792 ? 11.828 11.107 -35.112 1.00 81.19 792 SER A N 1
ATOM 6021 C CA . SER A 1 792 ? 10.984 11.984 -34.306 1.00 81.19 792 SER A CA 1
ATOM 6022 C C . SER A 1 792 ? 11.670 13.314 -33.976 1.00 81.19 792 SER A C 1
ATOM 6024 O O . SER A 1 792 ? 11.003 14.212 -33.488 1.00 81.19 792 SER A O 1
ATOM 6026 N N . GLY A 1 793 ? 12.980 13.442 -34.231 1.00 80.94 793 GLY A N 1
ATOM 6027 C CA . GLY A 1 793 ? 13.739 14.689 -34.063 1.00 80.94 793 GLY A CA 1
ATOM 6028 C C . GLY A 1 793 ? 14.144 15.012 -32.622 1.00 80.94 793 GLY A C 1
ATOM 6029 O O . GLY A 1 793 ? 14.645 16.095 -32.367 1.00 80.94 793 GLY A O 1
ATOM 6030 N N . ARG A 1 794 ? 13.943 14.085 -31.679 1.00 85.56 794 ARG A N 1
ATOM 6031 C CA . ARG A 1 794 ? 14.072 14.316 -30.227 1.00 85.56 794 ARG A CA 1
ATOM 6032 C C . ARG A 1 794 ? 15.504 14.444 -29.710 1.00 85.56 794 ARG A C 1
ATOM 6034 O O . ARG A 1 794 ? 15.688 14.891 -28.582 1.00 85.56 794 ARG A O 1
ATOM 6041 N N . ASP A 1 795 ? 16.489 13.985 -30.477 1.00 84.31 795 ASP A N 1
ATOM 6042 C CA . ASP A 1 795 ? 17.902 14.064 -30.119 1.00 84.31 795 ASP A CA 1
ATOM 6043 C C . ASP A 1 795 ? 18.791 14.393 -31.330 1.00 84.31 795 ASP A C 1
ATOM 6045 O O . ASP A 1 795 ? 18.406 14.222 -32.490 1.00 84.31 795 ASP A O 1
ATOM 6049 N N . LEU A 1 796 ? 20.000 14.886 -31.042 1.00 87.81 796 LEU A N 1
ATOM 6050 C CA . LEU A 1 796 ? 21.012 15.229 -32.047 1.00 87.81 796 LEU A CA 1
ATOM 6051 C C . LEU A 1 796 ? 21.678 14.001 -32.684 1.00 87.81 796 LEU A C 1
ATOM 6053 O O . LEU A 1 796 ? 22.329 14.135 -33.724 1.00 87.81 796 LEU A O 1
ATOM 6057 N N . ALA A 1 797 ? 21.494 12.808 -32.106 1.00 88.44 797 ALA A N 1
ATOM 6058 C CA . ALA A 1 797 ? 22.204 11.596 -32.510 1.00 88.44 797 ALA A CA 1
ATOM 6059 C C . ALA A 1 797 ? 21.922 11.222 -33.971 1.00 88.44 797 ALA A C 1
ATOM 6061 O O . ALA A 1 797 ? 22.787 10.676 -34.648 1.00 88.44 797 ALA A O 1
ATOM 6062 N N . MET A 1 798 ? 20.741 11.559 -34.500 1.00 89.06 798 MET A N 1
ATOM 6063 C CA . MET A 1 798 ? 20.422 11.306 -35.908 1.00 89.06 798 MET A CA 1
ATOM 6064 C C . MET A 1 798 ? 21.123 12.253 -36.891 1.00 89.06 798 MET A C 1
ATOM 6066 O O . MET A 1 798 ? 21.392 11.852 -38.023 1.00 89.06 798 MET A O 1
ATOM 6070 N N . TYR A 1 799 ? 21.460 13.479 -36.485 1.00 90.75 799 TYR A N 1
ATOM 6071 C CA . TYR A 1 799 ? 22.327 14.331 -37.303 1.00 90.75 799 TYR A CA 1
ATOM 6072 C C . TYR A 1 799 ? 23.758 13.786 -37.311 1.00 90.75 799 TYR A C 1
ATOM 6074 O O . TYR A 1 799 ? 24.383 13.705 -38.366 1.00 90.75 799 TYR A O 1
ATOM 6082 N N . GLU A 1 800 ? 24.250 13.347 -36.149 1.00 91.06 800 GLU A N 1
ATOM 6083 C CA . GLU A 1 800 ? 25.554 12.685 -36.018 1.00 91.06 800 GLU A CA 1
ATOM 6084 C C . GLU A 1 800 ? 25.618 11.390 -36.833 1.00 91.06 800 GLU A C 1
ATOM 6086 O O . GLU A 1 800 ? 26.625 11.131 -37.484 1.00 91.06 800 GLU A O 1
ATOM 6091 N N . TYR A 1 801 ? 24.525 10.622 -36.874 1.00 91.69 801 TYR A N 1
ATOM 6092 C CA . TYR A 1 801 ? 24.395 9.430 -37.708 1.00 91.69 801 TYR A CA 1
ATOM 6093 C C . TYR A 1 801 ? 24.588 9.743 -39.193 1.00 91.69 801 TYR A C 1
ATOM 6095 O O . TYR A 1 801 ? 25.364 9.070 -39.867 1.00 91.69 801 TYR A O 1
ATOM 6103 N N . ILE A 1 802 ? 23.895 10.759 -39.722 1.00 93.06 802 ILE A N 1
ATOM 6104 C CA . ILE A 1 802 ? 24.022 11.139 -41.136 1.00 93.06 802 ILE A CA 1
ATOM 6105 C C . ILE A 1 802 ? 25.417 11.698 -41.423 1.00 93.06 802 ILE A C 1
ATOM 6107 O O . ILE A 1 802 ? 25.989 11.391 -42.468 1.00 93.06 802 ILE A O 1
ATOM 6111 N N . ASP A 1 803 ? 25.995 12.473 -40.503 1.00 91.69 803 ASP A N 1
ATOM 6112 C CA . ASP A 1 803 ? 27.361 12.973 -40.655 1.00 91.69 803 ASP A CA 1
ATOM 6113 C C . ASP A 1 803 ? 28.394 11.847 -40.692 1.00 91.69 803 ASP A C 1
ATOM 6115 O O . ASP A 1 803 ? 29.287 11.873 -41.540 1.00 91.69 803 ASP A O 1
ATOM 6119 N N . PHE A 1 804 ? 28.232 10.849 -39.824 1.00 92.38 804 PHE A N 1
ATOM 6120 C CA . PHE A 1 804 ? 29.075 9.663 -39.758 1.00 92.38 804 PHE A CA 1
ATOM 6121 C C . PHE A 1 804 ? 28.910 8.767 -40.990 1.00 92.38 804 PHE A C 1
ATOM 6123 O O . PHE A 1 804 ? 29.892 8.377 -41.617 1.00 92.38 804 PHE A O 1
ATOM 6130 N N . ALA A 1 805 ? 27.669 8.460 -41.372 1.00 91.62 805 ALA A N 1
ATOM 6131 C CA . ALA A 1 805 ? 27.384 7.546 -42.470 1.00 91.62 805 ALA A CA 1
ATOM 6132 C C . ALA A 1 805 ? 27.672 8.166 -43.851 1.00 91.62 805 ALA A C 1
ATOM 6134 O O . ALA A 1 805 ? 27.980 7.429 -44.791 1.00 91.62 805 ALA A O 1
ATOM 6135 N N . PHE A 1 806 ? 27.604 9.498 -43.983 1.00 91.62 806 PHE A N 1
ATOM 6136 C CA . PHE A 1 806 ? 27.764 10.228 -45.248 1.00 91.62 806 PHE A CA 1
ATOM 6137 C C . PHE A 1 806 ? 28.716 11.443 -45.135 1.00 91.62 806 PHE A C 1
ATOM 6139 O O . PHE A 1 806 ? 28.278 12.582 -45.300 1.00 91.62 806 PHE A O 1
ATOM 6146 N N . PRO A 1 807 ? 30.024 11.256 -44.885 1.00 72.12 807 PRO A N 1
ATOM 6147 C CA . PRO A 1 807 ? 30.943 12.369 -44.629 1.00 72.12 807 PRO A CA 1
ATOM 6148 C C . PRO A 1 807 ? 31.295 13.196 -45.883 1.00 72.12 807 PRO A C 1
ATOM 6150 O O . PRO A 1 807 ? 31.284 14.422 -45.809 1.00 72.12 807 PRO A O 1
ATOM 6153 N N . GLU A 1 808 ? 31.530 12.564 -47.045 1.00 79.50 808 GLU A N 1
ATOM 6154 C CA . GLU A 1 808 ? 31.832 13.236 -48.324 1.00 79.50 808 GLU A CA 1
ATOM 6155 C C . GLU A 1 808 ? 31.100 12.570 -49.510 1.00 79.50 808 GLU A C 1
ATOM 6157 O O . GLU A 1 808 ? 30.879 11.359 -49.524 1.00 79.50 808 GLU A O 1
ATOM 6162 N N . GLY A 1 809 ? 30.711 13.356 -50.524 1.00 83.06 809 GLY A N 1
ATOM 6163 C CA . GLY A 1 809 ? 30.091 12.857 -51.767 1.00 83.06 809 GLY A CA 1
ATOM 6164 C C . GLY A 1 809 ? 28.555 12.849 -51.814 1.00 83.06 809 GLY A C 1
ATOM 6165 O O . GLY A 1 809 ? 27.999 12.570 -52.873 1.00 83.06 809 GLY A O 1
ATOM 6166 N N . TYR A 1 810 ? 27.882 13.214 -50.720 1.00 92.31 810 TYR A N 1
ATOM 6167 C CA . TYR A 1 810 ? 26.422 13.351 -50.625 1.00 92.31 810 TYR A CA 1
ATOM 6168 C C . TYR A 1 810 ? 26.016 14.790 -50.278 1.00 92.31 810 TYR A C 1
ATOM 6170 O O . TYR A 1 810 ? 26.718 15.476 -49.535 1.00 92.31 810 TYR A O 1
ATOM 6178 N N . ASN A 1 811 ? 24.867 15.234 -50.786 1.00 92.19 811 ASN A N 1
ATOM 6179 C CA . ASN A 1 811 ? 24.194 16.441 -50.312 1.00 92.19 811 ASN A CA 1
ATOM 6180 C C . ASN A 1 811 ? 23.372 16.093 -49.065 1.00 92.19 811 ASN A C 1
ATOM 6182 O O . ASN A 1 811 ? 22.559 15.169 -49.110 1.00 92.19 811 ASN A O 1
ATOM 6186 N N . LYS A 1 812 ? 23.566 16.818 -47.961 1.00 94.12 812 LYS A N 1
ATOM 6187 C CA . LYS A 1 812 ? 22.830 16.588 -46.710 1.00 94.12 812 LYS A CA 1
ATOM 6188 C C . LYS A 1 812 ? 21.665 17.559 -46.601 1.00 94.12 812 LYS A C 1
ATOM 6190 O O . LYS A 1 812 ? 21.853 18.765 -46.751 1.00 94.12 812 LYS A O 1
ATOM 6195 N N . LEU A 1 813 ? 20.475 17.039 -46.331 1.00 93.19 813 LEU A N 1
ATOM 6196 C CA . LEU A 1 813 ? 19.244 17.819 -46.239 1.00 93.19 813 LEU A CA 1
ATOM 6197 C C . LEU A 1 813 ? 18.463 17.410 -44.993 1.00 93.19 813 LEU A C 1
ATOM 6199 O O . LEU A 1 813 ? 18.225 16.226 -44.782 1.00 93.19 813 LEU A O 1
ATOM 6203 N N . VAL A 1 814 ? 18.016 18.373 -44.194 1.00 93.00 814 VAL A N 1
ATOM 6204 C CA . VAL A 1 814 ? 16.986 18.147 -43.179 1.00 93.00 814 VAL A CA 1
ATOM 6205 C C . VAL A 1 814 ? 15.645 18.673 -43.677 1.00 93.00 814 VAL A C 1
ATOM 6207 O O . VAL A 1 814 ? 15.523 19.827 -44.081 1.00 93.00 814 VAL A O 1
ATOM 6210 N N . MET A 1 815 ? 14.630 17.817 -43.643 1.00 92.00 815 MET A N 1
ATOM 6211 C CA . MET A 1 815 ? 13.239 18.183 -43.888 1.00 92.00 815 MET A CA 1
ATOM 6212 C C . MET A 1 815 ? 12.521 18.260 -42.544 1.00 92.00 815 MET A C 1
ATOM 6214 O O . MET A 1 815 ? 12.524 17.286 -41.789 1.00 92.00 815 MET A O 1
ATOM 6218 N N . HIS A 1 816 ? 11.915 19.399 -42.228 1.00 90.75 816 HIS A N 1
ATOM 6219 C CA . HIS A 1 816 ? 11.181 19.605 -40.984 1.00 90.75 816 HIS A CA 1
ATOM 6220 C C . HIS A 1 816 ? 9.705 19.853 -41.268 1.00 90.75 816 HIS A C 1
ATOM 6222 O O . HIS A 1 816 ? 9.348 20.845 -41.904 1.00 90.75 816 HIS A O 1
ATOM 6228 N N . PHE A 1 817 ? 8.864 18.921 -40.822 1.00 90.38 817 PHE A N 1
ATOM 6229 C CA . PHE A 1 817 ? 7.418 19.014 -40.963 1.00 90.38 817 PHE A CA 1
ATOM 6230 C C . PHE A 1 817 ? 6.787 19.625 -39.710 1.00 90.38 817 PHE A C 1
ATOM 6232 O O . PHE A 1 817 ? 6.954 19.108 -38.604 1.00 90.38 817 PHE A O 1
ATOM 6239 N N . GLU A 1 818 ? 6.006 20.679 -39.913 1.00 88.62 818 GLU A N 1
ATOM 6240 C CA . GLU A 1 818 ? 5.251 21.392 -38.883 1.00 88.62 818 GLU A CA 1
ATOM 6241 C C . GLU A 1 818 ? 3.763 21.098 -39.043 1.00 88.62 818 GLU A C 1
ATOM 6243 O O . GLU A 1 818 ? 3.272 21.003 -40.166 1.00 88.62 818 GLU A O 1
ATOM 6248 N N . ILE A 1 819 ? 3.033 20.988 -37.935 1.00 88.56 819 ILE A N 1
ATOM 6249 C CA . ILE A 1 819 ? 1.572 20.894 -37.948 1.00 88.56 819 ILE A CA 1
ATOM 6250 C C . ILE A 1 819 ? 0.973 22.025 -37.119 1.00 88.56 819 ILE A C 1
ATOM 6252 O O . ILE A 1 819 ? 1.512 22.385 -36.075 1.00 88.56 819 ILE A O 1
ATOM 6256 N N . ASN A 1 820 ? -0.136 22.586 -37.596 1.00 89.38 820 ASN A N 1
ATOM 6257 C CA . ASN A 1 820 ? -0.876 23.644 -36.905 1.00 89.38 820 ASN A CA 1
ATOM 6258 C C . ASN A 1 820 ? -1.438 23.202 -35.544 1.00 89.38 820 ASN A C 1
ATOM 6260 O O . ASN A 1 820 ? -1.454 24.003 -34.614 1.00 89.38 820 ASN A O 1
ATOM 6264 N N . ASP A 1 821 ? -1.904 21.957 -35.435 1.00 88.75 821 ASP A N 1
ATOM 6265 C CA . ASP A 1 821 ? -2.453 21.394 -34.203 1.00 88.75 821 ASP A CA 1
ATOM 6266 C C . ASP A 1 821 ? -2.087 19.908 -34.055 1.00 88.75 821 ASP A C 1
ATOM 6268 O O . ASP A 1 821 ? -2.292 19.071 -34.939 1.00 88.75 821 ASP A O 1
ATOM 6272 N N . VAL A 1 822 ? -1.513 19.606 -32.897 1.00 88.31 822 VAL A N 1
ATOM 6273 C CA . VAL A 1 822 ? -0.949 18.319 -32.482 1.00 88.31 822 VAL A CA 1
ATOM 6274 C C . VAL A 1 822 ? -2.029 17.268 -32.286 1.00 88.31 822 VAL A C 1
ATOM 6276 O O . VAL A 1 822 ? -1.776 16.085 -32.514 1.00 88.31 822 VAL A O 1
ATOM 6279 N N . GLU A 1 823 ? -3.242 17.679 -31.913 1.00 89.12 823 GLU A N 1
ATOM 6280 C CA . GLU A 1 823 ? -4.354 16.764 -31.650 1.00 89.12 823 GLU A CA 1
ATOM 6281 C C . GLU A 1 823 ? -4.692 15.934 -32.900 1.00 89.12 823 GLU A C 1
ATOM 6283 O O . GLU A 1 823 ? -4.977 14.737 -32.826 1.00 89.12 823 GLU A O 1
ATOM 6288 N N . PHE A 1 824 ? -4.556 16.522 -34.091 1.00 88.31 824 PHE A N 1
ATOM 6289 C CA . PHE A 1 824 ? -4.735 15.793 -35.346 1.00 88.31 824 PHE A CA 1
ATOM 6290 C C . PHE A 1 824 ? -3.658 14.726 -35.574 1.00 88.31 824 PHE A C 1
ATOM 6292 O O . PHE A 1 824 ? -3.949 13.677 -36.161 1.00 88.31 824 PHE A O 1
ATOM 6299 N N . ALA A 1 825 ? -2.429 14.953 -35.099 1.00 87.25 825 ALA A N 1
ATOM 6300 C CA . ALA A 1 825 ? -1.370 13.948 -35.119 1.00 87.25 825 ALA A CA 1
ATOM 6301 C C . ALA A 1 825 ? -1.661 12.816 -34.115 1.00 87.25 825 ALA A C 1
ATOM 6303 O O . ALA A 1 825 ? -1.537 11.648 -34.486 1.00 87.25 825 ALA A O 1
ATOM 6304 N N . GLU A 1 826 ? -2.138 13.140 -32.906 1.00 89.31 826 GLU A N 1
ATOM 6305 C CA . GLU A 1 826 ? -2.592 12.173 -31.887 1.00 89.31 826 GLU A CA 1
ATOM 6306 C C . GLU A 1 826 ? -3.705 11.266 -32.434 1.00 89.31 826 GLU A C 1
ATOM 6308 O O . GLU A 1 826 ? -3.577 10.039 -32.426 1.00 89.31 826 GLU A O 1
ATOM 6313 N N . GLN A 1 827 ? -4.749 11.851 -33.025 1.00 87.94 827 GLN A N 1
ATOM 6314 C CA . GLN A 1 827 ? -5.863 11.108 -33.628 1.00 87.94 827 GLN A CA 1
ATOM 6315 C C . GLN A 1 827 ? -5.433 10.261 -34.838 1.00 87.94 827 GLN A C 1
ATOM 6317 O O . GLN A 1 827 ? -6.022 9.212 -35.119 1.00 87.94 827 GLN A O 1
ATOM 6322 N N . SER A 1 828 ? -4.442 10.722 -35.603 1.00 86.12 828 SER A N 1
ATOM 6323 C CA . SER A 1 828 ? -3.869 9.982 -36.734 1.00 86.12 828 SER A CA 1
ATOM 6324 C C . SER A 1 828 ? -3.091 8.750 -36.253 1.00 86.12 828 SER A C 1
ATOM 6326 O O . SER A 1 828 ? -3.293 7.652 -36.776 1.00 86.12 828 SER A O 1
ATOM 6328 N N . VAL A 1 829 ? -2.266 8.898 -35.208 1.00 88.38 829 VAL A N 1
ATOM 6329 C CA . VAL A 1 829 ? -1.509 7.792 -34.597 1.00 88.38 829 VAL A CA 1
ATOM 6330 C C . VAL A 1 829 ? -2.432 6.773 -33.936 1.00 88.38 829 VAL A C 1
ATOM 6332 O O . VAL A 1 829 ? -2.251 5.579 -34.171 1.00 88.38 829 VAL A O 1
ATOM 6335 N N . ALA A 1 830 ? -3.446 7.219 -33.190 1.00 87.69 830 ALA A N 1
ATOM 6336 C CA . ALA A 1 830 ? -4.416 6.328 -32.555 1.00 87.69 830 ALA A CA 1
ATOM 6337 C C . ALA A 1 830 ? -5.150 5.454 -33.589 1.00 87.69 830 ALA A C 1
ATOM 6339 O O . ALA A 1 830 ? -5.187 4.231 -33.454 1.00 87.69 830 ALA A O 1
ATOM 6340 N N . ARG A 1 831 ? -5.648 6.057 -34.681 1.00 87.81 831 ARG A N 1
ATOM 6341 C CA . ARG A 1 831 ? -6.297 5.316 -35.778 1.00 87.81 831 ARG A CA 1
ATOM 6342 C C . ARG A 1 831 ? -5.354 4.336 -36.466 1.00 87.81 831 ARG A C 1
ATOM 6344 O O . ARG A 1 831 ? -5.751 3.208 -36.748 1.00 87.81 831 ARG A O 1
ATOM 6351 N N . ARG A 1 832 ? -4.104 4.741 -36.719 1.00 89.56 832 ARG A N 1
ATOM 6352 C CA . ARG A 1 832 ? -3.081 3.846 -37.279 1.00 89.56 832 ARG A CA 1
ATOM 6353 C C . ARG A 1 832 ? -2.865 2.636 -36.369 1.00 89.56 832 ARG A C 1
ATOM 6355 O O . ARG A 1 832 ? -2.901 1.520 -36.866 1.00 89.56 832 ARG A O 1
ATOM 6362 N N . MET A 1 833 ? -2.666 2.841 -35.063 1.00 90.56 833 MET A N 1
ATOM 6363 C CA . MET A 1 833 ? -2.425 1.756 -34.100 1.00 90.56 833 MET A CA 1
ATOM 6364 C C . MET A 1 833 ? -3.614 0.797 -33.995 1.00 90.56 833 MET A C 1
ATOM 6366 O O . MET A 1 833 ? -3.414 -0.410 -34.045 1.00 90.56 833 MET A O 1
ATOM 6370 N N . GLN A 1 834 ? -4.846 1.308 -33.967 1.00 90.44 834 GLN A N 1
ATOM 6371 C CA . GLN A 1 834 ? -6.047 0.466 -34.034 1.00 90.44 834 GLN A CA 1
ATOM 6372 C C . GLN A 1 834 ? -6.087 -0.381 -35.318 1.00 90.44 834 GLN A C 1
ATOM 6374 O O . GLN A 1 834 ? -6.422 -1.564 -35.273 1.00 90.44 834 GLN A O 1
ATOM 6379 N N . GLY A 1 835 ? -5.701 0.202 -36.459 1.00 91.19 835 GLY A N 1
ATOM 6380 C CA . GLY A 1 835 ? -5.564 -0.518 -37.726 1.00 91.19 835 GLY A CA 1
ATOM 6381 C C . GLY A 1 835 ? -4.492 -1.612 -37.687 1.00 91.19 835 GLY A C 1
ATOM 6382 O O . GLY A 1 835 ? -4.744 -2.723 -38.148 1.00 91.19 835 GLY A O 1
ATOM 6383 N N . GLU A 1 836 ? -3.327 -1.333 -37.093 1.00 92.50 836 GLU A N 1
ATOM 6384 C CA . GL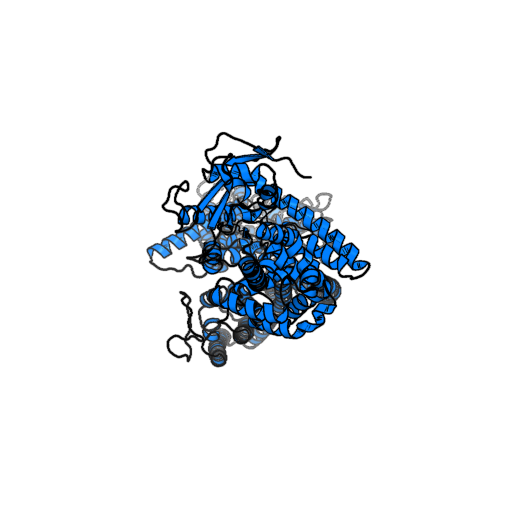U A 1 836 ? -2.256 -2.321 -36.887 1.00 92.50 836 GLU A CA 1
ATOM 6385 C C . GLU A 1 836 ? -2.721 -3.483 -36.004 1.00 92.50 836 GLU A C 1
ATOM 6387 O O . GLU A 1 836 ? -2.479 -4.638 -36.339 1.00 92.50 836 GLU A O 1
ATOM 6392 N N . MET A 1 837 ? -3.420 -3.192 -34.903 1.00 92.50 837 MET A N 1
ATOM 6393 C CA . MET A 1 837 ? -3.957 -4.207 -33.991 1.00 92.50 837 MET A CA 1
ATOM 6394 C C . MET A 1 837 ? -4.979 -5.102 -34.700 1.00 92.50 837 MET A C 1
ATOM 6396 O O . MET A 1 837 ? -4.919 -6.328 -34.586 1.00 92.50 837 MET A O 1
ATOM 6400 N N . ALA A 1 838 ? -5.882 -4.513 -35.491 1.00 91.88 838 ALA A N 1
ATOM 6401 C CA . ALA A 1 838 ? -6.865 -5.261 -36.272 1.00 91.88 838 ALA A CA 1
ATOM 6402 C C . ALA A 1 838 ? -6.202 -6.139 -37.349 1.00 91.88 838 ALA A C 1
ATOM 6404 O O . ALA A 1 838 ? -6.517 -7.327 -37.461 1.00 91.88 838 ALA A O 1
ATOM 6405 N N . ALA A 1 839 ? -5.251 -5.583 -38.108 1.00 92.25 839 ALA A N 1
ATOM 6406 C CA . ALA A 1 839 ? -4.494 -6.317 -39.120 1.00 92.25 839 ALA A CA 1
ATOM 6407 C C . ALA A 1 839 ? -3.653 -7.445 -38.499 1.00 92.25 839 ALA A C 1
ATOM 6409 O O . ALA A 1 839 ? -3.654 -8.567 -39.006 1.00 92.25 839 ALA A O 1
ATOM 6410 N N . GLY A 1 840 ? -2.998 -7.174 -37.369 1.00 92.06 840 GLY A N 1
ATOM 6411 C CA . GLY A 1 840 ? -2.196 -8.137 -36.620 1.00 92.06 840 GLY A CA 1
ATOM 6412 C C . GLY A 1 840 ? -3.037 -9.280 -36.063 1.00 92.06 840 GLY A C 1
ATOM 6413 O O . GLY A 1 840 ? -2.679 -10.442 -36.229 1.00 92.06 840 GLY A O 1
ATOM 6414 N N . THR A 1 841 ? -4.217 -8.981 -35.512 1.00 90.81 841 THR A N 1
ATOM 6415 C CA . THR A 1 841 ? -5.181 -10.006 -35.072 1.00 90.81 841 THR A CA 1
ATOM 6416 C C . THR A 1 841 ? -5.635 -10.887 -36.243 1.00 90.81 841 THR A C 1
ATOM 6418 O O . THR A 1 841 ? -5.731 -12.110 -36.109 1.00 90.81 841 THR A O 1
ATOM 6421 N N . GLY A 1 842 ? -5.862 -10.288 -37.417 1.00 90.50 842 GLY A N 1
ATOM 6422 C CA . GLY A 1 842 ? -6.151 -11.016 -38.654 1.00 90.50 842 GLY A CA 1
ATOM 6423 C C . GLY A 1 842 ? -5.006 -11.940 -39.085 1.00 90.50 842 GLY A C 1
ATOM 6424 O O . GLY A 1 842 ? -5.242 -13.110 -39.392 1.00 90.50 842 GLY A O 1
ATOM 6425 N N . ALA A 1 843 ? -3.762 -11.457 -39.040 1.00 90.12 843 ALA A N 1
ATOM 6426 C CA . ALA A 1 843 ? -2.572 -12.251 -39.347 1.00 90.12 843 ALA A CA 1
ATOM 6427 C C . ALA A 1 843 ? -2.360 -13.400 -38.340 1.00 90.12 843 ALA A C 1
ATOM 6429 O O . ALA A 1 843 ? -2.053 -14.524 -38.737 1.00 90.12 843 ALA A O 1
ATOM 6430 N N . LEU A 1 844 ? -2.616 -13.172 -37.045 1.00 90.25 844 LEU A N 1
ATOM 6431 C CA . LEU A 1 844 ? -2.600 -14.219 -36.016 1.00 90.25 844 LEU A CA 1
ATOM 6432 C C . LEU A 1 844 ? -3.623 -15.326 -36.293 1.00 90.25 844 LEU A C 1
ATOM 6434 O O . LEU A 1 844 ? -3.342 -16.504 -36.063 1.00 90.25 844 LEU A O 1
ATOM 6438 N N . ALA A 1 845 ? -4.811 -14.971 -36.786 1.00 87.31 845 ALA A N 1
ATOM 6439 C CA . ALA A 1 845 ? -5.821 -15.953 -37.165 1.00 87.31 845 ALA A CA 1
ATOM 6440 C C . ALA A 1 845 ? -5.359 -16.821 -38.348 1.00 87.31 845 ALA A C 1
ATOM 6442 O O . ALA A 1 845 ? -5.588 -18.031 -38.338 1.00 87.31 845 ALA A O 1
ATOM 6443 N N . GLN A 1 846 ? -4.656 -16.235 -39.323 1.00 85.50 846 GLN A N 1
ATOM 6444 C CA . GLN A 1 846 ? -4.062 -16.973 -40.443 1.00 85.50 846 GLN A CA 1
ATOM 6445 C C . GLN A 1 846 ? -2.934 -17.905 -39.976 1.00 85.50 846 GLN A C 1
ATOM 6447 O O . GLN A 1 846 ? -2.924 -19.075 -40.354 1.00 85.50 846 GLN A O 1
ATOM 6452 N N . LEU A 1 847 ? -2.059 -17.450 -39.074 1.00 85.12 847 LEU A N 1
ATOM 6453 C CA . LEU A 1 847 ? -0.989 -18.269 -38.481 1.00 85.12 847 LEU A CA 1
ATOM 6454 C C . LEU A 1 847 ? -1.522 -19.520 -37.765 1.00 85.12 847 LEU A C 1
ATOM 6456 O O . LEU A 1 847 ? -0.924 -20.589 -37.861 1.00 85.12 847 LEU A O 1
ATOM 6460 N N . LYS A 1 848 ? -2.684 -19.430 -37.102 1.00 82.62 848 LYS A N 1
ATOM 6461 C CA . LYS A 1 848 ? -3.337 -20.591 -36.462 1.00 82.62 848 LYS A CA 1
ATOM 6462 C C . LYS A 1 848 ? -3.787 -21.665 -37.459 1.00 82.62 848 LYS A C 1
ATOM 6464 O O . LYS A 1 848 ? -3.968 -22.811 -37.056 1.00 82.62 848 LYS A O 1
ATOM 6469 N N . SER A 1 849 ? -3.980 -21.312 -38.731 1.00 77.19 849 SER A N 1
ATOM 6470 C CA . SER A 1 849 ? -4.360 -22.254 -39.792 1.00 77.19 849 SER A CA 1
ATOM 6471 C C . SER A 1 849 ? -3.167 -22.970 -40.445 1.00 77.19 849 SER A C 1
ATOM 6473 O O . SER A 1 849 ? -3.363 -23.989 -41.106 1.00 77.19 849 SER A O 1
ATOM 6475 N N . GLY A 1 850 ? -1.941 -22.491 -40.210 1.00 78.12 850 GLY A N 1
ATOM 6476 C CA . GLY A 1 850 ? -0.691 -23.091 -40.678 1.00 78.12 850 GLY A CA 1
ATOM 6477 C C . GLY A 1 850 ? 0.435 -22.058 -40.773 1.00 78.12 850 GLY A C 1
ATOM 6478 O O . GLY A 1 850 ? 0.248 -20.992 -41.351 1.00 78.12 850 GLY A O 1
ATOM 6479 N N . GLU A 1 851 ? 1.611 -22.377 -40.224 1.00 82.38 851 GLU A N 1
ATOM 6480 C CA . GLU A 1 851 ? 2.777 -21.483 -40.223 1.00 82.38 851 GLU A CA 1
ATOM 6481 C C . GLU A 1 851 ? 3.569 -21.627 -41.535 1.00 82.38 851 GLU A C 1
ATOM 6483 O O . GLU A 1 851 ? 4.184 -22.659 -41.820 1.00 82.38 851 GLU A O 1
ATOM 6488 N N . THR A 1 852 ? 3.519 -20.582 -42.361 1.00 87.56 852 THR A N 1
ATOM 6489 C CA . THR A 1 852 ? 4.221 -20.454 -43.649 1.00 87.56 852 THR A CA 1
ATOM 6490 C C . THR A 1 852 ? 4.939 -19.100 -43.740 1.00 87.56 852 THR A C 1
ATOM 6492 O O . THR A 1 852 ? 4.500 -18.147 -43.083 1.00 87.56 852 THR A O 1
ATOM 6495 N N . PRO A 1 853 ? 6.008 -18.971 -44.553 1.00 87.56 853 PRO A N 1
ATOM 6496 C CA . PRO A 1 853 ? 6.677 -17.691 -44.793 1.00 87.56 853 PRO A CA 1
ATOM 6497 C C . PRO A 1 853 ? 5.724 -16.548 -45.146 1.00 87.56 853 PRO A C 1
ATOM 6499 O O . PRO A 1 853 ? 5.872 -15.437 -44.644 1.00 87.56 853 PRO A O 1
ATOM 6502 N N . GLU A 1 854 ? 4.689 -16.830 -45.935 1.00 86.94 854 GLU A N 1
ATOM 6503 C CA . GLU A 1 854 ? 3.688 -15.857 -46.362 1.00 86.94 854 GLU A CA 1
ATOM 6504 C C . GLU A 1 854 ? 2.826 -15.370 -45.187 1.00 86.94 854 GLU A C 1
ATOM 6506 O O . GLU A 1 854 ? 2.578 -14.172 -45.048 1.00 86.94 854 GLU A O 1
ATOM 6511 N N . THR A 1 855 ? 2.408 -16.274 -44.294 1.00 88.38 855 THR A N 1
ATOM 6512 C CA . THR A 1 855 ? 1.647 -15.903 -43.085 1.00 88.38 855 THR A CA 1
ATOM 6513 C C . THR A 1 855 ? 2.489 -15.119 -42.076 1.00 88.38 855 THR A C 1
ATOM 6515 O O . THR A 1 855 ? 1.985 -14.188 -41.447 1.00 88.38 855 THR A O 1
ATOM 6518 N N . SER A 1 856 ? 3.783 -15.430 -41.957 1.00 89.19 856 SER A N 1
ATOM 6519 C CA . SER A 1 856 ? 4.726 -14.668 -41.129 1.00 89.19 856 SER A CA 1
ATOM 6520 C C . SER A 1 856 ? 5.007 -13.288 -41.728 1.00 89.19 856 SER A C 1
ATOM 6522 O O . SER A 1 856 ? 5.056 -12.295 -41.003 1.00 89.19 856 SER A O 1
ATOM 6524 N N . ALA A 1 857 ? 5.113 -13.187 -43.055 1.00 90.56 857 ALA A N 1
ATOM 6525 C CA . ALA A 1 857 ? 5.254 -11.912 -43.753 1.00 90.56 857 ALA A CA 1
ATOM 6526 C C . ALA A 1 857 ? 4.010 -11.023 -43.579 1.00 90.56 857 ALA A C 1
ATOM 6528 O O . ALA A 1 857 ? 4.148 -9.814 -43.390 1.00 90.56 857 ALA A O 1
ATOM 6529 N N . ALA A 1 858 ? 2.805 -11.607 -43.556 1.00 90.50 858 ALA A N 1
ATOM 6530 C CA . ALA A 1 858 ? 1.570 -10.882 -43.249 1.00 90.50 858 ALA A CA 1
ATOM 6531 C C . ALA A 1 858 ? 1.569 -10.300 -41.821 1.00 90.50 858 ALA A C 1
ATOM 6533 O O . ALA A 1 858 ? 1.118 -9.171 -41.623 1.00 90.50 858 ALA A O 1
ATOM 6534 N N . LEU A 1 859 ? 2.131 -11.023 -40.842 1.00 92.19 859 LEU A N 1
ATOM 6535 C CA . LEU A 1 859 ? 2.316 -10.530 -39.471 1.00 92.19 859 LEU A CA 1
ATOM 6536 C C . LEU A 1 859 ? 3.258 -9.319 -39.427 1.00 92.19 859 LEU A C 1
ATOM 6538 O O . LEU A 1 859 ? 2.953 -8.323 -38.778 1.00 92.19 859 LEU A O 1
ATOM 6542 N N . VAL A 1 860 ? 4.378 -9.375 -40.154 1.00 92.56 860 VAL A N 1
ATOM 6543 C CA . VAL A 1 860 ? 5.328 -8.253 -40.266 1.00 92.56 860 VAL A CA 1
ATOM 6544 C C . VAL A 1 860 ? 4.684 -7.054 -40.974 1.00 92.56 860 VAL A C 1
ATOM 6546 O O . VAL A 1 860 ? 4.886 -5.905 -40.574 1.00 92.56 860 VAL A O 1
ATOM 6549 N N . ALA A 1 861 ? 3.881 -7.304 -42.012 1.00 91.56 861 ALA A N 1
ATOM 6550 C CA . ALA A 1 861 ? 3.196 -6.272 -42.786 1.00 91.56 861 ALA A CA 1
ATOM 6551 C C . ALA A 1 861 ? 2.095 -5.541 -41.998 1.00 91.56 861 ALA A C 1
ATOM 6553 O O . ALA A 1 861 ? 1.762 -4.409 -42.354 1.00 91.56 861 ALA A O 1
ATOM 6554 N N . ALA A 1 862 ? 1.567 -6.143 -40.925 1.00 92.06 862 ALA A N 1
ATOM 6555 C CA . ALA A 1 862 ? 0.587 -5.509 -40.045 1.00 92.06 862 ALA A CA 1
ATOM 6556 C C . ALA A 1 862 ? 1.150 -4.283 -39.305 1.00 92.06 862 ALA A C 1
ATOM 6558 O O . ALA A 1 862 ? 0.382 -3.409 -38.906 1.00 92.06 862 ALA A O 1
ATOM 6559 N N . ASN A 1 863 ? 2.475 -4.173 -39.141 1.00 90.44 863 ASN A N 1
ATOM 6560 C CA . ASN A 1 863 ? 3.099 -2.984 -38.568 1.00 90.44 863 ASN A CA 1
ATOM 6561 C C . ASN A 1 863 ? 3.156 -1.831 -39.590 1.00 90.44 863 ASN A C 1
ATOM 6563 O O . ASN A 1 863 ? 3.788 -1.940 -40.647 1.00 90.44 863 ASN A O 1
ATOM 6567 N N . ALA A 1 864 ? 2.548 -0.693 -39.247 1.00 82.00 864 ALA A N 1
ATOM 6568 C CA . ALA A 1 864 ? 2.390 0.463 -40.131 1.00 82.00 864 ALA A CA 1
ATOM 6569 C C . ALA A 1 864 ? 3.156 1.716 -39.662 1.00 82.00 864 ALA A C 1
ATOM 6571 O O . ALA A 1 864 ? 3.119 2.746 -40.338 1.00 82.00 864 ALA A O 1
ATOM 6572 N N . GLY A 1 865 ? 3.870 1.661 -38.535 1.00 83.75 865 GLY A N 1
ATOM 6573 C CA . GLY A 1 865 ? 4.752 2.745 -38.104 1.00 83.75 865 GLY A CA 1
ATOM 6574 C C . GLY A 1 865 ? 5.424 2.526 -36.751 1.00 83.75 865 GLY A C 1
ATOM 6575 O O . GLY A 1 865 ? 5.434 1.423 -36.207 1.00 83.75 865 GLY A O 1
ATOM 6576 N N . GLY A 1 866 ? 6.006 3.601 -36.223 1.00 85.06 866 GLY A N 1
ATOM 6577 C CA . GLY A 1 866 ? 6.866 3.552 -35.042 1.00 85.06 866 GLY A CA 1
ATOM 6578 C C . GLY A 1 866 ? 6.157 3.378 -33.694 1.00 85.06 866 GLY A C 1
ATOM 6579 O O . GLY A 1 866 ? 4.929 3.253 -33.635 1.00 85.06 866 GLY A O 1
ATOM 6580 N N . PRO A 1 867 ? 6.937 3.395 -32.597 1.00 85.50 867 PRO A N 1
ATOM 6581 C CA . PRO A 1 867 ? 6.486 2.959 -31.275 1.00 85.50 867 PRO A CA 1
ATOM 6582 C C . PRO A 1 867 ? 5.672 3.995 -30.493 1.00 85.50 867 PRO A C 1
ATOM 6584 O O . PRO A 1 867 ? 4.974 3.633 -29.558 1.00 85.50 867 PRO A O 1
ATOM 6587 N N . TYR A 1 868 ? 5.770 5.283 -30.831 1.00 84.56 868 TYR A N 1
ATOM 6588 C CA . TYR A 1 868 ? 5.141 6.336 -30.029 1.00 84.56 868 TYR A CA 1
ATOM 6589 C C . TYR A 1 868 ? 3.618 6.339 -30.180 1.00 84.56 868 TYR A C 1
ATOM 6591 O O . TYR A 1 868 ? 3.113 6.519 -31.292 1.00 84.56 868 TYR A O 1
ATOM 6599 N N . GLY A 1 869 ? 2.925 6.152 -29.054 1.00 85.44 869 GLY A N 1
ATOM 6600 C CA . GLY A 1 869 ? 1.477 6.307 -28.916 1.00 85.44 869 GLY A CA 1
ATOM 6601 C C . GLY A 1 869 ? 1.040 7.771 -28.793 1.00 85.44 869 GLY A C 1
ATOM 6602 O O . GLY A 1 869 ? 1.894 8.656 -28.703 1.00 85.44 869 GLY A O 1
ATOM 6603 N N . PRO A 1 870 ? -0.277 8.039 -28.796 1.00 84.00 870 PRO A N 1
ATOM 6604 C CA . PRO A 1 870 ? -0.824 9.396 -28.795 1.00 84.00 870 PRO A CA 1
ATOM 6605 C C . PRO A 1 870 ? -0.407 10.210 -27.560 1.00 84.00 870 PRO A C 1
ATOM 6607 O O . PRO A 1 870 ? 0.006 11.356 -27.709 1.00 84.00 870 PRO A O 1
ATOM 6610 N N . GLU A 1 871 ? -0.402 9.613 -26.364 1.00 82.88 871 GLU A N 1
ATOM 6611 C CA . GLU A 1 871 ? -0.143 10.328 -25.101 1.00 82.88 871 GLU A CA 1
ATOM 6612 C C . GLU A 1 871 ? 1.257 10.955 -24.999 1.00 82.88 871 GLU A C 1
ATOM 6614 O O . GLU A 1 871 ? 1.454 11.976 -24.340 1.00 82.88 871 GLU A O 1
ATOM 6619 N N . VAL A 1 872 ? 2.253 10.367 -25.671 1.00 85.44 872 VAL A N 1
ATOM 6620 C CA . VAL A 1 872 ? 3.645 10.839 -25.611 1.00 85.44 872 VAL A CA 1
ATOM 6621 C C . VAL A 1 872 ? 3.978 11.870 -26.694 1.00 85.44 872 VAL A C 1
ATOM 6623 O O . VAL A 1 872 ? 5.054 12.472 -26.642 1.00 85.44 872 VAL A O 1
ATOM 6626 N N . LEU A 1 873 ? 3.090 12.103 -27.672 1.00 86.25 873 LEU A N 1
ATOM 6627 C CA . LEU A 1 873 ? 3.394 12.941 -28.840 1.00 86.25 873 LEU A CA 1
ATOM 6628 C C . LEU A 1 873 ? 3.672 14.396 -28.472 1.00 86.25 873 LEU A C 1
ATOM 6630 O O . LEU A 1 873 ? 4.614 14.967 -29.015 1.00 86.25 873 LEU A O 1
ATOM 6634 N N . ARG A 1 874 ? 2.955 14.985 -27.509 1.00 89.44 874 ARG A N 1
ATOM 6635 C CA . ARG A 1 874 ? 3.227 16.370 -27.076 1.00 89.44 874 ARG A CA 1
ATOM 6636 C C . ARG A 1 874 ? 4.651 16.531 -26.553 1.00 89.44 874 ARG A C 1
ATOM 6638 O O . ARG A 1 874 ? 5.369 17.433 -26.971 1.00 89.44 874 ARG A O 1
ATOM 6645 N N . GLY A 1 875 ? 5.094 15.602 -25.703 1.00 87.81 875 GLY A N 1
ATOM 6646 C CA . GLY A 1 875 ? 6.466 15.595 -25.191 1.00 87.81 875 GLY A CA 1
ATOM 6647 C C . GLY A 1 875 ? 7.508 15.334 -26.285 1.00 87.81 875 GLY A C 1
ATOM 6648 O O . GLY A 1 875 ? 8.590 15.921 -26.267 1.00 87.81 875 GLY A O 1
ATOM 6649 N N . VAL A 1 876 ? 7.186 14.480 -27.264 1.00 87.00 876 VAL A N 1
ATOM 6650 C CA . VAL A 1 876 ? 8.028 14.242 -28.450 1.00 87.00 876 VAL A CA 1
ATOM 6651 C C . VAL A 1 876 ? 8.181 15.518 -29.275 1.00 87.00 876 VAL A C 1
ATOM 6653 O O . VAL A 1 876 ? 9.299 15.833 -29.675 1.00 87.00 876 VAL A O 1
ATOM 6656 N N . GLN A 1 877 ? 7.097 16.264 -29.492 1.00 88.31 877 GLN A N 1
ATOM 6657 C CA . GLN A 1 877 ? 7.131 17.526 -30.221 1.00 88.31 877 GLN A CA 1
ATOM 6658 C C . GLN A 1 877 ? 7.992 18.558 -29.516 1.00 88.31 877 GLN A C 1
ATOM 6660 O O . GLN A 1 877 ? 8.904 19.094 -30.127 1.00 88.31 877 GLN A O 1
ATOM 6665 N N . THR A 1 878 ? 7.768 18.778 -28.218 1.00 88.62 878 THR A N 1
ATOM 6666 C CA . THR A 1 878 ? 8.555 19.747 -27.447 1.00 88.62 878 THR A CA 1
ATOM 6667 C C . THR A 1 878 ? 10.048 19.421 -27.501 1.00 88.62 878 THR A C 1
ATOM 6669 O O . THR A 1 878 ? 10.875 20.318 -27.658 1.00 88.62 878 THR A O 1
ATOM 6672 N N . ALA A 1 879 ? 10.412 18.136 -27.416 1.00 88.38 879 ALA A N 1
ATOM 6673 C CA . ALA A 1 879 ? 11.798 17.702 -27.570 1.00 88.38 879 ALA A CA 1
ATOM 6674 C C . ALA A 1 879 ? 12.332 17.939 -28.995 1.00 88.38 879 ALA A C 1
ATOM 6676 O O . ALA A 1 879 ? 13.456 18.411 -29.149 1.00 88.38 879 ALA A O 1
ATOM 6677 N N . SER A 1 880 ? 11.531 17.642 -30.023 1.00 88.69 880 SER A N 1
ATOM 6678 C CA . SER A 1 880 ? 11.891 17.871 -31.426 1.00 88.69 880 SER A CA 1
ATOM 6679 C C . SER A 1 880 ? 12.106 19.349 -31.739 1.00 88.69 880 SER A C 1
ATOM 6681 O O . SER A 1 880 ? 13.102 19.702 -32.367 1.00 88.69 880 SER A O 1
ATOM 6683 N N . ASP A 1 881 ? 11.203 20.216 -31.287 1.00 87.62 881 ASP A N 1
ATOM 6684 C CA . ASP A 1 881 ? 11.274 21.660 -31.508 1.00 87.62 881 ASP A CA 1
ATOM 6685 C C . ASP A 1 881 ? 12.508 22.247 -30.823 1.00 87.62 881 ASP A C 1
ATOM 6687 O O . ASP A 1 881 ? 13.207 23.075 -31.404 1.00 87.62 881 ASP A O 1
ATOM 6691 N N . LYS A 1 882 ? 12.831 21.763 -29.617 1.00 89.25 882 LYS A N 1
ATOM 6692 C CA . LYS A 1 882 ? 14.042 22.158 -28.894 1.00 89.25 882 LYS A CA 1
ATOM 6693 C C . LYS A 1 882 ? 15.310 21.815 -29.678 1.00 89.25 882 LYS A C 1
ATOM 6695 O O . LYS A 1 882 ? 16.159 22.683 -29.851 1.00 89.25 882 LYS A O 1
ATOM 6700 N N . VAL A 1 883 ? 15.435 20.579 -30.167 1.00 88.94 883 VAL A N 1
ATOM 6701 C CA . VAL A 1 883 ? 16.592 20.161 -30.980 1.00 88.94 883 VAL A CA 1
ATOM 6702 C C . VAL A 1 883 ? 16.655 20.959 -32.278 1.00 88.94 883 VAL A C 1
ATOM 6704 O O . VAL A 1 883 ? 17.728 21.387 -32.694 1.00 88.94 883 VAL A O 1
ATOM 6707 N N . PHE A 1 884 ? 15.513 21.198 -32.920 1.00 86.94 884 PHE A N 1
ATOM 6708 C CA . PHE A 1 884 ? 15.466 21.989 -34.142 1.00 86.94 884 PHE A CA 1
ATOM 6709 C C . PHE A 1 884 ? 15.941 23.433 -33.908 1.00 86.94 884 PHE A C 1
ATOM 6711 O O . PHE A 1 884 ? 16.772 23.929 -34.667 1.00 86.94 884 PHE A O 1
ATOM 6718 N N . GLN A 1 885 ? 15.489 24.076 -32.828 1.00 86.56 885 GLN A N 1
ATOM 6719 C CA . GLN A 1 885 ? 15.937 25.412 -32.419 1.00 86.56 885 GLN A CA 1
ATOM 6720 C C . GLN A 1 885 ? 17.421 25.449 -32.040 1.00 86.56 885 GLN A C 1
ATOM 6722 O O . GLN A 1 885 ? 18.094 26.432 -32.332 1.00 86.56 885 GLN A O 1
ATOM 6727 N N . GLU A 1 886 ? 17.942 24.396 -31.412 1.00 88.44 886 GLU A N 1
ATOM 6728 C CA . GLU A 1 886 ? 19.363 24.286 -31.071 1.00 88.44 886 GLU A CA 1
ATOM 6729 C C . GLU A 1 886 ? 20.247 24.246 -32.325 1.00 88.44 886 GLU A C 1
ATOM 6731 O O . GLU A 1 886 ? 21.282 24.906 -32.369 1.00 88.44 886 GLU A O 1
ATOM 6736 N N . VAL A 1 887 ? 19.825 23.521 -33.366 1.00 87.38 887 VAL A N 1
ATOM 6737 C CA . VAL A 1 887 ? 20.606 23.374 -34.607 1.00 87.38 887 VAL A CA 1
ATOM 6738 C C . VAL A 1 887 ? 20.434 24.565 -35.555 1.00 87.38 887 VAL A C 1
ATOM 6740 O O . VAL A 1 887 ? 21.396 24.972 -36.206 1.00 87.38 887 VAL A O 1
ATOM 6743 N N . TRP A 1 888 ? 19.224 25.119 -35.665 1.00 85.81 888 TRP A N 1
ATOM 6744 C CA . TRP A 1 888 ? 18.867 26.091 -36.711 1.00 85.81 888 TRP A CA 1
ATOM 6745 C C . TRP A 1 888 ? 18.416 27.460 -36.180 1.00 85.81 888 TRP A C 1
ATOM 6747 O O . TRP A 1 888 ? 18.120 28.352 -36.973 1.00 85.81 888 TRP A O 1
ATOM 6757 N N . GLY A 1 889 ? 18.397 27.674 -34.862 1.00 80.75 889 GLY A N 1
ATOM 6758 C CA . GLY A 1 889 ? 17.976 28.922 -34.219 1.00 80.75 889 GLY A CA 1
ATOM 6759 C C . GLY A 1 889 ? 16.452 29.136 -34.183 1.00 80.75 889 GLY A C 1
ATOM 6760 O O . GLY A 1 889 ? 15.696 28.413 -34.841 1.00 80.75 889 GLY A O 1
ATOM 6761 N N . PRO A 1 890 ? 15.968 30.146 -33.431 1.00 67.81 890 PRO A N 1
ATOM 6762 C CA . PRO A 1 890 ? 14.560 30.534 -33.454 1.00 67.81 890 PRO A CA 1
ATOM 6763 C C . PRO A 1 890 ? 14.177 30.956 -34.881 1.00 67.81 890 PRO A C 1
ATOM 6765 O O . PRO A 1 890 ? 14.880 31.733 -35.526 1.00 67.81 890 PRO A O 1
ATOM 6768 N N . ASP A 1 891 ? 13.090 30.383 -35.394 1.00 65.56 891 ASP A N 1
ATOM 6769 C CA . ASP A 1 891 ? 12.588 30.545 -36.767 1.00 65.56 891 ASP A CA 1
ATOM 6770 C C . ASP A 1 891 ? 13.461 29.960 -37.896 1.00 65.56 891 ASP A C 1
ATOM 6772 O O . ASP A 1 891 ? 13.212 30.257 -39.068 1.00 65.56 891 ASP A O 1
ATOM 6776 N N . GLY A 1 892 ? 14.460 29.121 -37.596 1.00 62.84 892 GLY A N 1
ATOM 6777 C CA . GLY A 1 892 ? 15.317 28.506 -38.623 1.00 62.84 892 GLY A CA 1
ATOM 6778 C C . GLY A 1 892 ? 16.240 29.501 -39.343 1.00 62.84 892 GLY A C 1
ATOM 6779 O O . GLY A 1 892 ? 16.639 29.256 -40.479 1.00 62.84 892 GLY A O 1
ATOM 6780 N N . LYS A 1 893 ? 16.527 30.650 -38.711 1.00 61.75 893 LYS A N 1
ATOM 6781 C CA . LYS A 1 893 ? 17.367 31.742 -39.244 1.00 61.75 893 LYS A CA 1
ATOM 6782 C C . LYS A 1 893 ? 18.799 31.763 -38.686 1.00 61.75 893 LYS A C 1
ATOM 6784 O O . LYS A 1 893 ? 19.529 32.720 -38.940 1.00 61.75 893 LYS A O 1
ATOM 6789 N N . GLY A 1 894 ? 19.186 30.770 -37.887 1.00 64.44 894 GLY A N 1
ATOM 6790 C CA . GLY A 1 894 ? 20.548 30.614 -37.370 1.00 64.44 894 GLY A CA 1
ATOM 6791 C C . GLY A 1 894 ? 21.548 30.176 -38.447 1.00 64.44 894 GLY A C 1
ATOM 6792 O O . GLY A 1 894 ? 21.167 29.882 -39.577 1.00 64.44 894 GLY A O 1
ATOM 6793 N N . GLU A 1 895 ? 22.835 30.099 -38.090 1.00 68.69 895 GLU A N 1
ATOM 6794 C CA . GLU A 1 895 ? 23.911 29.686 -39.017 1.00 68.69 895 GLU A CA 1
ATOM 6795 C C . GLU A 1 895 ? 23.775 28.227 -39.506 1.00 68.69 895 GLU A C 1
ATOM 6797 O O . GLU A 1 895 ? 24.376 27.857 -40.515 1.00 68.69 895 GLU A O 1
ATOM 6802 N N . GLY A 1 896 ? 22.935 27.421 -38.844 1.00 79.12 896 GLY A N 1
ATOM 6803 C CA . GLY A 1 896 ? 22.636 26.043 -39.225 1.00 79.12 896 GLY A CA 1
ATOM 6804 C C . GLY A 1 896 ? 23.781 25.066 -38.957 1.00 79.12 896 GLY A C 1
ATOM 6805 O O . GLY A 1 896 ? 24.837 25.424 -38.435 1.00 79.12 896 GLY A O 1
ATOM 6806 N N . ARG A 1 897 ? 23.586 23.793 -39.328 1.00 86.75 897 ARG A N 1
ATOM 6807 C CA . ARG A 1 897 ? 24.648 22.776 -39.234 1.00 86.75 897 ARG A CA 1
ATOM 6808 C C . ARG A 1 897 ? 25.558 22.852 -40.474 1.00 86.75 897 ARG A C 1
ATOM 6810 O O . ARG A 1 897 ? 25.044 22.777 -41.592 1.00 86.75 897 ARG A O 1
ATOM 6817 N N . PRO A 1 898 ? 26.894 22.954 -40.334 1.00 85.81 898 PRO A N 1
ATOM 6818 C CA . PRO A 1 898 ? 27.797 23.072 -41.480 1.00 85.81 898 PRO A CA 1
ATOM 6819 C C . PRO A 1 898 ? 27.633 21.934 -42.496 1.00 85.81 898 PRO A C 1
ATOM 6821 O O . PRO A 1 898 ? 27.659 20.759 -42.136 1.00 85.81 898 PRO A O 1
ATOM 6824 N N . GLY A 1 899 ? 27.480 22.278 -43.778 1.00 86.50 899 GLY A N 1
ATOM 6825 C CA . GLY A 1 899 ? 27.318 21.301 -44.864 1.00 86.50 899 GLY A CA 1
ATOM 6826 C C . GLY A 1 899 ? 25.910 20.712 -45.012 1.00 86.50 899 GLY A C 1
ATOM 6827 O O . GLY A 1 899 ? 25.716 19.843 -45.863 1.00 86.50 899 GLY A O 1
ATOM 6828 N N . TRP A 1 900 ? 24.935 21.183 -44.228 1.00 92.00 900 TRP A N 1
ATOM 6829 C CA . TRP A 1 900 ? 23.532 20.785 -44.322 1.00 92.00 900 TRP A CA 1
ATOM 6830 C C . TRP A 1 900 ? 22.673 21.855 -44.995 1.00 92.00 900 TRP A C 1
ATOM 6832 O O . TRP A 1 900 ? 22.889 23.053 -44.830 1.00 92.00 900 TRP A O 1
ATOM 6842 N N . GLN A 1 901 ? 21.656 21.404 -45.721 1.00 90.94 901 GLN A N 1
ATOM 6843 C CA . GLN A 1 901 ? 20.559 22.223 -46.230 1.00 90.94 901 GLN A CA 1
ATOM 6844 C C . GLN A 1 901 ? 19.293 21.946 -45.416 1.00 90.94 901 GLN A C 1
ATOM 6846 O O . GLN A 1 901 ? 19.166 20.881 -44.811 1.00 90.94 901 GLN A O 1
ATOM 6851 N N . MET A 1 902 ? 18.351 22.885 -45.413 1.00 89.81 902 MET A N 1
ATOM 6852 C CA . MET A 1 902 ? 17.102 22.794 -44.656 1.00 89.81 902 MET A CA 1
ATOM 6853 C C . MET A 1 902 ? 15.906 23.058 -45.574 1.00 89.81 902 MET A C 1
ATOM 6855 O O . MET A 1 902 ? 15.932 23.996 -46.365 1.00 89.81 902 MET A O 1
ATOM 6859 N N . ALA A 1 903 ? 14.844 22.269 -45.413 1.00 91.44 903 ALA A N 1
ATOM 6860 C CA . ALA A 1 903 ? 13.528 22.509 -45.994 1.00 91.44 903 ALA A CA 1
ATOM 6861 C C . ALA A 1 903 ? 12.453 22.424 -44.898 1.00 91.44 903 ALA A C 1
ATOM 6863 O O . ALA A 1 903 ? 12.352 21.412 -44.203 1.00 91.44 903 ALA A O 1
ATOM 6864 N N . ARG A 1 904 ? 11.643 23.478 -44.737 1.00 90.38 904 ARG A N 1
ATOM 6865 C CA . ARG A 1 904 ? 10.518 23.512 -43.786 1.00 90.38 904 ARG A CA 1
ATOM 6866 C C . ARG A 1 904 ? 9.198 23.376 -44.536 1.00 90.38 904 ARG A C 1
ATOM 6868 O O . ARG A 1 904 ? 8.932 24.138 -45.466 1.00 90.38 904 ARG A O 1
ATOM 6875 N N . ILE A 1 905 ? 8.378 22.421 -44.115 1.00 90.75 905 ILE A N 1
ATOM 6876 C CA . ILE A 1 905 ? 7.101 22.079 -44.743 1.00 90.75 905 ILE A CA 1
ATOM 6877 C C . ILE A 1 905 ? 6.003 22.219 -43.691 1.00 90.75 905 ILE A C 1
ATOM 6879 O O . ILE A 1 905 ? 6.040 21.557 -42.656 1.00 90.75 905 ILE A O 1
ATOM 6883 N N . GLN A 1 906 ? 5.024 23.077 -43.951 1.00 90.50 906 GLN A N 1
ATOM 6884 C CA . GLN A 1 906 ? 3.901 23.321 -43.051 1.00 90.50 906 GLN A CA 1
ATOM 6885 C C . GLN A 1 906 ? 2.683 22.525 -43.489 1.00 90.50 906 GLN A C 1
ATOM 6887 O O . GLN A 1 906 ? 2.253 22.626 -44.637 1.00 90.50 906 GLN A O 1
ATOM 6892 N N . VAL A 1 907 ? 2.110 21.774 -42.555 1.00 89.38 907 VAL A N 1
ATOM 6893 C CA . VAL A 1 907 ? 0.876 21.010 -42.715 1.00 89.38 907 VAL A CA 1
ATOM 6894 C C . VAL A 1 907 ? -0.230 21.691 -41.913 1.00 89.38 907 VAL A C 1
ATOM 6896 O O . VAL A 1 907 ? -0.132 21.857 -40.697 1.00 89.38 907 VAL A O 1
ATOM 6899 N N . THR A 1 908 ? -1.309 22.066 -42.590 1.00 89.44 908 THR A N 1
ATOM 6900 C CA . THR A 1 908 ? -2.516 22.602 -41.959 1.00 89.44 908 THR A CA 1
ATOM 6901 C C . THR A 1 908 ? -3.576 21.512 -41.938 1.00 89.44 908 THR A C 1
ATOM 6903 O O . THR A 1 908 ? -4.198 21.201 -42.954 1.00 89.44 908 THR A O 1
ATOM 6906 N N . ALA A 1 909 ? -3.765 20.900 -40.774 1.00 86.88 909 ALA A N 1
ATOM 6907 C CA . ALA A 1 909 ? -4.802 19.913 -40.539 1.00 86.88 909 ALA A CA 1
ATOM 6908 C C . ALA A 1 909 ? -6.151 20.582 -40.237 1.00 86.88 909 ALA A C 1
ATOM 6910 O O . ALA A 1 909 ? -6.224 21.624 -39.581 1.00 86.88 909 ALA A O 1
ATOM 6911 N N . SER A 1 910 ? -7.226 19.955 -40.719 1.00 83.69 910 SER A N 1
ATOM 6912 C CA . SER A 1 910 ? -8.612 20.390 -40.530 1.00 83.69 910 SER A CA 1
ATOM 6913 C C . SER A 1 910 ? -9.505 19.210 -40.145 1.00 83.69 910 SER A C 1
ATOM 6915 O O . SER A 1 910 ? -9.290 18.076 -40.586 1.00 83.69 910 SER A O 1
ATOM 6917 N N . LYS A 1 911 ? -10.527 19.485 -39.326 1.00 78.44 911 LYS A N 1
ATOM 6918 C CA . LYS A 1 911 ? -11.531 18.506 -38.883 1.00 78.44 911 LYS A CA 1
ATOM 6919 C C . LYS A 1 911 ? -12.534 18.166 -39.991 1.00 78.44 911 LYS A C 1
ATOM 6921 O O . LYS A 1 911 ? -12.842 16.991 -40.203 1.00 78.44 911 LYS A O 1
ATOM 6926 N N . ASP A 1 912 ? -12.966 19.182 -40.736 1.00 76.38 912 ASP A N 1
ATOM 6927 C CA . ASP A 1 912 ? -14.080 19.100 -41.691 1.00 76.38 912 ASP A CA 1
ATOM 6928 C C . ASP A 1 912 ? -13.635 19.182 -43.166 1.00 76.38 912 ASP A C 1
ATOM 6930 O O . ASP A 1 912 ? -14.451 18.991 -44.063 1.00 76.38 912 ASP A O 1
ATOM 6934 N N . GLY A 1 913 ? -12.342 19.424 -43.427 1.00 75.12 913 GLY A N 1
ATOM 6935 C CA . GLY A 1 913 ? -11.762 19.517 -44.774 1.00 75.12 913 GLY A CA 1
ATOM 6936 C C . GLY A 1 913 ? -10.567 18.587 -45.013 1.00 75.12 913 GLY A C 1
ATOM 6937 O O . GLY A 1 913 ? -10.166 17.814 -44.132 1.00 75.12 913 GLY A O 1
ATOM 6938 N N . ASP A 1 914 ? -10.006 18.677 -46.220 1.00 79.50 914 ASP A N 1
ATOM 6939 C CA . ASP A 1 914 ? -8.708 18.089 -46.562 1.00 79.50 914 ASP A CA 1
ATOM 6940 C C . ASP A 1 914 ? -7.584 18.838 -45.838 1.00 79.50 914 ASP A C 1
ATOM 6942 O O . ASP A 1 914 ? -7.698 20.030 -45.541 1.00 79.50 914 ASP A O 1
ATOM 6946 N N . TRP A 1 915 ? -6.503 18.131 -45.510 1.00 86.12 915 TRP A N 1
ATOM 6947 C CA . TRP A 1 915 ? -5.316 18.781 -44.952 1.00 86.12 915 TRP A CA 1
ATOM 6948 C C . TRP A 1 915 ? -4.612 19.532 -46.084 1.00 86.12 915 TRP A C 1
ATOM 6950 O O . TRP A 1 915 ? -4.626 19.059 -47.216 1.00 86.12 915 TRP A O 1
ATOM 6960 N N . THR A 1 916 ? -4.001 20.682 -45.823 1.00 88.31 916 THR A N 1
ATOM 6961 C CA . THR A 1 916 ? -3.190 21.385 -46.831 1.00 88.31 916 THR A CA 1
ATOM 6962 C C . THR A 1 916 ? -1.724 21.393 -46.441 1.00 88.31 916 THR A C 1
ATOM 6964 O O . THR A 1 916 ? -1.371 21.243 -45.270 1.00 88.31 916 THR A O 1
ATOM 6967 N N . VAL A 1 917 ? -0.851 21.526 -47.432 1.00 89.75 917 VAL A N 1
ATOM 6968 C CA . VAL A 1 917 ? 0.600 21.537 -47.258 1.00 89.75 917 VAL A CA 1
ATOM 6969 C C . VAL A 1 917 ? 1.227 22.640 -48.098 1.00 89.75 917 VAL A C 1
ATOM 6971 O O . VAL A 1 917 ? 0.796 22.893 -49.223 1.00 89.75 917 VAL A O 1
ATOM 6974 N N . LYS A 1 918 ? 2.246 23.298 -47.546 1.00 91.38 918 LYS A N 1
ATOM 6975 C CA . LYS A 1 918 ? 3.020 24.337 -48.232 1.00 91.38 918 LYS A CA 1
ATOM 6976 C C . LYS A 1 918 ? 4.454 24.412 -47.733 1.00 91.38 918 LYS A C 1
ATOM 6978 O O . LYS A 1 918 ? 4.752 23.995 -46.611 1.00 91.38 918 LYS A O 1
ATOM 6983 N N . ALA A 1 919 ? 5.335 24.996 -48.539 1.00 91.06 919 ALA A N 1
ATOM 6984 C CA . ALA A 1 919 ? 6.649 25.413 -48.069 1.00 91.06 919 ALA A CA 1
ATOM 6985 C C . ALA A 1 919 ? 6.497 26.538 -47.029 1.00 91.06 919 ALA A C 1
ATOM 6987 O O . ALA A 1 919 ? 5.642 27.419 -47.163 1.00 91.06 919 ALA A O 1
ATOM 6988 N N . HIS A 1 920 ? 7.311 26.519 -45.974 1.00 84.81 920 HIS A N 1
ATOM 6989 C CA . HIS A 1 920 ? 7.255 27.536 -44.922 1.00 84.81 920 HIS A CA 1
ATOM 6990 C C . HIS A 1 920 ? 7.526 28.933 -45.506 1.00 84.81 920 HIS A C 1
ATOM 6992 O O . HIS A 1 920 ? 8.604 29.193 -46.035 1.00 84.81 920 HIS A O 1
ATOM 6998 N N . GLY A 1 921 ? 6.547 29.837 -45.400 1.00 78.50 921 GLY A N 1
ATOM 6999 C CA . GLY A 1 921 ? 6.616 31.188 -45.975 1.00 78.50 921 GLY A CA 1
ATOM 7000 C C . GLY A 1 921 ? 6.117 31.317 -47.422 1.00 78.50 921 GLY A C 1
ATOM 7001 O O . GLY A 1 921 ? 6.113 32.430 -47.946 1.00 78.50 921 GLY A O 1
ATOM 7002 N N . SER A 1 922 ? 5.662 30.227 -48.052 1.00 84.75 922 SER A N 1
ATOM 7003 C CA . SER A 1 922 ? 5.001 30.256 -49.362 1.00 84.75 922 SER A CA 1
ATOM 7004 C C . SER A 1 922 ? 3.508 30.612 -49.271 1.00 84.75 922 SER A C 1
ATOM 7006 O O . SER A 1 922 ? 2.851 30.373 -48.254 1.00 84.75 922 SER A O 1
ATOM 7008 N N . ALA A 1 923 ? 2.967 31.178 -50.356 1.00 79.38 923 ALA A N 1
ATOM 7009 C CA . ALA A 1 923 ? 1.533 31.382 -50.568 1.00 79.38 923 ALA A CA 1
ATOM 7010 C C . ALA A 1 923 ? 0.850 30.218 -51.321 1.00 79.38 923 ALA A C 1
ATOM 7012 O O . ALA A 1 923 ? -0.377 30.190 -51.403 1.00 79.38 923 ALA A O 1
ATOM 7013 N N . THR A 1 924 ? 1.619 29.280 -51.881 1.00 84.81 924 THR A N 1
ATOM 7014 C CA . THR A 1 924 ? 1.116 28.148 -52.668 1.00 84.81 924 THR A CA 1
ATOM 7015 C C . THR A 1 924 ? 0.747 26.998 -51.734 1.00 84.81 924 THR A C 1
ATOM 7017 O O . THR A 1 924 ? 1.596 26.488 -51.008 1.00 84.81 924 THR A O 1
ATOM 7020 N N . GLU A 1 925 ? -0.521 26.587 -51.737 1.00 86.19 925 GLU A N 1
ATOM 7021 C CA . GLU A 1 925 ? -1.019 25.478 -50.917 1.00 86.19 925 GLU A CA 1
ATOM 7022 C C . GLU A 1 925 ? -1.469 24.311 -51.793 1.00 86.19 925 GLU A C 1
ATOM 7024 O O . GLU A 1 925 ? -2.196 24.487 -52.771 1.00 86.19 925 GLU A O 1
ATOM 7029 N N . HIS A 1 926 ? -1.068 23.103 -51.408 1.00 86.44 926 HIS A N 1
ATOM 7030 C CA . HIS A 1 926 ? -1.483 21.861 -52.046 1.00 86.44 926 HIS A CA 1
ATOM 7031 C C . HIS A 1 926 ? -2.417 21.097 -51.105 1.00 86.44 926 HIS A C 1
ATOM 7033 O O . HIS A 1 926 ? -2.179 21.024 -49.900 1.00 86.44 926 HIS A O 1
ATOM 7039 N N . ALA A 1 927 ? -3.501 20.535 -51.638 1.00 80.81 927 ALA A N 1
ATOM 7040 C CA . ALA A 1 927 ? -4.444 19.745 -50.852 1.00 80.81 927 ALA A CA 1
ATOM 7041 C C . ALA A 1 927 ? -3.983 18.285 -50.732 1.00 80.81 927 ALA A C 1
ATOM 7043 O O . ALA A 1 927 ? -3.528 17.667 -51.695 1.00 80.81 927 ALA A O 1
ATOM 7044 N N . PHE A 1 928 ? -4.153 17.728 -49.541 1.00 71.38 928 PHE A N 1
ATOM 7045 C CA . PHE A 1 928 ? -3.830 16.364 -49.167 1.00 71.38 928 PHE A CA 1
ATOM 7046 C C . PHE A 1 928 ? -5.130 15.592 -48.920 1.00 71.38 928 PHE A C 1
ATOM 7048 O O . PHE A 1 928 ? -5.797 15.771 -47.898 1.00 71.38 928 PHE A O 1
ATOM 7055 N N . SER A 1 929 ? -5.500 14.730 -49.870 1.00 60.62 929 SER A N 1
ATOM 7056 C CA . SER A 1 929 ? -6.727 13.933 -49.769 1.00 60.62 929 SER A CA 1
ATOM 7057 C C . SER A 1 929 ? -6.640 12.879 -48.657 1.00 60.62 929 SER A C 1
ATOM 7059 O O . SER A 1 929 ? -5.590 12.272 -48.405 1.00 60.62 929 SER A O 1
ATOM 7061 N N . ARG A 1 930 ? -7.766 12.618 -47.980 1.00 55.84 930 ARG A N 1
ATOM 7062 C CA . ARG A 1 930 ? -7.875 11.516 -47.009 1.00 55.84 930 ARG A CA 1
ATOM 7063 C C . ARG A 1 930 ? -7.723 10.170 -47.730 1.00 55.84 930 ARG A C 1
ATOM 7065 O O . ARG A 1 930 ? -8.704 9.631 -48.231 1.00 55.84 930 ARG A O 1
ATOM 7072 N N . ARG A 1 931 ? -6.513 9.594 -47.757 1.00 51.16 931 ARG A N 1
ATOM 7073 C CA . ARG A 1 931 ? -6.374 8.158 -48.067 1.00 51.16 931 ARG A CA 1
ATOM 7074 C C . ARG A 1 931 ? -7.153 7.342 -47.012 1.00 51.16 931 ARG A C 1
ATOM 7076 O O . ARG A 1 931 ? -7.031 7.705 -45.832 1.00 51.16 931 ARG A O 1
ATOM 7083 N N . PRO A 1 932 ? -7.964 6.354 -47.442 1.00 35.59 932 PRO A N 1
ATOM 7084 C CA . PRO A 1 932 ? -8.841 5.565 -46.577 1.00 35.59 932 PRO A CA 1
ATOM 7085 C C . PRO A 1 932 ? -8.085 4.800 -45.494 1.00 35.59 932 PRO A C 1
ATOM 7087 O O . PRO A 1 932 ? -6.916 4.421 -45.743 1.00 35.59 932 PRO A O 1
#

Mean predicted aligned error: 18.1 Å

InterPro domains:
  IPR000644 CBS domain [PS51371] (393-451)
  IPR000644 CBS domain [PS51371] (479-538)
  IPR001807 Chloride channel [PF00654] (44-352)
  IPR001807 Chloride channel [PR00762] (56-75)
  IPR001807 Chloride channel [PR00762] (270-290)
  IPR001807 Chloride channel [PR00762] (304-320)
  IPR001807 Chloride channel [PR00762] (322-341)
  IPR001807 Chloride channel [PR00762] (361-375)
  IPR014743 Chloride channel, core [SSF81340] (45-376)
  IPR046342 CBS domain superfamily [G3DSA:3.10.580.10] (395-537)
  IPR046342 CBS domain superfamily [SSF54631] (398-529)
  IPR051280 Voltage-gated chloride channel/antiporter [PTHR11689] (50-532)

Solvent-accessible surface area (backbone atoms only — not comparable to full-atom values): 49236 Å² total; per-residue (Å²): 97,42,68,54,26,16,50,50,29,34,50,49,42,56,66,65,46,50,60,59,68,66,70,73,66,72,68,89,49,103,62,33,41,61,51,52,54,53,49,54,52,48,49,54,50,51,36,53,52,35,23,48,37,21,26,15,29,32,37,7,61,53,35,62,10,41,67,15,11,46,38,39,42,41,67,71,70,50,60,79,60,67,53,73,69,53,56,52,52,32,50,52,48,12,48,52,45,40,52,50,50,52,52,51,26,62,75,69,74,39,88,75,62,65,38,52,61,52,84,84,60,88,71,92,77,66,74,54,80,84,46,50,65,55,46,48,51,52,13,37,52,33,2,52,52,23,42,52,48,47,52,48,23,52,50,41,24,48,53,51,50,55,52,50,63,76,43,56,93,49,44,76,58,52,51,53,50,52,50,51,53,48,52,52,47,49,54,50,49,42,52,57,57,28,72,75,51,70,66,38,76,65,68,102,58,101,65,78,73,32,62,66,95,42,60,92,73,27,22,19,62,37,30,20,59,61,69,45,56,72,49,48,22,43,41,61,41,45,39,58,90,56,64,83,68,65,45,39,68,50,28,47,52,44,28,55,50,52,50,53,52,53,34,70,51,35,70,58,98,61,99,77,74,68,62,67,56,33,27,43,43,16,18,27,48,16,29,20,52,24,28,46,30,45,78,67,68,75,42,90,42,47,24,11,58,34,5,50,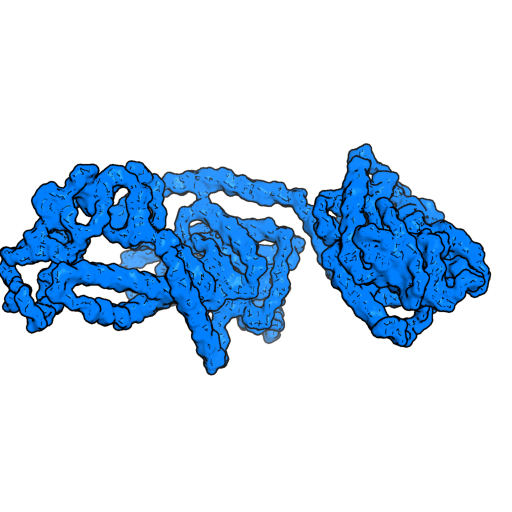38,24,13,34,6,20,35,13,24,37,57,65,46,62,69,24,39,42,38,33,51,30,44,17,54,66,42,74,85,50,46,66,62,33,50,51,14,28,53,42,0,37,57,45,16,54,44,75,36,91,61,24,49,64,60,48,50,38,59,77,67,67,54,97,64,73,62,86,65,75,60,77,90,42,59,87,39,30,44,48,82,60,35,58,88,73,59,75,62,43,51,37,42,46,63,31,31,50,49,52,52,49,55,30,60,67,44,77,91,58,56,70,29,46,25,27,64,83,91,45,44,65,54,21,39,35,47,44,70,61,54,49,60,74,69,50,92,78,74,63,73,78,69,68,64,76,80,59,92,88,70,97,68,68,99,58,84,70,89,50,55,77,46,73,41,66,45,65,64,63,32,44,67,77,58,50,77,41,49,36,80,40,40,34,66,68,56,44,45,44,41,52,40,73,59,44,60,60,31,40,28,20,43,97,86,49,40,62,72,38,57,40,36,48,65,45,54,36,49,52,55,51,55,55,58,69,75,49,68,66,58,56,56,55,51,33,56,55,47,35,64,61,51,51,54,52,54,54,46,53,60,59,66,53,57,79,82,49,60,64,64,53,50,29,54,50,36,34,54,35,37,76,67,44,42,69,63,49,74,67,55,44,50,39,37,45,46,19,40,40,43,35,26,70,76,46,61,83,36,40,67,65,50,43,55,52,43,56,74,52,34,28,48,74,54,84,46,52,72,61,33,48,53,54,15,51,57,45,36,76,61,60,50,48,85,86,39,71,66,34,39,52,46,41,36,65,42,39,64,73,15,28,37,70,49,4,49,54,43,28,71,72,52,61,91,87,64,66,32,40,41,32,41,40,31,29,61,76,42,72,48,66,77,64,48,37,62,40,89,62,36,55,58,38,49,29,52,31,61,72,45,61,93,85,43,81,64,51,81,75,51,81,33,47,73,40,15,27,39,58,52,55,49,45,39,40,34,42,49,36,36,58,58,49,59,57,50,38,70,53,87,50,70,67,61,36,23,54,39,42,34,11,53,53,53,39,44,39,27,51,30,51,18,55,47,50,43,52,48,53,57,30,57,77,53,49,28,22,37,35,40,71,45,56,35,58,57,67,64,63,58,52,47,49,48,68,76,48,74,76,78,51,45,37,34,40,37,40,45,44,65,78,56,65,65,61,21,29,56,40,35,47,54,50,50,54,49,25,42,54,41,22,41,52,24,52,58,49,37,75,76,50,87,41,40,69,39,45,47,43,41,33,63,20,63,86,64,68,44,79,45,43,90,54,44,65,63,41,39,56,35,16,53,49,44,48,34,71,50,20,28,81,91,64,72,40,93,45,56,89,84,55,44,65,32,43,37,37,34,44,75,52,94,92,56,63,30,34,37,28,20,64,92,57,92,63,73,46,82,43,76,84,76,130

Radius of gyration: 41.25 Å; Cα contacts (8 Å, |Δi|>4): 1431; chains: 1; bounding box: 86×58×127 Å

Secondary structure (DSSP, 8-state):
-HHHHHHHHHHHHHHHHHHHHHHS--TTSTTHHHHHHHHHHHHHHHHHHHHHHHHHHHHHHHHS-HHHHHHHHHHHT-GGG--HHHHHHHHHHHHHHHHHHHHHHHHTT----TT-S-SS-----PPPGGGHHHHHHHHHHHHHHHHHHHHHHHHHHHHHHHHHHHTGGGHHHHHHHHHHHHHHHHHHHHHHHHTTSPPEEPPSSS-----SS--TTEE-HHHHHHTS-HHHHHHHHH-STTTTTS-HHHHHHHHHHHHHHHHHHTT-SS---SHHHHHHHHHHHHHHHHHHHHHTTS--S-HHHHHHHHHHHHHHHHHT--HHHHHHHHHHHT-GGGHHHHHHHHHHHHHHHHHH-SS-HHHHHHHHTT-----SS--GGGTT-BHHHHPPPPPGGGSBPSSEEHHHHHHHHH-TT--EEEEESTTS-EEEEEEHHHHHHHH-SSSSHHHHTTSSS--S--SS---STTPEE-GGGTSBS-PPEEETT-BHHHHHHIIIII--SEEEEE-TTS-EEEEEEHHHHHHHHHHHHHH-HHHHHHHHHHHHHHHHHHHHHHHHHSGGGSHHHHHHHHHHHHHHTTPPPPHHHHHHHHHHHHTT-GGGGGGHHHHHHHHHHHTTS-TT-HHHHHHHHHHHHHHH--TTSHHHHHHTHHHHHHTTHHHHHHHHHTS-TTPPPEEEEEEE-TTS-HHHHTTSTTHHHHHHHHTT--TT-GGGGGS--TTTEEEE-HHHHHHHHTHHHHHHHTT--SHHHHHHHHHHHHHHTHHHHHHHHHHHHHHHHHTT-EEEEE----STHHHHHHHHH-SSSSEEEEEEEEES-THHHHHHHHHHHHHHHHHHHHHHHHHTT---HHHHHHHHHT--S-S--GGGHHHHHHHHHHHHHHHH-GGG-S--STTEEEEEEEEE--SSS-EEEEETT-S--EEE----

Foldseek 3Di:
DLQVQLVVLLVCLCVPVVVVLVVPAPCQDLCRQVSVVVSVVVSVVSSLLSSLLRSLLVLCLQLVQNVLSLQVSCQPVFVQADDPVSSVVSSVSSVVSSVVSVVVCVVVVHPVNLLQLDPDDQDPQDFDPLCLLVLLVLLQVLLVVLLVLLVLLVVLLVVVVVVCVVVVVCNVVVLVVLVVVLVVVLVVLLLVLLVVFDWFADDPDPADFDQDVDDPRTGRLSCQLRVDDLSSNLSVLLDLRCQPRQALVSLVSSLVSLSVSLSNVRNRPDPDDCLSSQLSSQSSSLLNSLNVCVVVVVGPGRSSLSSLLRSLSRNCSQQVRAPSSLSSSCSSSVHPVSSVSSNSSSVSSSVSSCLSDVHHSVVVVCLVVVPQDDDLAADPVQQPPFPQVLFDDDDPLLAAEQKHFLLSLVSNVVPVVDFKGFYDDPQAFGQFIDGNVLSCVLNDPDDDPPPSVPPDDDDPPPPDSPPDRGDIDRNNSNGGRDFAEDERGHGCRVCSCCCNHVVDAKHFYAHPVRGTDHMDGSSSSSVVRSVVCVVDPDPCNVVSVVVCVVVVVVVVVVSVVCVVVCPLLVVLVVLQVLLVVLNFDDPVRLCLLLVLLCLQPVVSVVQSVVSSVLRRPFQSDDQLPPVSLQVSLVSVCVRLPACVDPSNCRLLVCLCVVQQPVLQLVLLVVDDPPDFAAAEEEEAFAQLCSQVLLADPCNLVQQCVLQVHDPPDPCSVRDDGSRNAGELALLLLLLSSRLSSLLSLLVDDDLVSSLSSQVSSCSNRVSVSSSNSLRVLVVCVVSSGHYYYYDLQLDCSVVVVCCVSCVDRHQYEYEYEAEPDLVSSQVSQSVLSVQLSVQLVVLNVVVVVDRHSVSSVSNSVSRDHGRDHSVCRVVSRVSNVVSCCVQQNVVSPDPHDPSYHYWYKYWYDDDPAFIWIHTVPDPDIDGHDDDD

Organism: Symbiodinium pilosum (NCBI:txid2952)